Protein AF-A0A4V2VJY3-F1 (afdb_monomer)

Structure (mmCIF, N/CA/C/O backbone):
data_AF-A0A4V2VJY3-F1
#
_entry.id   AF-A0A4V2VJY3-F1
#
loop_
_atom_site.group_PDB
_atom_site.id
_atom_site.type_symbol
_atom_site.label_atom_id
_atom_site.label_alt_id
_atom_site.label_comp_id
_atom_site.label_asym_id
_atom_site.label_entity_id
_atom_site.label_seq_id
_atom_site.pdbx_PDB_ins_code
_atom_site.Cartn_x
_atom_site.Cartn_y
_atom_site.Cartn_z
_atom_site.occupancy
_atom_site.B_iso_or_equiv
_atom_site.auth_seq_id
_atom_site.auth_comp_id
_atom_site.auth_asym_id
_atom_site.auth_atom_id
_atom_site.pdbx_PDB_model_num
ATOM 1 N N . MET A 1 1 ? -16.013 -68.596 -39.444 1.00 38.28 1 MET A N 1
ATOM 2 C CA . MET A 1 1 ? -14.674 -67.987 -39.573 1.00 38.28 1 MET A CA 1
ATOM 3 C C . MET A 1 1 ? -14.630 -66.894 -38.517 1.00 38.28 1 MET A C 1
ATOM 5 O O . MET A 1 1 ? -15.063 -65.790 -38.789 1.00 38.28 1 MET A O 1
ATOM 9 N N . SER A 1 2 ? -14.607 -67.264 -37.236 1.00 37.25 2 SER A N 1
ATOM 10 C CA . SER A 1 2 ? -13.403 -67.607 -36.460 1.00 37.25 2 SER A CA 1
ATOM 11 C C . SER A 1 2 ? -12.381 -66.482 -36.525 1.00 37.25 2 SER A C 1
ATOM 13 O O . SER A 1 2 ? -11.552 -66.488 -37.421 1.00 37.25 2 SER A O 1
ATOM 15 N N . ASP A 1 3 ? -12.511 -65.522 -35.612 1.00 42.53 3 ASP A N 1
ATOM 16 C CA . ASP A 1 3 ? -11.422 -65.192 -34.697 1.00 42.53 3 ASP A CA 1
ATOM 17 C C . ASP A 1 3 ? -11.997 -64.556 -33.429 1.00 42.53 3 ASP A C 1
ATOM 19 O O . ASP A 1 3 ? -12.765 -63.595 -33.464 1.00 42.53 3 ASP A O 1
ATOM 23 N N . ALA A 1 4 ? -11.679 -65.203 -32.312 1.00 37.62 4 ALA A N 1
ATOM 24 C CA . ALA A 1 4 ? -11.987 -64.796 -30.957 1.00 37.62 4 ALA A CA 1
ATOM 25 C C . ALA A 1 4 ? -10.791 -64.001 -30.422 1.00 37.62 4 ALA A C 1
ATOM 27 O O . ALA A 1 4 ? -9.652 -64.445 -30.557 1.00 37.62 4 ALA A O 1
ATOM 28 N N . GLN A 1 5 ? -11.045 -62.851 -29.801 1.00 41.91 5 GLN A N 1
ATOM 29 C CA . GLN A 1 5 ? -10.065 -62.193 -28.946 1.00 41.91 5 GLN A CA 1
ATOM 30 C C . GLN A 1 5 ? -10.639 -62.066 -27.541 1.00 41.91 5 GLN A C 1
ATOM 32 O O . GLN A 1 5 ? -11.640 -61.390 -27.303 1.00 41.91 5 GLN A O 1
ATOM 37 N N . ASP A 1 6 ? -9.975 -62.796 -26.650 1.00 36.38 6 ASP A N 1
ATOM 38 C CA . ASP A 1 6 ? -10.162 -62.834 -25.213 1.00 36.38 6 ASP A CA 1
ATOM 39 C C . ASP A 1 6 ? -9.841 -61.485 -24.566 1.00 36.38 6 ASP A C 1
ATOM 41 O O . ASP A 1 6 ? -8.797 -60.873 -24.796 1.00 36.38 6 ASP A O 1
ATOM 45 N N . VAL A 1 7 ? -10.746 -61.065 -23.687 1.00 34.97 7 VAL A N 1
ATOM 46 C CA . VAL A 1 7 ? -10.565 -59.962 -22.745 1.00 34.97 7 VAL A CA 1
ATOM 47 C C . VAL A 1 7 ? -9.949 -60.547 -21.475 1.00 34.97 7 VAL A C 1
ATOM 49 O O . VAL A 1 7 ? -10.637 -61.171 -20.669 1.00 34.97 7 VAL A O 1
ATOM 52 N N . VAL A 1 8 ? -8.642 -60.355 -21.291 1.00 35.56 8 VAL A N 1
ATOM 53 C CA . VAL A 1 8 ? -7.939 -60.719 -20.053 1.00 35.56 8 VAL A CA 1
ATOM 54 C C . VAL A 1 8 ? -8.007 -59.542 -19.081 1.00 35.56 8 VAL A C 1
ATOM 56 O O . VAL A 1 8 ? -7.415 -58.489 -19.305 1.00 35.56 8 VAL A O 1
ATOM 59 N N . GLY A 1 9 ? -8.754 -59.732 -17.992 1.00 29.27 9 GLY A N 1
ATOM 60 C CA . GLY A 1 9 ? -8.781 -58.832 -16.844 1.00 29.27 9 GLY A CA 1
ATOM 61 C C . GLY A 1 9 ? -7.589 -59.079 -15.921 1.00 29.27 9 GLY A C 1
ATOM 62 O O . GLY A 1 9 ? -7.426 -60.176 -15.387 1.00 29.27 9 GLY A O 1
ATOM 63 N N . THR A 1 10 ? -6.775 -58.048 -15.696 1.00 31.03 10 THR A N 1
ATOM 64 C CA . THR A 1 10 ? -5.625 -58.125 -14.789 1.00 31.03 10 THR A CA 1
ATOM 65 C C . THR A 1 10 ? -6.029 -57.707 -13.378 1.00 31.03 10 THR A C 1
ATOM 67 O O . THR A 1 10 ? -6.301 -56.544 -13.079 1.00 31.03 10 THR A O 1
ATOM 70 N N . ARG A 1 11 ? -6.085 -58.715 -12.510 1.00 26.81 11 ARG A N 1
ATOM 71 C CA . ARG A 1 11 ? -6.279 -58.661 -11.060 1.00 26.81 11 ARG A CA 1
ATOM 72 C C . ARG A 1 11 ? -4.949 -58.285 -10.399 1.00 26.81 11 ARG A C 1
ATOM 74 O O . ARG A 1 11 ? -3.969 -58.997 -10.579 1.00 26.81 11 ARG A O 1
ATOM 81 N N . TRP A 1 12 ? -4.915 -57.201 -9.627 1.00 31.45 12 TRP A N 1
ATOM 82 C CA . TRP A 1 12 ? -3.741 -56.823 -8.834 1.00 31.45 12 TRP A CA 1
ATOM 83 C C . TRP A 1 12 ? -3.686 -57.666 -7.556 1.00 31.45 12 TRP A C 1
ATOM 85 O O . TRP A 1 12 ? -4.520 -57.516 -6.664 1.00 31.45 12 TRP A O 1
ATOM 95 N N . THR A 1 13 ? -2.721 -58.579 -7.485 1.00 32.31 13 THR A N 1
ATOM 96 C CA . THR A 1 13 ? -2.340 -59.301 -6.267 1.00 32.31 13 THR A CA 1
ATOM 97 C C . THR A 1 13 ? -1.110 -58.640 -5.661 1.00 32.31 13 THR A C 1
ATOM 99 O O . THR A 1 13 ? -0.072 -58.523 -6.302 1.00 32.31 13 THR A O 1
ATOM 102 N N . SER A 1 14 ? -1.250 -58.199 -4.417 1.00 40.53 14 SER A N 1
ATOM 103 C CA . SER A 1 14 ? -0.187 -57.702 -3.551 1.00 40.53 14 SER A CA 1
ATOM 104 C C . SER A 1 14 ? 0.709 -58.843 -3.069 1.00 40.53 14 SER A C 1
ATOM 106 O O . SER A 1 14 ? 0.206 -59.774 -2.437 1.00 40.53 14 SER A O 1
ATOM 108 N N . GLY A 1 15 ? 2.017 -58.722 -3.292 1.00 37.56 15 GLY A N 1
ATOM 109 C CA . GLY A 1 15 ? 3.025 -59.521 -2.601 1.00 37.56 15 GLY A CA 1
ATOM 110 C C . GLY A 1 15 ? 4.239 -59.832 -3.462 1.00 37.56 15 GLY A C 1
ATOM 111 O O . GLY A 1 15 ? 4.262 -60.881 -4.082 1.00 37.56 15 GLY A O 1
ATOM 112 N N . GLU A 1 16 ? 5.232 -58.941 -3.458 1.00 37.06 16 GLU A N 1
ATOM 113 C CA . GLU A 1 16 ? 6.654 -59.296 -3.552 1.00 37.06 16 GLU A CA 1
ATOM 114 C C . GLU A 1 16 ? 7.502 -58.059 -3.215 1.00 37.06 16 GLU A C 1
ATOM 116 O O . GLU A 1 16 ? 7.328 -56.972 -3.765 1.00 37.06 16 GLU A O 1
ATOM 121 N N . THR A 1 17 ? 8.359 -58.218 -2.212 1.00 45.03 17 THR A N 1
ATOM 122 C CA . THR A 1 17 ? 9.326 -57.235 -1.725 1.00 45.03 17 THR A CA 1
ATOM 123 C C . THR A 1 17 ? 10.459 -57.092 -2.735 1.00 45.03 17 THR A C 1
ATOM 125 O O . THR A 1 17 ? 11.272 -58.002 -2.873 1.00 45.03 17 THR A O 1
ATOM 128 N N . LEU A 1 18 ? 10.520 -55.952 -3.425 1.00 37.69 18 LEU A N 1
ATOM 129 C CA . LEU A 1 18 ? 11.675 -55.557 -4.228 1.00 37.69 18 LEU A CA 1
ATOM 130 C C . LEU A 1 18 ? 12.663 -54.790 -3.344 1.00 37.69 18 LEU A C 1
ATOM 132 O O . LEU A 1 18 ? 12.383 -53.683 -2.882 1.00 37.69 18 LEU A O 1
ATOM 136 N N . GLU A 1 19 ? 13.808 -55.424 -3.107 1.00 37.25 19 GLU A N 1
ATOM 137 C CA . GLU A 1 19 ? 15.019 -54.820 -2.563 1.00 37.25 19 GLU A CA 1
ATOM 138 C C . GLU A 1 19 ? 15.504 -53.690 -3.487 1.00 37.25 19 GLU A C 1
ATOM 140 O O . GLU A 1 19 ? 15.592 -53.843 -4.706 1.00 37.25 19 GLU A O 1
ATOM 145 N N . SER A 1 20 ? 15.794 -52.533 -2.892 1.00 41.72 20 SER A N 1
ATOM 146 C CA . SER A 1 20 ? 16.335 -51.357 -3.577 1.00 41.72 20 SER A CA 1
ATOM 147 C C . SER A 1 20 ? 17.865 -51.453 -3.672 1.00 41.72 20 SER A C 1
ATOM 149 O O . SER A 1 20 ? 18.506 -51.687 -2.646 1.00 41.72 20 SER A O 1
ATOM 151 N N . PRO A 1 21 ? 18.481 -51.198 -4.843 1.00 39.66 21 PRO A N 1
ATOM 152 C CA . PRO A 1 21 ? 19.932 -51.249 -5.034 1.00 39.66 21 PRO A CA 1
ATOM 153 C C . PRO A 1 21 ? 20.669 -49.971 -4.573 1.00 39.66 21 PRO A C 1
ATOM 155 O O . PRO A 1 21 ? 21.773 -49.709 -5.035 1.00 39.66 21 PRO A O 1
ATOM 158 N N . PHE A 1 22 ? 20.087 -49.175 -3.666 1.00 43.72 22 PHE A N 1
ATOM 159 C CA . PHE A 1 22 ? 20.688 -47.936 -3.137 1.00 43.72 22 PHE A CA 1
ATOM 160 C C . PHE A 1 22 ? 20.990 -47.974 -1.627 1.00 43.72 22 PHE A C 1
ATOM 162 O O . PHE A 1 22 ? 21.123 -46.930 -0.993 1.00 43.72 22 PHE A O 1
ATOM 169 N N . ALA A 1 23 ? 21.116 -49.161 -1.030 1.00 39.16 23 ALA A N 1
ATOM 170 C CA . ALA A 1 23 ? 21.599 -49.309 0.343 1.00 39.16 23 ALA A CA 1
ATOM 171 C C . ALA A 1 23 ? 23.130 -49.480 0.362 1.00 39.16 23 ALA A C 1
ATOM 173 O O . ALA A 1 23 ? 23.640 -50.574 0.598 1.00 39.16 23 ALA A O 1
ATOM 174 N N . GLU A 1 24 ? 23.862 -48.398 0.087 1.00 36.00 24 GLU A N 1
ATOM 175 C CA . GLU A 1 24 ? 25.286 -48.314 0.423 1.00 36.00 24 GLU A CA 1
ATOM 176 C C . GLU A 1 24 ? 25.473 -47.866 1.879 1.00 36.00 24 GLU A C 1
ATOM 178 O O . GLU A 1 24 ? 24.695 -47.098 2.446 1.00 36.00 24 GLU A O 1
ATOM 183 N N . ALA A 1 25 ? 26.494 -48.453 2.491 1.00 36.84 25 ALA A N 1
ATOM 184 C CA . ALA A 1 25 ? 26.728 -48.554 3.916 1.00 36.84 25 ALA A CA 1
ATOM 185 C C . ALA A 1 25 ? 27.125 -47.227 4.580 1.00 36.84 25 ALA A C 1
ATOM 187 O O . ALA A 1 25 ? 28.124 -46.611 4.214 1.00 36.84 25 ALA A O 1
ATOM 188 N N . PHE A 1 26 ? 26.420 -46.865 5.653 1.00 32.94 26 PHE A N 1
ATOM 189 C CA . PHE A 1 26 ? 26.982 -46.005 6.691 1.00 32.94 26 PHE A CA 1
ATOM 190 C C . PHE A 1 26 ? 27.723 -46.883 7.701 1.00 32.94 26 PHE A C 1
ATOM 192 O O . PHE A 1 26 ? 27.110 -47.573 8.514 1.00 32.94 26 PHE A O 1
ATOM 199 N N . SER A 1 27 ? 29.052 -46.865 7.618 1.00 32.28 27 SER A N 1
ATOM 200 C CA . SER A 1 27 ? 29.937 -47.363 8.668 1.00 32.28 27 SER A CA 1
ATOM 201 C C . SER A 1 27 ? 29.839 -46.462 9.901 1.00 32.28 27 SER A C 1
ATOM 203 O O . SER A 1 27 ? 30.048 -45.252 9.805 1.00 32.28 27 SER A O 1
ATOM 205 N N . GLU A 1 28 ? 29.554 -47.062 11.057 1.00 38.81 28 GLU A N 1
ATOM 206 C CA . GLU A 1 28 ? 29.783 -46.473 12.380 1.00 38.81 28 GLU A CA 1
ATOM 207 C C . GLU A 1 28 ? 31.276 -46.159 12.573 1.00 38.81 28 GLU A C 1
ATOM 209 O O . GLU A 1 28 ? 32.107 -47.055 12.398 1.00 38.81 28 GLU A O 1
ATOM 214 N N . PRO A 1 29 ? 31.650 -44.941 12.999 1.00 43.03 29 PRO A N 1
ATOM 215 C CA . PRO A 1 29 ? 32.909 -44.735 13.687 1.00 43.03 29 PRO A CA 1
ATOM 216 C C . PRO A 1 29 ? 32.715 -44.889 15.201 1.00 43.03 29 PRO A C 1
ATOM 218 O O . PRO A 1 29 ? 31.856 -44.256 15.819 1.00 43.03 29 PRO A O 1
ATOM 221 N N . GLU A 1 30 ? 33.559 -45.743 15.775 1.00 33.62 30 GLU A N 1
ATOM 222 C CA . GLU A 1 30 ? 33.770 -45.949 17.205 1.00 33.62 30 GLU A CA 1
ATOM 223 C C . GLU A 1 30 ? 33.936 -44.629 17.971 1.00 33.62 30 GLU A C 1
ATOM 225 O O . GLU A 1 30 ? 34.678 -43.728 17.574 1.00 33.62 30 GLU A O 1
ATOM 230 N N . ALA A 1 31 ? 33.277 -44.548 19.126 1.00 37.81 31 ALA A N 1
ATOM 231 C CA . ALA A 1 31 ? 33.440 -43.469 20.085 1.00 37.81 31 ALA A CA 1
ATOM 232 C C . ALA A 1 31 ? 34.757 -43.619 20.871 1.00 37.81 31 ALA A C 1
ATOM 234 O O . ALA A 1 31 ? 34.937 -44.630 21.556 1.00 37.81 31 ALA A O 1
ATOM 235 N N . PRO A 1 32 ? 35.641 -42.605 20.898 1.00 38.66 32 PRO A N 1
ATOM 236 C CA . PRO A 1 32 ? 36.648 -42.512 21.936 1.00 38.66 32 PRO A CA 1
ATOM 237 C C . PRO A 1 32 ? 36.051 -41.841 23.177 1.00 38.66 32 PRO A C 1
ATOM 239 O O . PRO A 1 32 ? 35.666 -40.673 23.183 1.00 38.66 32 PRO A O 1
ATOM 242 N N . SER A 1 33 ? 36.017 -42.601 24.267 1.00 45.44 33 SER A N 1
ATOM 243 C CA . SER A 1 33 ? 35.859 -42.096 25.625 1.00 45.44 33 SER A CA 1
ATOM 244 C C . SER A 1 33 ? 36.997 -41.136 25.996 1.00 45.44 33 SER A C 1
ATOM 246 O O . SER A 1 33 ? 38.171 -41.508 25.934 1.00 45.44 33 SER A O 1
ATOM 248 N N . SER A 1 34 ? 36.661 -39.927 26.446 1.00 36.16 34 SER A N 1
ATOM 249 C CA . SER A 1 34 ? 37.556 -39.036 27.196 1.00 36.16 34 SER A CA 1
ATOM 250 C C . SER A 1 34 ? 36.754 -38.078 28.091 1.00 36.16 34 SER A C 1
ATOM 252 O O . SER A 1 34 ? 35.560 -37.881 27.864 1.00 36.16 34 SER A O 1
ATOM 254 N N . PRO A 1 35 ? 37.365 -37.586 29.183 1.00 36.81 35 PRO A N 1
ATOM 255 C CA . PRO A 1 35 ? 36.682 -37.339 30.445 1.00 36.81 35 PRO A CA 1
ATOM 256 C C . PRO A 1 35 ? 36.054 -35.947 30.527 1.00 36.81 35 PRO A C 1
ATOM 258 O O . PRO A 1 35 ? 36.610 -34.952 30.067 1.00 36.81 35 PRO A O 1
ATOM 261 N N . THR A 1 36 ? 34.912 -35.880 31.207 1.00 36.34 36 THR A N 1
ATOM 262 C CA . THR A 1 36 ? 34.259 -34.649 31.652 1.00 36.34 36 THR A CA 1
ATOM 263 C C . THR A 1 36 ? 35.132 -33.929 32.682 1.00 36.34 36 THR A C 1
ATOM 265 O O . THR A 1 36 ? 35.065 -34.215 33.879 1.00 36.34 36 THR A O 1
ATOM 268 N N . ALA A 1 37 ? 35.960 -32.996 32.217 1.00 32.84 37 ALA A N 1
ATOM 269 C CA . ALA A 1 37 ? 36.546 -31.963 33.058 1.00 32.84 37 ALA A CA 1
ATOM 270 C C . ALA A 1 37 ? 35.468 -30.904 33.328 1.00 32.84 37 ALA A C 1
ATOM 272 O O . ALA A 1 37 ? 34.991 -30.242 32.408 1.00 32.84 37 ALA A O 1
ATOM 273 N N . GLY A 1 38 ? 35.059 -30.790 34.593 1.00 36.97 38 GLY A N 1
ATOM 274 C CA . GLY A 1 38 ? 34.143 -29.757 35.054 1.00 36.97 38 GLY A CA 1
ATOM 275 C C . GLY A 1 38 ? 34.731 -28.375 34.796 1.00 36.97 38 GLY A C 1
ATOM 276 O O . GLY A 1 38 ? 35.789 -28.033 35.320 1.00 36.97 38 GLY A O 1
ATOM 277 N N . TRP A 1 39 ? 34.039 -27.589 33.981 1.00 31.73 39 TRP A N 1
ATOM 278 C CA . TRP A 1 39 ? 34.253 -26.154 33.922 1.00 31.73 39 TRP A CA 1
ATOM 279 C C . TRP A 1 39 ? 33.422 -25.535 35.036 1.00 31.73 39 TRP A C 1
ATOM 281 O O . TRP A 1 39 ? 32.198 -25.449 34.956 1.00 31.73 39 TRP A O 1
ATOM 291 N N . ASN A 1 40 ? 34.119 -25.172 36.110 1.00 32.12 40 ASN A N 1
ATOM 292 C CA . ASN A 1 40 ? 33.609 -24.284 37.136 1.00 32.12 40 ASN A CA 1
ATOM 293 C C . ASN A 1 40 ? 33.195 -22.964 36.476 1.00 32.12 40 ASN A C 1
ATOM 295 O O . ASN A 1 40 ? 34.034 -22.203 35.999 1.00 32.12 40 ASN A O 1
ATOM 299 N N . THR A 1 41 ? 31.897 -22.684 36.487 1.00 35.88 41 THR A N 1
ATOM 300 C CA . THR A 1 41 ? 31.347 -21.329 36.432 1.00 35.88 41 THR A CA 1
ATOM 301 C C . THR A 1 41 ? 31.692 -20.612 37.735 1.00 35.88 41 THR A C 1
ATOM 303 O O . THR A 1 41 ? 30.857 -20.477 38.625 1.00 35.88 41 THR A O 1
ATOM 306 N N . GLU A 1 42 ? 32.946 -20.190 37.867 1.00 32.47 42 GLU A N 1
ATOM 307 C CA . GLU A 1 42 ? 33.323 -19.128 38.792 1.00 32.47 42 GLU A CA 1
ATOM 308 C C . GLU A 1 42 ? 33.321 -17.808 38.013 1.00 32.47 42 GLU A C 1
ATOM 310 O O . GLU A 1 42 ? 34.161 -17.558 37.154 1.00 32.47 42 GLU A O 1
ATOM 315 N N . SER A 1 43 ? 32.291 -17.011 38.298 1.00 37.81 43 SER A N 1
ATOM 316 C CA . SER A 1 43 ? 32.369 -15.562 38.495 1.00 37.81 43 SER A CA 1
ATOM 317 C C . SER A 1 43 ? 33.189 -14.772 37.468 1.00 37.81 43 SER A C 1
ATOM 319 O O . SER A 1 43 ? 34.339 -14.409 37.706 1.00 37.81 43 SER A O 1
ATOM 321 N N . SER A 1 44 ? 32.550 -14.421 36.348 1.00 30.95 44 SER A N 1
ATOM 322 C CA . SER A 1 44 ? 33.026 -13.330 35.493 1.00 30.95 44 SER A CA 1
ATOM 323 C C . SER A 1 44 ? 32.787 -11.986 36.203 1.00 30.95 44 SER A C 1
ATOM 325 O O . SER A 1 44 ? 31.633 -11.669 36.497 1.00 30.95 44 SER A O 1
ATOM 327 N N . PRO A 1 45 ? 33.822 -11.157 36.436 1.00 33.28 45 PRO A N 1
ATOM 328 C CA . PRO A 1 45 ? 33.684 -9.829 37.044 1.00 33.28 45 PRO A CA 1
ATOM 329 C C . PRO A 1 45 ? 33.040 -8.788 36.103 1.00 33.28 45 PRO A C 1
ATOM 331 O O . PRO A 1 45 ? 32.998 -7.608 36.429 1.00 33.28 45 PRO A O 1
ATOM 334 N N . PHE A 1 46 ? 32.525 -9.211 34.942 1.00 38.66 46 PHE A N 1
ATOM 335 C CA . PHE A 1 46 ? 31.785 -8.368 33.994 1.00 38.66 46 PHE A CA 1
ATOM 336 C C . PHE A 1 46 ? 30.256 -8.471 34.142 1.00 38.66 46 PHE A C 1
ATOM 338 O O . PHE A 1 46 ? 29.534 -7.828 33.387 1.00 38.66 46 PHE A O 1
ATOM 345 N N . ALA A 1 47 ? 29.751 -9.266 35.093 1.00 37.28 47 ALA A N 1
ATOM 346 C CA . ALA A 1 47 ? 28.312 -9.453 35.300 1.00 37.28 47 ALA A CA 1
ATOM 347 C C . ALA A 1 47 ? 27.674 -8.465 36.301 1.00 37.28 47 ALA A C 1
ATOM 349 O O . ALA A 1 47 ? 26.453 -8.381 36.356 1.00 37.28 47 ALA A O 1
ATOM 350 N N . GLU A 1 48 ? 28.458 -7.697 37.067 1.00 32.69 48 GLU A N 1
ATOM 351 C CA . GLU A 1 48 ? 27.925 -6.852 38.156 1.00 32.69 48 GLU A CA 1
ATOM 352 C C . GLU A 1 48 ? 27.675 -5.376 37.780 1.00 32.69 48 GLU A C 1
ATOM 354 O O . GLU A 1 48 ? 27.293 -4.592 38.641 1.00 32.69 48 GLU A O 1
ATOM 359 N N . SER A 1 49 ? 27.827 -4.964 36.513 1.00 33.31 49 SER A N 1
ATOM 360 C CA . SER A 1 49 ? 27.565 -3.567 36.097 1.00 33.31 49 SER A CA 1
ATOM 361 C C . SER A 1 49 ? 26.339 -3.359 35.198 1.00 33.31 49 SER A C 1
ATOM 363 O O . SER A 1 49 ? 26.046 -2.222 34.837 1.00 33.31 49 SER A O 1
ATOM 365 N N . TRP A 1 50 ? 25.605 -4.420 34.847 1.00 37.69 50 TRP A N 1
ATOM 366 C CA . TRP A 1 50 ? 24.451 -4.330 33.936 1.00 37.69 50 TRP A CA 1
ATOM 367 C C . TRP A 1 50 ? 23.093 -4.176 34.638 1.00 37.69 50 TRP A C 1
ATOM 369 O O . TRP A 1 50 ? 22.113 -3.839 33.981 1.00 37.69 50 TRP A O 1
ATOM 379 N N . GLU A 1 51 ? 23.002 -4.371 35.957 1.00 36.12 51 GLU A N 1
ATOM 380 C CA . GLU A 1 51 ? 21.707 -4.320 36.658 1.00 36.12 51 GLU A CA 1
ATOM 381 C C . GLU A 1 51 ? 21.199 -2.889 36.928 1.00 36.12 51 GLU A C 1
ATOM 383 O O . GLU A 1 51 ? 19.989 -2.681 36.981 1.00 36.12 51 GLU A O 1
ATOM 388 N N . ASP A 1 52 ? 22.073 -1.876 36.982 1.00 36.84 52 ASP A N 1
ATOM 389 C CA . ASP A 1 52 ? 21.665 -0.489 37.282 1.00 36.84 52 ASP A CA 1
ATOM 390 C C . ASP A 1 52 ? 21.162 0.309 36.055 1.00 36.84 52 ASP A C 1
ATOM 392 O O . ASP A 1 52 ? 20.672 1.428 36.200 1.00 36.84 52 ASP A O 1
ATOM 396 N N . HIS A 1 53 ? 21.221 -0.256 34.840 1.00 40.56 53 HIS A N 1
ATOM 397 C CA . HIS A 1 53 ? 20.689 0.386 33.620 1.00 40.56 53 HIS A CA 1
ATOM 398 C C . HIS A 1 53 ? 19.215 0.039 33.333 1.00 40.56 53 HIS A C 1
ATOM 400 O O . HIS A 1 53 ? 18.585 0.668 32.484 1.00 40.56 53 HIS A O 1
ATOM 406 N N . PHE A 1 54 ? 18.612 -0.889 34.083 1.00 38.44 54 PHE A N 1
ATOM 407 C CA . PHE A 1 54 ? 17.191 -1.242 33.936 1.00 38.44 54 PHE A CA 1
ATOM 408 C C . PHE A 1 54 ? 16.235 -0.310 34.701 1.00 38.44 54 PHE A C 1
ATOM 410 O O . PHE A 1 54 ? 15.019 -0.464 34.622 1.00 38.44 54 PHE A O 1
ATOM 417 N N . ALA A 1 55 ? 16.745 0.728 35.376 1.00 41.16 55 ALA A N 1
ATOM 418 C CA . ALA A 1 55 ? 15.907 1.824 35.874 1.00 41.16 55 ALA A CA 1
ATOM 419 C C . ALA A 1 55 ? 15.269 2.664 34.736 1.00 41.16 55 ALA A C 1
ATOM 421 O O . ALA A 1 55 ? 14.369 3.461 35.002 1.00 41.16 55 ALA A O 1
ATOM 422 N N . GLY A 1 56 ? 15.685 2.458 33.476 1.00 49.81 56 GLY A N 1
ATOM 423 C CA . GLY A 1 56 ? 15.063 3.027 32.271 1.00 49.81 56 GLY A CA 1
ATOM 424 C C . GLY A 1 56 ? 13.806 2.299 31.759 1.00 49.81 56 GLY A C 1
ATOM 425 O O . GLY A 1 56 ? 13.207 2.743 30.782 1.00 49.81 56 GLY A O 1
ATOM 426 N N . ASP A 1 57 ? 13.376 1.202 32.393 1.00 62.06 57 ASP A N 1
ATOM 427 C CA . ASP A 1 57 ? 12.297 0.348 31.861 1.00 62.06 57 ASP A CA 1
ATOM 428 C C . ASP A 1 57 ? 10.890 0.978 32.025 1.00 62.06 57 ASP A C 1
ATOM 430 O O . ASP A 1 57 ? 10.015 0.811 31.175 1.00 62.06 57 ASP A O 1
ATOM 434 N N . ASP A 1 58 ? 10.660 1.791 33.070 1.00 73.94 58 ASP A N 1
ATOM 435 C CA . ASP A 1 58 ? 9.349 2.431 33.311 1.00 73.94 58 ASP A CA 1
ATOM 436 C C . ASP A 1 58 ? 9.072 3.595 32.339 1.00 73.94 58 ASP A C 1
ATOM 438 O O . ASP A 1 58 ? 7.934 3.801 31.914 1.00 73.94 58 ASP A O 1
ATOM 442 N N . THR A 1 59 ? 10.095 4.348 31.920 1.00 72.69 59 THR A N 1
ATOM 443 C CA . THR A 1 59 ? 9.932 5.403 30.904 1.00 72.69 59 THR A CA 1
ATOM 444 C C . THR A 1 59 ? 9.692 4.798 29.525 1.00 72.69 59 THR A C 1
ATOM 446 O O . THR A 1 59 ? 8.714 5.172 28.876 1.00 72.69 59 THR A O 1
ATOM 449 N N . ALA A 1 60 ? 10.492 3.807 29.116 1.00 71.19 60 ALA A N 1
ATOM 450 C CA . ALA A 1 60 ? 10.296 3.073 27.864 1.00 71.19 60 ALA A CA 1
ATOM 451 C C . ALA A 1 60 ? 8.900 2.427 27.796 1.00 71.19 60 ALA A C 1
ATOM 453 O O . ALA A 1 60 ? 8.209 2.506 26.777 1.00 71.19 60 ALA A O 1
ATOM 454 N N . GLN A 1 61 ? 8.423 1.867 28.912 1.00 69.00 61 GLN A N 1
ATOM 455 C CA . GLN A 1 61 ? 7.077 1.311 29.016 1.00 69.00 61 GLN A CA 1
ATOM 456 C C . GLN A 1 61 ? 5.983 2.371 28.822 1.00 69.00 61 GLN A C 1
ATOM 458 O O . GLN A 1 61 ? 5.005 2.125 28.109 1.00 69.00 61 GLN A O 1
ATOM 463 N N . ARG A 1 62 ? 6.123 3.545 29.448 1.00 77.00 62 ARG A N 1
ATOM 464 C CA . ARG A 1 62 ? 5.158 4.647 29.301 1.00 77.00 62 ARG A CA 1
ATOM 465 C C . ARG A 1 62 ? 5.153 5.206 27.878 1.00 77.00 62 ARG A C 1
ATOM 467 O O . ARG A 1 62 ? 4.075 5.523 27.377 1.00 77.00 62 ARG A O 1
ATOM 474 N N . VAL A 1 63 ? 6.313 5.268 27.218 1.00 74.69 63 VAL A N 1
ATOM 475 C CA . VAL A 1 63 ? 6.424 5.679 25.807 1.00 74.69 63 VAL A CA 1
ATOM 476 C C . VAL A 1 63 ? 5.730 4.661 24.907 1.00 74.69 63 VAL A C 1
ATOM 478 O O . VAL A 1 63 ? 4.914 5.050 24.079 1.00 74.69 63 VAL A O 1
ATOM 481 N N . ALA A 1 64 ? 5.944 3.359 25.115 1.00 70.56 64 ALA A N 1
ATOM 482 C CA . ALA A 1 64 ? 5.270 2.316 24.342 1.00 70.56 64 ALA A CA 1
ATOM 483 C C . ALA A 1 64 ? 3.737 2.317 24.533 1.00 70.56 64 ALA A C 1
ATOM 485 O O . ALA A 1 64 ? 2.995 2.102 23.570 1.00 70.56 64 ALA A O 1
ATOM 486 N N . GLU A 1 65 ? 3.244 2.576 25.755 1.00 75.62 65 GLU A N 1
ATOM 487 C CA . GLU A 1 65 ? 1.805 2.736 26.021 1.00 75.62 65 GLU A CA 1
ATOM 488 C C . GLU A 1 65 ? 1.240 3.963 25.291 1.00 75.62 65 GLU A C 1
ATOM 490 O O . GLU A 1 65 ? 0.207 3.855 24.624 1.00 75.62 65 GLU A O 1
ATOM 495 N N . ALA A 1 66 ? 1.930 5.105 25.379 1.00 79.06 66 ALA A N 1
ATOM 496 C CA . ALA A 1 66 ? 1.538 6.327 24.689 1.00 79.06 66 ALA A CA 1
ATOM 497 C C . ALA A 1 66 ? 1.551 6.142 23.162 1.00 79.06 66 ALA A C 1
ATOM 499 O O . ALA A 1 66 ? 0.565 6.472 22.513 1.00 79.06 66 ALA A O 1
ATOM 500 N N . LEU A 1 67 ? 2.593 5.527 22.595 1.00 76.69 67 LEU A N 1
ATOM 501 C CA . LEU A 1 67 ? 2.726 5.265 21.160 1.00 76.69 67 LEU A CA 1
ATOM 502 C C . LEU A 1 67 ? 1.578 4.407 20.620 1.00 76.69 67 LEU A C 1
ATOM 504 O O . LEU A 1 67 ? 0.954 4.745 19.614 1.00 76.69 67 LEU A O 1
ATOM 508 N N . ALA A 1 68 ? 1.263 3.300 21.301 1.00 72.69 68 ALA A N 1
ATOM 509 C CA . ALA A 1 68 ? 0.173 2.425 20.886 1.00 72.69 68 ALA A CA 1
ATOM 510 C C . ALA A 1 68 ? -1.160 3.183 20.833 1.00 72.69 68 ALA A C 1
ATOM 512 O O . ALA A 1 68 ? -2.004 2.911 19.981 1.00 72.69 68 ALA A O 1
ATOM 513 N N . GLU A 1 69 ? -1.385 4.104 21.766 1.00 79.62 69 GLU A N 1
ATOM 514 C CA . GLU A 1 69 ? -2.605 4.900 21.864 1.00 79.62 69 GLU A CA 1
ATOM 515 C C . GLU A 1 69 ? -2.659 6.093 20.915 1.00 79.62 69 GLU A C 1
ATOM 517 O O . GLU A 1 69 ? -3.739 6.425 20.432 1.00 79.62 69 GLU A O 1
ATOM 522 N N . LEU A 1 70 ? -1.511 6.694 20.611 1.00 83.44 70 LEU A N 1
ATOM 523 C CA . LEU A 1 70 ? -1.415 7.795 19.663 1.00 83.44 70 LEU A CA 1
ATOM 524 C C . LEU A 1 70 ? -1.625 7.345 18.220 1.00 83.44 70 LEU A C 1
ATOM 526 O O . LEU A 1 70 ? -2.116 8.152 17.431 1.00 83.44 70 LEU A O 1
ATOM 530 N N . ARG A 1 71 ? -1.315 6.087 17.886 1.00 81.88 71 ARG A N 1
ATOM 531 C CA . ARG A 1 71 ? -1.464 5.561 16.527 1.00 81.88 71 ARG A CA 1
ATOM 532 C C . ARG A 1 71 ? -2.906 5.663 16.024 1.00 81.88 71 ARG A C 1
ATOM 534 O O . ARG A 1 71 ? -3.808 5.014 16.556 1.00 81.88 71 ARG A O 1
ATOM 541 N N . ASP A 1 72 ? -3.100 6.453 14.970 1.00 84.00 72 ASP A N 1
ATOM 542 C CA . ASP A 1 72 ? -4.389 6.682 14.305 1.00 84.00 72 ASP A CA 1
ATOM 543 C C . ASP A 1 72 ? -4.243 6.381 12.810 1.00 84.00 72 ASP A C 1
ATOM 545 O O . ASP A 1 72 ? -3.672 7.176 12.070 1.00 84.00 72 ASP A O 1
ATOM 549 N N . GLU A 1 73 ? -4.816 5.268 12.342 1.00 80.38 73 GLU A N 1
ATOM 550 C CA . GLU A 1 73 ? -4.814 4.898 10.916 1.00 80.38 73 GLU A CA 1
ATOM 551 C C . GLU A 1 73 ? -5.385 6.008 10.018 1.00 80.38 73 GLU A C 1
ATOM 553 O O . GLU A 1 73 ? -4.980 6.149 8.868 1.00 80.38 73 GLU A O 1
ATOM 558 N N . ASN A 1 74 ? -6.318 6.825 10.522 1.00 83.31 74 ASN A N 1
ATOM 559 C CA . ASN A 1 74 ? -6.858 7.931 9.734 1.00 83.31 74 ASN A CA 1
ATOM 560 C C . ASN A 1 74 ? -5.839 9.061 9.560 1.00 83.31 74 ASN A C 1
ATOM 562 O O . ASN A 1 74 ? -5.941 9.809 8.594 1.00 83.31 74 ASN A O 1
ATOM 566 N N . PHE A 1 75 ? -4.917 9.228 10.509 1.00 89.88 75 PHE A N 1
ATOM 567 C CA . PHE A 1 75 ? -3.819 10.182 10.386 1.00 89.88 75 PHE A CA 1
ATOM 568 C C . PHE A 1 75 ? -2.805 9.689 9.348 1.00 89.88 75 PHE A C 1
ATOM 570 O O . PHE A 1 75 ? -2.372 10.463 8.500 1.00 89.88 75 PHE A O 1
ATOM 577 N N . ASP A 1 76 ? -2.519 8.384 9.325 1.00 83.25 76 ASP A N 1
ATOM 578 C CA . ASP A 1 76 ? -1.710 7.760 8.272 1.00 83.25 76 ASP A CA 1
ATOM 579 C C . ASP A 1 76 ? -2.346 7.967 6.881 1.00 83.25 76 ASP A C 1
ATOM 581 O O . ASP A 1 76 ? -1.675 8.351 5.918 1.00 83.25 76 ASP A O 1
ATOM 585 N N . GLU A 1 77 ? -3.659 7.715 6.767 1.00 82.31 77 GLU A N 1
ATOM 586 C CA . GLU A 1 77 ? -4.430 7.894 5.530 1.00 82.31 77 GLU A CA 1
ATOM 587 C C . GLU A 1 77 ? -4.465 9.364 5.089 1.00 82.31 77 GLU A C 1
ATOM 589 O O . GLU A 1 77 ? -4.257 9.641 3.904 1.00 82.31 77 GLU A O 1
ATOM 594 N N . SER A 1 78 ? -4.677 10.303 6.017 1.00 90.94 78 SER A N 1
ATOM 595 C CA . SER A 1 78 ? -4.745 11.733 5.705 1.00 90.94 78 SER A CA 1
ATOM 596 C C . SER A 1 78 ? -3.384 12.305 5.305 1.00 90.94 78 SER A C 1
ATOM 598 O O . SER A 1 78 ? -3.318 13.096 4.367 1.00 90.94 78 SER A O 1
ATOM 600 N N . LEU A 1 79 ? -2.286 11.859 5.927 1.00 88.56 79 LEU A N 1
ATOM 601 C CA . LEU A 1 79 ? -0.923 12.206 5.519 1.00 88.56 79 LEU A CA 1
ATOM 602 C C . LEU A 1 79 ? -0.616 11.691 4.117 1.00 88.56 79 LEU A C 1
ATOM 604 O O . LEU A 1 79 ? -0.102 12.436 3.281 1.00 88.56 79 LEU A O 1
ATOM 608 N N . ALA A 1 80 ? -0.972 10.437 3.833 1.00 81.62 80 ALA A N 1
ATOM 609 C CA . ALA A 1 80 ? -0.814 9.864 2.503 1.00 81.62 80 ALA A CA 1
ATOM 610 C C . ALA A 1 80 ? -1.627 10.638 1.454 1.00 81.62 80 ALA A C 1
ATOM 612 O O . ALA A 1 80 ? -1.127 10.900 0.360 1.00 81.62 80 ALA A O 1
ATOM 613 N N . ALA A 1 81 ? -2.868 11.006 1.783 1.00 85.31 81 ALA A N 1
ATOM 614 C CA . ALA A 1 81 ? -3.729 11.795 0.913 1.00 85.31 81 ALA A CA 1
ATOM 615 C C . ALA A 1 81 ? -3.160 13.202 0.685 1.00 85.31 81 ALA A C 1
ATOM 617 O O . ALA A 1 81 ? -3.092 13.638 -0.462 1.00 85.31 81 ALA A O 1
ATOM 618 N N . LEU A 1 82 ? -2.694 13.880 1.739 1.00 89.75 82 LEU A N 1
ATOM 619 C CA . LEU A 1 82 ? -2.101 15.220 1.672 1.00 89.75 82 LEU A CA 1
ATOM 620 C C . LEU A 1 82 ? -0.854 15.237 0.795 1.00 89.75 82 LEU A C 1
ATOM 622 O O . LEU A 1 82 ? -0.710 16.103 -0.069 1.00 89.75 82 LEU A O 1
ATOM 626 N N . ALA A 1 83 ? 0.020 14.251 0.976 1.00 85.69 83 ALA A N 1
ATOM 627 C CA . ALA A 1 83 ? 1.228 14.127 0.183 1.00 85.69 83 ALA A CA 1
ATOM 628 C C . ALA A 1 83 ? 0.898 13.868 -1.298 1.00 85.69 83 ALA A C 1
ATOM 630 O O . ALA A 1 83 ? 1.513 14.461 -2.177 1.00 85.69 83 ALA A O 1
ATOM 631 N N . GLU A 1 84 ? -0.111 13.043 -1.590 1.00 81.62 84 GLU A N 1
ATOM 632 C CA . GLU A 1 84 ? -0.572 12.775 -2.959 1.00 81.62 84 GLU A CA 1
ATOM 633 C C . GLU A 1 84 ? -1.258 13.964 -3.633 1.00 81.62 84 GLU A C 1
ATOM 635 O O . GLU A 1 84 ? -1.078 14.163 -4.838 1.00 81.62 84 GLU A O 1
ATOM 640 N N . ASP A 1 85 ? -2.038 14.735 -2.877 1.00 87.44 85 ASP A N 1
ATOM 641 C CA . ASP A 1 85 ? -2.739 15.934 -3.338 1.00 87.44 85 ASP A CA 1
ATOM 642 C C . ASP A 1 85 ? -1.742 17.033 -3.716 1.00 87.44 85 ASP A C 1
ATOM 644 O O . ASP A 1 85 ? -1.741 17.516 -4.847 1.00 87.44 85 ASP A O 1
ATOM 648 N N . LEU A 1 86 ? -0.794 17.319 -2.821 1.00 87.38 86 LEU A N 1
ATOM 649 C CA . LEU A 1 86 ? 0.283 18.281 -3.049 1.00 87.38 86 LEU A CA 1
ATOM 650 C C . LEU A 1 86 ? 1.128 17.918 -4.272 1.00 87.38 86 LEU A C 1
ATOM 652 O O . LEU A 1 86 ? 1.501 18.745 -5.102 1.00 87.38 86 LEU A O 1
ATOM 656 N N . GLU A 1 87 ? 1.427 16.636 -4.388 1.00 82.31 87 GLU A N 1
ATOM 657 C CA . GLU A 1 87 ? 2.225 16.076 -5.456 1.00 82.31 87 GLU A CA 1
ATOM 658 C C . GLU A 1 87 ? 1.484 16.084 -6.803 1.00 82.31 87 GLU A C 1
ATOM 660 O O . GLU A 1 87 ? 2.116 16.271 -7.850 1.00 82.31 87 GLU A O 1
ATOM 665 N N . ARG A 1 88 ? 0.151 15.940 -6.792 1.00 82.00 88 ARG A N 1
ATOM 666 C CA . ARG A 1 88 ? -0.710 16.178 -7.958 1.00 82.00 88 ARG A CA 1
ATOM 667 C C . ARG A 1 88 ? -0.640 17.645 -8.375 1.00 82.00 88 ARG A C 1
ATOM 669 O O . ARG A 1 88 ? -0.307 17.895 -9.530 1.00 82.00 88 ARG A O 1
ATOM 676 N N . ASP A 1 89 ? -0.858 18.575 -7.451 1.00 86.25 89 ASP A N 1
ATOM 677 C CA . ASP A 1 89 ? -0.854 20.016 -7.731 1.00 86.25 89 ASP A CA 1
ATOM 678 C C . ASP A 1 89 ? 0.504 20.463 -8.316 1.00 86.25 89 ASP A C 1
ATOM 680 O O . ASP A 1 89 ? 0.561 21.151 -9.338 1.00 86.25 89 ASP A O 1
ATOM 684 N N . ILE A 1 90 ? 1.621 19.988 -7.743 1.00 83.56 90 ILE A N 1
ATOM 685 C CA . ILE A 1 90 ? 2.973 20.222 -8.280 1.00 83.56 90 ILE A CA 1
ATOM 686 C C . ILE A 1 90 ? 3.126 19.609 -9.680 1.00 83.56 90 ILE A C 1
ATOM 688 O O . ILE A 1 90 ? 3.658 20.244 -10.590 1.00 83.56 90 ILE A O 1
ATOM 692 N N . SER A 1 91 ? 2.696 18.365 -9.884 1.00 76.56 91 SER A N 1
ATOM 693 C CA . SER A 1 91 ? 2.884 17.688 -11.174 1.00 76.56 91 SER A CA 1
ATOM 694 C C . SER A 1 91 ? 2.061 18.328 -12.294 1.00 76.56 91 SER A C 1
ATOM 696 O O . SER A 1 91 ? 2.531 18.382 -13.427 1.00 76.56 91 SER A O 1
ATOM 698 N N . GLU A 1 92 ? 0.854 18.807 -11.990 1.00 82.50 92 GLU A N 1
ATOM 699 C CA . GLU A 1 92 ? -0.018 19.512 -12.933 1.00 82.50 92 GLU A CA 1
ATOM 700 C C . GLU A 1 92 ? 0.532 20.897 -13.272 1.00 82.50 92 GLU A C 1
ATOM 702 O O . GLU A 1 92 ? 0.609 21.259 -14.447 1.00 82.50 92 GLU A O 1
ATOM 707 N N . ARG A 1 93 ? 0.982 21.653 -12.261 1.00 86.94 93 ARG A N 1
ATOM 708 C CA . ARG A 1 93 ? 1.536 22.997 -12.456 1.00 86.94 93 ARG A CA 1
ATOM 709 C C . ARG A 1 93 ? 2.786 22.995 -13.334 1.00 86.94 93 ARG A C 1
ATOM 711 O O . ARG A 1 93 ? 2.945 23.901 -14.145 1.00 86.94 93 ARG A O 1
ATOM 718 N N . PHE A 1 94 ? 3.648 22.000 -13.150 1.00 80.75 94 PHE A N 1
ATOM 719 C CA . PHE A 1 94 ? 4.938 21.874 -13.830 1.00 80.75 94 PHE A CA 1
ATOM 720 C C . PHE A 1 94 ? 4.909 20.797 -14.933 1.00 80.75 94 PHE A C 1
ATOM 722 O O . PHE A 1 94 ? 5.944 20.226 -15.290 1.00 80.75 94 PHE A O 1
ATOM 729 N N . ALA A 1 95 ? 3.722 20.475 -15.461 1.00 76.06 95 ALA A N 1
ATOM 730 C CA . ALA A 1 95 ? 3.568 19.513 -16.545 1.00 76.06 95 ALA A CA 1
ATOM 731 C C . ALA A 1 95 ? 4.262 20.021 -17.822 1.00 76.06 95 ALA A C 1
ATOM 733 O O . ALA A 1 95 ? 3.953 21.098 -18.322 1.00 76.06 95 ALA A O 1
ATOM 734 N N . GLY A 1 96 ? 5.192 19.229 -18.365 1.00 67.62 96 GLY A N 1
ATOM 735 C CA . GLY A 1 96 ? 5.963 19.591 -19.564 1.00 67.62 96 GLY A CA 1
ATOM 736 C C . GLY A 1 96 ? 7.202 20.449 -19.295 1.00 67.62 96 GLY A C 1
ATOM 737 O O . GLY A 1 96 ? 7.948 20.736 -20.226 1.00 67.62 96 GLY A O 1
ATOM 738 N N . GLU A 1 97 ? 7.456 20.816 -18.039 1.00 71.56 97 GLU A N 1
ATOM 739 C CA . GLU A 1 97 ? 8.666 21.529 -17.652 1.00 71.56 97 GLU A CA 1
ATOM 740 C C . GLU A 1 97 ? 9.765 20.541 -17.240 1.00 71.56 97 GLU A C 1
ATOM 742 O O . GLU A 1 97 ? 9.589 19.706 -16.341 1.00 71.56 97 GLU A O 1
ATOM 747 N N . ASP A 1 98 ? 10.915 20.643 -17.911 1.00 55.62 98 ASP A N 1
ATOM 748 C CA . ASP A 1 98 ? 12.091 19.829 -17.624 1.00 55.62 98 ASP A CA 1
ATOM 749 C C . ASP A 1 98 ? 12.619 20.070 -16.210 1.00 55.62 98 ASP A C 1
ATOM 751 O O . ASP A 1 98 ? 12.255 21.010 -15.503 1.00 55.62 98 ASP A O 1
ATOM 755 N N . GLY A 1 99 ? 13.528 19.199 -15.784 1.00 58.09 99 GLY A N 1
ATOM 756 C CA . GLY A 1 99 ? 14.069 19.184 -14.439 1.00 58.09 99 GLY A CA 1
ATOM 757 C C . GLY A 1 99 ? 14.912 20.405 -13.997 1.00 58.09 99 GLY A C 1
ATOM 758 O O . GLY A 1 99 ? 15.793 20.268 -13.156 1.00 58.09 99 GLY A O 1
ATOM 759 N N . ALA A 1 100 ? 14.707 21.601 -14.531 1.00 62.69 100 ALA A N 1
ATOM 760 C CA . ALA A 1 100 ? 15.396 22.805 -14.075 1.00 62.69 100 ALA A CA 1
ATOM 761 C C . ALA A 1 100 ? 14.693 23.487 -12.884 1.00 62.69 100 ALA A C 1
ATOM 763 O O . ALA A 1 100 ? 15.357 24.141 -12.086 1.00 62.69 100 ALA A O 1
ATOM 764 N N . TYR A 1 101 ? 13.383 23.283 -12.713 1.00 72.25 101 TYR A N 1
ATOM 765 C CA . TYR A 1 101 ? 12.530 24.081 -11.813 1.00 72.25 101 TYR A CA 1
ATOM 766 C C . TYR A 1 101 ? 12.447 23.578 -10.374 1.00 72.25 101 TYR A C 1
ATOM 768 O O . TYR A 1 101 ? 11.419 23.703 -9.715 1.00 72.25 101 TYR A O 1
ATOM 776 N N . GLY A 1 102 ? 13.537 22.977 -9.899 1.00 72.31 102 GLY A N 1
ATOM 777 C CA . GLY A 1 102 ? 13.734 22.610 -8.503 1.00 72.31 102 GLY A CA 1
ATOM 778 C C . GLY A 1 102 ? 13.099 23.592 -7.511 1.00 72.31 102 GLY A C 1
ATOM 779 O O . GLY A 1 102 ? 12.061 23.315 -6.906 1.00 72.31 102 GLY A O 1
ATOM 780 N N . PRO A 1 103 ? 13.739 24.752 -7.320 1.00 77.12 103 PRO A N 1
ATOM 781 C CA . PRO A 1 103 ? 13.364 25.662 -6.247 1.00 77.12 103 PRO A CA 1
ATOM 782 C C . PRO A 1 103 ? 11.922 26.148 -6.388 1.00 77.12 103 PRO A C 1
ATOM 784 O O . PRO A 1 103 ? 11.241 26.367 -5.389 1.00 77.12 103 PRO A O 1
ATOM 787 N N . GLU A 1 104 ? 11.437 26.298 -7.618 1.00 80.81 104 GLU A N 1
ATOM 788 C CA . GLU A 1 104 ? 10.083 26.744 -7.906 1.00 80.81 104 GLU A CA 1
ATOM 789 C C . GLU A 1 104 ? 9.027 25.719 -7.477 1.00 80.81 104 GLU A C 1
ATOM 791 O O . GLU A 1 104 ? 8.019 26.131 -6.900 1.00 80.81 104 GLU A O 1
ATOM 796 N N . ARG A 1 105 ? 9.240 24.405 -7.681 1.00 82.88 105 ARG A N 1
ATOM 797 C CA . ARG A 1 105 ? 8.264 23.402 -7.203 1.00 82.88 105 ARG A CA 1
ATOM 798 C C . ARG A 1 105 ? 8.220 23.341 -5.686 1.00 82.88 105 ARG A C 1
ATOM 800 O O . ARG A 1 105 ? 7.135 23.204 -5.128 1.00 82.88 105 ARG A O 1
ATOM 807 N N . GLN A 1 106 ? 9.374 23.483 -5.031 1.00 81.88 106 GLN A N 1
ATOM 808 C CA . GLN A 1 106 ? 9.430 23.547 -3.574 1.00 81.88 106 GLN A CA 1
ATOM 809 C C . GLN A 1 106 ? 8.668 24.767 -3.058 1.00 81.88 106 GLN A C 1
ATOM 811 O O . GLN A 1 106 ? 7.777 24.611 -2.235 1.00 81.88 106 GLN A O 1
ATOM 816 N N . ARG A 1 107 ? 8.939 25.963 -3.596 1.00 85.62 107 ARG A N 1
ATOM 817 C CA . ARG A 1 107 ? 8.226 27.194 -3.213 1.00 85.62 107 ARG A CA 1
ATOM 818 C C . ARG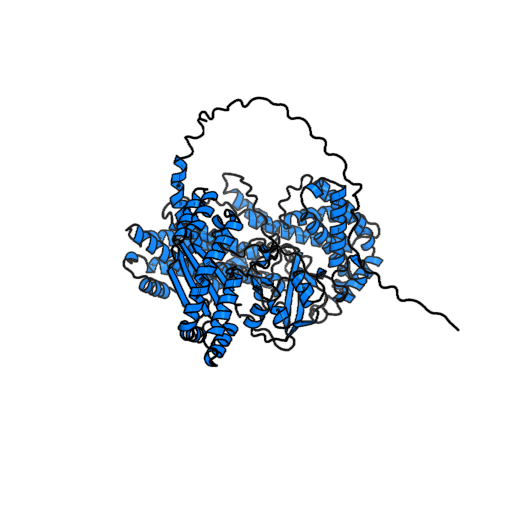 A 1 107 ? 6.722 27.094 -3.446 1.00 85.62 107 ARG A C 1
ATOM 820 O O . ARG A 1 107 ? 5.946 27.555 -2.617 1.00 85.62 107 ARG A O 1
ATOM 827 N N . TYR A 1 108 ? 6.310 26.499 -4.565 1.00 90.31 108 TYR A N 1
ATOM 828 C CA . TYR A 1 108 ? 4.899 26.269 -4.858 1.00 90.31 108 TYR A CA 1
ATOM 829 C C . TYR A 1 108 ? 4.259 25.320 -3.836 1.00 90.31 108 TYR A C 1
ATOM 831 O O . TYR A 1 108 ? 3.200 25.628 -3.293 1.00 90.31 108 TYR A O 1
ATOM 839 N N . GLY A 1 109 ? 4.923 24.206 -3.519 1.00 88.25 109 GLY A N 1
ATOM 840 C CA . GLY A 1 109 ? 4.434 23.275 -2.509 1.00 88.25 109 GLY A CA 1
ATOM 841 C C . GLY A 1 109 ? 4.415 23.873 -1.095 1.00 88.25 109 GLY A C 1
ATOM 842 O O . GLY A 1 109 ? 3.449 23.676 -0.364 1.00 88.25 109 GLY A O 1
ATOM 843 N N . GLU A 1 110 ? 5.428 24.663 -0.722 1.00 89.25 110 GLU A N 1
ATOM 844 C CA . GLU A 1 110 ? 5.473 25.400 0.551 1.00 89.25 110 GLU A CA 1
ATOM 845 C C . GLU A 1 110 ? 4.319 26.391 0.659 1.00 89.25 110 GLU A C 1
ATOM 847 O O . GLU A 1 110 ? 3.677 26.467 1.704 1.00 89.25 110 GLU A O 1
ATOM 852 N N . ALA A 1 111 ? 4.023 27.120 -0.422 1.00 91.94 111 ALA A N 1
ATOM 853 C CA . ALA A 1 111 ? 2.882 28.023 -0.462 1.00 91.94 111 ALA A CA 1
ATOM 854 C C . ALA A 1 111 ? 1.573 27.252 -0.244 1.00 91.94 111 ALA A C 1
ATOM 856 O O . ALA A 1 111 ? 0.749 27.674 0.564 1.00 91.94 111 ALA A O 1
ATOM 857 N N . ARG A 1 112 ? 1.409 26.083 -0.876 1.00 91.31 112 ARG A N 1
ATOM 858 C CA . ARG A 1 112 ? 0.196 25.269 -0.729 1.00 91.31 112 ARG A CA 1
ATOM 859 C C . ARG A 1 112 ? 0.024 24.703 0.681 1.00 91.31 112 ARG A C 1
ATOM 861 O O . ARG A 1 112 ? -1.073 24.735 1.227 1.00 91.31 112 ARG A O 1
ATOM 868 N N . LEU A 1 113 ? 1.105 24.226 1.295 1.00 93.56 113 LEU A N 1
ATOM 869 C CA . LEU A 1 113 ? 1.076 23.722 2.672 1.00 93.56 113 LEU A CA 1
ATOM 870 C C . LEU A 1 113 ? 1.019 24.827 3.727 1.00 93.56 113 LEU A C 1
ATOM 872 O O . LEU A 1 113 ? 0.724 24.534 4.883 1.00 93.56 113 LEU A O 1
ATOM 876 N N . SER A 1 114 ? 1.297 26.082 3.365 1.00 93.56 114 SER A N 1
ATOM 877 C CA . SER A 1 114 ? 1.253 27.191 4.319 1.00 93.56 114 SER A CA 1
ATOM 878 C C . SER A 1 114 ? -0.147 27.419 4.892 1.00 93.56 114 SER A C 1
ATOM 880 O O . SER A 1 114 ? -0.256 27.718 6.078 1.00 93.56 114 SER A O 1
ATOM 882 N N . GLU A 1 115 ? -1.196 27.189 4.094 1.00 92.69 115 GLU A N 1
ATOM 883 C CA . GLU A 1 115 ? -2.602 27.241 4.520 1.00 92.69 115 GLU A CA 1
ATOM 884 C C . GLU A 1 115 ? -2.892 26.155 5.568 1.00 92.69 115 GLU A C 1
ATOM 886 O O . GLU A 1 115 ? -3.401 26.441 6.650 1.00 92.69 115 GLU A O 1
ATOM 891 N N . VAL A 1 116 ? -2.480 24.913 5.286 1.00 93.88 116 VAL A N 1
ATOM 892 C CA . VAL A 1 116 ? -2.635 23.775 6.206 1.00 93.88 116 VAL A CA 1
ATOM 893 C C . VAL A 1 116 ? -1.840 23.998 7.494 1.00 93.88 116 VAL A C 1
ATOM 895 O O . VAL A 1 116 ? -2.348 23.746 8.583 1.00 93.88 116 VAL A O 1
ATOM 898 N N . ARG A 1 117 ? -0.606 24.508 7.391 1.00 94.44 117 ARG A N 1
ATOM 899 C CA . ARG A 1 117 ? 0.232 24.834 8.551 1.00 94.44 117 ARG A CA 1
ATOM 900 C C . ARG A 1 117 ? -0.419 25.897 9.426 1.00 94.44 117 ARG A C 1
ATOM 902 O O . ARG A 1 117 ? -0.490 25.713 10.635 1.00 94.44 117 ARG A O 1
ATOM 909 N N . TYR A 1 118 ? -0.878 26.988 8.816 1.00 94.19 118 TYR A N 1
ATOM 910 C CA . TYR A 1 118 ? -1.498 28.098 9.532 1.00 94.19 118 TYR A CA 1
ATOM 911 C C . TYR A 1 118 ? -2.719 27.631 10.327 1.00 94.19 118 TYR A C 1
ATOM 913 O O . TYR A 1 118 ? -2.838 27.944 11.508 1.00 94.19 118 TYR A O 1
ATOM 921 N N . GLU A 1 119 ? -3.587 26.828 9.713 1.00 94.12 119 GLU A N 1
ATOM 922 C CA . GLU A 1 119 ? -4.791 26.323 10.376 1.00 94.12 119 GLU A CA 1
ATOM 923 C C . GLU A 1 119 ? -4.481 25.292 11.467 1.00 94.12 119 GLU A C 1
ATOM 925 O O . GLU A 1 119 ? -5.091 25.319 12.537 1.00 94.12 119 GLU A O 1
ATOM 930 N N . ALA A 1 120 ? -3.479 24.435 11.255 1.00 94.31 120 ALA A N 1
ATOM 931 C CA . ALA A 1 120 ? -3.008 23.503 12.273 1.00 94.31 120 ALA A CA 1
ATOM 932 C C . ALA A 1 120 ? -2.443 24.235 13.506 1.00 94.31 120 ALA A C 1
ATOM 934 O O . ALA A 1 120 ? -2.797 23.910 14.640 1.00 94.31 120 ALA A O 1
ATOM 935 N N . GLU A 1 121 ? -1.600 25.251 13.295 1.00 94.44 121 GLU A N 1
ATOM 936 C CA . GLU A 1 121 ? -1.030 26.076 14.367 1.00 94.44 121 GLU A CA 1
ATOM 937 C C . GLU A 1 121 ? -2.110 26.878 15.098 1.00 94.44 121 GLU A C 1
ATOM 939 O O . GLU A 1 121 ? -2.150 26.870 16.327 1.00 94.44 121 GLU A O 1
ATOM 944 N N . ARG A 1 122 ? -3.030 27.504 14.355 1.00 94.44 122 ARG A N 1
ATOM 945 C CA . ARG A 1 122 ? -4.153 28.266 14.912 1.00 94.44 122 ARG A CA 1
ATOM 946 C C . ARG A 1 122 ? -5.052 27.403 15.794 1.00 94.44 122 ARG A C 1
ATOM 948 O O . ARG A 1 122 ? -5.490 27.867 16.849 1.00 94.44 122 ARG A O 1
ATOM 955 N N . TYR A 1 123 ? -5.337 26.170 15.375 1.00 93.88 123 TYR A N 1
ATOM 956 C CA . TYR A 1 123 ? -6.107 25.226 16.182 1.00 93.88 123 TYR A CA 1
ATOM 957 C C . TYR A 1 123 ? -5.387 24.899 17.497 1.00 93.88 123 TYR A C 1
ATOM 959 O O . TYR A 1 123 ? -5.991 25.008 18.563 1.00 93.88 123 TYR A O 1
ATOM 967 N N . LEU A 1 124 ? -4.093 24.560 17.444 1.00 93.62 124 LEU A N 1
ATOM 968 C CA . LEU A 1 124 ? -3.319 24.249 18.651 1.00 93.62 124 LEU A CA 1
ATOM 969 C C . LEU A 1 124 ? -3.169 25.449 19.591 1.00 93.62 124 LEU A C 1
ATOM 971 O O . LEU A 1 124 ? -3.235 25.266 20.804 1.00 93.62 124 LEU A O 1
ATOM 975 N N . ASP A 1 125 ? -3.024 26.661 19.053 1.00 94.38 125 ASP A N 1
ATOM 976 C CA . ASP A 1 125 ? -2.991 27.893 19.846 1.00 94.38 125 ASP A CA 1
ATOM 977 C C . ASP A 1 125 ? -4.332 28.121 20.550 1.00 94.38 125 ASP A C 1
ATOM 979 O O . ASP A 1 125 ? -4.368 28.311 21.765 1.00 94.38 125 ASP A O 1
ATOM 983 N N . SER A 1 126 ? -5.443 27.991 19.817 1.00 93.56 126 SER A N 1
ATOM 984 C CA . SER A 1 126 ? -6.798 28.127 20.373 1.00 93.56 126 SER A CA 1
ATOM 985 C C . SER A 1 126 ? -7.069 27.091 21.468 1.00 93.56 126 SER A C 1
ATOM 987 O O . SER A 1 126 ? -7.673 27.405 22.493 1.00 93.56 126 SER A O 1
ATOM 989 N N . LEU A 1 127 ? -6.594 25.859 21.271 1.00 92.94 127 LEU A N 1
ATOM 990 C CA . LEU A 1 127 ? -6.713 24.774 22.238 1.00 92.94 127 LEU A CA 1
ATOM 991 C C . LEU A 1 127 ? -5.848 25.025 23.483 1.00 92.94 127 LEU A C 1
ATOM 993 O O . LEU A 1 127 ? -6.314 24.853 24.607 1.00 92.94 127 LEU A O 1
ATOM 997 N N . SER A 1 128 ? -4.601 25.460 23.295 1.00 92.50 128 SER A N 1
ATOM 998 C CA . SER A 1 128 ? -3.673 25.775 24.384 1.00 92.50 128 SER A CA 1
ATOM 999 C C . SER A 1 128 ? -4.177 26.945 25.233 1.00 92.50 128 SER A C 1
ATOM 1001 O O . SER A 1 128 ? -4.232 26.834 26.457 1.00 92.50 128 SER A O 1
ATOM 1003 N N . GLU A 1 129 ? -4.602 28.043 24.603 1.00 93.44 129 GLU A N 1
ATOM 1004 C CA . GLU A 1 129 ? -5.186 29.206 25.285 1.00 93.44 129 GLU A CA 1
ATOM 1005 C C . GLU A 1 129 ? -6.505 28.854 25.977 1.00 93.44 129 GLU A C 1
ATOM 1007 O O . GLU A 1 129 ? -6.736 29.249 27.118 1.00 93.44 129 GLU A O 1
ATOM 1012 N N . GLY A 1 130 ? -7.352 28.070 25.309 1.00 92.00 130 GLY A N 1
ATOM 1013 C CA . GLY A 1 130 ? -8.646 27.647 25.826 1.00 92.00 130 GLY A CA 1
ATOM 1014 C C . GLY A 1 130 ? -8.564 26.743 27.053 1.00 92.00 130 GLY A C 1
ATOM 1015 O O . GLY A 1 130 ? -9.441 26.799 27.910 1.00 92.00 130 GLY A O 1
ATOM 1016 N N . LEU A 1 131 ? -7.512 25.928 27.160 1.00 92.31 131 LEU A N 1
ATOM 1017 C CA . LEU A 1 131 ? -7.280 25.032 28.296 1.00 92.31 131 LEU A CA 1
ATOM 1018 C C . LEU A 1 131 ? -6.389 25.663 29.381 1.00 92.31 131 LEU A C 1
ATOM 1020 O O . LEU A 1 131 ? -6.276 25.120 30.488 1.00 92.31 131 LEU A O 1
ATOM 1024 N N . ALA A 1 132 ? -5.764 26.809 29.099 1.00 90.88 132 ALA A N 1
ATOM 1025 C CA . ALA A 1 132 ? -4.932 27.520 30.057 1.00 90.88 132 ALA A CA 1
ATOM 1026 C C . ALA A 1 132 ? -5.765 27.975 31.267 1.00 90.88 132 ALA A C 1
ATOM 1028 O O . ALA A 1 132 ? -6.791 28.639 31.143 1.00 90.88 132 ALA A O 1
ATOM 1029 N N . GLY A 1 133 ? -5.321 27.605 32.470 1.00 85.44 133 GLY A N 1
ATOM 1030 C CA . GLY A 1 133 ? -6.005 27.962 33.714 1.00 85.44 133 GLY A CA 1
ATOM 1031 C C . GLY A 1 133 ? -7.262 27.143 34.033 1.00 85.44 133 GLY A C 1
ATOM 1032 O O . GLY A 1 133 ? -7.870 27.379 35.077 1.00 85.44 133 GLY A O 1
ATOM 1033 N N . MET A 1 134 ? -7.643 26.166 33.201 1.00 89.31 134 MET A N 1
ATOM 1034 C CA . MET A 1 134 ? -8.720 25.227 33.527 1.00 89.31 134 MET A CA 1
ATOM 1035 C C . MET A 1 134 ? -8.203 24.041 34.350 1.00 89.31 134 MET A C 1
ATOM 1037 O O . MET A 1 134 ? -7.167 23.447 34.040 1.00 89.31 134 MET A O 1
ATOM 1041 N N . ASP A 1 135 ? -8.955 23.648 35.382 1.00 88.31 135 ASP A N 1
ATOM 1042 C CA . ASP A 1 135 ? -8.699 22.407 36.119 1.00 88.31 135 ASP A CA 1
ATOM 1043 C C . ASP A 1 135 ? -9.331 21.211 35.394 1.00 88.31 135 ASP A C 1
ATOM 1045 O O . ASP A 1 135 ? -10.430 20.751 35.705 1.00 88.31 135 ASP A O 1
ATOM 1049 N N . LEU A 1 136 ? -8.615 20.702 34.393 1.00 87.31 136 LEU A N 1
ATOM 1050 C CA . LEU A 1 136 ? -9.053 19.550 33.600 1.00 87.31 136 LEU A CA 1
ATOM 1051 C C . LEU A 1 136 ? -9.103 18.249 34.412 1.00 87.31 136 LEU A C 1
ATOM 1053 O O . LEU A 1 136 ? -9.771 17.298 34.010 1.00 87.31 136 LEU A O 1
ATOM 1057 N N . GLY A 1 137 ? -8.409 18.194 35.554 1.00 84.44 137 GLY A N 1
ATOM 1058 C CA . GLY A 1 137 ? -8.451 17.047 36.458 1.00 84.44 137 GLY A CA 1
ATOM 1059 C C . GLY A 1 137 ? -9.825 16.891 37.110 1.00 84.44 137 GLY A C 1
ATOM 1060 O O . GLY A 1 137 ? -10.277 15.762 37.315 1.00 84.44 137 GLY A O 1
ATOM 1061 N N . ALA A 1 138 ? -10.507 18.011 37.362 1.00 88.50 138 ALA A N 1
ATOM 1062 C CA . ALA A 1 138 ? -11.858 18.049 37.914 1.00 88.50 138 ALA A CA 1
ATOM 1063 C C . ALA A 1 138 ? -12.959 17.760 36.877 1.00 88.50 138 ALA A C 1
ATOM 1065 O O . ALA A 1 138 ? -14.092 17.458 37.258 1.00 88.50 138 ALA A O 1
ATOM 1066 N N . LEU A 1 139 ? -12.651 17.826 35.577 1.00 89.75 139 LEU A N 1
ATOM 1067 C CA . LEU A 1 139 ? -13.620 17.544 34.521 1.00 89.75 139 LEU A CA 1
ATOM 1068 C C . LEU A 1 139 ? -13.827 16.030 34.338 1.00 89.75 139 LEU A C 1
ATOM 1070 O O . LEU A 1 139 ? -12.887 15.219 34.345 1.00 89.75 139 LEU A O 1
ATOM 1074 N N . GLY A 1 140 ? -15.094 15.651 34.157 1.00 88.56 140 GLY A N 1
ATOM 1075 C CA . GLY A 1 140 ? -15.467 14.328 33.660 1.00 88.56 140 GLY A CA 1
ATOM 1076 C C . GLY A 1 140 ? -15.033 14.151 32.203 1.00 88.56 140 GLY A C 1
ATOM 1077 O O . GLY A 1 140 ? -14.861 15.135 31.488 1.00 88.56 140 GLY A O 1
ATOM 1078 N N . GLU A 1 141 ? -14.858 12.905 31.761 1.00 86.69 141 GLU A N 1
ATOM 1079 C CA . GLU A 1 141 ? -14.418 12.595 30.390 1.00 86.69 141 GLU A CA 1
ATOM 1080 C C . GLU A 1 141 ? -15.391 13.146 29.335 1.00 86.69 141 GLU A C 1
ATOM 1082 O O . GLU A 1 141 ? -14.947 13.763 28.371 1.00 86.69 141 GLU A O 1
ATOM 1087 N N . ASP A 1 142 ? -16.702 13.036 29.572 1.00 88.31 142 ASP A N 1
ATOM 1088 C CA . ASP A 1 142 ? -17.732 13.565 28.666 1.00 88.31 142 ASP A CA 1
ATOM 1089 C C . ASP A 1 142 ? -17.687 15.097 28.569 1.00 88.31 142 ASP A C 1
ATOM 1091 O O . ASP A 1 142 ? -17.784 15.669 27.487 1.00 88.31 142 ASP A O 1
ATOM 1095 N N . THR A 1 143 ? -17.498 15.778 29.704 1.00 90.31 143 THR A N 1
ATOM 1096 C CA . THR A 1 143 ? -17.394 17.244 29.745 1.00 90.31 143 THR A CA 1
ATOM 1097 C C . THR A 1 143 ? -16.101 17.727 29.104 1.00 90.31 143 THR A C 1
ATOM 1099 O O . THR A 1 143 ? -16.097 18.762 28.445 1.00 90.31 143 THR A O 1
ATOM 1102 N N . LEU A 1 144 ? -15.005 16.983 29.282 1.00 90.88 144 LEU A N 1
ATOM 1103 C CA . LEU A 1 144 ? -13.745 17.260 28.605 1.00 90.88 144 LEU A CA 1
ATOM 1104 C C . LEU A 1 144 ? -13.911 17.107 27.090 1.00 90.88 144 LEU A C 1
ATOM 1106 O O . LEU A 1 144 ? -13.488 17.994 26.361 1.00 90.88 144 LEU A O 1
ATOM 1110 N N . ALA A 1 145 ? -14.557 16.039 26.617 1.00 89.06 145 ALA A N 1
ATOM 1111 C CA . ALA A 1 145 ? -14.831 15.848 25.195 1.00 89.06 145 ALA A CA 1
ATOM 1112 C C . ALA A 1 145 ? -15.687 16.990 24.622 1.00 89.06 145 ALA A C 1
ATOM 1114 O O . ALA A 1 145 ? -15.290 17.609 23.640 1.00 89.06 145 ALA A O 1
ATOM 1115 N N . GLU A 1 146 ? -16.789 17.353 25.288 1.00 92.56 146 GLU A N 1
ATOM 1116 C CA . GLU A 1 146 ? -17.646 18.466 24.858 1.00 92.56 146 GLU A CA 1
ATOM 1117 C C . GLU A 1 146 ? -16.894 19.807 24.859 1.00 92.56 146 GLU A C 1
ATOM 1119 O O . GLU A 1 146 ? -17.086 20.640 23.974 1.00 92.56 146 GLU A O 1
ATOM 1124 N N . LEU A 1 147 ? -16.022 20.029 25.846 1.00 92.94 147 LEU A N 1
ATOM 1125 C CA . LEU A 1 147 ? -15.170 21.212 25.903 1.00 92.94 147 LEU A CA 1
ATOM 1126 C C . LEU A 1 147 ? -14.188 21.243 24.725 1.00 92.94 147 LEU A C 1
ATOM 1128 O O . LEU A 1 147 ? -14.045 22.287 24.098 1.00 92.94 147 LEU A O 1
ATOM 1132 N N . LEU A 1 148 ? -13.542 20.117 24.415 1.00 91.88 148 LEU A N 1
ATOM 1133 C CA . LEU A 1 148 ? -12.605 19.991 23.298 1.00 91.88 148 LEU A CA 1
ATOM 1134 C C . LEU A 1 148 ? -13.299 20.186 21.941 1.00 91.88 148 LEU A C 1
ATOM 1136 O O . LEU A 1 148 ? -12.730 20.830 21.065 1.00 91.88 148 LEU A O 1
ATOM 1140 N N . ASP A 1 149 ? -14.528 19.693 21.780 1.00 92.31 149 ASP A N 1
ATOM 1141 C CA . ASP A 1 149 ? -15.332 19.851 20.559 1.00 92.31 149 ASP A CA 1
ATOM 1142 C C . ASP A 1 149 ? -15.690 21.318 20.266 1.00 92.31 149 ASP A C 1
ATOM 1144 O O . ASP A 1 149 ? -15.870 21.696 19.110 1.00 92.31 149 ASP A O 1
ATOM 1148 N N . ARG A 1 150 ? -15.740 22.190 21.284 1.00 92.62 150 ARG A N 1
ATOM 1149 C CA . ARG A 1 150 ? -15.987 23.634 21.091 1.00 92.62 150 ARG A CA 1
ATOM 1150 C C . ARG A 1 150 ? -14.823 24.365 20.427 1.00 92.62 150 ARG A C 1
ATOM 1152 O O . ARG A 1 150 ? -15.031 25.460 19.910 1.00 92.62 150 ARG A O 1
ATOM 1159 N N . PHE A 1 151 ? -13.624 23.785 20.466 1.00 92.06 151 PHE A N 1
ATOM 1160 C CA . PHE A 1 151 ? -12.435 24.334 19.816 1.00 92.06 151 PHE A CA 1
ATOM 1161 C C . PHE A 1 151 ? -12.257 23.826 18.384 1.00 92.06 151 PHE A C 1
ATOM 1163 O O . PHE A 1 151 ? -11.321 24.259 17.711 1.00 92.06 151 PHE A O 1
ATOM 1170 N N . ASP A 1 152 ? -13.123 22.928 17.902 1.00 89.38 152 ASP A N 1
ATOM 1171 C CA . ASP A 1 152 ? -13.034 22.446 16.528 1.00 89.38 152 ASP A CA 1
ATOM 1172 C C . ASP A 1 152 ? -13.245 23.617 15.550 1.00 89.38 152 ASP A C 1
ATOM 1174 O O . ASP A 1 152 ? -14.188 24.405 15.707 1.00 89.38 152 ASP A O 1
ATOM 1178 N N . PRO A 1 153 ? -12.365 23.773 14.544 1.00 85.44 153 PRO A N 1
ATOM 1179 C CA . PRO A 1 153 ? -12.455 24.867 13.598 1.00 85.44 153 PRO A CA 1
ATOM 1180 C C . PRO A 1 153 ? -13.762 24.755 12.811 1.00 85.44 153 PRO A C 1
ATOM 1182 O O . PRO A 1 153 ? -14.142 23.686 12.330 1.00 85.44 153 PRO A O 1
ATOM 1185 N N . GLN A 1 154 ? -14.461 25.879 12.669 1.00 80.06 154 GLN A N 1
ATOM 1186 C CA . GLN A 1 154 ? -15.622 25.955 11.787 1.00 80.06 154 GLN A CA 1
ATOM 1187 C C . GLN A 1 154 ? -15.119 25.931 10.342 1.00 80.06 154 GLN A C 1
ATOM 1189 O O . GLN A 1 154 ? -14.235 26.719 10.018 1.00 80.06 154 GLN A O 1
ATOM 1194 N N . SER A 1 155 ? -15.670 25.011 9.537 1.00 62.38 155 SER A N 1
ATOM 1195 C CA . SER A 1 155 ? -15.365 24.737 8.119 1.00 62.38 155 SER A CA 1
ATOM 1196 C C . SER A 1 155 ? -14.484 25.793 7.447 1.00 62.38 155 SER A C 1
ATOM 1198 O O . SER A 1 155 ? -14.927 26.914 7.178 1.00 62.38 155 SER A O 1
ATOM 1200 N N . THR A 1 156 ? -13.235 25.415 7.218 1.00 64.62 156 THR A N 1
ATOM 1201 C CA . THR A 1 156 ? -12.166 26.288 6.746 1.00 64.62 156 THR A CA 1
ATOM 1202 C C . THR A 1 156 ? -12.156 26.371 5.217 1.00 64.62 156 THR A C 1
ATOM 1204 O O . THR A 1 156 ? -12.651 25.478 4.544 1.00 64.62 156 THR A O 1
ATOM 1207 N N . GLU A 1 157 ? -11.536 27.395 4.626 1.00 84.12 157 GLU A N 1
ATOM 1208 C CA . GLU A 1 157 ? -11.349 27.507 3.161 1.00 84.12 157 GLU A CA 1
ATOM 1209 C C . GLU A 1 157 ? -10.319 26.499 2.591 1.00 84.12 157 GLU A C 1
ATOM 1211 O O . GLU A 1 157 ? -9.803 26.671 1.485 1.00 84.12 157 GLU A O 1
ATOM 1216 N N . LEU A 1 158 ? -9.992 25.444 3.346 1.00 86.62 158 LEU A N 1
ATOM 1217 C CA . LEU A 1 158 ? -9.024 24.431 2.947 1.00 86.62 158 LEU A CA 1
ATOM 1218 C C . LEU A 1 158 ? -9.606 23.517 1.864 1.00 86.62 158 LEU A C 1
ATOM 1220 O O . LEU A 1 158 ? -10.809 23.288 1.762 1.00 86.62 158 LEU A O 1
ATOM 1224 N N . GLY A 1 159 ? -8.721 22.938 1.052 1.00 87.56 159 GLY A N 1
ATOM 1225 C CA . GLY A 1 159 ? -9.116 21.836 0.179 1.00 87.56 159 GLY A CA 1
ATOM 1226 C C . GLY A 1 159 ? -9.570 20.615 1.001 1.00 87.56 159 GLY A C 1
ATOM 1227 O O . GLY A 1 159 ? -9.085 20.434 2.119 1.00 87.56 159 GLY A O 1
ATOM 1228 N N . PRO A 1 160 ? -10.402 19.714 0.441 1.00 88.75 160 PRO A N 1
ATOM 1229 C CA . PRO A 1 160 ? -10.952 18.563 1.171 1.00 88.75 160 PRO A CA 1
ATOM 1230 C C . PRO A 1 160 ? -9.898 17.682 1.860 1.00 88.75 160 PRO A C 1
ATOM 1232 O O . PRO A 1 160 ? -10.128 17.146 2.938 1.00 88.75 160 PRO A O 1
ATOM 1235 N N . VAL A 1 161 ? -8.722 17.541 1.243 1.00 89.12 161 VAL A N 1
ATOM 1236 C CA . VAL A 1 161 ? -7.608 16.759 1.797 1.00 89.12 161 VAL A CA 1
ATOM 1237 C C . VAL A 1 161 ? -6.937 17.480 2.972 1.00 89.12 161 VAL A C 1
ATOM 1239 O O . VAL A 1 161 ? -6.560 16.849 3.957 1.00 89.12 161 VAL A O 1
ATOM 1242 N N . GLY A 1 162 ? -6.828 18.810 2.900 1.00 92.00 162 GLY A N 1
ATOM 1243 C CA . GLY A 1 162 ? -6.352 19.632 4.010 1.00 92.00 162 GLY A CA 1
ATOM 1244 C C . GLY A 1 162 ? -7.304 19.562 5.204 1.00 92.00 162 GLY A C 1
ATOM 1245 O O . GLY A 1 162 ? -6.850 19.371 6.328 1.00 92.00 162 GLY A O 1
ATOM 1246 N N . GLU A 1 163 ? -8.616 19.628 4.966 1.00 92.44 163 GLU A N 1
ATOM 1247 C CA . GLU A 1 163 ? -9.633 19.454 6.012 1.00 92.44 163 GLU A CA 1
ATOM 1248 C C . GLU A 1 163 ? -9.550 18.072 6.677 1.00 92.44 163 GLU A C 1
ATOM 1250 O O . GLU A 1 163 ? -9.624 17.966 7.901 1.00 92.44 163 GLU A O 1
ATOM 1255 N N . GLU A 1 164 ? -9.349 17.007 5.894 1.00 91.00 164 GLU A N 1
ATOM 1256 C CA . GLU A 1 164 ? -9.188 15.650 6.424 1.00 91.00 164 GLU A CA 1
ATOM 1257 C C . GLU A 1 164 ? -7.933 15.522 7.302 1.00 91.00 164 GLU A C 1
ATOM 1259 O O . GLU A 1 164 ? -7.996 14.937 8.392 1.00 91.00 164 GLU A O 1
ATOM 1264 N N . PHE A 1 165 ? -6.816 16.126 6.877 1.00 93.81 165 PHE A N 1
ATOM 1265 C CA . PHE A 1 165 ? -5.594 16.202 7.675 1.00 93.81 165 PHE A CA 1
ATOM 1266 C C . PHE A 1 165 ? -5.820 16.959 8.989 1.00 93.81 165 PHE A C 1
ATOM 1268 O O . PHE A 1 165 ? -5.547 16.407 10.057 1.00 93.81 165 PHE A O 1
ATOM 1275 N N . ILE A 1 166 ? -6.394 18.166 8.948 1.00 93.94 166 ILE A N 1
ATOM 1276 C CA . ILE A 1 166 ? -6.698 18.945 10.157 1.00 93.94 166 ILE A CA 1
ATOM 1277 C C . ILE A 1 166 ? -7.636 18.164 11.082 1.00 93.94 166 ILE A C 1
ATOM 1279 O O . ILE A 1 166 ? -7.356 18.031 12.270 1.00 93.94 166 ILE A O 1
ATOM 1283 N N . GLY A 1 167 ? -8.685 17.541 10.542 1.00 92.75 167 GLY A N 1
ATOM 1284 C CA . GLY A 1 167 ? -9.593 16.688 11.307 1.00 92.75 167 GLY A CA 1
ATOM 1285 C C . GLY A 1 167 ? -8.891 15.510 11.991 1.00 92.75 167 GLY A C 1
ATOM 1286 O O . GLY A 1 167 ? -9.262 15.127 13.101 1.00 92.75 167 GLY A O 1
ATOM 1287 N N . SER A 1 168 ? -7.870 14.924 11.362 1.00 92.81 168 SER A N 1
ATOM 1288 C CA . SER A 1 168 ? -7.053 13.872 11.981 1.00 92.81 168 SER A CA 1
ATOM 1289 C C . SER A 1 168 ? -6.073 14.403 13.034 1.00 92.81 168 SER A C 1
ATOM 1291 O O . SER A 1 168 ? -5.937 13.793 14.094 1.00 92.81 168 SER A O 1
ATOM 1293 N N . LEU A 1 169 ? -5.471 15.574 12.809 1.00 93.31 169 LEU A N 1
ATOM 1294 C CA . LEU A 1 169 ? -4.602 16.236 13.783 1.00 93.31 169 LEU A CA 1
ATOM 1295 C C . LEU A 1 169 ? -5.377 16.658 15.039 1.00 93.31 169 LEU A C 1
ATOM 1297 O O . LEU A 1 169 ? -4.895 16.454 16.149 1.00 93.31 169 LEU A O 1
ATOM 1301 N N . ILE A 1 170 ? -6.598 17.176 14.873 1.00 93.69 170 ILE A N 1
ATOM 1302 C CA . ILE A 1 170 ? -7.528 17.508 15.962 1.00 93.69 170 ILE A CA 1
ATOM 1303 C C . ILE A 1 170 ? -7.777 16.282 16.835 1.00 93.69 170 ILE A C 1
ATOM 1305 O O . ILE A 1 170 ? -7.608 16.342 18.050 1.00 93.69 170 ILE A O 1
ATOM 1309 N N . ARG A 1 171 ? -8.124 15.138 16.227 1.00 92.56 171 ARG A N 1
ATOM 1310 C CA . ARG A 1 171 ? -8.312 13.883 16.974 1.00 92.56 171 ARG A CA 1
ATOM 1311 C C . ARG A 1 171 ? -7.059 13.498 17.748 1.00 92.56 171 ARG A C 1
ATOM 1313 O O . ARG A 1 171 ? -7.150 13.155 18.923 1.00 92.56 171 ARG A O 1
ATOM 1320 N N . LYS A 1 172 ? -5.891 13.610 17.116 1.00 92.50 172 LYS A N 1
ATOM 1321 C CA . LYS A 1 172 ? -4.610 13.313 17.755 1.00 92.50 172 LYS A CA 1
ATOM 1322 C C . LYS A 1 172 ? -4.349 14.235 18.950 1.00 92.50 172 LYS A C 1
ATOM 1324 O O . LYS A 1 172 ? -4.038 13.742 20.029 1.00 92.50 172 LYS A O 1
ATOM 1329 N N . ALA A 1 173 ? -4.585 15.540 18.817 1.00 92.31 173 ALA A N 1
ATOM 1330 C CA . ALA A 1 173 ? -4.479 16.497 19.917 1.00 92.31 173 ALA A CA 1
ATOM 1331 C C . ALA A 1 173 ? -5.470 16.194 21.059 1.00 92.31 173 ALA A C 1
ATOM 1333 O O . ALA A 1 173 ? -5.079 16.195 22.225 1.00 92.31 173 ALA A O 1
ATOM 1334 N N . LYS A 1 174 ? -6.731 15.862 20.751 1.00 93.62 174 LYS A N 1
ATOM 1335 C CA . LYS A 1 174 ? -7.730 15.458 21.758 1.00 93.62 174 LYS A CA 1
ATOM 1336 C C . LYS A 1 174 ? -7.302 14.193 22.510 1.00 93.62 174 LYS A C 1
ATOM 1338 O O . LYS A 1 174 ? -7.395 14.154 23.738 1.00 93.62 174 LYS A O 1
ATOM 1343 N N . ASN A 1 175 ? -6.758 13.202 21.802 1.00 90.69 175 ASN A N 1
ATOM 1344 C CA . ASN A 1 175 ? -6.227 11.978 22.407 1.00 90.69 175 ASN A CA 1
ATOM 1345 C C . ASN A 1 175 ? -5.059 12.284 23.354 1.00 90.69 175 ASN A C 1
ATOM 1347 O O . ASN A 1 175 ? -5.029 11.775 24.475 1.00 90.69 175 ASN A O 1
ATOM 1351 N N . VAL A 1 176 ? -4.147 13.177 22.955 1.00 90.12 176 VAL A N 1
ATOM 1352 C CA . VAL A 1 176 ? -3.046 13.662 23.805 1.00 90.12 176 VAL A CA 1
ATOM 1353 C C . VAL A 1 176 ? -3.578 14.316 25.081 1.00 90.12 176 VAL A C 1
ATOM 1355 O O . VAL A 1 176 ? -3.123 13.979 26.173 1.00 90.12 176 VAL A O 1
ATOM 1358 N N . VAL A 1 177 ? -4.575 15.203 24.982 1.00 90.88 177 VAL A N 1
ATOM 1359 C CA . VAL A 1 177 ? -5.188 15.836 26.164 1.00 90.88 177 VAL A CA 1
ATOM 1360 C C . VAL A 1 177 ? -5.795 14.786 27.088 1.00 90.88 177 VAL A C 1
ATOM 1362 O O . VAL A 1 177 ? -5.514 14.789 28.288 1.00 90.88 177 VAL A O 1
ATOM 1365 N N . GLY A 1 178 ? -6.569 13.845 26.539 1.00 89.88 178 GLY A N 1
ATOM 1366 C CA . GLY A 1 178 ? -7.141 12.734 27.301 1.00 89.88 178 GLY A CA 1
ATOM 1367 C C . GLY A 1 178 ? -6.070 11.907 28.023 1.00 89.88 178 GLY A C 1
ATOM 1368 O O . GLY A 1 178 ? -6.232 11.558 29.196 1.00 89.88 178 GLY A O 1
ATOM 1369 N N . LYS A 1 179 ? -4.927 11.657 27.368 1.00 86.56 179 LYS A N 1
ATOM 1370 C CA . LYS A 1 179 ? -3.763 10.990 27.970 1.00 86.56 179 LYS A CA 1
ATOM 1371 C C . LYS A 1 179 ? -3.167 11.780 29.119 1.00 86.56 179 LYS A C 1
ATOM 1373 O O . LYS A 1 179 ? -3.078 11.230 30.218 1.00 86.56 179 LYS A O 1
ATOM 1378 N N . VAL A 1 180 ? -2.802 13.038 28.900 1.00 86.19 180 VAL A N 1
ATOM 1379 C CA . VAL A 1 180 ? -2.178 13.883 29.928 1.00 86.19 180 VAL A CA 1
ATOM 1380 C C . VAL A 1 180 ? -3.095 14.011 31.147 1.00 86.19 180 VAL A C 1
ATOM 1382 O O . VAL A 1 180 ? -2.636 13.833 32.275 1.00 86.19 180 VAL A O 1
ATOM 1385 N N . VAL A 1 181 ? -4.405 14.195 30.940 1.00 87.00 181 VAL A N 1
ATOM 1386 C CA . VAL A 1 181 ? -5.408 14.195 32.021 1.00 87.00 181 VAL A CA 1
ATOM 1387 C C . VAL A 1 181 ? -5.418 12.857 32.769 1.00 87.00 181 VAL A C 1
ATOM 1389 O O . VAL A 1 181 ? -5.411 12.843 34.000 1.00 87.00 181 VAL A O 1
ATOM 1392 N N . SER A 1 182 ? -5.397 11.723 32.060 1.00 85.50 182 SER A N 1
ATOM 1393 C CA . SER A 1 182 ? -5.384 10.393 32.687 1.00 85.50 182 SER A CA 1
ATOM 1394 C C . SER A 1 182 ? -4.108 10.116 33.496 1.00 85.50 182 SER A C 1
ATOM 1396 O O . SER A 1 182 ? -4.174 9.474 34.545 1.00 85.50 182 SER A O 1
ATOM 1398 N N . VAL A 1 183 ? -2.955 10.620 33.044 1.00 82.25 183 VAL A N 1
ATOM 1399 C CA . VAL A 1 183 ? -1.667 10.501 33.744 1.00 82.25 183 VAL A CA 1
ATOM 1400 C C . VAL A 1 183 ? -1.656 11.393 34.982 1.00 82.25 183 VAL A C 1
ATOM 1402 O O . VAL A 1 183 ? -1.361 10.915 36.075 1.00 82.25 183 VAL A O 1
ATOM 1405 N N . ALA A 1 184 ? -2.063 12.654 34.852 1.00 81.94 184 ALA A N 1
ATOM 1406 C CA . ALA A 1 184 ? -2.138 13.586 35.971 1.00 81.94 184 ALA A CA 1
ATOM 1407 C C . ALA A 1 184 ? -3.101 13.099 37.069 1.00 81.94 184 ALA A C 1
ATOM 1409 O O . ALA A 1 184 ? -2.750 13.134 38.247 1.00 81.94 184 ALA A O 1
ATOM 1410 N N . LYS A 1 185 ? -4.259 12.524 36.699 1.00 84.81 185 LYS A N 1
ATOM 1411 C CA . LYS A 1 185 ? -5.189 11.876 37.647 1.00 84.81 185 LYS A CA 1
ATOM 1412 C C . LYS A 1 185 ? -4.542 10.722 38.426 1.00 84.81 185 LYS A C 1
ATOM 1414 O O . LYS A 1 185 ? -4.877 10.521 39.589 1.00 84.81 185 LYS A O 1
ATOM 1419 N N . LYS A 1 186 ? -3.613 9.972 37.818 1.00 83.25 186 LYS A N 1
ATOM 1420 C CA . LYS A 1 186 ? -2.875 8.887 38.493 1.00 83.25 186 LYS A CA 1
ATOM 1421 C C . LYS A 1 186 ? -1.774 9.405 39.426 1.00 83.25 186 LYS A C 1
ATOM 1423 O O . LYS A 1 186 ? -1.497 8.756 40.429 1.00 83.25 186 LYS A O 1
ATOM 1428 N N . VAL A 1 187 ? -1.148 10.536 39.094 1.00 77.38 187 VAL A N 1
ATOM 1429 C CA . VAL A 1 187 ? 0.024 11.083 39.812 1.00 77.38 187 VAL A CA 1
ATOM 1430 C C . VAL A 1 187 ? -0.357 12.177 40.826 1.00 77.38 187 VAL A C 1
ATOM 1432 O O . VAL A 1 187 ? 0.433 12.503 41.706 1.00 77.38 187 VAL A O 1
ATOM 1435 N N . GLY A 1 188 ? -1.577 12.719 40.758 1.00 77.94 188 GLY A N 1
ATOM 1436 C CA . GLY A 1 188 ? -2.056 13.785 41.647 1.00 77.94 188 GLY A CA 1
ATOM 1437 C C . GLY A 1 188 ? -1.484 15.171 41.325 1.00 77.94 188 GLY A C 1
ATOM 1438 O O . GLY A 1 188 ? -1.494 16.048 42.187 1.00 77.94 188 GLY A O 1
ATOM 1439 N N . SER A 1 189 ? -0.963 15.377 40.112 1.00 73.94 189 SER A N 1
ATOM 1440 C CA . SER A 1 189 ? -0.405 16.656 39.660 1.00 73.94 189 SER A CA 1
ATOM 1441 C C . SER A 1 189 ? -1.464 17.556 39.008 1.00 73.94 189 SER A C 1
ATOM 1443 O O . SER A 1 189 ? -2.448 17.085 38.437 1.00 73.94 189 SER A O 1
ATOM 1445 N N . LEU A 1 190 ? -1.256 18.877 39.076 1.00 72.50 190 LEU A N 1
ATOM 1446 C CA . LEU A 1 190 ? -2.070 19.854 38.346 1.00 72.50 190 LEU A CA 1
ATOM 1447 C C . LEU A 1 190 ? -1.857 19.682 36.832 1.00 72.50 190 LEU A C 1
ATOM 1449 O O . LEU A 1 190 ? -0.723 19.727 36.358 1.00 72.50 190 LEU A O 1
ATOM 1453 N N . VAL A 1 191 ? -2.949 19.512 36.076 1.00 70.00 191 VAL A N 1
ATOM 1454 C CA . VAL A 1 191 ? -2.923 19.213 34.627 1.00 70.00 191 VAL A CA 1
ATOM 1455 C C . VAL A 1 191 ? -2.456 20.406 33.786 1.00 70.00 191 VAL A C 1
ATOM 1457 O O . VAL A 1 191 ? -1.710 20.241 32.824 1.00 70.00 191 VAL A O 1
ATOM 1460 N N . SER A 1 192 ? -2.891 21.617 34.149 1.00 72.50 192 SER A N 1
ATOM 1461 C CA . SER A 1 192 ? -2.714 22.828 33.335 1.00 72.50 192 SER A CA 1
ATOM 1462 C C . SER A 1 192 ? -1.251 23.140 32.949 1.00 72.50 192 SER A C 1
ATOM 1464 O O . SER A 1 192 ? -1.003 23.358 31.763 1.00 72.50 192 SER A O 1
ATOM 1466 N N . PRO A 1 193 ? -0.250 23.089 33.858 1.00 79.94 193 PRO A N 1
ATOM 1467 C CA . PRO A 1 193 ? 1.142 23.375 33.490 1.00 79.94 193 PRO A CA 1
ATOM 1468 C C . PRO A 1 193 ? 1.804 22.299 32.612 1.00 79.94 193 PRO A C 1
ATOM 1470 O O . PRO A 1 193 ? 2.821 22.586 31.989 1.00 79.94 193 PRO A O 1
ATOM 1473 N N . LEU A 1 194 ? 1.249 21.083 32.537 1.00 81.19 194 LEU A N 1
ATOM 1474 C CA . LEU A 1 194 ? 1.814 19.986 31.738 1.00 81.19 194 LEU A CA 1
ATOM 1475 C C . LEU A 1 194 ? 1.367 20.021 30.272 1.00 81.19 194 LEU A C 1
ATOM 1477 O O . LEU A 1 194 ? 2.060 19.484 29.415 1.00 81.19 194 LEU A O 1
ATOM 1481 N N . LEU A 1 195 ? 0.234 20.656 29.959 1.00 85.06 195 LEU A N 1
ATOM 1482 C CA . LEU A 1 195 ? -0.293 20.695 28.591 1.00 85.06 195 LEU A CA 1
ATOM 1483 C C . LEU A 1 195 ? 0.412 21.708 27.694 1.00 85.06 195 LEU A C 1
ATOM 1485 O O . LEU A 1 195 ? 0.665 21.410 26.531 1.00 85.06 195 LEU A O 1
ATOM 1489 N N . ALA A 1 196 ? 0.760 22.879 28.229 1.00 86.81 196 ALA A N 1
ATOM 1490 C CA . ALA A 1 196 ? 1.462 23.914 27.474 1.00 86.81 196 ALA A CA 1
ATOM 1491 C C . ALA A 1 196 ? 2.753 23.404 26.789 1.00 86.81 196 ALA A C 1
ATOM 1493 O O . ALA A 1 196 ? 2.888 23.607 25.581 1.00 86.81 196 ALA A O 1
ATOM 1494 N N . PRO A 1 197 ? 3.687 22.700 27.470 1.00 88.00 197 PRO A N 1
ATOM 1495 C CA . PRO A 1 197 ? 4.881 22.173 26.806 1.00 88.00 197 PRO A CA 1
ATOM 1496 C C . PRO A 1 197 ? 4.554 21.100 25.759 1.00 88.00 197 PRO A C 1
ATOM 1498 O O . PRO A 1 197 ? 5.188 21.076 24.706 1.00 88.00 197 PRO A O 1
ATOM 1501 N N . VAL A 1 198 ? 3.538 20.262 25.993 1.00 87.38 198 VAL A N 1
ATOM 1502 C CA . VAL A 1 198 ? 3.119 19.227 25.035 1.00 87.38 198 VAL A CA 1
ATOM 1503 C C . VAL A 1 198 ? 2.513 19.851 23.777 1.00 87.38 198 VAL A C 1
ATOM 1505 O O . VAL A 1 198 ? 2.869 19.444 22.675 1.00 87.38 198 VAL A O 1
ATOM 1508 N N . PHE A 1 199 ? 1.660 20.872 23.900 1.00 89.88 199 PHE A N 1
ATOM 1509 C CA . PHE A 1 199 ? 1.120 21.588 22.740 1.00 89.88 199 PHE A CA 1
ATOM 1510 C C . PHE A 1 199 ? 2.183 22.390 22.002 1.00 89.88 199 PHE A C 1
ATOM 1512 O O . PHE A 1 199 ? 2.189 22.384 20.775 1.00 89.88 199 PHE A O 1
ATOM 1519 N N . ASN A 1 200 ? 3.121 23.015 22.716 1.00 90.38 200 ASN A N 1
ATOM 1520 C CA . ASN A 1 200 ? 4.258 23.685 22.090 1.00 90.38 200 ASN A CA 1
ATOM 1521 C C . ASN A 1 200 ? 5.129 22.696 21.304 1.00 90.38 200 ASN A C 1
ATOM 1523 O O . ASN A 1 200 ? 5.575 23.019 20.204 1.00 90.38 200 ASN A O 1
ATOM 1527 N N . LYS A 1 201 ? 5.328 21.477 21.824 1.00 89.25 201 LYS A N 1
ATOM 1528 C CA . LYS A 1 201 ? 6.034 20.405 21.113 1.00 89.25 201 LYS A CA 1
ATOM 1529 C C . LYS A 1 201 ? 5.224 19.877 19.928 1.00 89.25 201 LYS A C 1
ATOM 1531 O O . LYS A 1 201 ? 5.764 19.740 18.841 1.00 89.25 201 LYS A O 1
ATOM 1536 N N . LEU A 1 202 ? 3.920 19.654 20.084 1.00 90.50 202 LEU A N 1
ATOM 1537 C CA . LEU A 1 202 ? 3.042 19.256 18.981 1.00 90.50 202 LEU A CA 1
ATOM 1538 C C . LEU A 1 202 ? 3.054 20.308 17.861 1.00 90.50 202 LEU A C 1
ATOM 1540 O O . LEU A 1 202 ? 3.188 19.965 16.690 1.00 90.50 202 LEU A O 1
ATOM 1544 N N . LYS A 1 203 ? 3.000 21.594 18.225 1.00 92.81 203 LYS A N 1
ATOM 1545 C CA . LYS A 1 203 ? 3.124 22.724 17.302 1.00 92.81 203 LYS A CA 1
ATOM 1546 C C . LYS A 1 203 ? 4.479 22.727 16.599 1.00 92.81 203 LYS A C 1
ATOM 1548 O O . LYS A 1 203 ? 4.531 22.886 15.381 1.00 92.81 203 LYS A O 1
ATOM 1553 N N . SER A 1 204 ? 5.569 22.497 17.334 1.00 91.50 204 SER A N 1
ATOM 1554 C CA . SER A 1 204 ? 6.907 22.434 16.742 1.00 91.50 204 SER A CA 1
ATOM 1555 C C . SER A 1 204 ? 7.113 21.216 15.838 1.00 91.50 204 SER A C 1
ATOM 1557 O O . SER A 1 204 ? 7.936 21.303 14.931 1.00 91.50 204 SER A O 1
ATOM 1559 N N . LEU A 1 205 ? 6.331 20.142 16.006 1.00 89.75 205 LEU A N 1
ATOM 1560 C CA . LEU A 1 205 ? 6.321 18.959 15.136 1.00 89.75 205 LEU A CA 1
ATOM 1561 C C . LEU A 1 205 ? 5.502 19.140 13.842 1.00 89.75 205 LEU A C 1
ATOM 1563 O O . LEU A 1 205 ? 5.757 18.432 12.868 1.00 89.75 205 LEU A O 1
ATOM 1567 N N . ILE A 1 206 ? 4.567 20.098 13.763 1.00 90.75 206 ILE A N 1
ATOM 1568 C CA . ILE A 1 206 ? 3.776 20.334 12.536 1.00 90.75 206 ILE A CA 1
ATOM 1569 C C . ILE A 1 206 ? 4.676 20.748 11.372 1.00 90.75 206 ILE A C 1
ATOM 1571 O O . ILE A 1 206 ? 4.565 20.214 10.272 1.00 90.75 206 ILE A O 1
ATOM 1575 N N . ASN A 1 207 ? 5.562 21.721 11.587 1.00 90.19 207 ASN A N 1
ATOM 1576 C CA . ASN A 1 207 ? 6.418 22.236 10.523 1.00 90.19 207 ASN A CA 1
ATOM 1577 C C . ASN A 1 207 ? 7.372 21.172 9.939 1.00 90.19 207 ASN A C 1
ATOM 1579 O O . ASN A 1 207 ? 7.412 21.068 8.715 1.00 90.19 207 ASN A O 1
ATOM 1583 N N . PRO A 1 208 ? 8.118 20.369 10.729 1.00 86.19 208 PRO A N 1
ATOM 1584 C CA . PRO A 1 208 ? 8.931 19.286 10.182 1.00 86.19 208 PRO A CA 1
ATOM 1585 C C . PRO A 1 208 ? 8.069 18.214 9.512 1.00 86.19 208 PRO A C 1
ATOM 1587 O O . PRO A 1 208 ? 8.411 17.797 8.411 1.00 86.19 208 PRO A O 1
ATOM 1590 N N . LEU A 1 209 ? 6.909 17.852 10.073 1.00 85.62 209 LEU A N 1
ATOM 1591 C CA . LEU A 1 209 ? 5.990 16.912 9.425 1.00 85.62 209 LEU A CA 1
ATOM 1592 C C . LEU A 1 209 ? 5.538 17.418 8.048 1.00 85.62 209 LEU A C 1
ATOM 1594 O O . LEU A 1 209 ? 5.647 16.700 7.059 1.00 85.62 209 LEU A O 1
ATOM 1598 N N . LEU A 1 210 ? 5.083 18.669 7.948 1.00 87.44 210 LEU A N 1
ATOM 1599 C CA . LEU A 1 210 ? 4.661 19.263 6.678 1.00 87.44 210 LEU A CA 1
ATOM 1600 C C . LEU A 1 210 ? 5.834 19.474 5.721 1.00 87.44 210 LEU A C 1
ATOM 1602 O O . LEU A 1 210 ? 5.658 19.319 4.519 1.00 87.44 210 LEU A O 1
ATOM 1606 N N . LYS A 1 211 ? 7.039 19.767 6.217 1.00 83.62 211 LYS A N 1
ATOM 1607 C CA . LYS A 1 211 ? 8.257 19.771 5.396 1.00 83.62 211 LYS A CA 1
ATOM 1608 C C . LYS A 1 211 ? 8.610 18.377 4.885 1.00 83.62 211 LYS A C 1
ATOM 1610 O O . LYS A 1 211 ? 9.108 18.290 3.772 1.00 83.62 211 LYS A O 1
ATOM 1615 N N . ARG A 1 212 ? 8.327 17.310 5.638 1.00 79.31 212 ARG A N 1
ATOM 1616 C CA . ARG A 1 212 ? 8.491 15.917 5.195 1.00 79.31 212 ARG A CA 1
ATOM 1617 C C . ARG A 1 212 ? 7.408 15.495 4.204 1.00 79.31 212 ARG A C 1
ATOM 1619 O O . ARG A 1 212 ? 7.703 14.849 3.210 1.00 79.31 212 ARG A O 1
ATOM 1626 N N . VAL A 1 213 ? 6.163 15.928 4.394 1.00 83.25 213 VAL A N 1
ATOM 1627 C CA . VAL A 1 213 ? 5.092 15.771 3.391 1.00 83.25 213 VAL A CA 1
ATOM 1628 C C . VAL A 1 213 ? 5.436 16.542 2.117 1.00 83.25 213 VAL A C 1
ATOM 1630 O O . VAL A 1 213 ? 5.264 16.037 1.007 1.00 83.25 213 VAL A O 1
ATOM 1633 N N . LEU A 1 214 ? 5.968 17.755 2.267 1.00 80.44 214 LEU A N 1
ATOM 1634 C CA . LEU A 1 214 ? 6.491 18.544 1.169 1.00 80.44 214 LEU A CA 1
ATOM 1635 C C . LEU A 1 214 ? 7.636 17.810 0.501 1.00 80.44 214 LEU A C 1
ATOM 1637 O O . LEU A 1 214 ? 7.549 17.623 -0.693 1.00 80.44 214 LEU A O 1
ATOM 1641 N N . SER A 1 215 ? 8.676 17.384 1.216 1.00 72.69 215 SER A N 1
ATOM 1642 C CA . SER A 1 215 ? 9.805 16.661 0.632 1.00 72.69 215 SER A CA 1
ATOM 1643 C C . SER A 1 215 ? 9.368 15.328 0.027 1.00 72.69 215 SER A C 1
ATOM 1645 O O . SER A 1 215 ? 9.936 14.924 -0.969 1.00 72.69 215 SER A O 1
ATOM 1647 N N . PHE A 1 216 ? 8.296 14.699 0.501 1.00 72.19 216 PHE A N 1
ATOM 1648 C CA . PHE A 1 216 ? 7.690 13.545 -0.159 1.00 72.19 216 PHE A CA 1
ATOM 1649 C C . PHE A 1 216 ? 7.043 13.914 -1.504 1.00 72.19 216 PHE A C 1
ATOM 1651 O O . PHE A 1 216 ? 7.198 13.222 -2.514 1.00 72.19 216 PHE A O 1
ATOM 1658 N N . ALA A 1 217 ? 6.303 15.022 -1.537 1.00 73.44 217 ALA A N 1
ATOM 1659 C CA . ALA A 1 217 ? 5.645 15.510 -2.745 1.00 73.44 217 ALA A CA 1
ATOM 1660 C C . ALA A 1 217 ? 6.621 16.159 -3.744 1.00 73.44 217 ALA A C 1
ATOM 1662 O O . ALA A 1 217 ? 6.458 16.041 -4.961 1.00 73.44 217 ALA A O 1
ATOM 1663 N N . VAL A 1 218 ? 7.628 16.851 -3.215 1.00 62.22 218 VAL A N 1
ATOM 1664 C CA . VAL A 1 218 ? 8.595 17.723 -3.880 1.00 62.22 218 VAL A CA 1
ATOM 1665 C C . VAL A 1 218 ? 9.886 17.004 -4.167 1.00 62.22 218 VAL A C 1
ATOM 1667 O O . VAL A 1 218 ? 10.425 17.244 -5.231 1.00 62.22 218 VAL A O 1
ATOM 1670 N N . GLY A 1 219 ? 10.383 16.131 -3.293 1.00 53.62 219 GLY A N 1
ATOM 1671 C CA . GLY A 1 219 ? 11.629 15.370 -3.454 1.00 53.62 219 GLY A CA 1
ATOM 1672 C C . GLY A 1 219 ? 11.725 14.665 -4.805 1.00 53.62 219 GLY A C 1
ATOM 1673 O O . GLY A 1 219 ? 12.817 14.364 -5.276 1.00 53.62 219 GLY A O 1
ATOM 1674 N N . ARG A 1 220 ? 10.611 14.589 -5.541 1.00 51.25 220 ARG A N 1
ATOM 1675 C CA . ARG A 1 220 ? 10.496 14.517 -7.005 1.00 51.25 220 ARG A CA 1
ATOM 1676 C C . ARG A 1 220 ? 11.296 15.570 -7.792 1.00 51.25 220 ARG A C 1
ATOM 1678 O O . ARG A 1 220 ? 11.046 15.749 -8.992 1.00 51.25 220 ARG A O 1
ATOM 1685 N N . LEU A 1 221 ? 12.203 16.305 -7.159 1.00 39.03 221 LEU A N 1
ATOM 1686 C CA . LEU A 1 221 ? 12.878 17.462 -7.698 1.00 39.03 221 LEU A CA 1
ATOM 1687 C C . LEU A 1 221 ? 14.296 17.128 -8.198 1.00 39.03 221 LEU A C 1
ATOM 1689 O O . LEU A 1 221 ? 15.013 16.320 -7.613 1.00 39.03 221 LEU A O 1
ATOM 1693 N N . PRO A 1 222 ? 14.758 17.770 -9.278 1.00 40.03 222 PRO A N 1
ATOM 1694 C CA . PRO A 1 222 ? 15.978 17.400 -9.991 1.00 40.03 222 PRO A CA 1
ATOM 1695 C C . PRO A 1 222 ? 17.274 18.013 -9.431 1.00 40.03 222 PRO A C 1
ATOM 1697 O O . PRO A 1 222 ? 17.291 18.913 -8.596 1.00 40.03 222 PRO A O 1
ATOM 1700 N N . ALA A 1 223 ? 18.394 17.530 -9.981 1.00 41.78 223 ALA A N 1
ATOM 1701 C CA . ALA A 1 223 ? 19.775 17.733 -9.533 1.00 41.78 223 ALA A CA 1
ATOM 1702 C C . ALA A 1 223 ? 20.315 19.165 -9.260 1.00 41.78 223 ALA A C 1
ATOM 1704 O O . ALA A 1 223 ? 21.242 19.248 -8.449 1.00 41.78 223 ALA A O 1
ATOM 1705 N N . PRO A 1 224 ? 19.823 20.274 -9.852 1.00 38.19 224 PRO A N 1
ATOM 1706 C CA . PRO A 1 224 ? 20.461 21.590 -9.689 1.00 38.19 224 PRO A CA 1
ATOM 1707 C C . PRO A 1 224 ? 20.366 22.199 -8.283 1.00 38.19 224 PRO A C 1
ATOM 1709 O O . PRO A 1 224 ? 21.178 23.050 -7.934 1.00 38.19 224 PRO A O 1
ATOM 1712 N N . LEU A 1 225 ? 19.400 21.772 -7.467 1.00 44.69 225 LEU A N 1
ATOM 1713 C CA . LEU A 1 225 ? 19.158 22.341 -6.134 1.00 44.69 225 LEU A CA 1
ATOM 1714 C C . LEU A 1 225 ? 20.075 21.844 -5.020 1.00 44.69 225 LEU A C 1
ATOM 1716 O O . LEU A 1 225 ? 20.204 22.474 -3.969 1.00 44.69 225 LEU A O 1
ATOM 1720 N N . ARG A 1 226 ? 20.710 20.701 -5.256 1.00 49.28 226 ARG A N 1
ATOM 1721 C CA . ARG A 1 226 ? 21.480 19.944 -4.266 1.00 49.28 226 ARG A CA 1
ATOM 1722 C C . ARG A 1 226 ? 22.605 20.741 -3.574 1.00 49.28 226 ARG A C 1
ATOM 1724 O O . ARG A 1 226 ? 22.836 20.489 -2.395 1.00 49.28 226 ARG A O 1
ATOM 1731 N N . PRO A 1 227 ? 23.319 21.695 -4.214 1.00 45.53 227 PRO A N 1
ATOM 1732 C CA . PRO A 1 227 ? 24.423 22.405 -3.558 1.00 45.53 227 PRO A CA 1
ATOM 1733 C C . PRO A 1 227 ? 23.977 23.349 -2.433 1.00 45.53 227 PRO A C 1
ATOM 1735 O O . PRO A 1 227 ? 24.685 23.478 -1.438 1.00 45.53 227 PRO A O 1
ATOM 1738 N N . ALA A 1 228 ? 22.808 23.982 -2.570 1.00 39.91 228 ALA A N 1
ATOM 1739 C CA . ALA A 1 228 ? 22.286 24.918 -1.573 1.00 39.91 228 ALA A CA 1
ATOM 1740 C C . ALA A 1 228 ? 21.763 24.187 -0.324 1.00 39.91 228 ALA A C 1
ATOM 1742 O O . ALA A 1 228 ? 22.004 24.640 0.792 1.00 39.91 228 ALA A O 1
ATOM 1743 N N . ALA A 1 229 ? 21.139 23.017 -0.506 1.00 38.91 229 ALA A N 1
ATOM 1744 C CA . ALA A 1 229 ? 20.724 22.137 0.589 1.00 38.91 229 ALA A CA 1
ATOM 1745 C C . ALA A 1 229 ? 21.935 21.549 1.343 1.00 38.91 229 ALA A C 1
ATOM 1747 O O . ALA A 1 229 ? 21.996 21.601 2.570 1.00 38.91 229 ALA A O 1
ATOM 1748 N N . ARG A 1 230 ? 22.974 21.110 0.613 1.00 42.12 230 ARG A N 1
ATOM 1749 C CA . ARG A 1 230 ? 24.232 20.595 1.193 1.00 42.12 230 ARG A CA 1
ATOM 1750 C C . ARG A 1 230 ? 24.990 21.624 2.036 1.00 42.12 230 ARG A C 1
ATOM 1752 O O . ARG A 1 230 ? 25.574 21.249 3.045 1.00 42.12 230 ARG A O 1
ATOM 1759 N N . GLN A 1 231 ? 24.982 22.901 1.644 1.00 43.72 231 GLN A N 1
ATOM 1760 C CA . GLN A 1 231 ? 25.622 23.986 2.408 1.00 43.72 231 GLN A CA 1
ATOM 1761 C C . GLN A 1 231 ? 24.882 24.341 3.706 1.00 43.72 231 GLN A C 1
ATOM 1763 O O . GLN A 1 231 ? 25.483 24.935 4.606 1.00 43.72 231 GLN A O 1
ATOM 1768 N N . LEU A 1 232 ? 23.595 23.998 3.798 1.00 36.19 232 LEU A N 1
ATOM 1769 C CA . LEU A 1 232 ? 22.797 24.152 5.010 1.00 36.19 232 LEU A CA 1
ATOM 1770 C C . LEU A 1 232 ? 23.044 22.974 5.968 1.00 36.19 232 LEU A C 1
ATOM 1772 O O . LEU A 1 232 ? 23.371 23.197 7.129 1.00 36.19 232 LEU A O 1
ATOM 1776 N N . ALA A 1 233 ? 23.002 21.742 5.446 1.00 34.03 233 ALA A N 1
ATOM 1777 C CA . ALA A 1 233 ? 23.221 20.507 6.206 1.00 34.03 233 ALA A CA 1
ATOM 1778 C C . ALA A 1 233 ? 24.655 20.373 6.752 1.00 34.03 233 ALA A C 1
ATOM 1780 O O . ALA A 1 233 ? 24.869 19.905 7.865 1.00 34.03 233 ALA A O 1
ATOM 1781 N N . SER A 1 234 ? 25.668 20.857 6.022 1.00 36.47 234 SER A N 1
ATOM 1782 C CA . SER A 1 234 ? 27.067 20.801 6.476 1.00 36.47 234 SER A CA 1
ATOM 1783 C C . SER A 1 234 ? 27.375 21.684 7.694 1.00 36.47 234 SER A C 1
ATOM 1785 O O . SER A 1 234 ? 28.495 21.646 8.196 1.00 36.47 234 SER A O 1
ATOM 1787 N N . LYS A 1 235 ? 26.433 22.525 8.140 1.00 37.75 235 LYS A N 1
ATOM 1788 C CA . LYS A 1 235 ? 26.603 23.401 9.309 1.00 37.75 235 LYS A CA 1
ATOM 1789 C C . LYS A 1 235 ? 26.050 22.803 10.612 1.00 37.75 235 LYS A C 1
ATOM 1791 O O . LYS A 1 235 ? 26.159 23.464 11.638 1.00 37.75 235 LYS A O 1
ATOM 1796 N N . ILE A 1 236 ? 25.494 21.588 10.580 1.00 36.38 236 ILE A N 1
ATOM 1797 C CA . ILE A 1 236 ? 24.740 20.978 11.690 1.00 36.38 236 ILE A CA 1
ATOM 1798 C C . ILE A 1 236 ? 25.252 19.546 11.958 1.00 36.38 236 ILE A C 1
ATOM 1800 O O . ILE A 1 236 ? 24.549 18.582 11.697 1.00 36.38 236 ILE A O 1
ATOM 1804 N N . LYS A 1 237 ? 26.503 19.344 12.407 1.00 31.02 237 LYS A N 1
ATOM 1805 C CA . LYS A 1 237 ? 27.024 17.971 12.616 1.00 31.02 237 LYS A CA 1
ATOM 1806 C C . LYS A 1 237 ? 27.903 17.790 13.860 1.00 31.02 237 LYS A C 1
ATOM 1808 O O . LYS A 1 237 ? 28.902 18.497 13.961 1.00 31.02 237 LYS A O 1
ATOM 1813 N N . LEU A 1 238 ? 27.575 16.784 14.693 1.00 29.12 238 LEU A N 1
ATOM 1814 C CA . LEU A 1 238 ? 28.473 15.858 15.435 1.00 29.12 238 LEU A CA 1
ATOM 1815 C C . LEU A 1 238 ? 27.635 14.694 16.050 1.00 29.12 238 LEU A C 1
ATOM 1817 O O . LEU A 1 238 ? 26.707 14.971 16.791 1.00 29.12 238 LEU A O 1
ATOM 1821 N N . GLU A 1 239 ? 27.727 13.465 15.513 1.00 28.92 239 GLU A N 1
ATOM 1822 C CA . GLU A 1 239 ? 28.326 12.212 16.074 1.00 28.92 239 GLU A CA 1
ATOM 1823 C C . GLU A 1 239 ? 27.379 11.311 16.911 1.00 28.92 239 GLU A C 1
ATOM 1825 O O . GLU A 1 239 ? 27.143 11.620 18.069 1.00 28.92 239 GLU A O 1
ATOM 1830 N N . ALA A 1 240 ? 26.933 10.157 16.365 1.00 29.50 240 ALA A N 1
ATOM 1831 C CA . ALA A 1 240 ? 27.202 8.793 16.885 1.00 29.50 240 ALA A CA 1
ATOM 1832 C C . ALA A 1 240 ? 26.378 7.658 16.210 1.00 29.50 240 ALA A C 1
ATOM 1834 O O . ALA A 1 240 ? 25.236 7.849 15.811 1.00 29.50 240 ALA A O 1
ATOM 1835 N N . SER A 1 241 ? 27.038 6.487 16.156 1.00 27.16 241 SER A N 1
ATOM 1836 C CA . SER A 1 241 ? 26.610 5.083 15.957 1.00 27.16 241 SER A CA 1
ATOM 1837 C C . SER A 1 241 ? 25.860 4.652 14.689 1.00 27.16 241 SER A C 1
ATOM 1839 O O . SER A 1 241 ? 24.646 4.764 14.571 1.00 27.16 241 SER A O 1
ATOM 1841 N N . GLU A 1 242 ? 26.632 4.011 13.808 1.00 30.77 242 GLU A N 1
ATOM 1842 C CA . GLU A 1 242 ? 26.193 2.977 12.873 1.00 30.77 242 GLU A CA 1
ATOM 1843 C C . GLU A 1 242 ? 25.818 1.712 13.671 1.00 30.77 242 GLU A C 1
ATOM 1845 O O . GLU A 1 242 ? 26.687 0.937 14.064 1.00 30.77 242 GLU A O 1
ATOM 1850 N N . GLU A 1 243 ? 24.528 1.506 13.923 1.00 24.75 243 GLU A N 1
ATOM 1851 C CA . GLU A 1 243 ? 23.966 0.159 14.022 1.00 24.75 243 GLU A CA 1
ATOM 1852 C C . GLU A 1 243 ? 23.098 -0.024 12.776 1.00 24.75 243 GLU A C 1
ATOM 1854 O O . GLU A 1 243 ? 22.008 0.533 12.657 1.00 24.75 243 GLU A O 1
ATOM 1859 N N . GLU A 1 244 ? 23.647 -0.737 11.790 1.00 27.72 244 GLU A N 1
ATOM 1860 C CA . GLU A 1 244 ? 22.869 -1.294 10.688 1.00 27.72 244 GLU A CA 1
ATOM 1861 C C . GLU A 1 244 ? 21.898 -2.312 11.292 1.00 27.72 244 GLU A C 1
ATOM 1863 O O . GLU A 1 244 ? 22.216 -3.490 11.445 1.00 27.72 244 GLU A O 1
ATOM 1868 N N . ASP A 1 245 ? 20.707 -1.854 11.671 1.00 29.69 245 ASP A N 1
ATOM 1869 C CA . ASP A 1 245 ? 19.579 -2.755 11.828 1.00 29.69 245 ASP A CA 1
ATOM 1870 C C . ASP A 1 245 ? 19.374 -3.445 10.471 1.00 29.69 245 ASP A C 1
ATOM 1872 O O . ASP A 1 245 ? 19.100 -2.786 9.460 1.00 29.69 245 ASP A O 1
ATOM 1876 N N . GLU A 1 246 ? 19.473 -4.780 10.452 1.00 32.19 246 GLU A N 1
ATOM 1877 C CA . GLU A 1 246 ? 18.936 -5.665 9.410 1.00 32.19 246 GLU A CA 1
ATOM 1878 C C . GLU A 1 246 ? 17.404 -5.499 9.351 1.00 32.19 246 GLU A C 1
ATOM 1880 O O . GLU A 1 246 ? 16.611 -6.399 9.646 1.00 32.19 246 GLU A O 1
ATOM 1885 N N . SER A 1 247 ? 16.946 -4.295 9.005 1.00 35.69 247 SER A N 1
ATOM 1886 C CA . SER A 1 247 ? 15.549 -4.007 8.763 1.00 35.69 247 SER A CA 1
ATOM 1887 C C . SER A 1 247 ? 15.180 -4.670 7.441 1.00 35.69 247 SER A C 1
ATOM 1889 O O . SER A 1 247 ? 15.393 -4.169 6.338 1.00 35.69 247 SER A O 1
ATOM 1891 N N . ASP A 1 248 ? 14.654 -5.880 7.579 1.00 38.41 248 ASP A N 1
ATOM 1892 C CA . ASP A 1 248 ? 14.167 -6.727 6.505 1.00 38.41 248 ASP A CA 1
ATOM 1893 C C . ASP A 1 248 ? 13.153 -5.977 5.606 1.00 38.41 248 ASP A C 1
ATOM 1895 O O . ASP A 1 248 ? 11.939 -5.951 5.836 1.00 38.41 248 ASP A O 1
ATOM 1899 N N . GLY A 1 249 ? 13.665 -5.367 4.534 1.00 43.69 249 GLY A N 1
ATOM 1900 C CA . GLY A 1 249 ? 12.960 -4.895 3.343 1.00 43.69 249 GLY A CA 1
ATOM 1901 C C . GLY A 1 249 ? 11.960 -3.752 3.534 1.00 43.69 249 GLY A C 1
ATOM 1902 O O . GLY A 1 249 ? 10.743 -3.965 3.449 1.00 43.69 249 GLY A O 1
ATOM 1903 N N . VAL A 1 250 ? 12.459 -2.514 3.620 1.00 44.00 250 VAL A N 1
ATOM 1904 C CA . VAL A 1 250 ? 11.697 -1.341 3.159 1.00 44.00 250 VAL A CA 1
ATOM 1905 C C . VAL A 1 250 ? 11.311 -1.578 1.697 1.00 44.00 250 VAL A C 1
ATOM 1907 O O . VAL A 1 250 ? 12.139 -1.976 0.879 1.00 44.00 250 VAL A O 1
ATOM 1910 N N . SER A 1 251 ? 10.034 -1.385 1.358 1.00 42.75 251 SER A N 1
ATOM 1911 C CA . SER A 1 251 ? 9.558 -1.656 0.003 1.00 42.75 251 SER A CA 1
ATOM 1912 C C . SER A 1 251 ? 10.339 -0.832 -1.032 1.00 42.75 251 SER A C 1
ATOM 1914 O O . SER A 1 251 ? 10.242 0.395 -0.993 1.00 42.75 251 SER A O 1
ATOM 1916 N N . PRO A 1 252 ? 11.012 -1.446 -2.022 1.00 46.75 252 PRO A N 1
ATOM 1917 C CA . PRO A 1 252 ? 11.759 -0.711 -3.052 1.00 46.75 252 PRO A CA 1
ATOM 1918 C C . PRO A 1 252 ? 10.885 0.163 -3.965 1.00 46.75 252 PRO A C 1
ATOM 1920 O O . PRO A 1 252 ? 11.361 0.928 -4.802 1.00 46.75 252 PRO A O 1
ATOM 1923 N N . THR A 1 253 ? 9.570 0.025 -3.848 1.00 49.06 253 THR A N 1
ATOM 1924 C CA . THR A 1 253 ? 8.568 0.769 -4.611 1.00 49.06 253 THR A CA 1
ATOM 1925 C C . THR A 1 253 ? 8.067 2.013 -3.887 1.00 49.06 253 THR A C 1
ATOM 1927 O O . THR A 1 253 ? 7.665 2.961 -4.558 1.00 49.06 253 THR A O 1
ATOM 1930 N N . ASN A 1 254 ? 8.141 2.053 -2.553 1.00 53.16 254 ASN A N 1
ATOM 1931 C CA . ASN A 1 254 ? 7.699 3.193 -1.754 1.00 53.16 254 ASN A CA 1
ATOM 1932 C C . ASN A 1 254 ? 8.923 3.892 -1.153 1.00 53.16 254 ASN A C 1
ATOM 1934 O O . ASN A 1 254 ? 9.493 3.415 -0.179 1.00 53.16 254 ASN A O 1
ATOM 1938 N N . LEU A 1 255 ? 9.314 5.024 -1.743 1.00 48.44 255 LEU A N 1
ATOM 1939 C CA . LEU A 1 255 ? 10.461 5.835 -1.305 1.00 48.44 255 LEU A CA 1
ATOM 1940 C C . LEU A 1 255 ? 10.397 6.278 0.162 1.00 48.44 255 LEU A C 1
ATOM 1942 O O . LEU A 1 255 ? 11.427 6.375 0.815 1.00 48.44 255 LEU A O 1
ATOM 1946 N N . ALA A 1 256 ? 9.195 6.500 0.676 1.00 54.12 256 ALA A N 1
ATOM 1947 C CA . ALA A 1 256 ? 8.904 6.645 2.091 1.00 54.12 256 ALA A CA 1
ATOM 1948 C C . ALA A 1 256 ? 7.453 6.199 2.287 1.00 54.12 256 ALA A C 1
ATOM 1950 O O . ALA A 1 256 ? 6.593 6.456 1.441 1.00 54.12 256 ALA A O 1
ATOM 1951 N N . ASP A 1 257 ? 7.171 5.458 3.348 1.00 64.44 257 ASP A N 1
ATOM 1952 C CA . ASP A 1 257 ? 5.798 5.110 3.689 1.00 64.44 257 ASP A CA 1
ATOM 1953 C C . ASP A 1 257 ? 5.235 6.293 4.500 1.00 64.44 257 ASP A C 1
ATOM 1955 O O . ASP A 1 257 ? 5.825 6.632 5.523 1.00 64.44 257 ASP A O 1
ATOM 1959 N N . PRO A 1 258 ? 4.138 6.964 4.096 1.00 71.38 258 PRO A N 1
ATOM 1960 C CA . PRO A 1 258 ? 3.496 7.978 4.942 1.00 71.38 258 PRO A CA 1
ATOM 1961 C C . PRO A 1 258 ? 3.129 7.429 6.331 1.00 71.38 258 PRO A C 1
ATOM 1963 O O . PRO A 1 258 ? 3.028 8.195 7.284 1.00 71.38 258 PRO A O 1
ATOM 1966 N N . GLN A 1 259 ? 3.006 6.102 6.471 1.00 70.44 259 GLN A N 1
ATOM 1967 C CA . GLN A 1 259 ? 2.886 5.439 7.771 1.00 70.44 259 GLN A CA 1
ATOM 1968 C C . GLN A 1 259 ? 4.152 5.557 8.630 1.00 70.44 259 GLN A C 1
ATOM 1970 O O . GLN A 1 259 ? 4.039 5.612 9.848 1.00 70.44 259 GLN A O 1
ATOM 1975 N N . THR A 1 260 ? 5.345 5.600 8.031 1.00 72.56 260 THR A N 1
ATOM 1976 C CA . THR A 1 260 ? 6.593 5.860 8.763 1.00 72.56 260 THR A CA 1
ATOM 1977 C C . THR A 1 260 ? 6.597 7.289 9.299 1.00 72.56 260 THR A C 1
ATOM 1979 O O . THR A 1 260 ? 6.830 7.470 10.485 1.00 72.56 260 THR A O 1
ATOM 1982 N N . LEU A 1 261 ? 6.198 8.283 8.491 1.00 77.62 261 LEU A N 1
ATOM 1983 C CA . LEU A 1 261 ? 6.068 9.677 8.952 1.00 77.62 261 LEU A CA 1
ATOM 1984 C C . LEU A 1 261 ? 5.085 9.812 10.121 1.00 77.62 261 LEU A C 1
ATOM 1986 O O . LEU A 1 261 ? 5.340 10.541 11.078 1.00 77.62 261 LEU A O 1
ATOM 1990 N N . ALA A 1 262 ? 3.954 9.110 10.044 1.00 81.25 262 ALA A N 1
ATOM 1991 C CA . ALA A 1 262 ? 2.993 9.064 11.135 1.00 81.25 262 ALA A CA 1
ATOM 1992 C C . ALA A 1 262 ? 3.576 8.378 12.381 1.00 81.25 262 ALA A C 1
ATOM 1994 O O . ALA A 1 262 ? 3.412 8.883 13.486 1.00 81.25 262 ALA A O 1
ATOM 1995 N N . ALA A 1 263 ? 4.297 7.266 12.214 1.00 76.19 263 ALA A N 1
ATOM 1996 C CA . ALA A 1 263 ? 4.942 6.566 13.319 1.00 76.19 263 ALA A CA 1
ATOM 1997 C C . ALA A 1 263 ? 6.014 7.428 14.008 1.00 76.19 263 ALA A C 1
ATOM 1999 O O . ALA A 1 263 ? 6.014 7.508 15.231 1.00 76.19 263 ALA A O 1
ATOM 2000 N N . GLU A 1 264 ? 6.870 8.114 13.248 1.00 77.12 264 GLU A N 1
ATOM 2001 C CA . GLU A 1 264 ? 7.875 9.059 13.760 1.00 77.12 264 GLU A CA 1
ATOM 2002 C C . GLU A 1 264 ? 7.215 10.203 14.545 1.00 77.12 264 GLU A C 1
ATOM 2004 O O . GLU A 1 264 ? 7.633 10.533 15.657 1.00 77.12 264 GLU A O 1
ATOM 2009 N N . PHE A 1 265 ? 6.134 10.775 14.000 1.00 85.44 265 PHE A N 1
ATOM 2010 C CA . PHE A 1 265 ? 5.341 11.794 14.688 1.00 85.44 265 PHE A CA 1
ATOM 2011 C C . PHE A 1 265 ? 4.783 11.276 16.020 1.00 85.44 265 PHE A C 1
ATOM 2013 O O . PHE A 1 265 ? 4.784 11.993 17.022 1.00 85.44 265 PHE A O 1
ATOM 2020 N N . ASP A 1 266 ? 4.334 10.023 16.042 1.00 83.56 266 ASP A N 1
ATOM 2021 C CA . ASP A 1 266 ? 3.719 9.398 17.211 1.00 83.56 266 ASP A CA 1
ATOM 2022 C C . ASP A 1 266 ? 4.736 9.054 18.289 1.00 83.56 266 ASP A C 1
ATOM 2024 O O . ASP A 1 266 ? 4.424 9.203 19.469 1.00 83.56 266 ASP A O 1
ATOM 2028 N N . VAL A 1 267 ? 5.949 8.655 17.901 1.00 80.06 267 VAL A N 1
ATOM 2029 C CA . VAL A 1 267 ? 7.081 8.461 18.817 1.00 80.06 267 VAL A CA 1
ATOM 2030 C C . VAL A 1 267 ? 7.466 9.793 19.455 1.00 80.06 267 VAL A C 1
ATOM 2032 O O . VAL A 1 267 ? 7.428 9.908 20.681 1.00 80.06 267 VAL A O 1
ATOM 2035 N N . ALA A 1 268 ? 7.710 10.829 18.648 1.00 82.19 268 ALA A N 1
ATOM 2036 C CA . ALA A 1 268 ? 8.096 12.148 19.151 1.00 82.19 268 ALA A CA 1
ATOM 2037 C C . ALA A 1 268 ? 7.033 12.752 20.089 1.00 82.19 268 ALA A C 1
ATOM 2039 O O . ALA A 1 268 ? 7.345 13.431 21.073 1.00 82.19 268 ALA A O 1
ATOM 2040 N N . LEU A 1 269 ? 5.755 12.498 19.803 1.00 85.62 269 LEU A N 1
ATOM 2041 C CA . LEU A 1 269 ? 4.640 12.930 20.636 1.00 85.62 269 LEU A CA 1
ATOM 2042 C C . LEU A 1 269 ? 4.490 12.079 21.907 1.00 85.62 269 LEU A C 1
ATOM 2044 O O . LEU A 1 269 ? 4.217 12.632 22.973 1.00 85.62 269 LEU A O 1
ATOM 2048 N N . ALA A 1 270 ? 4.686 10.760 21.827 1.00 83.31 270 ALA A N 1
ATOM 2049 C CA . ALA A 1 270 ? 4.676 9.866 22.984 1.00 83.31 270 ALA A CA 1
ATOM 2050 C C . ALA A 1 270 ? 5.753 10.266 23.999 1.00 83.31 270 ALA A C 1
ATOM 2052 O O . ALA A 1 270 ? 5.468 10.396 25.189 1.00 83.31 270 ALA A O 1
ATOM 2053 N N . GLU A 1 271 ? 6.967 10.531 23.528 1.00 81.31 271 GLU A N 1
ATOM 2054 C CA . GLU A 1 271 ? 8.082 10.984 24.360 1.00 81.31 271 GLU A CA 1
ATOM 2055 C C . GLU A 1 271 ? 7.790 12.332 25.025 1.00 81.31 271 GLU A C 1
ATOM 2057 O O . GLU A 1 271 ? 8.004 12.489 26.229 1.00 81.31 271 GLU A O 1
ATOM 2062 N N . ALA A 1 272 ? 7.202 13.276 24.281 1.00 84.00 272 ALA A N 1
ATOM 2063 C CA . ALA A 1 272 ? 6.796 14.576 24.812 1.00 84.00 272 ALA A CA 1
ATOM 2064 C C . ALA A 1 272 ? 5.764 14.468 25.949 1.00 84.00 272 ALA A C 1
ATOM 2066 O O . ALA A 1 272 ? 5.792 15.263 26.890 1.00 84.00 272 ALA A O 1
ATOM 2067 N N . ILE A 1 273 ? 4.857 13.487 25.875 1.00 85.81 273 ILE A N 1
ATOM 2068 C CA . ILE A 1 273 ? 3.855 13.219 26.919 1.00 85.81 273 ILE A CA 1
ATOM 2069 C C . ILE A 1 273 ? 4.502 12.605 28.164 1.00 85.81 273 ILE A C 1
ATOM 2071 O O . ILE A 1 273 ? 4.092 12.919 29.283 1.00 85.81 273 ILE A O 1
ATOM 2075 N N . VAL A 1 274 ? 5.471 11.704 27.985 1.00 85.38 274 VAL A N 1
ATOM 2076 C CA . VAL A 1 274 ? 6.089 10.953 29.089 1.00 85.38 274 VAL A CA 1
ATOM 2077 C C . VAL A 1 274 ? 7.119 11.790 29.847 1.00 85.38 274 VAL A C 1
ATOM 2079 O O . VAL A 1 274 ? 7.200 11.668 31.072 1.00 85.38 274 VAL A O 1
ATOM 2082 N N . SER A 1 275 ? 7.836 12.674 29.150 1.00 82.88 275 SER A N 1
ATOM 2083 C CA . SER A 1 275 ? 8.924 13.489 29.706 1.00 82.88 275 SER A CA 1
ATOM 2084 C C . SER A 1 275 ? 8.717 15.002 29.483 1.00 82.88 275 SER A C 1
ATOM 2086 O O . SER A 1 275 ? 9.542 15.653 28.835 1.00 82.88 275 SER A O 1
ATOM 2088 N N . PRO A 1 276 ? 7.639 15.611 30.022 1.00 70.00 276 PRO A N 1
ATOM 2089 C CA . PRO A 1 276 ? 7.368 17.037 29.851 1.00 70.00 276 PRO A CA 1
ATOM 2090 C C . PRO A 1 276 ? 8.417 17.883 30.589 1.00 70.00 276 PRO A C 1
ATOM 2092 O O . PRO A 1 276 ? 8.452 17.916 31.818 1.00 70.00 276 PRO A O 1
ATOM 2095 N N . GLY A 1 277 ? 9.270 18.582 29.835 1.00 62.50 277 GLY A N 1
ATOM 2096 C CA . GLY A 1 277 ? 10.295 19.488 30.372 1.00 62.50 277 GLY A CA 1
ATOM 2097 C C . GLY A 1 277 ? 11.723 18.937 30.386 1.00 62.50 277 GLY A C 1
ATOM 2098 O O . GLY A 1 277 ? 12.632 19.663 30.779 1.00 62.50 277 GLY A O 1
ATOM 2099 N N . ALA A 1 278 ? 11.951 17.703 29.926 1.00 60.00 278 ALA A N 1
ATOM 2100 C CA . ALA A 1 278 ? 13.295 17.317 29.517 1.00 60.00 278 ALA A CA 1
ATOM 2101 C C . ALA A 1 278 ? 13.642 18.121 28.253 1.00 60.00 278 ALA A C 1
ATOM 2103 O O . ALA A 1 278 ? 13.080 17.873 27.189 1.00 60.00 278 ALA A O 1
ATOM 2104 N N . GLU A 1 279 ? 14.557 19.090 28.357 1.00 51.31 279 GLU A N 1
ATOM 2105 C CA . GLU A 1 279 ? 15.120 19.831 27.211 1.00 51.31 279 GLU A CA 1
ATOM 2106 C C . GLU A 1 279 ? 15.979 18.937 26.283 1.00 51.31 279 GLU A C 1
ATOM 2108 O O . GLU A 1 279 ? 16.746 19.425 25.464 1.00 51.31 279 GLU A O 1
ATOM 2113 N N . SER A 1 280 ? 15.837 17.612 26.357 1.00 44.62 280 SER A N 1
ATOM 2114 C CA . SER A 1 280 ? 16.632 16.621 25.622 1.00 44.62 280 SER A CA 1
ATOM 2115 C C . SER A 1 280 ? 16.153 16.385 24.187 1.00 44.62 280 SER A C 1
ATOM 2117 O O . SER A 1 280 ? 16.190 15.268 23.696 1.00 44.62 280 SER A O 1
ATOM 2119 N N . PHE A 1 281 ? 15.717 17.439 23.503 1.00 45.66 281 PHE A N 1
ATOM 2120 C CA . PHE A 1 281 ? 15.608 17.444 22.044 1.00 45.66 281 PHE A CA 1
ATOM 2121 C C . PHE A 1 281 ? 16.220 18.742 21.503 1.00 45.66 281 PHE A C 1
ATOM 2123 O O . PHE A 1 281 ? 15.584 19.493 20.763 1.00 45.66 281 PHE A O 1
ATOM 2130 N N . GLU A 1 282 ? 17.470 19.024 21.878 1.00 42.97 282 GLU A N 1
ATOM 2131 C CA . GLU A 1 282 ? 18.363 19.776 20.995 1.00 42.97 282 GLU A CA 1
ATOM 2132 C C . GLU A 1 282 ? 18.682 18.872 19.794 1.00 42.97 282 GLU A C 1
ATOM 2134 O O . GLU A 1 282 ? 19.659 18.141 19.818 1.00 42.97 282 GLU A O 1
ATOM 2139 N N . ASN A 1 283 ? 17.793 18.870 18.791 1.00 45.78 283 ASN A N 1
ATOM 2140 C CA . ASN A 1 283 ? 17.996 18.373 17.422 1.00 45.78 283 ASN A CA 1
ATOM 2141 C C . ASN A 1 283 ? 19.082 17.286 17.244 1.00 45.78 283 ASN A C 1
ATOM 2143 O O . ASN A 1 283 ? 20.103 17.508 16.589 1.00 45.78 283 ASN A O 1
ATOM 2147 N N . GLU A 1 284 ? 18.820 16.074 17.725 1.00 42.22 284 GLU A N 1
ATOM 2148 C CA . GLU A 1 284 ? 19.352 14.884 17.064 1.00 42.22 284 GLU A CA 1
ATOM 2149 C C . GLU A 1 284 ? 18.558 14.723 15.755 1.00 42.22 284 GLU A C 1
ATOM 2151 O O . GLU A 1 284 ? 17.534 14.050 15.696 1.00 42.22 284 GLU A O 1
ATOM 2156 N N . GLU A 1 285 ? 18.975 15.448 14.707 1.00 44.56 285 GLU A N 1
ATOM 2157 C CA . GLU A 1 285 ? 18.547 15.231 13.313 1.00 44.56 285 GLU A CA 1
ATOM 2158 C C . GLU A 1 285 ? 19.187 13.930 12.792 1.00 44.56 285 GLU A C 1
ATOM 2160 O O . GLU A 1 285 ? 19.994 13.916 11.862 1.00 44.56 285 GLU A O 1
ATOM 2165 N N . SER A 1 286 ? 18.867 12.810 13.431 1.00 43.50 286 SER A N 1
ATOM 2166 C CA . SER A 1 286 ? 18.982 11.487 12.834 1.00 43.50 286 SER A CA 1
ATOM 2167 C C . SER A 1 286 ? 17.782 11.282 11.892 1.00 43.50 286 SER A C 1
ATOM 2169 O O . SER A 1 286 ? 16.692 11.792 12.128 1.00 43.50 286 SER A O 1
ATOM 2171 N N . GLU A 1 287 ? 17.997 10.569 10.783 1.00 45.62 287 GLU A N 1
ATOM 2172 C CA . GLU A 1 287 ? 16.996 10.093 9.798 1.00 45.62 287 GLU A CA 1
ATOM 2173 C C . GLU A 1 287 ? 16.647 10.970 8.574 1.00 45.62 287 GLU A C 1
ATOM 2175 O O . GLU A 1 287 ? 16.189 10.424 7.567 1.00 45.62 287 GLU A O 1
ATOM 2180 N N . ASP A 1 288 ? 16.982 12.266 8.515 1.00 45.00 288 ASP A N 1
ATOM 2181 C CA . ASP A 1 288 ? 16.742 13.072 7.289 1.00 45.00 288 ASP A CA 1
ATOM 2182 C C . ASP A 1 288 ? 17.640 12.658 6.091 1.00 45.00 288 ASP A C 1
ATOM 2184 O O . ASP A 1 288 ? 17.457 13.109 4.957 1.00 45.00 288 ASP A O 1
ATOM 2188 N N . HIS A 1 289 ? 18.600 11.751 6.304 1.00 47.09 289 HIS A N 1
ATOM 2189 C CA . HIS A 1 289 ? 19.463 11.211 5.255 1.00 47.09 289 HIS A CA 1
ATOM 2190 C C . HIS A 1 289 ? 18.883 10.016 4.492 1.00 47.09 289 HIS A C 1
ATOM 2192 O O . HIS A 1 289 ? 19.401 9.706 3.430 1.00 47.09 289 HIS A O 1
ATOM 2198 N N . GLU A 1 290 ? 17.819 9.339 4.915 1.00 48.59 290 GLU A N 1
ATOM 2199 C CA . GLU A 1 290 ? 17.357 8.194 4.110 1.00 48.59 290 GLU A CA 1
ATOM 2200 C C . GLU A 1 290 ? 16.418 8.614 2.977 1.00 48.59 290 GLU A C 1
ATOM 2202 O O . GLU A 1 290 ? 16.651 8.269 1.817 1.00 48.59 290 GLU A O 1
ATOM 2207 N N . GLY A 1 291 ? 15.403 9.433 3.262 1.00 49.75 291 GLY A N 1
ATOM 2208 C CA . GLY A 1 291 ? 14.406 9.833 2.259 1.00 49.75 291 GLY A CA 1
ATOM 2209 C C . GLY A 1 291 ? 14.992 10.603 1.066 1.00 49.75 291 GLY A C 1
ATOM 2210 O O . GLY A 1 291 ? 14.661 10.314 -0.087 1.00 49.75 291 GLY A O 1
ATOM 2211 N N . GLU A 1 292 ? 15.907 11.549 1.315 1.00 51.56 292 GLU A N 1
ATOM 2212 C CA . GLU A 1 292 ? 16.525 12.362 0.252 1.00 51.56 292 GLU A CA 1
ATOM 2213 C C . GLU A 1 292 ? 17.479 11.535 -0.631 1.00 51.56 292 GLU A C 1
ATOM 2215 O O . GLU A 1 292 ? 17.558 11.736 -1.850 1.00 51.56 292 GLU A O 1
ATOM 2220 N N . TYR A 1 293 ? 18.188 10.570 -0.038 1.00 59.91 293 TYR A N 1
ATOM 2221 C CA . TYR A 1 293 ? 19.110 9.712 -0.779 1.00 59.91 293 TYR A CA 1
ATOM 2222 C C . TYR A 1 293 ? 18.355 8.765 -1.705 1.00 59.91 293 TYR A C 1
ATOM 2224 O O . TYR A 1 293 ? 18.751 8.598 -2.860 1.00 59.91 293 TYR A O 1
ATOM 2232 N N . GLU A 1 294 ? 17.254 8.183 -1.243 1.00 63.84 294 GLU A N 1
ATOM 2233 C CA . GLU A 1 294 ? 16.475 7.216 -2.015 1.00 63.84 294 GLU A CA 1
ATOM 2234 C C . GLU A 1 294 ? 15.812 7.837 -3.239 1.00 63.84 294 GLU A C 1
ATOM 2236 O O . GLU A 1 294 ? 15.831 7.273 -4.338 1.00 63.84 294 GLU A O 1
ATOM 2241 N N . GLU A 1 295 ? 15.287 9.050 -3.108 1.00 64.25 295 GLU A N 1
ATOM 2242 C CA . GLU A 1 295 ? 14.675 9.714 -4.248 1.00 64.25 295 GLU A CA 1
ATOM 2243 C C . GLU A 1 295 ? 15.700 10.172 -5.289 1.00 64.25 295 GLU A C 1
ATOM 2245 O O . GLU A 1 295 ? 15.471 10.071 -6.504 1.00 64.25 295 GLU A O 1
ATOM 2250 N N . GLY A 1 296 ? 16.890 10.563 -4.823 1.00 69.81 296 GLY A N 1
ATOM 2251 C CA . GLY A 1 296 ? 18.056 10.746 -5.675 1.00 69.81 296 GLY A CA 1
ATOM 2252 C C . GLY A 1 296 ? 18.324 9.528 -6.566 1.00 69.81 296 GLY A C 1
ATOM 2253 O O . GLY A 1 296 ? 18.576 9.709 -7.765 1.00 69.81 296 GLY A O 1
ATOM 2254 N N . ARG A 1 297 ? 18.189 8.312 -6.016 1.00 82.56 297 ARG A N 1
ATOM 2255 C CA . ARG A 1 297 ? 18.385 7.045 -6.741 1.00 82.56 297 ARG A CA 1
ATOM 2256 C C . ARG A 1 297 ? 17.297 6.789 -7.780 1.00 82.56 297 ARG A C 1
ATOM 2258 O O . ARG A 1 297 ? 17.618 6.354 -8.881 1.00 82.56 297 ARG A O 1
ATOM 2265 N N . LEU A 1 298 ? 16.029 7.115 -7.514 1.00 83.06 298 LEU A N 1
ATOM 2266 C CA . LEU A 1 298 ? 14.970 6.965 -8.526 1.00 83.06 298 LEU A CA 1
ATOM 2267 C C . LEU A 1 298 ? 15.091 7.942 -9.692 1.00 83.06 298 LEU A C 1
ATOM 2269 O O . LEU A 1 298 ? 14.795 7.586 -10.834 1.00 83.06 298 LEU A O 1
ATOM 2273 N N . ILE A 1 299 ? 15.500 9.181 -9.422 1.00 81.50 299 ILE A N 1
ATOM 2274 C CA . ILE A 1 299 ? 15.763 10.168 -10.476 1.00 81.50 299 ILE A CA 1
ATOM 2275 C C . ILE A 1 299 ? 16.949 9.713 -11.326 1.00 81.50 299 ILE A C 1
ATOM 2277 O O . ILE A 1 299 ? 16.911 9.817 -12.554 1.00 81.50 299 ILE A O 1
ATOM 2281 N N . GLU A 1 300 ? 17.998 9.200 -10.684 1.00 86.50 300 GLU A N 1
ATOM 2282 C CA . GLU A 1 300 ? 19.135 8.601 -11.373 1.00 86.50 300 GLU A CA 1
ATOM 2283 C C . GLU A 1 300 ? 18.713 7.398 -12.218 1.00 86.50 300 GLU A C 1
ATOM 2285 O O . GLU A 1 300 ? 19.043 7.362 -13.401 1.00 86.50 300 GLU A O 1
ATOM 2290 N N . LEU A 1 301 ? 17.893 6.493 -11.675 1.00 90.81 301 LEU A N 1
ATOM 2291 C CA . LEU A 1 301 ? 17.316 5.372 -12.411 1.00 90.81 301 LEU A CA 1
ATOM 2292 C C . LEU A 1 301 ? 16.492 5.846 -13.614 1.00 90.81 301 LEU A C 1
ATOM 2294 O O . LEU A 1 301 ? 16.653 5.319 -14.711 1.00 90.81 301 LEU A O 1
ATOM 2298 N N . ALA A 1 302 ? 15.629 6.851 -13.457 1.00 88.81 302 ALA A N 1
ATOM 2299 C CA . ALA A 1 302 ? 14.824 7.379 -14.557 1.00 88.81 302 ALA A CA 1
ATOM 2300 C C . ALA A 1 302 ? 15.698 7.973 -15.677 1.00 88.81 302 ALA A C 1
ATOM 2302 O O . ALA A 1 302 ? 15.443 7.723 -16.859 1.00 88.81 302 ALA A O 1
ATOM 2303 N N . ARG A 1 303 ? 16.762 8.702 -15.310 1.00 89.06 303 ARG A N 1
ATOM 2304 C CA . ARG A 1 303 ? 17.753 9.232 -16.258 1.00 89.06 303 ARG A CA 1
ATOM 2305 C C . ARG A 1 303 ? 18.516 8.107 -16.954 1.00 89.06 303 ARG A C 1
ATOM 2307 O O . ARG A 1 303 ? 18.607 8.121 -18.179 1.00 89.06 303 ARG A O 1
ATOM 2314 N N . ALA A 1 304 ? 19.022 7.137 -16.195 1.00 93.75 304 ALA A N 1
ATOM 2315 C CA . ALA A 1 304 ? 19.747 5.985 -16.716 1.00 93.75 304 ALA A CA 1
ATOM 2316 C C . ALA A 1 304 ? 18.865 5.155 -17.659 1.00 93.75 304 ALA A C 1
ATOM 2318 O O . ALA A 1 304 ? 19.317 4.745 -18.725 1.00 93.75 304 ALA A O 1
ATOM 2319 N N . ARG A 1 305 ? 17.576 4.982 -17.330 1.00 94.25 305 ARG A N 1
ATOM 2320 C CA . ARG A 1 305 ? 16.597 4.324 -18.203 1.00 94.25 305 ARG A CA 1
ATOM 2321 C C . ARG A 1 305 ? 16.405 5.098 -19.504 1.00 94.25 305 ARG A C 1
ATOM 2323 O O . ARG A 1 305 ? 16.394 4.494 -20.570 1.00 94.25 305 ARG A O 1
ATOM 2330 N N . GLY A 1 306 ? 16.275 6.425 -19.430 1.00 92.00 306 GLY A N 1
ATOM 2331 C CA . GLY A 1 306 ? 16.198 7.293 -20.608 1.00 92.00 306 GLY A CA 1
ATOM 2332 C C . GLY A 1 306 ? 17.418 7.148 -21.519 1.00 92.00 306 GLY A C 1
ATOM 2333 O O . GLY A 1 306 ? 17.249 6.863 -22.701 1.00 92.00 306 GLY A O 1
ATOM 2334 N N . ALA A 1 307 ? 18.622 7.244 -20.949 1.00 95.12 307 ALA A N 1
ATOM 2335 C CA . ALA A 1 307 ? 19.880 7.086 -21.677 1.00 95.12 307 ALA A CA 1
ATOM 2336 C C . ALA A 1 307 ? 20.022 5.693 -22.312 1.00 95.12 307 ALA A C 1
ATOM 2338 O O . ALA A 1 307 ? 20.430 5.584 -23.465 1.00 95.12 307 ALA A O 1
ATOM 2339 N N . LEU A 1 308 ? 19.633 4.629 -21.599 1.00 96.00 308 LEU A N 1
ATOM 2340 C CA . LEU A 1 308 ? 19.619 3.270 -22.140 1.00 96.00 308 LEU A CA 1
ATOM 2341 C C . LEU A 1 308 ? 18.652 3.147 -23.326 1.00 96.00 308 LEU A C 1
ATOM 2343 O O . LEU A 1 308 ? 19.008 2.559 -24.342 1.00 96.00 308 LEU A O 1
ATOM 2347 N N . ILE A 1 309 ? 17.447 3.717 -23.223 1.00 94.38 309 ILE A N 1
ATOM 2348 C CA . ILE A 1 309 ? 16.454 3.704 -24.309 1.00 94.38 309 ILE A CA 1
ATOM 2349 C C . ILE A 1 309 ? 16.978 4.448 -25.539 1.00 94.38 309 ILE A C 1
ATOM 2351 O O . ILE A 1 309 ? 16.854 3.926 -26.645 1.00 94.38 309 ILE A O 1
ATOM 2355 N N . ASP A 1 310 ? 17.564 5.634 -25.357 1.00 94.12 310 ASP A N 1
ATOM 2356 C CA . ASP A 1 310 ? 18.171 6.404 -26.452 1.00 94.12 310 ASP A CA 1
ATOM 2357 C C . ASP A 1 310 ? 19.287 5.602 -27.116 1.00 94.12 310 ASP A C 1
ATOM 2359 O O . ASP A 1 310 ? 19.315 5.432 -28.335 1.00 94.12 310 ASP A O 1
ATOM 2363 N N . ARG A 1 311 ? 20.147 4.993 -26.298 1.00 95.31 311 ARG A N 1
ATOM 2364 C CA . ARG A 1 311 ? 21.263 4.199 -26.789 1.00 95.31 311 ARG A CA 1
ATOM 2365 C C . ARG A 1 311 ? 20.821 2.962 -27.570 1.00 95.31 311 ARG A C 1
ATOM 2367 O O . ARG A 1 311 ? 21.440 2.641 -28.579 1.00 95.31 311 ARG A O 1
ATOM 2374 N N . LEU A 1 312 ? 19.763 2.286 -27.123 1.00 94.12 312 LEU A N 1
ATOM 2375 C CA . LEU A 1 312 ? 19.157 1.156 -27.832 1.00 94.12 312 LEU A CA 1
ATOM 2376 C C . LEU A 1 312 ? 18.463 1.589 -29.128 1.00 94.12 312 LEU A C 1
ATOM 2378 O O . LEU A 1 312 ? 18.429 0.814 -30.075 1.00 94.12 312 LEU A O 1
ATOM 2382 N N . ALA A 1 313 ? 17.911 2.802 -29.184 1.00 91.62 313 ALA A N 1
ATOM 2383 C CA . ALA A 1 313 ? 17.268 3.328 -30.386 1.00 91.62 313 ALA A CA 1
ATOM 2384 C C . ALA A 1 313 ? 18.279 3.732 -31.474 1.00 91.62 313 ALA A C 1
ATOM 2386 O O . ALA A 1 313 ? 17.997 3.586 -32.660 1.00 91.62 313 ALA A O 1
ATOM 2387 N N . GLU A 1 314 ? 19.449 4.234 -31.076 1.00 93.38 314 GLU A N 1
ATOM 2388 C CA . GLU A 1 314 ? 20.502 4.706 -31.989 1.00 93.38 314 GLU A CA 1
ATOM 2389 C C . GLU A 1 314 ? 21.504 3.618 -32.397 1.00 93.38 314 GLU A C 1
ATOM 2391 O O . GLU A 1 314 ? 22.351 3.839 -33.269 1.00 93.38 314 GLU A O 1
ATOM 2396 N N . ALA A 1 315 ? 21.444 2.455 -31.749 1.00 93.06 315 ALA A N 1
ATOM 2397 C CA . ALA A 1 315 ? 22.445 1.422 -31.916 1.00 93.06 315 ALA A CA 1
ATOM 2398 C C . ALA A 1 315 ? 22.395 0.749 -33.294 1.00 93.06 315 ALA A C 1
ATOM 2400 O O . ALA A 1 315 ? 21.337 0.472 -33.863 1.00 93.06 315 ALA A O 1
ATOM 2401 N N . ARG A 1 316 ? 23.582 0.488 -33.845 1.00 89.38 316 ARG A N 1
ATOM 2402 C CA . ARG A 1 316 ? 23.750 -0.156 -35.153 1.00 89.38 316 ARG A CA 1
ATOM 2403 C C . ARG A 1 316 ? 23.830 -1.669 -35.016 1.00 89.38 316 ARG A C 1
ATOM 2405 O O . ARG A 1 316 ? 24.159 -2.203 -33.956 1.00 89.38 316 ARG A O 1
ATOM 2412 N N . ASP A 1 317 ? 23.586 -2.365 -36.124 1.00 84.50 317 ASP A N 1
ATOM 2413 C CA . ASP A 1 317 ? 23.773 -3.811 -36.155 1.00 84.50 317 ASP A CA 1
ATOM 2414 C C . ASP A 1 317 ? 25.221 -4.170 -35.798 1.00 84.50 317 ASP A C 1
ATOM 2416 O O . ASP A 1 317 ? 26.182 -3.569 -36.286 1.00 84.50 317 ASP A O 1
ATOM 2420 N N . GLY A 1 318 ? 25.370 -5.125 -34.889 1.00 83.44 318 GLY A N 1
ATOM 2421 C CA . GLY A 1 318 ? 26.672 -5.515 -34.383 1.00 83.44 318 GLY A CA 1
ATOM 2422 C C . GLY A 1 318 ? 27.340 -4.503 -33.439 1.00 83.44 318 GLY A C 1
ATOM 2423 O O . GLY A 1 318 ? 28.493 -4.727 -33.078 1.00 83.44 318 GLY A O 1
ATOM 2424 N N . GLU A 1 319 ? 26.686 -3.448 -32.970 1.00 91.19 319 GLU A N 1
ATOM 2425 C CA . GLU A 1 319 ? 27.288 -2.555 -31.974 1.00 91.19 319 GLU A CA 1
ATOM 2426 C C . GLU A 1 319 ? 27.393 -3.216 -30.585 1.00 91.19 319 GLU A C 1
ATOM 2428 O O . GLU A 1 319 ? 26.583 -4.075 -30.231 1.00 91.19 319 GLU A O 1
ATOM 2433 N N . ASP A 1 320 ? 28.422 -2.866 -29.804 1.00 91.94 320 ASP A N 1
ATOM 2434 C CA . ASP A 1 320 ? 28.557 -3.345 -28.425 1.00 91.94 320 ASP A CA 1
ATOM 2435 C C . ASP A 1 320 ? 27.715 -2.487 -27.470 1.00 91.94 320 ASP A C 1
ATOM 2437 O O . ASP A 1 320 ? 27.912 -1.276 -27.343 1.00 91.94 320 ASP A O 1
ATOM 2441 N N . LEU A 1 321 ? 26.764 -3.137 -26.800 1.00 94.19 321 LEU A N 1
ATOM 2442 C CA . LEU A 1 321 ? 25.820 -2.518 -25.867 1.00 94.19 321 LEU A CA 1
ATOM 2443 C C . LEU A 1 321 ? 26.228 -2.699 -24.403 1.00 94.19 321 LEU A C 1
ATOM 2445 O O . LEU A 1 321 ? 25.581 -2.131 -23.522 1.00 94.19 321 LEU A O 1
ATOM 2449 N N . THR A 1 322 ? 27.310 -3.439 -24.143 1.00 95.12 322 THR A N 1
ATOM 2450 C CA . THR A 1 322 ? 27.863 -3.665 -22.800 1.00 95.12 322 THR A CA 1
ATOM 2451 C C . THR A 1 322 ? 28.024 -2.356 -22.009 1.00 95.12 322 THR A C 1
ATOM 2453 O O . THR A 1 322 ? 27.493 -2.293 -20.899 1.00 95.12 322 THR A O 1
ATOM 2456 N N . PRO A 1 323 ? 28.600 -1.263 -22.567 1.00 96.06 323 PRO A N 1
ATOM 2457 C CA . PRO A 1 323 ? 28.784 -0.019 -21.811 1.00 96.06 323 PRO A CA 1
ATOM 2458 C C . PRO A 1 323 ? 27.468 0.645 -21.386 1.00 96.06 323 PRO A C 1
ATOM 2460 O O . PRO A 1 323 ? 27.397 1.292 -20.345 1.00 96.06 323 PRO A O 1
ATOM 2463 N N . ALA A 1 324 ? 26.409 0.494 -22.187 1.00 94.75 324 ALA A N 1
ATOM 2464 C CA . ALA A 1 324 ? 25.106 1.083 -21.888 1.00 94.75 324 ALA A CA 1
ATOM 2465 C C . ALA A 1 324 ? 24.427 0.357 -20.718 1.00 94.75 324 ALA A C 1
ATOM 2467 O O . ALA A 1 324 ? 23.837 0.987 -19.841 1.00 94.75 324 ALA A O 1
ATOM 2468 N N . VAL A 1 325 ? 24.541 -0.976 -20.689 1.00 94.75 325 VAL A N 1
ATOM 2469 C CA . VAL A 1 325 ? 24.019 -1.806 -19.597 1.00 94.75 325 VAL A CA 1
ATOM 2470 C C . VAL A 1 325 ? 24.824 -1.576 -18.316 1.00 94.75 325 VAL A C 1
ATOM 2472 O O . VAL A 1 325 ? 24.235 -1.417 -17.251 1.00 94.75 325 VAL A O 1
ATOM 2475 N N . GLU A 1 326 ? 26.150 -1.481 -18.416 1.00 94.56 326 GLU A N 1
ATOM 2476 C CA . GLU A 1 326 ? 27.050 -1.222 -17.284 1.00 94.56 326 GLU A CA 1
ATOM 2477 C C . GLU A 1 326 ? 26.748 0.108 -16.575 1.00 94.56 326 GLU A C 1
ATOM 2479 O O . GLU A 1 326 ? 26.815 0.181 -15.351 1.00 94.56 326 GLU A O 1
ATOM 2484 N N . GLN A 1 327 ? 26.336 1.141 -17.318 1.00 93.88 327 GLN A N 1
ATOM 2485 C CA . GLN A 1 327 ? 25.890 2.420 -16.747 1.00 93.88 327 GLN A CA 1
ATOM 2486 C C . GLN A 1 327 ? 24.500 2.340 -16.099 1.00 93.88 327 GLN A C 1
ATOM 2488 O O . GLN A 1 327 ? 24.211 3.075 -15.156 1.00 93.88 327 GLN A O 1
ATOM 2493 N N . PHE A 1 328 ? 23.625 1.465 -16.599 1.00 95.12 328 PHE A N 1
ATOM 2494 C CA . PHE A 1 328 ? 22.244 1.350 -16.132 1.00 95.12 328 PHE A CA 1
ATOM 2495 C C . PHE A 1 328 ? 22.102 0.512 -14.854 1.00 95.12 328 PHE A C 1
ATOM 2497 O O . PHE A 1 328 ? 21.378 0.904 -13.937 1.00 95.12 328 PHE A O 1
ATOM 2504 N N . VAL A 1 329 ? 22.789 -0.633 -14.778 1.00 92.88 329 VAL A N 1
ATOM 2505 C CA . VAL A 1 329 ? 22.635 -1.607 -13.681 1.00 92.88 329 VAL A CA 1
ATOM 2506 C C . VAL A 1 329 ? 22.872 -0.984 -12.293 1.00 92.88 329 VAL A C 1
ATOM 2508 O O . VAL A 1 329 ? 22.036 -1.203 -11.415 1.00 92.88 329 VAL A O 1
ATOM 2511 N N . PRO A 1 330 ? 23.926 -0.175 -12.051 1.00 90.56 330 PRO A N 1
ATOM 2512 C CA . PRO A 1 330 ? 24.164 0.416 -10.734 1.00 90.56 330 PRO A CA 1
ATOM 2513 C C . PRO A 1 330 ? 23.034 1.334 -10.254 1.00 90.56 330 PRO A C 1
ATOM 2515 O O . PRO A 1 330 ? 22.705 1.299 -9.068 1.00 90.56 330 PRO A O 1
ATOM 2518 N N . ALA A 1 331 ? 22.426 2.107 -11.162 1.00 90.94 331 ALA A N 1
ATOM 2519 C CA . ALA A 1 331 ? 21.310 2.997 -10.843 1.00 90.94 331 ALA A CA 1
ATOM 2520 C C . ALA A 1 331 ? 20.055 2.205 -10.443 1.00 90.94 331 ALA A C 1
ATOM 2522 O O . ALA A 1 331 ? 19.345 2.582 -9.512 1.00 90.94 331 ALA A O 1
ATOM 2523 N N . LEU A 1 332 ? 19.807 1.072 -11.109 1.00 89.88 332 LEU A N 1
ATOM 2524 C CA . LEU A 1 332 ? 18.710 0.172 -10.763 1.00 89.88 332 LEU A CA 1
ATOM 2525 C C . LEU A 1 332 ? 18.936 -0.524 -9.422 1.00 89.88 332 LEU A C 1
ATOM 2527 O O . LEU A 1 332 ? 18.036 -0.517 -8.590 1.00 89.88 332 LEU A O 1
ATOM 2531 N N . LEU A 1 333 ? 20.128 -1.072 -9.180 1.00 86.94 333 LEU A N 1
ATOM 2532 C CA . LEU A 1 333 ? 20.440 -1.719 -7.902 1.00 86.94 333 LEU A CA 1
ATOM 2533 C C . LEU A 1 333 ? 20.308 -0.743 -6.726 1.00 86.94 333 LEU A C 1
ATOM 2535 O O . LEU A 1 333 ? 19.763 -1.112 -5.691 1.00 86.94 333 LEU A O 1
ATOM 2539 N N . GLY A 1 334 ? 20.723 0.517 -6.903 1.00 83.31 334 GLY A N 1
ATOM 2540 C CA . GLY A 1 334 ? 20.510 1.554 -5.892 1.00 83.31 334 GLY A CA 1
ATOM 2541 C C . GLY A 1 334 ? 19.025 1.795 -5.592 1.00 83.31 334 GLY A C 1
ATOM 2542 O O . GLY A 1 334 ? 18.642 1.926 -4.434 1.00 83.31 334 GLY A O 1
ATOM 2543 N N . ALA A 1 335 ? 18.184 1.828 -6.624 1.00 80.94 335 ALA A N 1
ATOM 2544 C CA . ALA A 1 335 ? 16.754 2.099 -6.497 1.00 80.94 335 ALA A CA 1
ATOM 2545 C C . ALA A 1 335 ? 15.935 0.954 -5.876 1.00 80.94 335 ALA A C 1
ATOM 2547 O O . ALA A 1 335 ? 14.880 1.214 -5.306 1.00 80.94 335 ALA A O 1
ATOM 2548 N N . VAL A 1 336 ? 16.372 -0.304 -6.005 1.00 74.69 336 VAL A N 1
ATOM 2549 C CA . VAL A 1 336 ? 15.609 -1.468 -5.509 1.00 74.69 336 VAL A CA 1
ATOM 2550 C C . VAL A 1 336 ? 16.021 -1.864 -4.077 1.00 74.69 336 VAL A C 1
ATOM 2552 O O . VAL A 1 336 ? 15.537 -2.867 -3.571 1.00 74.69 336 VAL A O 1
ATOM 2555 N N . ARG A 1 337 ? 16.852 -1.059 -3.389 1.00 64.50 337 ARG A N 1
ATOM 2556 C CA . ARG A 1 337 ? 17.184 -1.186 -1.945 1.00 64.50 337 ARG A CA 1
ATOM 2557 C C . ARG A 1 337 ? 17.429 -2.628 -1.485 1.00 64.50 337 ARG A C 1
ATOM 2559 O O . ARG A 1 337 ? 17.016 -3.030 -0.402 1.00 64.50 337 ARG A O 1
ATOM 2566 N N . LEU A 1 338 ? 18.051 -3.436 -2.331 1.00 61.81 338 LEU A N 1
ATOM 2567 C CA . LEU A 1 338 ? 18.337 -4.807 -1.964 1.00 61.81 338 LEU A CA 1
ATOM 2568 C C . LEU A 1 338 ? 19.558 -4.795 -1.065 1.00 61.81 338 LEU A C 1
ATOM 2570 O O . LEU A 1 338 ? 20.658 -4.521 -1.541 1.00 61.81 338 LEU A O 1
ATOM 2574 N N . GLY A 1 339 ? 19.329 -5.094 0.215 1.00 47.19 339 GLY A N 1
ATOM 2575 C CA . GLY A 1 339 ? 20.334 -5.290 1.264 1.00 47.19 339 GLY A CA 1
ATOM 2576 C C . GLY A 1 339 ? 21.237 -6.498 1.028 1.00 47.19 339 GLY A C 1
ATOM 2577 O O . GLY A 1 339 ? 21.730 -7.098 1.970 1.00 47.19 339 GLY A O 1
ATOM 2578 N N . ILE A 1 340 ? 21.453 -6.871 -0.231 1.00 52.06 340 ILE A N 1
ATOM 2579 C CA . ILE A 1 340 ? 22.527 -7.777 -0.569 1.00 52.06 340 ILE A CA 1
ATOM 2580 C C . ILE A 1 340 ? 23.791 -6.942 -0.418 1.00 52.06 340 ILE A C 1
ATOM 2582 O O . ILE A 1 340 ? 24.049 -6.032 -1.220 1.00 52.06 340 ILE A O 1
ATOM 2586 N N . ASN A 1 341 ? 24.597 -7.277 0.582 1.00 52.84 341 ASN A N 1
ATOM 2587 C CA . ASN A 1 341 ? 26.017 -6.979 0.565 1.00 52.84 341 ASN A CA 1
ATOM 2588 C C . ASN A 1 341 ? 26.596 -7.774 -0.599 1.00 52.84 341 ASN A C 1
ATOM 2590 O O . ASN A 1 341 ? 27.132 -8.855 -0.421 1.00 52.84 341 ASN A O 1
ATOM 2594 N N . LEU A 1 342 ? 26.383 -7.290 -1.825 1.00 58.03 342 LEU A N 1
ATOM 2595 C CA . LEU A 1 342 ? 26.672 -8.004 -3.059 1.00 58.03 342 LEU A CA 1
ATOM 2596 C C . LEU A 1 342 ? 28.197 -8.086 -3.173 1.00 58.03 342 LEU A C 1
ATOM 2598 O O . LEU A 1 342 ? 28.839 -7.229 -3.790 1.00 58.03 342 LEU A O 1
ATOM 2602 N N . VAL A 1 343 ? 28.783 -9.065 -2.480 1.00 48.50 343 VAL A N 1
ATOM 2603 C CA . VAL A 1 343 ? 30.216 -9.316 -2.397 1.00 48.50 343 VAL A CA 1
ATOM 2604 C C . VAL A 1 343 ? 30.699 -9.476 -3.837 1.00 48.50 343 VAL A C 1
ATOM 2606 O O . VAL A 1 343 ? 30.373 -10.436 -4.527 1.00 48.50 343 VAL A O 1
ATOM 2609 N N . GLY A 1 344 ? 31.411 -8.465 -4.347 1.00 61.00 344 GLY A N 1
ATOM 2610 C CA . GLY A 1 344 ? 31.832 -8.415 -5.751 1.00 61.00 344 GLY A CA 1
ATOM 2611 C C . GLY A 1 344 ? 30.913 -7.649 -6.713 1.00 61.00 344 GLY A C 1
ATOM 2612 O O . GLY A 1 344 ? 30.918 -7.958 -7.903 1.00 61.00 344 GLY A O 1
ATOM 2613 N N . ARG A 1 345 ? 30.185 -6.613 -6.266 1.00 73.56 345 ARG A N 1
ATOM 2614 C CA . ARG A 1 345 ? 29.354 -5.711 -7.103 1.00 73.56 345 ARG A CA 1
ATOM 2615 C C . ARG A 1 345 ? 29.935 -5.382 -8.495 1.00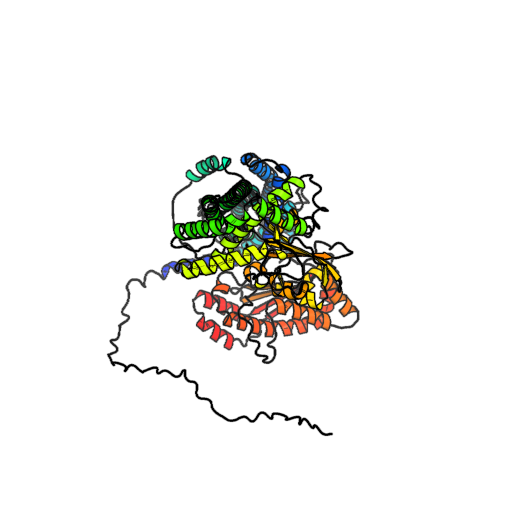 73.56 345 ARG A C 1
ATOM 2617 O O . ARG A 1 345 ? 29.189 -5.504 -9.464 1.00 73.56 345 ARG A O 1
ATOM 2624 N N . PRO A 1 346 ? 31.230 -5.044 -8.671 1.00 84.81 346 PRO A N 1
ATOM 2625 C CA . PRO A 1 346 ? 31.785 -4.818 -10.008 1.00 84.81 346 PRO A CA 1
ATOM 2626 C C . PRO A 1 346 ? 31.792 -6.075 -10.895 1.00 84.81 346 PRO A C 1
ATOM 2628 O O . PRO A 1 346 ? 31.538 -5.977 -12.092 1.00 84.81 346 PRO A O 1
ATOM 2631 N N . LYS A 1 347 ? 32.034 -7.261 -10.316 1.00 87.44 347 LYS A N 1
ATOM 2632 C CA . LYS A 1 347 ? 32.024 -8.551 -11.025 1.00 87.44 347 LYS A CA 1
ATOM 2633 C C . LYS A 1 347 ? 30.623 -8.884 -11.530 1.00 87.44 347 LYS A C 1
ATOM 2635 O O . LYS A 1 347 ? 30.478 -9.217 -12.701 1.00 87.44 347 LYS A O 1
ATOM 2640 N N . VAL A 1 348 ? 29.598 -8.750 -10.685 1.00 86.88 348 VAL A N 1
ATOM 2641 C CA . VAL A 1 348 ? 28.206 -9.032 -11.082 1.00 86.88 348 VAL A CA 1
ATOM 2642 C C . VAL A 1 348 ? 27.713 -8.016 -12.111 1.00 86.88 348 VAL A C 1
ATOM 2644 O O . VAL A 1 348 ? 27.118 -8.406 -13.112 1.00 86.88 348 VAL A O 1
ATOM 2647 N N . VAL A 1 349 ? 28.018 -6.726 -11.929 1.00 90.38 349 VAL A N 1
ATOM 2648 C CA . VAL A 1 349 ? 27.683 -5.684 -12.916 1.00 90.38 349 VAL A CA 1
ATOM 2649 C C . VAL A 1 349 ? 28.364 -5.964 -14.257 1.00 90.38 349 VAL A C 1
ATOM 2651 O O . VAL A 1 349 ? 27.688 -5.958 -15.284 1.00 90.38 349 VAL A O 1
ATOM 2654 N N . GLY A 1 350 ? 29.665 -6.269 -14.261 1.00 92.94 350 GLY A N 1
ATOM 2655 C CA . GLY A 1 350 ? 30.409 -6.598 -15.478 1.00 92.94 350 GLY A CA 1
ATOM 2656 C C . GLY A 1 350 ? 29.899 -7.872 -16.159 1.00 92.94 350 GLY A C 1
ATOM 2657 O O . GLY A 1 350 ? 29.748 -7.901 -17.382 1.00 92.94 350 GLY A O 1
ATOM 2658 N N . PHE A 1 351 ? 29.560 -8.901 -15.375 1.00 93.88 351 PHE A N 1
ATOM 2659 C CA . PHE A 1 351 ? 28.937 -10.124 -15.877 1.00 93.88 351 PHE A CA 1
ATOM 2660 C C . PHE A 1 351 ? 27.588 -9.829 -16.541 1.00 93.88 351 PHE A C 1
ATOM 2662 O O . PHE A 1 351 ? 27.385 -10.200 -17.697 1.00 93.88 351 PHE A O 1
ATOM 2669 N N . LEU A 1 352 ? 26.687 -9.117 -15.854 1.00 91.44 352 LEU A N 1
ATOM 2670 C CA . LEU A 1 352 ? 25.364 -8.766 -16.374 1.00 91.44 352 LEU A CA 1
ATOM 2671 C C . LEU A 1 352 ? 25.461 -7.899 -17.623 1.00 91.44 352 LEU A C 1
ATOM 2673 O O . LEU A 1 352 ? 24.778 -8.170 -18.607 1.00 91.44 352 LEU A O 1
ATOM 2677 N N . ALA A 1 353 ? 26.327 -6.887 -17.607 1.00 93.31 353 ALA A N 1
ATOM 2678 C CA . ALA A 1 353 ? 26.553 -6.021 -18.752 1.00 93.31 353 ALA A CA 1
ATOM 2679 C C . ALA A 1 353 ? 27.050 -6.820 -19.961 1.00 93.31 353 ALA A C 1
ATOM 2681 O O . ALA A 1 353 ? 26.494 -6.693 -21.053 1.00 93.31 353 ALA A O 1
ATOM 2682 N N . GLY A 1 354 ? 28.044 -7.692 -19.760 1.00 94.88 354 GLY A N 1
ATOM 2683 C CA . GLY A 1 354 ? 28.600 -8.524 -20.821 1.00 94.88 354 GLY A CA 1
ATOM 2684 C C . GLY A 1 354 ? 27.619 -9.580 -21.334 1.00 94.88 354 GLY A C 1
ATOM 2685 O O . GLY A 1 354 ? 27.543 -9.813 -22.541 1.00 94.88 354 GLY A O 1
ATOM 2686 N N . TYR A 1 355 ? 26.852 -10.218 -20.447 1.00 94.00 355 TYR A N 1
ATOM 2687 C CA . TYR A 1 355 ? 25.841 -11.210 -20.813 1.00 94.00 355 TYR A CA 1
ATOM 2688 C C . TYR A 1 355 ? 24.678 -10.555 -21.564 1.00 94.00 355 TYR A C 1
ATOM 2690 O O . TYR A 1 355 ? 24.407 -10.906 -22.715 1.00 94.00 355 TYR A O 1
ATOM 2698 N N . LEU A 1 356 ? 24.026 -9.558 -20.957 1.00 92.50 356 LEU A N 1
ATOM 2699 C CA . LEU A 1 356 ? 22.865 -8.885 -21.538 1.00 92.50 356 LEU A CA 1
ATOM 2700 C C . LEU A 1 356 ? 23.244 -8.149 -22.819 1.00 92.50 356 LEU A C 1
ATOM 2702 O O . LEU A 1 356 ? 22.538 -8.302 -23.812 1.00 92.50 356 LEU A O 1
ATOM 2706 N N . GLY A 1 357 ? 24.382 -7.447 -22.845 1.00 90.50 357 GLY A N 1
ATOM 2707 C CA . GLY A 1 357 ? 24.898 -6.777 -24.039 1.00 90.50 357 GLY A CA 1
ATOM 2708 C C . GLY A 1 357 ? 25.050 -7.733 -25.225 1.00 90.50 357 GLY A C 1
ATOM 2709 O O . GLY A 1 357 ? 24.589 -7.427 -26.326 1.00 90.50 357 GLY A O 1
ATOM 2710 N N . LYS A 1 358 ? 25.603 -8.935 -25.005 1.00 93.69 358 LYS A N 1
ATOM 2711 C CA . LYS A 1 358 ? 25.731 -9.969 -26.049 1.00 93.69 358 LYS A CA 1
ATOM 2712 C C . LYS A 1 358 ? 24.380 -10.503 -26.524 1.00 93.69 358 LYS A C 1
ATOM 2714 O O . LYS A 1 358 ? 24.203 -10.704 -27.727 1.00 93.69 358 LYS A O 1
ATOM 2719 N N . VAL A 1 359 ? 23.443 -10.751 -25.608 1.00 91.00 359 VAL A N 1
ATOM 2720 C CA . VAL A 1 359 ? 22.145 -11.361 -25.937 1.00 91.00 359 VAL A CA 1
ATOM 2721 C C . VAL A 1 359 ? 21.228 -10.377 -26.669 1.00 91.00 359 VAL A C 1
ATOM 2723 O O . VAL A 1 359 ? 20.616 -10.740 -27.676 1.00 91.00 359 VAL A O 1
ATOM 2726 N N . ILE A 1 360 ? 21.162 -9.119 -26.223 1.00 91.06 360 ILE A N 1
ATOM 2727 C CA . ILE A 1 360 ? 20.276 -8.109 -26.821 1.00 91.06 360 ILE A CA 1
ATOM 2728 C C . ILE A 1 360 ? 20.802 -7.565 -28.152 1.00 91.06 360 ILE A C 1
ATOM 2730 O O . ILE A 1 360 ? 20.001 -7.113 -28.963 1.00 91.06 360 ILE A O 1
ATOM 2734 N N . ARG A 1 361 ? 22.115 -7.650 -28.427 1.00 89.62 361 ARG A N 1
ATOM 2735 C CA . ARG A 1 361 ? 22.752 -7.140 -29.661 1.00 89.62 361 ARG A CA 1
ATOM 2736 C C . ARG A 1 361 ? 22.035 -7.567 -30.944 1.00 89.62 361 ARG A C 1
ATOM 2738 O O . ARG A 1 361 ? 21.947 -6.789 -31.884 1.00 89.62 361 ARG A O 1
ATOM 2745 N N . ARG A 1 362 ? 21.478 -8.782 -30.974 1.00 87.38 362 ARG A N 1
ATOM 2746 C CA . ARG A 1 362 ? 20.740 -9.320 -32.134 1.00 87.38 362 ARG A CA 1
ATOM 2747 C C . ARG A 1 362 ? 19.366 -8.680 -32.355 1.00 87.38 362 ARG A C 1
ATOM 2749 O O . ARG A 1 362 ? 18.848 -8.726 -33.463 1.00 87.38 362 ARG A O 1
ATOM 2756 N N . TRP A 1 363 ? 18.773 -8.113 -31.310 1.00 84.31 363 TRP A N 1
ATOM 2757 C CA . TRP A 1 363 ? 17.425 -7.538 -31.324 1.00 84.31 363 TRP A CA 1
ATOM 2758 C C . TRP A 1 363 ? 17.409 -6.039 -31.627 1.00 84.31 363 TRP A C 1
ATOM 2760 O O . TRP A 1 363 ? 16.343 -5.466 -31.828 1.00 84.31 363 TRP A O 1
ATOM 2770 N N . VAL A 1 364 ? 18.587 -5.417 -31.661 1.00 87.25 364 VAL A N 1
ATOM 2771 C CA . VAL A 1 364 ? 18.763 -3.975 -31.862 1.00 87.25 364 VAL A CA 1
ATOM 2772 C C . VAL A 1 364 ? 19.047 -3.629 -33.330 1.00 87.25 364 VAL A C 1
ATOM 2774 O O . VAL A 1 364 ? 19.029 -2.461 -33.704 1.00 87.25 364 VAL A O 1
ATOM 2777 N N . SER A 1 365 ? 19.236 -4.628 -34.204 1.00 85.44 365 SER A N 1
ATOM 2778 C CA . SER A 1 365 ? 19.357 -4.368 -35.641 1.00 85.44 365 SER A CA 1
ATOM 2779 C C . SER A 1 365 ? 18.093 -3.664 -36.169 1.00 85.44 365 SER A C 1
ATOM 2781 O O . SER A 1 365 ? 16.987 -4.013 -35.745 1.00 85.44 365 SER A O 1
ATOM 2783 N N . PRO A 1 366 ? 18.202 -2.696 -37.103 1.00 83.38 366 PRO A N 1
ATOM 2784 C CA . PRO A 1 366 ? 17.046 -1.931 -37.582 1.00 83.38 366 PRO A CA 1
ATOM 2785 C C . PRO A 1 366 ? 15.886 -2.799 -38.094 1.00 83.38 366 PRO A C 1
ATOM 2787 O O . PRO A 1 366 ? 14.722 -2.435 -37.937 1.00 83.38 366 PRO A O 1
ATOM 2790 N N . GLU A 1 367 ? 16.190 -3.962 -38.678 1.00 85.31 367 GLU A N 1
ATOM 2791 C CA . GLU A 1 367 ? 15.192 -4.920 -39.164 1.00 85.31 367 GLU A CA 1
ATOM 2792 C C . GLU A 1 367 ? 14.442 -5.609 -38.017 1.00 85.31 367 GLU A C 1
ATOM 2794 O O . GLU A 1 367 ? 13.208 -5.593 -37.991 1.00 85.31 367 GLU A O 1
ATOM 2799 N N . MET A 1 368 ? 15.169 -6.169 -37.043 1.00 85.12 368 MET A N 1
ATOM 2800 C CA . MET A 1 368 ? 14.569 -6.866 -35.900 1.00 85.12 368 MET A CA 1
ATOM 2801 C C . MET A 1 368 ? 13.872 -5.898 -34.951 1.00 85.12 368 MET A C 1
ATOM 2803 O O . MET A 1 368 ? 12.781 -6.199 -34.471 1.00 85.12 368 MET A O 1
ATOM 2807 N N . ALA A 1 369 ? 14.452 -4.718 -34.727 1.00 83.56 369 ALA A N 1
ATOM 2808 C CA . ALA A 1 369 ? 13.843 -3.660 -33.937 1.00 83.56 369 ALA A CA 1
ATOM 2809 C C . ALA A 1 369 ? 12.524 -3.202 -34.569 1.00 83.56 369 ALA A C 1
ATOM 2811 O O . ALA A 1 369 ? 11.521 -3.093 -33.869 1.00 83.56 369 ALA A O 1
ATOM 2812 N N . LYS A 1 370 ? 12.475 -3.024 -35.899 1.00 86.56 370 LYS A N 1
ATOM 2813 C CA . LYS A 1 370 ? 11.230 -2.701 -36.610 1.00 86.56 370 LYS A CA 1
ATOM 2814 C C . LYS A 1 370 ? 10.201 -3.828 -36.508 1.00 86.56 370 LYS A C 1
ATOM 2816 O O . LYS A 1 370 ? 9.034 -3.547 -36.253 1.00 86.56 370 LYS A O 1
ATOM 2821 N N . ALA A 1 371 ? 10.610 -5.087 -36.671 1.00 86.88 371 ALA A N 1
ATOM 2822 C CA . ALA A 1 371 ? 9.713 -6.236 -36.533 1.00 86.88 371 ALA A CA 1
ATOM 2823 C C . ALA A 1 371 ? 9.135 -6.349 -35.111 1.00 86.88 371 ALA A C 1
ATOM 2825 O O . ALA A 1 371 ? 7.927 -6.513 -34.947 1.00 86.88 371 ALA A O 1
ATOM 2826 N N . LEU A 1 372 ? 9.977 -6.194 -34.086 1.00 84.38 372 LEU A N 1
ATOM 2827 C CA . LEU A 1 372 ? 9.569 -6.205 -32.684 1.00 84.38 372 LEU A CA 1
ATOM 2828 C C . LEU A 1 372 ? 8.659 -5.016 -32.357 1.00 84.38 372 LEU A C 1
ATOM 2830 O O . LEU A 1 372 ? 7.624 -5.202 -31.723 1.00 84.38 372 LEU A O 1
ATOM 2834 N N . SER A 1 373 ? 9.008 -3.812 -32.819 1.00 83.31 373 SER A N 1
ATOM 2835 C CA . SER A 1 373 ? 8.171 -2.620 -32.674 1.00 83.31 373 SER A CA 1
ATOM 2836 C C . SER A 1 373 ? 6.796 -2.855 -33.279 1.00 83.31 373 SER A C 1
ATOM 2838 O O . SER A 1 373 ? 5.809 -2.676 -32.576 1.00 83.31 373 SER A O 1
ATOM 2840 N N . ASN A 1 374 ? 6.724 -3.333 -34.525 1.00 86.69 374 ASN A N 1
ATOM 2841 C CA . ASN A 1 374 ? 5.462 -3.643 -35.192 1.00 86.69 374 ASN A CA 1
ATOM 2842 C C . ASN A 1 374 ? 4.652 -4.687 -34.417 1.00 86.69 374 ASN A C 1
ATOM 2844 O O . ASN A 1 374 ? 3.463 -4.492 -34.217 1.00 86.69 374 ASN A O 1
ATOM 2848 N N . ALA A 1 375 ? 5.281 -5.750 -33.911 1.00 85.12 375 ALA A N 1
ATOM 2849 C CA . ALA A 1 375 ? 4.585 -6.777 -33.138 1.00 85.12 375 ALA A CA 1
ATOM 2850 C C . ALA A 1 375 ? 4.051 -6.243 -31.792 1.00 85.12 375 ALA A C 1
ATOM 2852 O O . ALA A 1 375 ? 2.919 -6.541 -31.402 1.00 85.12 375 ALA A O 1
ATOM 2853 N N . ILE A 1 376 ? 4.824 -5.411 -31.081 1.00 83.25 376 ILE A N 1
ATOM 2854 C CA . ILE A 1 376 ? 4.385 -4.749 -29.839 1.00 83.25 376 ILE A CA 1
ATOM 2855 C C . ILE A 1 376 ? 3.243 -3.777 -30.131 1.00 83.25 376 ILE A C 1
ATOM 2857 O O . ILE A 1 376 ? 2.253 -3.747 -29.401 1.00 83.25 376 ILE A O 1
ATOM 2861 N N . VAL A 1 377 ? 3.376 -2.999 -31.201 1.00 81.69 377 VAL A N 1
ATOM 2862 C CA . VAL A 1 377 ? 2.373 -2.060 -31.701 1.00 81.69 377 VAL A CA 1
ATOM 2863 C C . VAL A 1 377 ? 1.100 -2.803 -32.088 1.00 81.69 377 VAL A C 1
ATOM 2865 O O . VAL A 1 377 ? 0.041 -2.464 -31.586 1.00 81.69 377 VAL A O 1
ATOM 2868 N N . ASP A 1 378 ? 1.160 -3.878 -32.859 1.00 82.31 378 ASP A N 1
ATOM 2869 C CA . ASP A 1 378 ? -0.018 -4.667 -33.227 1.00 82.31 378 ASP A CA 1
ATOM 2870 C C . ASP A 1 378 ? -0.702 -5.294 -32.006 1.00 82.31 378 ASP A C 1
ATOM 2872 O O . ASP A 1 378 ? -1.934 -5.394 -31.943 1.00 82.31 378 ASP A O 1
ATOM 2876 N N . THR A 1 379 ? 0.094 -5.671 -31.005 1.00 77.94 379 THR A N 1
ATOM 2877 C CA . THR A 1 379 ? -0.386 -6.224 -29.735 1.00 77.94 379 THR A CA 1
ATOM 2878 C C . THR A 1 379 ? -0.943 -5.141 -28.794 1.00 77.94 379 THR A C 1
ATOM 2880 O O . THR A 1 379 ? -1.813 -5.442 -27.974 1.00 77.94 379 THR A O 1
ATOM 2883 N N . GLY A 1 380 ? -0.476 -3.888 -28.905 1.00 62.31 380 GLY A N 1
ATOM 2884 C CA . GLY A 1 380 ? -0.822 -2.748 -28.042 1.00 62.31 380 GLY A CA 1
ATOM 2885 C C . GLY A 1 380 ? -1.781 -1.715 -28.657 1.00 62.31 380 GLY A C 1
ATOM 2886 O O . GLY A 1 380 ? -2.812 -1.393 -28.069 1.00 62.31 380 GLY A O 1
ATOM 2887 N N . LEU A 1 381 ? -1.493 -1.189 -29.847 1.00 56.66 381 LEU A N 1
ATOM 2888 C CA . LEU A 1 381 ? -2.243 -0.132 -30.539 1.00 56.66 381 LEU A CA 1
ATOM 2889 C C . LEU A 1 381 ? -3.626 -0.563 -31.047 1.00 56.66 381 LEU A C 1
ATOM 2891 O O . LEU A 1 381 ? -4.493 0.304 -31.150 1.00 56.66 381 LEU A O 1
ATOM 2895 N N . LYS A 1 382 ? -3.912 -1.862 -31.245 1.00 56.28 382 LYS A N 1
ATOM 2896 C CA . LYS A 1 382 ? -5.285 -2.333 -31.552 1.00 56.28 382 LYS A CA 1
ATOM 2897 C C . LYS A 1 382 ? -6.301 -2.077 -30.424 1.00 56.28 382 LYS A C 1
ATOM 2899 O O . LYS A 1 382 ? -7.493 -2.239 -30.655 1.00 56.28 382 LYS A O 1
ATOM 2904 N N . LEU A 1 383 ? -5.859 -1.683 -29.223 1.00 49.66 383 LEU A N 1
ATOM 2905 C CA . LEU A 1 383 ? -6.738 -1.392 -28.078 1.00 49.66 383 LEU A CA 1
ATOM 2906 C C . LEU A 1 383 ? -6.475 -0.034 -27.405 1.00 49.66 383 LEU A C 1
ATOM 2908 O O . LEU A 1 383 ? -7.355 0.486 -26.726 1.00 49.66 383 LEU A O 1
ATOM 2912 N N . MET A 1 384 ? -5.294 0.561 -27.592 1.00 48.34 384 MET A N 1
ATOM 2913 C CA . MET A 1 384 ? -4.909 1.820 -26.936 1.00 48.34 384 MET A CA 1
ATOM 2914 C C . MET A 1 384 ? -5.274 3.103 -27.678 1.00 48.34 384 MET A C 1
ATOM 2916 O O . MET A 1 384 ? -5.291 4.180 -27.083 1.00 48.34 384 MET A O 1
ATOM 2920 N N . THR A 1 385 ? -5.560 2.997 -28.971 1.00 45.12 385 THR A N 1
ATOM 2921 C CA . THR A 1 385 ? -5.847 4.130 -29.864 1.00 45.12 385 THR A CA 1
ATOM 2922 C C . THR A 1 385 ? -7.154 4.865 -29.540 1.00 45.12 385 THR A C 1
ATOM 2924 O O . THR A 1 385 ? -7.435 5.886 -30.151 1.00 45.12 385 THR A O 1
ATOM 2927 N N . LEU A 1 386 ? -7.921 4.410 -28.541 1.00 45.19 386 LEU A N 1
ATOM 2928 C CA . LEU A 1 386 ? -9.102 5.113 -28.025 1.00 45.19 386 LEU A CA 1
ATOM 2929 C C . LEU A 1 386 ? -8.821 5.999 -26.793 1.00 45.19 386 LEU A C 1
ATOM 2931 O O . LEU A 1 386 ? -9.715 6.728 -26.374 1.00 45.19 386 LEU A O 1
ATOM 2935 N N . GLU A 1 387 ? -7.616 5.964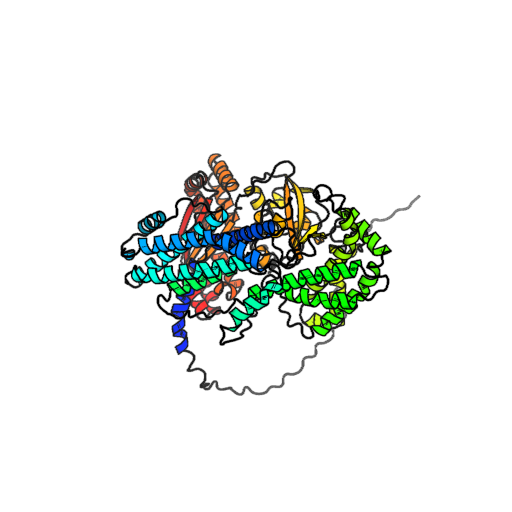 -26.205 1.00 45.34 387 GLU A N 1
ATOM 2936 C CA . GLU A 1 387 ? -7.272 6.788 -25.025 1.00 45.34 387 GLU A CA 1
ATOM 2937 C C . GLU A 1 387 ? -6.144 7.807 -25.260 1.00 45.34 387 GLU A C 1
ATOM 2939 O O . GLU A 1 387 ? -5.971 8.715 -24.445 1.00 45.34 387 GLU A O 1
ATOM 2944 N N . ALA A 1 388 ? -5.394 7.694 -26.359 1.00 43.88 388 ALA A N 1
ATOM 2945 C CA . ALA A 1 388 ? -4.340 8.635 -26.733 1.00 43.88 388 ALA A CA 1
ATOM 2946 C C . ALA A 1 388 ? -4.878 9.688 -27.719 1.00 43.88 388 ALA A C 1
ATOM 2948 O O . ALA A 1 388 ? -4.735 9.541 -28.929 1.00 43.88 388 ALA A O 1
ATOM 2949 N N . GLU A 1 389 ? -5.511 10.745 -27.203 1.00 37.50 389 GLU A N 1
ATOM 2950 C CA . GLU A 1 389 ? -5.863 11.944 -27.991 1.00 37.50 389 GLU A CA 1
ATOM 2951 C C . GLU A 1 389 ? -4.658 12.874 -28.248 1.00 37.50 389 GLU A C 1
ATOM 2953 O O . GLU A 1 389 ? -4.768 13.820 -29.024 1.00 37.50 389 GLU A O 1
ATOM 2958 N N . ASP A 1 390 ? -3.480 12.589 -27.686 1.00 41.72 390 ASP A N 1
ATOM 2959 C CA . ASP A 1 390 ? -2.281 13.400 -27.914 1.00 41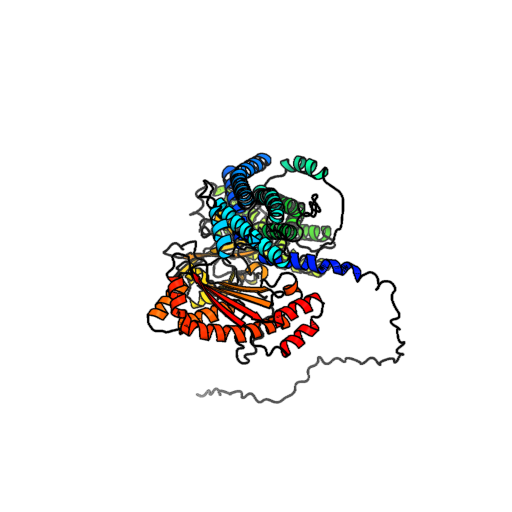.72 390 ASP A CA 1
ATOM 2960 C C . ASP A 1 390 ? -1.506 12.871 -29.132 1.00 41.72 390 ASP A C 1
ATOM 2962 O O . ASP A 1 390 ? -0.920 11.789 -29.074 1.00 41.72 390 ASP A O 1
ATOM 2966 N N . GLY A 1 391 ? -1.507 13.632 -30.235 1.00 40.84 391 GLY A N 1
ATOM 2967 C CA . GLY A 1 391 ? -1.008 13.309 -31.588 1.00 40.84 391 GLY A CA 1
ATOM 2968 C C . GLY A 1 391 ? 0.471 12.904 -31.756 1.00 40.84 391 GLY A C 1
ATOM 2969 O O . GLY A 1 391 ? 1.162 13.430 -32.621 1.00 40.84 391 GLY A O 1
ATOM 2970 N N . THR A 1 392 ? 0.950 11.928 -30.984 1.00 47.56 392 THR A N 1
ATOM 2971 C CA . THR A 1 392 ? 2.331 11.406 -30.933 1.00 47.56 392 THR A CA 1
ATOM 2972 C C . THR A 1 392 ? 2.449 9.953 -31.420 1.00 47.56 392 THR A C 1
ATOM 2974 O O . THR A 1 392 ? 3.483 9.309 -31.240 1.00 47.56 392 THR A O 1
ATOM 2977 N N . ALA A 1 393 ? 1.405 9.419 -32.066 1.00 46.97 393 ALA A N 1
ATOM 2978 C CA . ALA A 1 393 ? 1.304 8.009 -32.457 1.00 46.97 393 ALA A CA 1
ATOM 2979 C C . ALA A 1 393 ? 2.524 7.492 -33.252 1.00 46.97 393 ALA A C 1
ATOM 2981 O O . ALA A 1 393 ? 3.014 6.402 -32.968 1.00 46.97 393 ALA A O 1
ATOM 2982 N N . GLY A 1 394 ? 3.075 8.298 -34.170 1.00 49.53 394 GLY A N 1
ATOM 2983 C CA . GLY A 1 394 ? 4.239 7.918 -34.984 1.00 49.53 394 GLY A CA 1
ATOM 2984 C C . GLY A 1 394 ? 5.571 7.840 -34.222 1.00 49.53 394 GLY A C 1
ATOM 2985 O O . GLY A 1 394 ? 6.419 7.016 -34.556 1.00 49.53 394 GLY A O 1
ATOM 2986 N N . GLU A 1 395 ? 5.762 8.634 -33.162 1.00 54.97 395 GLU A N 1
ATOM 2987 C CA . GLU A 1 395 ? 6.950 8.523 -32.295 1.00 54.97 395 GLU A CA 1
ATOM 2988 C C . GLU A 1 395 ? 6.874 7.316 -31.348 1.00 54.97 395 GLU A C 1
ATOM 2990 O O . GLU A 1 395 ? 7.890 6.874 -30.808 1.00 54.97 395 GLU A O 1
ATOM 2995 N N . SER A 1 396 ? 5.669 6.784 -31.126 1.00 64.38 396 SER A N 1
ATOM 2996 C CA . SER A 1 396 ? 5.442 5.642 -30.239 1.00 64.38 396 SER A CA 1
ATOM 2997 C C . SER A 1 396 ? 5.915 4.326 -30.865 1.00 64.38 396 SER A C 1
ATOM 2999 O O . SER A 1 396 ? 6.487 3.487 -30.170 1.00 64.38 396 SER A O 1
ATOM 3001 N N . GLU A 1 397 ? 5.747 4.159 -32.181 1.00 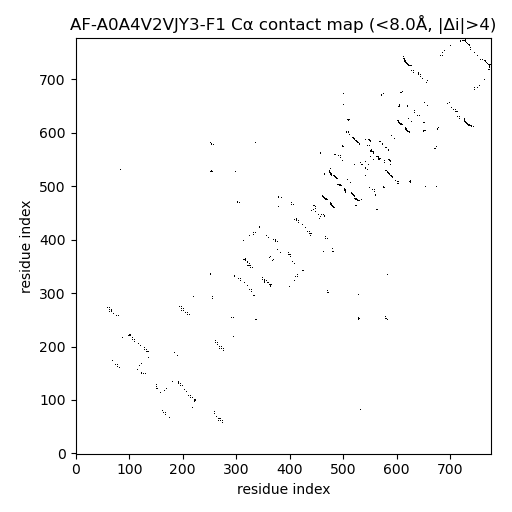69.69 397 GLU A N 1
ATOM 3002 C CA . GLU A 1 397 ? 6.097 2.916 -32.884 1.00 69.69 397 GLU A CA 1
ATOM 3003 C C . GLU A 1 397 ? 7.613 2.689 -32.954 1.00 69.69 397 GLU A C 1
ATOM 3005 O O . GLU A 1 397 ? 8.102 1.607 -32.621 1.00 69.69 397 GLU A O 1
ATOM 3010 N N . SER A 1 398 ? 8.387 3.717 -33.314 1.00 76.94 398 SER A N 1
ATOM 3011 C CA . SER A 1 398 ? 9.852 3.610 -33.408 1.00 76.94 398 SER A CA 1
ATOM 3012 C C . SER A 1 398 ? 10.520 3.393 -32.047 1.00 76.94 398 SER A C 1
ATOM 3014 O O . SER A 1 398 ? 11.578 2.772 -31.967 1.00 76.94 398 SER A O 1
ATOM 3016 N N . ARG A 1 399 ? 9.884 3.848 -30.960 1.00 84.00 399 ARG A N 1
ATOM 3017 C CA . ARG A 1 399 ? 10.390 3.704 -29.587 1.00 84.00 399 ARG A CA 1
ATOM 3018 C C . ARG A 1 399 ? 9.932 2.422 -28.884 1.00 84.00 399 ARG A C 1
ATOM 3020 O O . ARG A 1 399 ? 10.480 2.103 -27.830 1.00 84.00 399 ARG A O 1
ATOM 3027 N N . ALA A 1 400 ? 8.975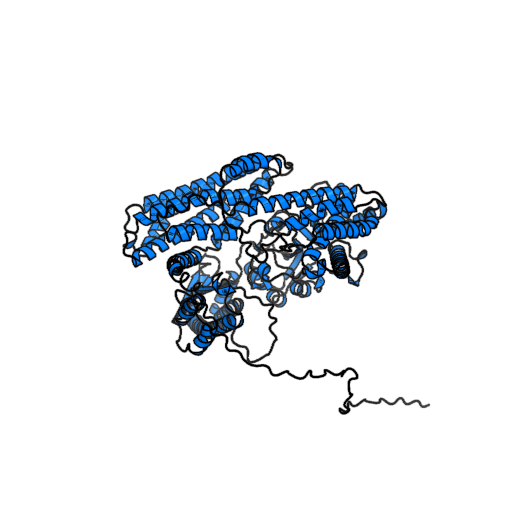 1.673 -29.438 1.00 87.38 400 ALA A N 1
ATOM 3028 C CA . ALA A 1 400 ? 8.403 0.497 -28.779 1.00 87.38 400 ALA A CA 1
ATOM 3029 C C . ALA A 1 400 ? 9.443 -0.606 -28.496 1.00 87.38 400 ALA A C 1
ATOM 3031 O O . ALA A 1 400 ? 9.546 -1.061 -27.354 1.00 87.38 400 ALA A O 1
ATOM 3032 N N . ALA A 1 401 ? 10.250 -0.996 -29.490 1.00 91.00 401 ALA A N 1
ATOM 3033 C CA . ALA A 1 401 ? 11.289 -2.012 -29.318 1.00 91.00 401 ALA A CA 1
ATOM 3034 C C . ALA A 1 401 ? 12.406 -1.590 -28.336 1.00 91.00 401 ALA A C 1
ATOM 3036 O O . ALA A 1 401 ? 12.659 -2.351 -27.398 1.00 91.00 401 ALA A O 1
ATOM 3037 N N . PRO A 1 402 ? 13.023 -0.390 -28.442 1.00 93.75 402 PRO A N 1
ATOM 3038 C CA . PRO A 1 402 ? 14.003 0.075 -27.453 1.00 93.75 402 PRO A CA 1
ATOM 3039 C C . PRO A 1 402 ? 13.461 0.106 -26.018 1.00 93.75 402 PRO A C 1
ATOM 3041 O O . PRO A 1 402 ? 14.144 -0.307 -25.082 1.00 93.75 402 PRO A O 1
ATOM 3044 N N . VAL A 1 403 ? 12.209 0.541 -25.831 1.00 92.88 403 VAL A N 1
ATOM 3045 C CA . VAL A 1 403 ? 11.558 0.565 -24.512 1.00 92.88 403 VAL A CA 1
ATOM 3046 C C . VAL A 1 403 ? 11.322 -0.847 -23.971 1.00 92.88 403 VAL A C 1
ATOM 3048 O O . VAL A 1 403 ? 11.557 -1.086 -22.787 1.00 92.88 403 VAL A O 1
ATOM 3051 N N . ALA A 1 404 ? 10.881 -1.788 -24.810 1.00 93.94 404 ALA A N 1
ATOM 3052 C CA . ALA A 1 404 ? 10.685 -3.177 -24.397 1.00 93.94 404 ALA A CA 1
ATOM 3053 C C . ALA A 1 404 ? 12.007 -3.854 -24.015 1.00 93.94 404 ALA A C 1
ATOM 3055 O O . ALA A 1 404 ? 12.065 -4.533 -22.994 1.00 93.94 404 ALA A O 1
ATOM 3056 N N . LEU A 1 405 ? 13.081 -3.620 -24.774 1.00 95.50 405 LEU A N 1
ATOM 3057 C CA . LEU A 1 405 ? 14.417 -4.129 -24.454 1.00 95.50 405 LEU A CA 1
ATOM 3058 C C . LEU A 1 405 ? 14.953 -3.553 -23.137 1.00 95.50 405 LEU A C 1
ATOM 3060 O O . LEU A 1 405 ? 15.430 -4.310 -22.293 1.00 95.50 405 LEU A O 1
ATOM 3064 N N . ALA A 1 406 ? 14.809 -2.243 -22.913 1.00 96.12 406 ALA A N 1
ATOM 3065 C CA . ALA A 1 406 ? 15.166 -1.624 -21.636 1.00 96.12 406 ALA A CA 1
ATOM 3066 C C . ALA A 1 406 ? 14.357 -2.217 -20.466 1.00 96.12 406 ALA A C 1
ATOM 3068 O O . ALA A 1 406 ? 14.916 -2.491 -19.406 1.00 96.12 406 ALA A O 1
ATOM 3069 N N . ALA A 1 407 ? 13.059 -2.481 -20.666 1.00 95.31 407 ALA A N 1
ATOM 3070 C CA . ALA A 1 407 ? 12.215 -3.121 -19.658 1.00 95.31 407 ALA A CA 1
ATOM 3071 C C . ALA A 1 407 ? 12.636 -4.572 -19.363 1.00 95.31 407 ALA A C 1
ATOM 3073 O O . ALA A 1 407 ? 12.596 -4.974 -18.202 1.00 95.31 407 ALA A O 1
ATOM 3074 N N . VAL A 1 408 ? 13.078 -5.334 -20.375 1.00 96.81 408 VAL A N 1
ATOM 3075 C CA . VAL A 1 408 ? 13.643 -6.683 -20.190 1.00 96.81 408 VAL A CA 1
ATOM 3076 C C . VAL A 1 408 ? 14.916 -6.630 -19.351 1.00 96.81 408 VAL A C 1
ATOM 3078 O O . VAL A 1 408 ? 15.036 -7.400 -18.402 1.00 96.81 408 VAL A O 1
ATOM 3081 N N . ILE A 1 409 ? 15.838 -5.711 -19.651 1.00 96.81 409 ILE A N 1
ATOM 3082 C CA . ILE A 1 409 ? 17.074 -5.526 -18.873 1.00 96.81 409 ILE A CA 1
ATOM 3083 C C . ILE A 1 409 ? 16.733 -5.180 -17.418 1.00 96.81 409 ILE A C 1
ATOM 3085 O O . ILE A 1 409 ? 17.230 -5.827 -16.500 1.00 96.81 409 ILE A O 1
ATOM 3089 N N . GLU A 1 410 ? 15.833 -4.216 -17.205 1.00 95.56 410 GLU A N 1
ATOM 3090 C CA . GLU A 1 410 ? 15.380 -3.809 -15.871 1.00 95.56 410 GLU A CA 1
ATOM 3091 C C . GLU A 1 410 ? 14.736 -4.963 -15.091 1.00 95.56 410 GLU A C 1
ATOM 3093 O O . GLU A 1 410 ? 15.075 -5.189 -13.931 1.00 95.56 410 GLU A O 1
ATOM 3098 N N . ASP A 1 411 ? 13.827 -5.724 -15.710 1.00 95.00 411 ASP A N 1
ATOM 3099 C CA . ASP A 1 411 ? 13.160 -6.843 -15.034 1.00 95.00 411 ASP A CA 1
ATOM 3100 C C . ASP A 1 411 ? 14.110 -8.018 -14.768 1.00 95.00 411 ASP A C 1
ATOM 3102 O O . ASP A 1 411 ? 13.961 -8.683 -13.748 1.00 95.00 411 ASP A O 1
ATOM 3106 N N . THR A 1 412 ? 15.102 -8.240 -15.638 1.00 95.88 412 THR A N 1
ATOM 3107 C CA . THR A 1 412 ? 16.128 -9.279 -15.450 1.00 95.88 412 THR A CA 1
ATOM 3108 C C . THR A 1 412 ? 16.985 -8.974 -14.229 1.00 95.88 412 THR A C 1
ATOM 3110 O O . THR A 1 412 ? 17.133 -9.823 -13.359 1.00 95.88 412 THR A O 1
ATOM 3113 N N . VAL A 1 413 ? 17.512 -7.749 -14.133 1.00 93.69 413 VAL A N 1
ATOM 3114 C CA . VAL A 1 413 ? 18.354 -7.326 -13.004 1.00 93.69 413 VAL A CA 1
ATOM 3115 C C . VAL A 1 413 ? 17.560 -7.355 -11.697 1.00 93.69 413 VAL A C 1
ATOM 3117 O O . VAL A 1 413 ? 18.067 -7.857 -10.701 1.00 93.69 413 VAL A O 1
ATOM 3120 N N . ARG A 1 414 ? 16.301 -6.889 -11.712 1.00 91.56 414 ARG A N 1
ATOM 3121 C CA . ARG A 1 414 ? 15.406 -6.938 -10.543 1.00 91.56 414 ARG A CA 1
ATOM 3122 C C . ARG A 1 414 ? 15.163 -8.371 -10.058 1.00 91.56 414 ARG A C 1
ATOM 3124 O O . ARG A 1 414 ? 15.270 -8.629 -8.868 1.00 91.56 414 ARG A O 1
ATOM 3131 N N . ARG A 1 415 ? 14.822 -9.299 -10.958 1.00 91.50 415 ARG A N 1
ATOM 3132 C CA . ARG A 1 415 ? 14.611 -10.714 -10.593 1.00 91.50 415 ARG A CA 1
ATOM 3133 C C . ARG A 1 415 ? 15.889 -11.345 -10.075 1.00 91.50 415 ARG A C 1
ATOM 3135 O O . ARG A 1 415 ? 15.857 -12.033 -9.070 1.00 91.50 415 ARG A O 1
ATOM 3142 N N . LEU A 1 416 ? 17.013 -11.078 -10.739 1.00 90.81 416 LEU A N 1
ATOM 3143 C CA . LEU A 1 416 ? 18.293 -11.632 -10.328 1.00 90.81 416 LEU A CA 1
ATOM 3144 C C . LEU A 1 416 ? 18.659 -11.190 -8.910 1.00 90.81 416 LEU A C 1
ATOM 3146 O O . LEU A 1 416 ? 19.158 -11.994 -8.136 1.00 90.81 416 LEU A O 1
ATOM 3150 N N . SER A 1 417 ? 18.363 -9.942 -8.551 1.00 86.69 417 SER A N 1
ATOM 3151 C CA . SER A 1 417 ? 18.575 -9.478 -7.186 1.00 86.69 417 SER A CA 1
ATOM 3152 C C . SER A 1 417 ? 17.651 -10.126 -6.151 1.00 86.69 417 SER A C 1
ATOM 3154 O O . SER A 1 417 ? 17.942 -10.050 -4.978 1.00 86.69 417 SER A O 1
ATOM 3156 N N . GLU A 1 418 ? 16.568 -10.803 -6.527 1.00 85.94 418 GLU A N 1
ATOM 3157 C CA . GLU A 1 418 ? 15.713 -11.513 -5.558 1.00 85.94 418 GLU A CA 1
ATOM 3158 C C . GLU A 1 418 ? 16.304 -12.874 -5.123 1.00 85.94 418 GLU A C 1
ATOM 3160 O O . GLU A 1 418 ? 15.703 -13.554 -4.294 1.00 85.94 418 GLU A O 1
ATOM 3165 N N . HIS A 1 419 ? 17.461 -13.281 -5.665 1.00 88.38 419 HIS A N 1
ATOM 3166 C CA . HIS A 1 419 ? 18.149 -14.526 -5.307 1.00 88.38 419 HIS A CA 1
ATOM 3167 C C . HIS A 1 419 ? 19.069 -14.387 -4.080 1.00 88.38 419 HIS A C 1
ATOM 3169 O O . HIS A 1 419 ? 19.529 -13.300 -3.740 1.00 88.38 419 HIS A O 1
ATOM 3175 N N . GLU A 1 420 ? 19.367 -15.524 -3.447 1.00 86.88 420 GLU A N 1
ATOM 3176 C CA . GLU A 1 420 ? 20.250 -15.629 -2.279 1.00 86.88 420 GLU A CA 1
ATOM 3177 C C . GLU A 1 420 ? 21.734 -15.381 -2.612 1.00 86.88 420 GLU A C 1
ATOM 3179 O O . GLU A 1 420 ? 22.181 -15.598 -3.741 1.00 86.88 420 GLU A O 1
ATOM 3184 N N . GLU A 1 421 ? 22.521 -14.975 -1.607 1.00 84.56 421 GLU A N 1
ATOM 3185 C CA . GLU A 1 421 ? 23.926 -14.559 -1.767 1.00 84.56 421 GLU A CA 1
ATOM 3186 C C . GLU A 1 421 ? 24.811 -15.613 -2.450 1.00 84.56 421 GLU A C 1
ATOM 3188 O O . GLU A 1 421 ? 25.589 -15.280 -3.348 1.00 84.56 421 GLU A O 1
ATOM 3193 N N . PHE A 1 422 ? 24.626 -16.895 -2.118 1.00 87.94 422 PHE A N 1
ATOM 3194 C CA . PHE A 1 422 ? 25.412 -18.000 -2.681 1.00 87.94 422 PHE A CA 1
ATOM 3195 C C . PHE A 1 422 ? 25.283 -18.121 -4.213 1.00 87.94 422 PHE A C 1
ATOM 3197 O O . PHE A 1 422 ? 26.171 -18.664 -4.878 1.00 87.94 422 PHE A O 1
ATOM 3204 N N . VAL A 1 423 ? 24.192 -17.610 -4.804 1.00 90.00 423 VAL A N 1
ATOM 3205 C CA . VAL A 1 423 ? 23.993 -17.598 -6.263 1.00 90.00 423 VAL A CA 1
ATOM 3206 C C . VAL A 1 423 ? 25.010 -16.678 -6.939 1.00 90.00 423 VAL A C 1
ATOM 3208 O O . VAL A 1 423 ? 25.466 -16.980 -8.039 1.00 90.00 423 VAL A O 1
ATOM 3211 N N . PHE A 1 424 ? 25.407 -15.583 -6.284 1.00 87.50 424 PHE A N 1
ATOM 3212 C CA . PHE A 1 424 ? 26.373 -14.620 -6.822 1.00 87.50 424 PHE A CA 1
ATOM 3213 C C . PHE A 1 424 ? 27.831 -15.068 -6.650 1.00 87.50 424 PHE A C 1
ATOM 3215 O O . PHE A 1 424 ? 28.710 -14.590 -7.373 1.00 87.50 424 PHE A O 1
ATOM 3222 N N . GLU A 1 425 ? 28.096 -15.994 -5.727 1.00 88.12 425 GLU A N 1
ATOM 3223 C CA . GLU A 1 425 ? 29.434 -16.542 -5.477 1.00 88.12 425 GLU A CA 1
ATOM 3224 C C . GLU A 1 425 ? 29.869 -17.538 -6.564 1.00 88.12 425 GLU A C 1
ATOM 3226 O O . GLU A 1 425 ? 31.043 -17.570 -6.952 1.00 88.12 425 GLU A O 1
ATOM 3231 N N . SER A 1 426 ? 28.922 -18.313 -7.105 1.00 91.50 426 SER A N 1
ATOM 3232 C CA . SER A 1 426 ? 29.161 -19.284 -8.177 1.00 91.50 426 SER A CA 1
ATOM 3233 C C . SER A 1 426 ? 28.823 -18.705 -9.551 1.00 91.50 426 SER A C 1
ATOM 3235 O O . SER A 1 426 ? 27.682 -18.349 -9.829 1.00 91.50 426 SER A O 1
ATOM 3237 N N . GLU A 1 427 ? 29.804 -18.663 -10.456 1.00 91.56 427 GLU A N 1
ATOM 3238 C CA . GLU A 1 427 ? 29.603 -18.159 -11.824 1.00 91.56 427 GLU A CA 1
ATOM 3239 C C . GLU A 1 427 ? 28.572 -18.985 -12.610 1.00 91.56 427 GLU A C 1
ATOM 3241 O O . GLU A 1 427 ? 27.782 -18.425 -13.368 1.00 91.56 427 GLU A O 1
ATOM 3246 N N . GLU A 1 428 ? 28.525 -20.301 -12.387 1.00 95.06 428 GLU A N 1
ATOM 3247 C CA . GLU A 1 428 ? 27.559 -21.195 -13.033 1.00 95.06 428 GLU A CA 1
ATOM 3248 C C . GLU A 1 428 ? 26.128 -20.929 -12.547 1.00 95.06 428 GLU A C 1
ATOM 3250 O O . GLU A 1 428 ? 25.204 -20.845 -13.361 1.00 95.06 428 GLU A O 1
ATOM 3255 N N . LEU A 1 429 ? 25.945 -20.737 -11.233 1.00 94.81 429 LEU A N 1
ATOM 3256 C CA . LEU A 1 429 ? 24.639 -20.404 -10.654 1.00 94.81 429 LEU A CA 1
ATOM 3257 C C . LEU A 1 429 ? 24.190 -19.006 -11.081 1.00 94.81 429 LEU A C 1
ATOM 3259 O O . LEU A 1 429 ? 23.042 -18.838 -11.490 1.00 94.81 429 LEU A O 1
ATOM 3263 N N . LEU A 1 430 ? 25.098 -18.026 -11.075 1.00 92.75 430 LEU A N 1
ATOM 3264 C CA . LEU A 1 430 ? 24.836 -16.676 -11.564 1.00 92.75 430 LEU A CA 1
ATOM 3265 C C . LEU A 1 430 ? 24.401 -16.691 -13.033 1.00 92.75 430 LEU A C 1
ATOM 3267 O O . LEU A 1 430 ? 23.444 -16.009 -13.407 1.00 92.75 430 LEU A O 1
ATOM 3271 N N . GLN A 1 431 ? 25.074 -17.478 -13.876 1.00 94.88 431 GLN A N 1
ATOM 3272 C CA . GLN A 1 431 ? 24.719 -17.615 -15.284 1.00 94.88 431 GLN A CA 1
ATOM 3273 C C . GLN A 1 431 ? 23.348 -18.268 -15.473 1.00 94.88 431 GLN A C 1
ATOM 3275 O O . GLN A 1 431 ? 22.565 -17.783 -16.296 1.00 94.88 431 GLN A O 1
ATOM 3280 N N . LEU A 1 432 ? 23.046 -19.333 -14.724 1.00 96.38 432 LEU A N 1
ATOM 3281 C CA . LEU A 1 432 ? 21.745 -19.999 -14.763 1.00 96.38 432 LEU A CA 1
ATOM 3282 C C . LEU A 1 432 ? 20.623 -19.047 -14.325 1.00 96.38 432 LEU A C 1
ATOM 3284 O O . LEU A 1 432 ? 19.689 -18.821 -15.095 1.00 96.38 432 LEU A O 1
ATOM 3288 N N . ALA A 1 433 ? 20.762 -18.417 -13.155 1.00 94.56 433 ALA A N 1
ATOM 3289 C CA . ALA A 1 433 ? 19.784 -17.472 -12.618 1.00 94.56 433 ALA A CA 1
ATOM 3290 C C . ALA A 1 433 ? 19.574 -16.273 -13.557 1.00 94.56 433 ALA A C 1
ATOM 3292 O O . ALA A 1 433 ? 18.443 -15.862 -13.811 1.00 94.56 433 ALA A O 1
ATOM 3293 N N . THR A 1 434 ? 20.648 -15.748 -14.160 1.00 95.62 434 THR A N 1
ATOM 3294 C CA . THR A 1 434 ? 20.548 -14.662 -15.150 1.00 95.62 434 THR A CA 1
ATOM 3295 C C . THR A 1 434 ? 19.787 -15.105 -16.400 1.00 95.62 434 THR A C 1
ATOM 3297 O O . THR A 1 434 ? 18.968 -14.346 -16.921 1.00 95.62 434 THR A O 1
ATOM 3300 N N . ALA A 1 435 ? 20.029 -16.324 -16.893 1.00 95.75 435 ALA A N 1
ATOM 3301 C CA . ALA A 1 435 ? 19.339 -16.859 -18.064 1.00 95.75 435 ALA A CA 1
ATOM 3302 C C . ALA A 1 435 ? 17.839 -17.088 -17.801 1.00 95.75 435 ALA A C 1
ATOM 3304 O O . ALA A 1 435 ? 17.011 -16.754 -18.654 1.00 95.75 435 ALA A O 1
ATOM 3305 N N . GLU A 1 436 ? 17.484 -17.607 -16.624 1.00 95.62 436 GLU A N 1
ATOM 3306 C CA . GLU A 1 436 ? 16.095 -17.788 -16.191 1.00 95.62 436 GLU A CA 1
ATOM 3307 C C . GLU A 1 436 ? 15.385 -16.440 -16.029 1.00 95.62 436 GLU A C 1
ATOM 3309 O O . GLU A 1 436 ? 14.353 -16.205 -16.666 1.00 95.62 436 GLU A O 1
ATOM 3314 N N . ALA A 1 437 ? 15.986 -15.509 -15.281 1.00 95.25 437 ALA A N 1
ATOM 3315 C CA . ALA A 1 437 ? 15.470 -14.156 -15.094 1.00 95.25 437 ALA A CA 1
ATOM 3316 C C . ALA A 1 437 ? 15.257 -13.431 -16.435 1.00 95.25 437 ALA A C 1
ATOM 3318 O O . ALA A 1 437 ? 14.228 -12.779 -16.635 1.00 95.25 437 ALA A O 1
ATOM 3319 N N . PHE A 1 438 ? 16.189 -13.587 -17.380 1.00 96.50 438 PHE A N 1
ATOM 3320 C CA . PHE A 1 438 ? 16.080 -13.021 -18.723 1.00 96.50 438 PHE A CA 1
ATOM 3321 C C . PHE A 1 438 ? 14.936 -13.648 -19.530 1.00 96.50 438 PHE A C 1
ATOM 3323 O O . PHE A 1 438 ? 14.155 -12.929 -20.161 1.00 96.50 438 PHE A O 1
ATOM 3330 N N . GLY A 1 439 ? 14.786 -14.975 -19.487 1.00 95.88 439 GLY A N 1
ATOM 3331 C CA . GLY A 1 439 ? 13.674 -15.680 -20.129 1.00 95.88 439 GLY A CA 1
ATOM 3332 C C . GLY A 1 439 ? 12.312 -15.230 -19.592 1.00 95.88 439 GLY A C 1
ATOM 3333 O O . GLY A 1 439 ? 11.391 -14.945 -20.363 1.00 95.88 439 GLY A O 1
ATOM 3334 N N . GLU A 1 440 ? 12.195 -15.078 -18.274 1.00 95.06 440 GLU A N 1
ATOM 3335 C CA . GLU A 1 440 ? 10.981 -14.588 -17.619 1.00 95.06 440 GLU A CA 1
ATOM 3336 C C . GLU A 1 440 ? 10.677 -13.111 -17.904 1.00 95.06 440 GLU A C 1
ATOM 3338 O O . GLU A 1 440 ? 9.499 -12.719 -17.960 1.00 95.06 440 GLU A O 1
ATOM 3343 N N . ALA A 1 441 ? 11.716 -12.289 -18.063 1.00 95.62 441 ALA A N 1
ATOM 3344 C CA . ALA A 1 441 ? 11.612 -10.887 -18.444 1.00 95.62 441 ALA A CA 1
ATOM 3345 C C . ALA A 1 441 ? 11.142 -10.747 -19.901 1.00 95.62 441 ALA A C 1
ATOM 3347 O O . ALA A 1 441 ? 10.182 -10.016 -20.162 1.00 95.62 441 ALA A O 1
ATOM 3348 N N . ILE A 1 442 ? 11.719 -11.515 -20.836 1.00 95.81 442 ILE A N 1
ATOM 3349 C CA . ILE A 1 442 ? 11.235 -11.611 -22.224 1.00 95.81 442 ILE A CA 1
ATOM 3350 C C . ILE A 1 442 ? 9.758 -12.000 -22.239 1.00 95.81 442 ILE A C 1
ATOM 3352 O O . ILE A 1 442 ? 8.945 -11.299 -22.836 1.00 95.81 442 ILE A O 1
ATOM 3356 N N . ALA A 1 443 ? 9.380 -13.054 -21.517 1.00 94.81 443 ALA A N 1
ATOM 3357 C CA . ALA A 1 443 ? 7.994 -13.509 -21.452 1.00 94.81 443 ALA A CA 1
ATOM 3358 C C . ALA A 1 443 ? 7.013 -12.478 -20.869 1.00 94.81 443 ALA A C 1
ATOM 3360 O O . ALA A 1 443 ? 5.798 -12.603 -21.035 1.00 94.81 443 ALA A O 1
ATOM 3361 N N . THR A 1 444 ? 7.519 -11.480 -20.141 1.00 94.94 444 THR A N 1
ATOM 3362 C CA . THR A 1 444 ? 6.715 -10.381 -19.595 1.00 94.94 444 THR A CA 1
ATOM 3363 C C . THR A 1 444 ? 6.524 -9.256 -20.609 1.00 94.94 444 THR A C 1
ATOM 3365 O O . THR A 1 444 ? 5.449 -8.659 -20.638 1.00 94.94 444 THR A O 1
ATOM 3368 N N . HIS A 1 445 ? 7.548 -8.962 -21.414 1.00 94.75 445 HIS A N 1
ATOM 3369 C CA . HIS A 1 445 ? 7.623 -7.739 -22.219 1.00 94.75 445 HIS A CA 1
ATOM 3370 C C . HIS A 1 445 ? 7.484 -7.954 -23.725 1.00 94.75 445 HIS A C 1
ATOM 3372 O O . HIS A 1 445 ? 7.185 -7.001 -24.444 1.00 94.75 445 HIS A O 1
ATOM 3378 N N . PHE A 1 446 ? 7.647 -9.179 -24.221 1.00 94.38 446 PHE A N 1
ATOM 3379 C CA . PHE A 1 446 ? 7.578 -9.472 -25.650 1.00 94.38 446 PHE A CA 1
ATOM 3380 C C . PHE A 1 446 ? 6.203 -10.034 -26.046 1.00 94.38 446 PHE A C 1
ATOM 3382 O O . PHE A 1 446 ? 5.554 -10.709 -25.242 1.00 94.38 446 PHE A O 1
ATOM 3389 N N . PRO A 1 447 ? 5.738 -9.763 -27.280 1.00 91.94 447 PRO A N 1
ATOM 3390 C CA . PRO A 1 447 ? 4.585 -10.442 -27.869 1.00 91.94 447 PRO A CA 1
ATOM 3391 C C . PRO A 1 447 ? 4.746 -11.966 -27.812 1.00 91.94 447 PRO A C 1
ATOM 3393 O O . PRO A 1 447 ? 5.834 -12.487 -28.050 1.00 91.94 447 PRO A O 1
ATOM 3396 N N . GLN A 1 448 ? 3.680 -12.688 -27.464 1.00 90.12 448 GLN A N 1
ATOM 3397 C CA . GLN A 1 448 ? 3.752 -14.120 -27.130 1.00 90.12 448 GLN A CA 1
ATOM 3398 C C . GLN A 1 448 ? 4.169 -15.004 -28.310 1.00 90.12 448 GLN A C 1
ATOM 3400 O O . GLN A 1 448 ? 4.802 -16.034 -28.116 1.00 90.12 448 GLN A O 1
ATOM 3405 N N . ASP A 1 449 ? 3.853 -14.570 -29.521 1.00 90.31 449 ASP A N 1
ATOM 3406 C CA . ASP A 1 449 ? 4.262 -15.126 -30.808 1.00 90.31 449 ASP A CA 1
ATOM 3407 C C . ASP A 1 449 ? 5.781 -15.069 -31.045 1.00 90.31 449 ASP A C 1
ATOM 3409 O O . ASP A 1 449 ? 6.316 -15.892 -31.786 1.00 90.31 449 ASP A O 1
ATOM 3413 N N . LEU A 1 450 ? 6.491 -14.163 -30.364 1.00 90.75 450 LEU A N 1
ATOM 3414 C CA . LEU A 1 450 ? 7.957 -14.083 -30.364 1.00 90.75 450 LEU A CA 1
ATOM 3415 C C . LEU A 1 450 ? 8.597 -14.794 -29.160 1.00 90.75 450 LEU A C 1
ATOM 3417 O O . LEU A 1 450 ? 9.823 -14.882 -29.071 1.00 90.75 450 LEU A O 1
ATOM 3421 N N . VAL A 1 451 ? 7.789 -15.295 -28.222 1.00 93.50 451 VAL A N 1
ATOM 3422 C CA . VAL A 1 451 ? 8.240 -15.971 -27.001 1.00 93.50 451 VAL A CA 1
ATOM 3423 C C . VAL A 1 451 ? 8.084 -17.479 -27.167 1.00 93.50 451 VAL A C 1
ATOM 3425 O O . VAL A 1 451 ? 7.072 -17.970 -27.667 1.00 93.50 451 VAL A O 1
ATOM 3428 N N . ARG A 1 452 ? 9.080 -18.242 -26.704 1.00 93.00 452 ARG A N 1
ATOM 3429 C CA . ARG A 1 452 ? 9.004 -19.708 -26.698 1.00 93.00 452 ARG A CA 1
ATOM 3430 C C . ARG A 1 452 ? 7.786 -20.187 -25.903 1.00 93.00 452 ARG A C 1
ATOM 3432 O O . ARG A 1 452 ? 7.496 -19.657 -24.834 1.00 93.00 452 ARG A O 1
ATOM 3439 N N . VAL A 1 453 ? 7.112 -21.221 -26.406 1.00 92.12 453 VAL A N 1
ATOM 3440 C CA . VAL A 1 453 ? 5.842 -21.736 -25.860 1.00 92.12 453 VAL A CA 1
ATOM 3441 C C . VAL A 1 453 ? 5.928 -22.074 -24.367 1.00 92.12 453 VAL A C 1
ATOM 3443 O O . VAL A 1 453 ? 5.003 -21.790 -23.614 1.00 92.12 453 VAL A O 1
ATOM 3446 N N . ASP A 1 454 ? 7.054 -22.625 -23.917 1.00 92.31 454 ASP A N 1
ATOM 3447 C CA . ASP A 1 454 ? 7.294 -22.995 -22.520 1.00 92.31 454 ASP A CA 1
ATOM 3448 C C . ASP A 1 454 ? 7.360 -21.793 -21.565 1.00 92.31 454 ASP A C 1
ATOM 3450 O O . ASP A 1 454 ? 6.990 -21.921 -20.393 1.00 92.31 454 ASP A O 1
ATOM 3454 N N . LEU A 1 455 ? 7.757 -20.624 -22.077 1.00 92.75 455 LEU A N 1
ATOM 3455 C CA . LEU A 1 455 ? 7.889 -19.375 -21.326 1.00 92.75 455 LEU A CA 1
ATOM 3456 C C . LEU A 1 455 ? 6.646 -18.477 -21.408 1.00 92.75 455 LEU A C 1
ATOM 3458 O O . LEU A 1 455 ? 6.546 -17.508 -20.657 1.00 92.75 455 LEU A O 1
ATOM 3462 N N . GLN A 1 456 ? 5.683 -18.764 -22.288 1.00 93.19 456 GLN A N 1
ATOM 3463 C CA . GLN A 1 456 ? 4.484 -17.933 -22.434 1.00 93.19 456 GLN A CA 1
ATOM 3464 C C . GLN A 1 456 ? 3.689 -17.859 -21.115 1.00 93.19 456 GLN A C 1
ATOM 3466 O O . GLN A 1 456 ? 3.410 -18.870 -20.464 1.00 93.19 456 GLN A O 1
ATOM 3471 N N . ARG A 1 457 ? 3.322 -16.633 -20.708 1.00 90.50 457 ARG A N 1
ATOM 3472 C CA . ARG A 1 457 ? 2.625 -16.370 -19.433 1.00 90.50 457 ARG A CA 1
ATOM 3473 C C . ARG A 1 457 ? 1.105 -16.485 -19.507 1.00 90.50 457 ARG A C 1
ATOM 3475 O O . ARG A 1 457 ? 0.493 -16.802 -18.495 1.00 90.50 457 ARG A O 1
ATOM 3482 N N . ALA A 1 458 ? 0.514 -16.144 -20.649 1.00 92.38 458 ALA A N 1
ATOM 3483 C CA . ALA A 1 458 ? -0.936 -16.142 -20.833 1.00 92.38 458 ALA A CA 1
ATOM 3484 C C . ALA A 1 458 ? -1.316 -16.431 -22.298 1.00 92.38 458 ALA A C 1
ATOM 3486 O O . ALA A 1 458 ? -1.860 -15.534 -22.957 1.00 92.38 458 ALA A O 1
ATOM 3487 N N . PRO A 1 459 ? -0.966 -17.618 -22.832 1.00 92.12 459 PRO A N 1
ATOM 3488 C CA . PRO A 1 459 ? -1.134 -17.970 -24.245 1.00 92.12 459 PRO A CA 1
ATOM 3489 C C . PRO A 1 459 ? -2.558 -17.750 -24.771 1.00 92.12 459 PRO A C 1
ATOM 3491 O O . PRO A 1 459 ? -2.730 -17.395 -25.934 1.00 92.12 459 PRO A O 1
ATOM 3494 N N . SER A 1 460 ? -3.589 -17.915 -23.933 1.00 93.62 460 SER A N 1
ATOM 3495 C CA . SER A 1 460 ? -4.979 -17.719 -24.366 1.00 93.62 460 SER A CA 1
ATOM 3496 C C . SER A 1 460 ? -5.371 -16.249 -24.546 1.00 93.62 460 SER A C 1
ATOM 3498 O O . SER A 1 460 ? -6.300 -15.952 -25.295 1.00 93.62 460 SER A O 1
ATOM 3500 N N . LEU A 1 461 ? -4.666 -15.322 -23.887 1.00 92.62 461 LEU A N 1
ATOM 3501 C CA . LEU A 1 461 ? -4.992 -13.894 -23.908 1.00 92.62 461 LEU A CA 1
ATOM 3502 C C . LEU A 1 461 ? -4.214 -13.113 -24.974 1.00 92.62 461 LEU A C 1
ATOM 3504 O O . LEU A 1 461 ? -4.690 -12.067 -25.415 1.00 92.62 461 LEU A O 1
ATOM 3508 N N . GLY A 1 462 ? -3.028 -13.578 -25.388 1.00 89.56 462 GLY A N 1
ATOM 3509 C CA . GLY A 1 462 ? -2.264 -12.946 -26.473 1.00 89.56 462 GLY A CA 1
ATOM 3510 C C . GLY A 1 462 ? -1.853 -11.492 -26.190 1.00 89.56 462 GLY A C 1
ATOM 3511 O O . GLY A 1 462 ? -1.950 -10.632 -27.071 1.00 89.56 462 GLY A O 1
ATOM 3512 N N . GLY A 1 463 ? -1.472 -11.184 -24.946 1.00 91.06 463 GLY A N 1
ATOM 3513 C CA . GLY A 1 463 ? -1.039 -9.849 -24.513 1.00 91.06 463 GLY A CA 1
ATOM 3514 C C . GLY A 1 463 ? 0.340 -9.831 -23.850 1.00 91.06 463 GLY A C 1
ATOM 3515 O O . GLY A 1 463 ? 0.843 -10.870 -23.413 1.00 91.06 463 GLY A O 1
ATOM 3516 N N . THR A 1 464 ? 0.913 -8.630 -23.739 1.00 93.31 464 THR A N 1
ATOM 3517 C CA . THR A 1 464 ? 2.233 -8.350 -23.141 1.00 93.31 464 THR A CA 1
ATOM 3518 C C . THR A 1 464 ? 2.193 -7.106 -22.242 1.00 93.31 464 THR A C 1
ATOM 3520 O O . THR A 1 464 ? 1.299 -6.270 -22.381 1.00 93.31 464 THR A O 1
ATOM 3523 N N . PHE A 1 465 ? 3.131 -6.958 -21.304 1.00 94.31 465 PHE A N 1
ATOM 3524 C CA . PHE A 1 465 ? 3.240 -5.763 -20.463 1.00 94.31 465 PHE A CA 1
ATOM 3525 C C . PHE A 1 465 ? 4.051 -4.662 -21.147 1.00 94.31 465 PHE A C 1
ATOM 3527 O O . PHE A 1 465 ? 5.262 -4.782 -21.340 1.00 94.31 465 PHE A O 1
ATOM 3534 N N . VAL A 1 466 ? 3.386 -3.539 -21.420 1.00 92.50 466 VAL A N 1
ATOM 3535 C CA . VAL A 1 466 ? 3.976 -2.353 -22.048 1.00 92.50 466 VAL A CA 1
ATOM 3536 C C . VAL A 1 466 ? 4.305 -1.313 -20.981 1.00 92.50 466 VAL A C 1
ATOM 3538 O O . VAL A 1 466 ? 3.447 -0.948 -20.171 1.00 92.50 466 VAL A O 1
ATOM 3541 N N . ALA A 1 467 ? 5.547 -0.825 -20.979 1.00 91.50 467 ALA A N 1
ATOM 3542 C CA . ALA A 1 467 ? 5.981 0.222 -20.062 1.00 91.50 467 ALA A CA 1
ATOM 3543 C C . ALA A 1 467 ? 5.259 1.549 -20.344 1.00 91.50 467 ALA A C 1
ATOM 35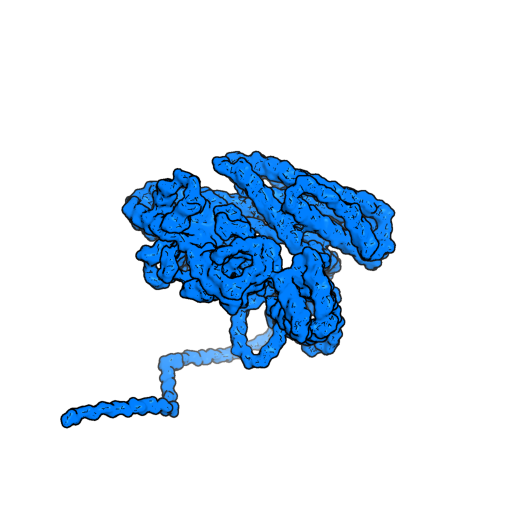45 O O . ALA A 1 467 ? 5.134 1.996 -21.484 1.00 91.50 467 ALA A O 1
ATOM 3546 N N . ARG A 1 468 ? 4.800 2.199 -19.279 1.00 89.81 468 ARG A N 1
ATOM 3547 C CA . ARG A 1 468 ? 4.146 3.505 -19.282 1.00 89.81 468 ARG A CA 1
ATOM 3548 C C . ARG A 1 468 ? 5.086 4.515 -18.679 1.00 89.81 468 ARG A C 1
ATOM 3550 O O . ARG A 1 468 ? 5.575 4.313 -17.575 1.00 89.81 468 ARG A O 1
ATOM 3557 N N . ARG A 1 469 ? 5.286 5.626 -19.389 1.00 85.75 469 ARG A N 1
ATOM 3558 C CA . ARG A 1 469 ? 6.169 6.714 -18.950 1.00 85.75 469 ARG A CA 1
ATOM 3559 C C . ARG A 1 469 ? 7.569 6.192 -18.581 1.00 85.75 469 ARG A C 1
ATOM 3561 O O . ARG A 1 469 ? 8.036 6.432 -17.470 1.00 85.75 469 ARG A O 1
ATOM 3568 N N . PRO A 1 470 ? 8.263 5.491 -19.497 1.00 86.81 470 PRO A N 1
ATOM 3569 C CA . PRO A 1 470 ? 9.531 4.833 -19.181 1.00 86.81 470 PRO A CA 1
ATOM 3570 C C . PRO A 1 470 ? 10.607 5.811 -18.676 1.00 86.81 470 PRO A C 1
ATOM 3572 O O . PRO A 1 470 ? 11.442 5.447 -17.861 1.00 86.81 470 PRO A O 1
ATOM 3575 N N . ARG A 1 471 ? 10.566 7.087 -19.067 1.00 86.44 471 ARG A N 1
ATOM 3576 C CA . ARG A 1 471 ? 11.523 8.107 -18.599 1.00 86.44 471 ARG A CA 1
ATOM 3577 C C . ARG A 1 471 ? 11.158 8.753 -17.259 1.00 86.44 471 ARG A C 1
ATOM 3579 O O . ARG A 1 471 ? 11.856 9.651 -16.809 1.00 86.44 471 ARG A O 1
ATOM 3586 N N . HIS A 1 472 ? 10.058 8.341 -16.633 1.00 84.38 472 HIS A N 1
ATOM 3587 C CA . HIS A 1 472 ? 9.588 8.911 -15.375 1.00 84.38 472 HIS A CA 1
ATOM 3588 C C . HIS A 1 472 ? 10.107 8.111 -14.173 1.00 84.38 472 HIS A C 1
ATOM 3590 O O . HIS A 1 472 ? 10.308 6.897 -14.251 1.00 84.38 472 HIS A O 1
ATOM 3596 N N . THR A 1 473 ? 10.224 8.775 -13.022 1.00 81.94 473 THR A N 1
ATOM 3597 C CA . THR A 1 473 ? 10.548 8.155 -11.718 1.00 81.94 473 THR A CA 1
ATOM 3598 C C . THR A 1 473 ? 9.467 7.203 -11.208 1.00 81.94 473 THR A C 1
ATOM 3600 O O . THR A 1 473 ? 9.689 6.443 -10.280 1.00 81.94 473 THR A O 1
ATOM 3603 N N . ARG A 1 474 ? 8.285 7.239 -11.831 1.00 83.06 474 ARG A N 1
ATOM 3604 C CA . ARG A 1 474 ? 7.098 6.440 -11.487 1.00 83.06 474 ARG A CA 1
ATOM 3605 C C . ARG A 1 474 ? 6.553 5.766 -12.723 1.00 83.06 474 ARG A C 1
ATOM 3607 O O . ARG A 1 474 ? 5.409 5.964 -13.129 1.00 83.06 474 ARG A O 1
ATOM 3614 N N . THR A 1 475 ? 7.447 5.043 -13.376 1.00 89.38 475 THR A N 1
ATOM 3615 C CA . THR A 1 475 ? 7.050 4.144 -14.446 1.00 89.38 475 THR A CA 1
ATOM 3616 C C . THR A 1 475 ? 6.161 3.046 -13.860 1.00 89.38 475 THR A C 1
ATOM 3618 O O . THR A 1 475 ? 6.213 2.719 -12.677 1.00 89.38 475 THR A O 1
ATOM 3621 N N . TYR A 1 476 ? 5.292 2.496 -14.681 1.00 94.00 476 TYR A N 1
ATOM 3622 C CA . TYR A 1 476 ? 4.553 1.277 -14.381 1.00 94.00 476 TYR A CA 1
ATOM 3623 C C . TYR A 1 476 ? 4.367 0.541 -15.699 1.00 94.00 476 TYR A C 1
ATOM 3625 O O . TYR A 1 476 ? 4.626 1.100 -16.766 1.00 94.00 476 TYR A O 1
ATOM 3633 N N . ARG A 1 477 ? 3.939 -0.716 -15.676 1.00 94.94 477 ARG A N 1
ATOM 3634 C CA . ARG A 1 477 ? 3.613 -1.429 -16.917 1.00 94.94 477 ARG A CA 1
ATOM 3635 C C . ARG A 1 477 ? 2.128 -1.747 -16.948 1.00 94.94 477 ARG A C 1
ATOM 3637 O O . ARG A 1 477 ? 1.563 -2.109 -15.922 1.00 94.94 477 ARG A O 1
ATOM 3644 N N . LYS A 1 478 ? 1.499 -1.613 -18.113 1.00 95.38 478 LYS A N 1
ATOM 3645 C CA . LYS A 1 478 ? 0.096 -1.987 -18.347 1.00 95.38 478 LYS A CA 1
ATOM 3646 C C . LYS A 1 478 ? 0.064 -3.174 -19.297 1.00 95.38 478 LYS A C 1
ATOM 3648 O O . LYS A 1 478 ? 0.760 -3.161 -20.313 1.00 95.38 478 LYS A O 1
ATOM 3653 N N . TYR A 1 479 ? -0.731 -4.183 -18.977 1.00 95.56 479 TYR A N 1
ATOM 3654 C CA . TYR A 1 479 ? -0.977 -5.294 -19.884 1.00 95.56 479 TYR A CA 1
ATOM 3655 C C . TYR A 1 479 ? -1.729 -4.789 -21.120 1.00 95.56 479 TYR A C 1
ATOM 3657 O O . TYR A 1 479 ? -2.676 -4.011 -21.009 1.00 95.56 479 TYR A O 1
ATOM 3665 N N . SER A 1 480 ? -1.277 -5.181 -22.307 1.00 92.38 480 SER A N 1
ATOM 3666 C CA . SER A 1 480 ? -1.766 -4.634 -23.575 1.00 92.38 480 SER A CA 1
ATOM 3667 C C . SER A 1 480 ? -3.208 -5.034 -23.897 1.00 92.38 480 SER A C 1
ATOM 3669 O O . SER A 1 480 ? -3.875 -4.359 -24.678 1.00 92.38 480 SER A O 1
ATOM 3671 N N . ARG A 1 481 ? -3.692 -6.127 -23.299 1.00 91.94 481 ARG A N 1
ATOM 3672 C CA . ARG A 1 481 ? -5.056 -6.637 -23.456 1.00 91.94 481 ARG A CA 1
ATOM 3673 C C . ARG A 1 481 ? -5.884 -6.330 -22.214 1.00 91.94 481 ARG A C 1
ATOM 3675 O O . ARG A 1 481 ? -5.375 -6.341 -21.099 1.00 91.94 481 ARG A O 1
ATOM 3682 N N . VAL A 1 482 ? -7.176 -6.113 -22.423 1.00 94.62 482 VAL A N 1
ATOM 3683 C CA . VAL A 1 482 ? -8.161 -5.932 -21.353 1.00 94.62 482 VAL A CA 1
ATOM 3684 C C . VAL A 1 482 ? -9.150 -7.093 -21.458 1.00 94.62 482 VAL A C 1
ATOM 3686 O O . VAL A 1 482 ? -10.097 -6.995 -22.237 1.00 94.62 482 VAL A O 1
ATOM 3689 N N . PRO A 1 483 ? -8.893 -8.232 -20.790 1.00 95.88 483 PRO A N 1
ATOM 3690 C CA . PRO A 1 483 ? -9.802 -9.369 -20.839 1.00 95.88 483 PRO A CA 1
ATOM 3691 C C . PRO A 1 483 ? -11.137 -9.044 -20.162 1.00 95.88 483 PRO A C 1
ATOM 3693 O O . PRO A 1 483 ? -11.179 -8.359 -19.136 1.00 95.88 483 PRO A O 1
ATOM 3696 N N . ASP A 1 484 ? -12.218 -9.578 -20.725 1.00 96.31 484 ASP A N 1
ATOM 3697 C CA . ASP A 1 484 ? -13.522 -9.612 -20.070 1.00 96.31 484 ASP A CA 1
ATOM 3698 C C . ASP A 1 484 ? -13.569 -10.802 -19.104 1.00 96.31 484 ASP A C 1
ATOM 3700 O O . ASP A 1 484 ? -13.195 -11.922 -19.458 1.00 96.31 484 ASP A O 1
ATOM 3704 N N . VAL A 1 485 ? -14.037 -10.561 -17.882 1.00 97.12 485 VAL A N 1
ATOM 3705 C CA . VAL A 1 485 ? -14.186 -11.572 -16.835 1.00 97.12 485 VAL A CA 1
ATOM 3706 C C . VAL A 1 485 ? -15.638 -11.666 -16.383 1.00 97.12 485 VAL A C 1
ATOM 3708 O O . VAL A 1 485 ? -16.299 -10.657 -16.118 1.00 97.12 485 VAL A O 1
ATOM 3711 N N . ASP A 1 486 ? -16.120 -12.901 -16.273 1.00 97.12 486 ASP A N 1
ATOM 3712 C CA . ASP A 1 486 ? -17.417 -13.220 -15.687 1.00 97.12 486 ASP A CA 1
ATOM 3713 C C . ASP A 1 486 ? -17.218 -13.557 -14.205 1.00 97.12 486 ASP A C 1
ATOM 3715 O O . ASP A 1 486 ? -16.630 -14.578 -13.843 1.00 97.12 486 ASP A O 1
ATOM 3719 N N . LEU A 1 487 ? -17.704 -12.678 -13.334 1.00 97.12 487 LEU A N 1
ATOM 3720 C CA . LEU A 1 487 ? -17.531 -12.766 -11.891 1.00 97.12 487 LEU A CA 1
ATOM 3721 C C . LEU A 1 487 ? -18.818 -13.237 -11.225 1.00 97.12 487 LEU A C 1
ATOM 3723 O O . LEU A 1 487 ? -19.850 -12.566 -11.253 1.00 97.12 487 LEU A O 1
ATOM 3727 N N . THR A 1 488 ? -18.737 -14.390 -10.571 1.00 97.50 488 THR A N 1
ATOM 3728 C CA . THR A 1 488 ? -19.768 -14.873 -9.648 1.00 97.50 488 THR A CA 1
ATOM 3729 C C . THR A 1 488 ? -19.382 -14.523 -8.212 1.00 97.50 488 THR A C 1
ATOM 3731 O O . THR A 1 488 ? -18.200 -14.334 -7.922 1.00 97.50 488 THR A O 1
ATOM 3734 N N . ALA A 1 489 ? -20.356 -14.490 -7.296 1.00 95.25 489 ALA A N 1
ATOM 3735 C CA . ALA A 1 489 ? -20.080 -14.268 -5.873 1.00 95.25 489 ALA A CA 1
ATOM 3736 C C . ALA A 1 489 ? -19.078 -15.299 -5.325 1.00 95.25 489 ALA A C 1
ATOM 3738 O O . ALA A 1 489 ? -18.126 -14.933 -4.652 1.00 95.25 489 ALA A O 1
ATOM 3739 N N . GLN A 1 490 ? -19.222 -16.571 -5.714 1.00 96.25 490 GLN A N 1
ATOM 3740 C CA . GLN A 1 490 ? -18.315 -17.641 -5.295 1.00 96.25 490 GLN A CA 1
ATOM 3741 C C . GLN A 1 490 ? -16.864 -17.395 -5.735 1.00 96.25 490 GLN A C 1
ATOM 3743 O O . GLN A 1 490 ? -15.950 -17.589 -4.937 1.00 96.25 490 GLN A O 1
ATOM 3748 N N . ILE A 1 491 ? -16.645 -16.969 -6.986 1.00 97.31 491 ILE A N 1
ATOM 3749 C CA . ILE A 1 491 ? -15.300 -16.637 -7.477 1.00 97.31 491 ILE A CA 1
ATOM 3750 C C . ILE A 1 491 ? -14.765 -15.423 -6.712 1.00 97.31 491 ILE A C 1
ATOM 3752 O O . ILE A 1 491 ? -13.651 -15.469 -6.196 1.00 97.31 491 ILE A O 1
ATOM 3756 N N . ALA A 1 492 ? -15.563 -14.363 -6.583 1.00 96.81 492 ALA A N 1
ATOM 3757 C CA . ALA A 1 492 ? -15.135 -13.134 -5.925 1.00 96.81 492 ALA A CA 1
ATOM 3758 C C . ALA A 1 492 ? -14.800 -13.341 -4.432 1.00 96.81 492 ALA A C 1
ATOM 3760 O O . ALA A 1 492 ? -13.784 -12.838 -3.959 1.00 96.81 492 ALA A O 1
ATOM 3761 N N . ASP A 1 493 ? -15.590 -14.129 -3.702 1.00 93.88 493 ASP A N 1
ATOM 3762 C CA . ASP A 1 493 ? -15.358 -14.436 -2.283 1.00 93.88 493 ASP A CA 1
ATOM 3763 C C . ASP A 1 493 ? -14.148 -15.371 -2.070 1.00 93.88 493 ASP A C 1
ATOM 3765 O O . ASP A 1 493 ? -13.596 -15.443 -0.975 1.00 93.88 493 ASP A O 1
ATOM 3769 N N . SER A 1 494 ? -13.706 -16.089 -3.108 1.00 95.12 494 SER A N 1
ATOM 3770 C CA . SER A 1 494 ? -12.528 -16.968 -3.039 1.00 95.12 494 SER A CA 1
ATOM 3771 C C . SER A 1 494 ? -11.197 -16.257 -3.304 1.00 95.12 494 SER A C 1
ATOM 3773 O O . SER A 1 494 ? -10.136 -16.833 -3.061 1.00 95.12 494 SER A O 1
ATOM 3775 N N . ILE A 1 495 ? -11.235 -15.016 -3.800 1.00 95.50 495 ILE A N 1
ATOM 3776 C CA . ILE A 1 495 ? -10.042 -14.249 -4.169 1.00 95.50 495 ILE A CA 1
ATOM 3777 C C . ILE A 1 495 ? -9.667 -13.309 -3.016 1.00 95.50 495 ILE A C 1
ATOM 3779 O O . ILE A 1 495 ? -10.374 -12.321 -2.797 1.00 95.50 495 ILE A O 1
ATOM 3783 N N . PRO A 1 496 ? -8.559 -13.560 -2.293 1.00 92.75 496 PRO A N 1
ATOM 3784 C CA . PRO A 1 496 ? -8.062 -12.623 -1.293 1.00 92.75 496 PRO A CA 1
ATOM 3785 C C . PRO A 1 496 ? -7.524 -11.348 -1.957 1.00 92.75 496 PRO A C 1
ATOM 3787 O O . PRO A 1 496 ? -6.926 -11.390 -3.035 1.00 92.75 496 PRO A O 1
ATOM 3790 N N . THR A 1 497 ? -7.711 -10.211 -1.293 1.00 93.75 497 THR A N 1
ATOM 3791 C CA . THR A 1 497 ? -7.198 -8.896 -1.698 1.00 93.75 497 THR A CA 1
ATOM 3792 C C . THR A 1 497 ? -6.507 -8.204 -0.514 1.00 93.75 497 THR A C 1
ATOM 3794 O O . THR A 1 497 ? -6.248 -8.823 0.519 1.00 93.75 497 THR A O 1
ATOM 3797 N N . PHE A 1 498 ? -6.140 -6.932 -0.673 1.00 91.31 498 PHE A N 1
ATOM 3798 C CA . PHE A 1 498 ? -5.493 -6.144 0.369 1.00 91.31 498 PHE A CA 1
ATOM 3799 C C . PHE A 1 498 ? -6.270 -6.144 1.700 1.00 91.31 498 PHE A C 1
ATOM 3801 O O . PHE A 1 498 ? -7.505 -6.148 1.729 1.00 91.31 498 PHE A O 1
ATOM 3808 N N . GLY A 1 499 ? -5.533 -6.101 2.810 1.00 84.00 499 GLY A N 1
ATOM 3809 C CA . GLY A 1 499 ? -6.089 -5.973 4.159 1.00 84.00 499 GLY A CA 1
ATOM 3810 C C . GLY A 1 499 ? -6.840 -7.207 4.657 1.00 84.00 499 GLY A C 1
ATOM 3811 O O . GLY A 1 499 ? -7.716 -7.069 5.502 1.00 84.00 499 GLY A O 1
ATOM 3812 N N . GLY A 1 500 ? -6.557 -8.392 4.104 1.00 82.94 500 GLY A N 1
ATOM 3813 C CA . GLY A 1 500 ? -7.200 -9.650 4.510 1.00 82.94 500 GLY A CA 1
ATOM 3814 C C . GLY A 1 500 ? -8.666 -9.793 4.075 1.00 82.94 500 GLY A C 1
ATOM 3815 O O . GLY A 1 500 ? -9.315 -10.771 4.440 1.00 82.94 500 GLY A O 1
ATOM 3816 N N . SER A 1 501 ? -9.182 -8.841 3.293 1.00 88.50 501 SER A N 1
ATOM 3817 C CA . SER A 1 501 ? -10.528 -8.898 2.716 1.00 88.50 501 SER A CA 1
ATOM 3818 C C . SER A 1 501 ? -10.565 -9.763 1.454 1.00 88.50 501 SER A C 1
ATOM 3820 O O . SER A 1 501 ? -9.528 -10.119 0.883 1.00 88.50 501 SER A O 1
ATOM 3822 N N . THR A 1 502 ? -11.767 -10.101 0.994 1.00 93.06 502 THR A N 1
ATOM 3823 C CA . THR A 1 502 ? -11.977 -10.770 -0.299 1.00 93.06 502 THR A CA 1
ATOM 3824 C C . THR A 1 502 ? -12.419 -9.778 -1.372 1.00 93.06 502 THR A C 1
ATOM 3826 O O . THR A 1 502 ? -13.004 -8.733 -1.082 1.00 93.06 502 THR A O 1
ATOM 3829 N N . LEU A 1 503 ? -12.174 -10.102 -2.644 1.00 95.19 503 LEU A N 1
ATOM 3830 C CA . LEU A 1 503 ? -12.661 -9.296 -3.765 1.00 95.19 503 LEU A CA 1
ATOM 3831 C C . LEU A 1 503 ? -14.189 -9.121 -3.701 1.00 95.19 503 LEU A C 1
ATOM 3833 O O . LEU A 1 503 ? -14.702 -8.032 -3.954 1.00 95.19 503 LEU A O 1
ATOM 3837 N N . GLY A 1 504 ? -14.913 -10.181 -3.335 1.00 94.12 504 GLY A N 1
ATOM 3838 C CA . GLY A 1 504 ? -16.367 -10.158 -3.189 1.00 94.12 504 GLY A CA 1
ATOM 3839 C C . GLY A 1 504 ? -16.854 -9.166 -2.136 1.00 94.12 504 GLY A C 1
ATOM 3840 O O . GLY A 1 504 ? -17.824 -8.452 -2.387 1.00 94.12 504 GLY A O 1
ATOM 3841 N N . GLU A 1 505 ? -16.165 -9.059 -0.997 1.00 90.88 505 GLU A N 1
ATOM 3842 C CA . GLU A 1 505 ? -16.470 -8.072 0.049 1.00 90.88 505 GLU A CA 1
ATOM 3843 C C . GLU A 1 505 ? -16.259 -6.637 -0.438 1.00 90.88 505 GLU A C 1
ATOM 3845 O O . GLU A 1 505 ? -17.131 -5.791 -0.233 1.00 90.88 505 GLU A O 1
ATOM 3850 N N . VAL A 1 506 ? -15.147 -6.367 -1.131 1.00 92.00 506 VAL A N 1
ATOM 3851 C CA . VAL A 1 506 ? -14.858 -5.028 -1.669 1.00 92.00 506 VAL A CA 1
ATOM 3852 C C . VAL A 1 506 ? -15.871 -4.621 -2.740 1.00 92.00 506 VAL A C 1
ATOM 3854 O O . VAL A 1 506 ? -16.382 -3.501 -2.716 1.00 92.00 506 VAL A O 1
ATOM 3857 N N . LEU A 1 507 ? -16.219 -5.531 -3.652 1.00 92.31 507 LEU A N 1
ATOM 3858 C CA . LEU A 1 507 ? -17.202 -5.260 -4.703 1.00 92.31 507 LEU A CA 1
ATOM 3859 C C . LEU A 1 507 ? -18.625 -5.097 -4.145 1.00 92.31 507 LEU A C 1
ATOM 3861 O O . LEU A 1 507 ? -19.359 -4.218 -4.590 1.00 92.31 507 LEU A O 1
ATOM 3865 N N . ARG A 1 508 ? -19.028 -5.897 -3.151 1.00 90.69 508 ARG A N 1
ATOM 3866 C CA . ARG A 1 508 ? -20.333 -5.723 -2.489 1.00 90.69 508 ARG A CA 1
ATOM 3867 C C . ARG A 1 508 ? -20.413 -4.394 -1.751 1.00 90.69 508 ARG A C 1
ATOM 3869 O O . ARG A 1 508 ? -21.442 -3.728 -1.837 1.00 90.69 508 ARG A O 1
ATOM 3876 N N . ALA A 1 509 ? -19.333 -3.989 -1.082 1.00 89.69 509 ALA A N 1
ATOM 3877 C CA . ALA A 1 509 ? -19.273 -2.693 -0.421 1.00 89.69 509 ALA A CA 1
ATOM 3878 C C . ALA A 1 509 ? -19.503 -1.555 -1.422 1.00 89.69 509 ALA A C 1
ATOM 3880 O O . ALA A 1 509 ? -20.333 -0.694 -1.159 1.00 89.69 509 ALA A O 1
ATOM 3881 N N . SER A 1 510 ? -18.890 -1.601 -2.613 1.00 87.44 510 SER A N 1
ATOM 3882 C CA . SER A 1 510 ? -19.105 -0.605 -3.682 1.00 87.44 510 SER A CA 1
ATOM 3883 C C . SER A 1 510 ? -20.484 -0.665 -4.366 1.00 87.44 510 SER A C 1
ATOM 3885 O O . SER A 1 510 ? -20.723 0.040 -5.353 1.00 87.44 510 SER A O 1
ATOM 3887 N N . GLY A 1 511 ? -21.407 -1.484 -3.851 1.00 87.31 511 GLY A N 1
ATOM 3888 C CA . GLY A 1 511 ? -22.772 -1.627 -4.357 1.00 87.31 511 GLY A CA 1
ATOM 3889 C C . GLY A 1 511 ? -22.900 -2.593 -5.535 1.00 87.31 511 GLY A C 1
ATOM 3890 O O . GLY A 1 511 ? -23.932 -2.611 -6.207 1.00 87.31 511 GLY A O 1
ATOM 3891 N N . THR A 1 512 ? -21.870 -3.394 -5.812 1.00 90.06 512 THR A N 1
ATOM 3892 C CA . THR A 1 512 ? -21.875 -4.315 -6.950 1.00 90.06 512 THR A CA 1
ATOM 3893 C C . THR A 1 512 ? -22.695 -5.566 -6.640 1.00 90.06 512 THR A C 1
ATOM 3895 O O . THR A 1 512 ? -22.476 -6.242 -5.633 1.00 90.06 512 THR A O 1
ATOM 3898 N N . ALA A 1 513 ? -23.622 -5.907 -7.537 1.00 90.88 513 ALA A N 1
ATOM 3899 C CA . ALA A 1 513 ? -24.383 -7.152 -7.488 1.00 90.88 513 ALA A CA 1
ATOM 3900 C C . ALA A 1 513 ? -23.735 -8.236 -8.366 1.00 90.88 513 ALA A C 1
ATOM 3902 O O . ALA A 1 513 ? -23.181 -7.941 -9.424 1.00 90.88 513 ALA A O 1
ATOM 3903 N N . PHE A 1 514 ? -23.849 -9.498 -7.945 1.00 93.00 514 PHE A N 1
ATOM 3904 C CA . PHE A 1 514 ? -23.370 -10.662 -8.696 1.00 93.00 514 PHE A CA 1
ATOM 3905 C C . PHE A 1 514 ? -24.535 -11.466 -9.305 1.00 93.00 514 PHE A C 1
ATOM 3907 O O . PHE A 1 514 ? -25.612 -11.508 -8.707 1.00 93.00 514 PHE A O 1
ATOM 3914 N N . PRO A 1 515 ? -24.325 -12.176 -10.433 1.00 96.00 515 PRO A N 1
ATOM 3915 C CA . PRO A 1 515 ? -23.103 -12.202 -11.238 1.00 96.00 515 PRO A CA 1
ATOM 3916 C C . PRO A 1 515 ? -22.894 -10.888 -12.001 1.00 96.00 515 PRO A C 1
ATOM 3918 O O . PRO A 1 515 ? -23.856 -10.218 -12.367 1.00 96.00 515 PRO A O 1
ATOM 3921 N N . MET A 1 516 ? -21.638 -10.537 -12.266 1.00 95.12 516 MET A N 1
ATOM 3922 C CA . MET A 1 516 ? -21.279 -9.343 -13.032 1.00 95.12 516 MET A CA 1
ATOM 3923 C C . MET A 1 516 ? -20.313 -9.692 -14.164 1.00 95.12 516 MET A C 1
ATOM 3925 O O . MET A 1 516 ? -19.527 -10.632 -14.051 1.00 95.12 516 MET A O 1
ATOM 3929 N N . LYS A 1 517 ? -20.331 -8.891 -15.230 1.00 96.38 517 LYS A N 1
ATOM 3930 C CA . LYS A 1 517 ? -19.267 -8.874 -16.238 1.00 96.38 517 LYS A CA 1
ATOM 3931 C C . LYS A 1 517 ? -18.390 -7.655 -16.006 1.00 96.38 517 LYS A C 1
ATOM 3933 O O . LYS A 1 517 ? -18.918 -6.561 -15.793 1.00 96.38 517 LYS A O 1
ATOM 3938 N N . ALA A 1 518 ? -17.076 -7.822 -16.060 1.00 95.75 518 ALA A N 1
ATOM 3939 C CA . ALA A 1 518 ? -16.132 -6.723 -15.908 1.00 95.75 518 ALA A CA 1
ATOM 3940 C C . ALA A 1 518 ? -15.008 -6.802 -16.937 1.00 95.75 518 ALA A C 1
ATOM 3942 O O . ALA A 1 518 ? -14.568 -7.882 -17.306 1.00 95.75 518 ALA A O 1
ATOM 3943 N N . ARG A 1 519 ? -14.503 -5.640 -17.340 1.00 95.38 519 ARG A N 1
ATOM 3944 C CA . ARG A 1 519 ? -13.227 -5.496 -18.040 1.00 95.38 519 ARG A CA 1
ATOM 3945 C C . ARG A 1 519 ? -12.112 -5.428 -17.012 1.00 95.38 519 ARG A C 1
ATOM 3947 O O . ARG A 1 519 ? -12.183 -4.608 -16.094 1.00 95.38 519 ARG A O 1
ATOM 3954 N N . MET A 1 520 ? -11.091 -6.264 -17.157 1.00 96.50 520 MET A N 1
ATOM 3955 C CA . MET A 1 520 ? -9.983 -6.315 -16.211 1.00 96.50 520 MET A CA 1
ATOM 3956 C C . MET A 1 520 ? -8.744 -5.617 -16.767 1.00 96.50 520 MET A C 1
ATOM 3958 O O . MET A 1 520 ? -8.132 -6.069 -17.732 1.00 96.50 520 MET A O 1
ATOM 3962 N N . HIS A 1 521 ? -8.348 -4.521 -16.128 1.00 96.56 521 HIS A N 1
ATOM 3963 C CA . HIS A 1 521 ? -7.124 -3.794 -16.461 1.00 96.56 521 HIS A CA 1
ATOM 3964 C C . HIS A 1 521 ? -6.002 -4.276 -15.558 1.00 96.56 521 HIS A C 1
ATOM 3966 O O . HIS A 1 521 ? -6.139 -4.211 -14.340 1.00 96.56 521 HIS A O 1
ATOM 3972 N N . ILE A 1 522 ? -4.908 -4.762 -16.140 1.00 97.44 522 ILE A N 1
ATOM 3973 C CA . ILE A 1 522 ? -3.806 -5.373 -15.390 1.00 97.44 522 ILE A CA 1
ATOM 3974 C C . ILE A 1 522 ? -2.577 -4.476 -15.468 1.00 97.44 522 ILE A C 1
ATOM 3976 O O . ILE A 1 522 ? -2.187 -4.014 -16.543 1.00 97.44 522 ILE A O 1
ATOM 3980 N N . TYR A 1 523 ? -1.937 -4.282 -14.324 1.00 97.25 523 TYR A N 1
ATOM 3981 C CA . TYR A 1 523 ? -0.764 -3.446 -14.149 1.00 97.25 523 TYR A CA 1
ATOM 3982 C C . TYR A 1 523 ? 0.351 -4.226 -13.456 1.00 97.25 523 TYR A C 1
ATOM 3984 O O . TYR A 1 523 ? 0.104 -5.175 -12.713 1.00 97.25 523 TYR A O 1
ATOM 3992 N N . GLN A 1 524 ? 1.588 -3.804 -13.682 1.00 96.31 524 GLN A N 1
ATOM 3993 C CA . GLN A 1 524 ? 2.751 -4.247 -12.929 1.00 96.31 524 GLN A CA 1
ATOM 3994 C C . GLN A 1 524 ? 3.458 -3.025 -12.351 1.00 96.31 524 GLN A C 1
ATOM 3996 O O . GLN A 1 524 ? 3.785 -2.082 -13.082 1.00 96.31 524 GLN A O 1
ATOM 4001 N N . ALA A 1 525 ? 3.690 -3.060 -11.043 1.00 93.94 525 ALA A N 1
ATOM 4002 C CA . ALA A 1 525 ? 4.448 -2.049 -10.337 1.00 93.94 525 ALA A CA 1
ATOM 4003 C C . ALA A 1 525 ? 5.923 -2.094 -10.761 1.00 93.94 525 ALA A C 1
ATOM 4005 O O . ALA A 1 525 ? 6.495 -3.166 -10.960 1.00 93.94 525 ALA A O 1
ATOM 4006 N N . ALA A 1 526 ? 6.543 -0.930 -10.900 1.00 92.00 526 ALA A N 1
ATOM 4007 C CA . ALA A 1 526 ? 7.974 -0.776 -11.137 1.00 92.00 526 ALA A CA 1
ATOM 4008 C C . ALA A 1 526 ? 8.577 0.083 -10.015 1.00 92.00 526 ALA A C 1
ATOM 4010 O O . ALA A 1 526 ? 7.807 0.760 -9.329 1.00 92.00 526 ALA A O 1
ATOM 4011 N N . PRO A 1 527 ? 9.907 0.074 -9.813 1.00 88.38 527 PRO A N 1
ATOM 4012 C CA . PRO A 1 527 ? 10.541 0.816 -8.722 1.00 88.38 527 PRO A CA 1
ATOM 4013 C C . PRO A 1 527 ? 10.065 2.276 -8.658 1.00 88.38 527 PRO A C 1
ATOM 4015 O O . PRO A 1 527 ? 9.970 2.950 -9.687 1.00 88.38 527 PRO A O 1
ATOM 4018 N N . GLY A 1 528 ? 9.707 2.726 -7.452 1.00 82.50 528 GLY A N 1
ATOM 4019 C CA . GLY A 1 528 ? 9.170 4.063 -7.181 1.00 82.50 528 GLY A CA 1
ATOM 4020 C C . GLY A 1 528 ? 7.687 4.320 -7.442 1.00 82.50 528 GLY A C 1
ATOM 4021 O O . GLY A 1 528 ? 7.193 5.411 -7.143 1.00 82.50 528 GLY A O 1
ATOM 4022 N N . THR A 1 529 ? 6.964 3.379 -8.049 1.00 87.50 529 THR A N 1
ATOM 4023 C CA . THR A 1 529 ? 5.543 3.574 -8.363 1.00 87.50 529 THR A CA 1
ATOM 4024 C C . THR A 1 529 ? 4.635 3.243 -7.182 1.00 87.50 529 THR A C 1
ATOM 4026 O O . THR A 1 529 ? 4.974 2.427 -6.333 1.00 87.50 529 THR A O 1
ATOM 4029 N N . SER A 1 530 ? 3.439 3.833 -7.171 1.00 88.31 530 SER A N 1
ATOM 4030 C CA . SER A 1 530 ? 2.386 3.560 -6.186 1.00 88.31 530 SER A CA 1
ATOM 4031 C C . SER A 1 530 ? 1.041 3.335 -6.878 1.00 88.31 530 SER A C 1
ATOM 4033 O O . SER A 1 530 ? 0.836 3.769 -8.016 1.00 88.31 530 SER A O 1
ATOM 4035 N N . LEU A 1 531 ? 0.082 2.698 -6.198 1.00 90.88 531 LEU A N 1
ATOM 4036 C CA . LEU A 1 531 ? -1.261 2.480 -6.761 1.00 90.88 531 LEU A CA 1
ATOM 4037 C C . LEU A 1 531 ? -1.977 3.798 -7.077 1.00 90.88 531 LEU A C 1
ATOM 4039 O O . LEU A 1 531 ? -2.648 3.905 -8.100 1.00 90.88 531 LEU A O 1
ATOM 4043 N N . ALA A 1 532 ? -1.775 4.834 -6.259 1.00 85.19 532 ALA A N 1
ATOM 4044 C CA . ALA A 1 532 ? -2.286 6.169 -6.559 1.00 85.19 532 ALA A CA 1
ATOM 4045 C C . ALA A 1 532 ? -1.630 6.788 -7.795 1.00 85.19 532 ALA A C 1
ATOM 4047 O O . ALA A 1 532 ? -2.310 7.450 -8.575 1.00 85.19 532 ALA A O 1
ATOM 4048 N N . ALA A 1 533 ? -0.326 6.586 -8.012 1.00 84.19 533 ALA A N 1
ATOM 4049 C CA . ALA A 1 533 ? 0.324 7.051 -9.235 1.00 84.19 533 ALA A CA 1
ATOM 4050 C C . ALA A 1 533 ? -0.285 6.377 -10.477 1.00 84.19 533 ALA A C 1
ATOM 4052 O O . ALA A 1 533 ? -0.613 7.063 -11.444 1.00 84.19 533 ALA A O 1
ATOM 4053 N N . ILE A 1 534 ? -0.523 5.061 -10.428 1.00 90.06 534 ILE A N 1
ATOM 4054 C CA . ILE A 1 534 ? -1.187 4.331 -11.520 1.00 90.06 534 ILE A CA 1
ATOM 4055 C C . ILE A 1 534 ? -2.613 4.864 -11.731 1.00 90.06 534 ILE A C 1
ATOM 4057 O O . ILE A 1 534 ? -2.967 5.226 -12.852 1.00 90.06 534 ILE A O 1
ATOM 4061 N N . GLY A 1 535 ? -3.404 4.982 -10.658 1.00 88.81 535 GLY A N 1
ATOM 4062 C CA . GLY A 1 535 ? -4.791 5.463 -10.702 1.00 88.81 535 GLY A CA 1
ATOM 4063 C C . GLY A 1 535 ? -4.955 6.884 -11.245 1.00 88.81 535 GLY A C 1
ATOM 4064 O O . GLY A 1 535 ? -5.976 7.208 -11.848 1.00 88.81 535 GLY A O 1
ATOM 4065 N N . ARG A 1 536 ? -3.934 7.730 -11.075 1.00 82.50 536 ARG A N 1
ATOM 4066 C CA . ARG A 1 536 ? -3.910 9.088 -11.633 1.00 82.50 536 ARG A CA 1
ATOM 4067 C C . ARG A 1 536 ? -3.578 9.113 -13.115 1.00 82.50 536 ARG A C 1
ATOM 4069 O O . ARG A 1 536 ? -4.154 9.904 -13.856 1.00 82.50 536 ARG A O 1
ATOM 4076 N N . PHE A 1 537 ? -2.640 8.277 -13.548 1.00 82.50 537 PHE A N 1
ATOM 4077 C CA . PHE A 1 537 ? -2.169 8.292 -14.931 1.00 82.50 537 PHE A CA 1
ATOM 4078 C C . PHE A 1 537 ? -3.003 7.431 -15.877 1.00 82.50 537 PHE A C 1
ATOM 4080 O O . PHE A 1 537 ? -2.880 7.607 -17.087 1.00 82.50 537 PHE A O 1
ATOM 4087 N N . ASP A 1 538 ? -3.837 6.530 -15.359 1.00 86.00 538 ASP A N 1
ATOM 4088 C CA . ASP A 1 538 ? -4.698 5.667 -16.161 1.00 86.00 538 ASP A CA 1
ATOM 4089 C C . ASP A 1 538 ? -6.181 5.916 -15.859 1.00 86.00 538 ASP A C 1
ATOM 4091 O O . ASP A 1 538 ? -6.647 5.728 -14.733 1.00 86.00 538 ASP A O 1
ATOM 4095 N N . ARG A 1 539 ? -6.953 6.325 -16.876 1.00 83.56 539 ARG A N 1
ATOM 4096 C CA . ARG A 1 539 ? -8.382 6.646 -16.712 1.00 83.56 539 ARG A CA 1
ATOM 4097 C C . ARG A 1 539 ? -9.188 5.440 -16.240 1.00 83.56 539 ARG A C 1
ATOM 4099 O O . ARG A 1 539 ? -10.149 5.615 -15.489 1.00 83.56 539 ARG A O 1
ATOM 4106 N N . ALA A 1 540 ? -8.790 4.234 -16.641 1.00 81.62 540 ALA A N 1
ATOM 4107 C CA . ALA A 1 540 ? -9.453 3.004 -16.234 1.00 81.62 540 ALA A CA 1
ATOM 4108 C C . ALA A 1 540 ? -9.272 2.691 -14.740 1.00 81.62 540 ALA A C 1
ATOM 4110 O O . ALA A 1 540 ? -10.040 1.912 -14.181 1.00 81.62 540 ALA A O 1
ATOM 4111 N N . ALA A 1 541 ? -8.289 3.314 -14.086 1.00 82.19 541 ALA A N 1
ATOM 4112 C CA . ALA A 1 541 ? -7.969 3.129 -12.676 1.00 82.19 541 ALA A CA 1
ATOM 4113 C C . ALA A 1 541 ? -8.391 4.315 -11.780 1.00 82.19 541 ALA A C 1
ATOM 4115 O O . ALA A 1 541 ? -7.930 4.450 -10.646 1.00 82.19 541 ALA A O 1
ATOM 4116 N N . ARG A 1 542 ? -9.321 5.161 -12.250 1.00 73.19 542 ARG A N 1
ATOM 4117 C CA . ARG A 1 542 ? -9.833 6.338 -11.515 1.00 73.19 542 ARG A CA 1
ATOM 4118 C C . ARG A 1 542 ? -10.607 6.026 -10.226 1.00 73.19 542 ARG A C 1
ATOM 4120 O O . ARG A 1 542 ? -10.966 6.953 -9.509 1.00 73.19 542 ARG A O 1
ATOM 4127 N N . GLY A 1 543 ? -10.839 4.755 -9.897 1.00 71.69 543 GLY A N 1
ATOM 4128 C CA . GLY A 1 543 ? -11.482 4.331 -8.647 1.00 71.69 543 GLY A CA 1
ATOM 4129 C C . GLY A 1 543 ? -10.621 4.510 -7.387 1.00 71.69 543 GLY A C 1
ATOM 4130 O O . GLY A 1 543 ? -11.018 4.069 -6.313 1.00 71.69 543 GLY A O 1
ATOM 4131 N N . GLY A 1 544 ? -9.439 5.124 -7.504 1.00 78.44 544 GLY A N 1
ATOM 4132 C CA . GLY A 1 544 ? -8.503 5.317 -6.399 1.00 78.44 544 GLY A CA 1
ATOM 4133 C C . GLY A 1 544 ? -7.816 4.018 -5.968 1.00 78.44 544 GLY A C 1
ATOM 4134 O O . GLY A 1 544 ? -8.023 2.953 -6.554 1.00 78.44 544 GLY A O 1
ATOM 4135 N N . LYS A 1 545 ? -6.991 4.095 -4.916 1.00 82.12 545 LYS A N 1
ATOM 4136 C CA . LYS A 1 545 ? -6.208 2.955 -4.396 1.00 82.12 545 LYS A CA 1
ATOM 4137 C C . LYS A 1 545 ? -7.072 1.741 -4.040 1.00 82.12 545 LYS A C 1
ATOM 4139 O O . LYS A 1 545 ? -6.635 0.614 -4.229 1.00 82.12 545 LYS A O 1
ATOM 4144 N N . ALA A 1 546 ? -8.295 1.974 -3.558 1.00 84.00 546 ALA A N 1
ATOM 4145 C CA . ALA A 1 546 ? -9.224 0.925 -3.140 1.00 84.00 546 ALA A CA 1
ATOM 4146 C C . ALA A 1 546 ? -9.750 0.061 -4.302 1.00 84.00 546 ALA A C 1
ATOM 4148 O O . ALA A 1 546 ? -10.214 -1.049 -4.067 1.00 84.00 546 ALA A O 1
ATOM 4149 N N . SER A 1 547 ? -9.664 0.551 -5.545 1.00 90.06 547 SER A N 1
ATOM 4150 C CA . SER A 1 547 ? -10.084 -0.195 -6.742 1.00 90.06 547 SER A CA 1
ATOM 4151 C C . SER A 1 547 ? -9.042 -1.191 -7.256 1.00 90.06 547 SER A C 1
ATOM 4153 O O . SER A 1 547 ? -9.331 -1.989 -8.149 1.00 90.06 547 SER A O 1
ATOM 4155 N N . PHE A 1 548 ? -7.822 -1.128 -6.720 1.00 94.62 548 PHE A N 1
ATOM 4156 C CA . PHE A 1 548 ? -6.749 -2.032 -7.088 1.00 94.62 548 PHE A CA 1
ATOM 4157 C C . PHE A 1 548 ? -6.775 -3.285 -6.226 1.00 94.62 548 PHE A C 1
ATOM 4159 O O . PHE A 1 548 ? -6.902 -3.231 -5.004 1.00 94.62 548 PHE A O 1
ATOM 4166 N N . HIS A 1 549 ? -6.541 -4.414 -6.881 1.00 96.00 549 HIS A N 1
ATOM 4167 C CA . HIS A 1 549 ? -6.474 -5.726 -6.262 1.00 96.00 549 HIS A CA 1
ATOM 4168 C C . HIS A 1 549 ? -5.188 -6.439 -6.689 1.00 96.00 549 HIS A C 1
ATOM 4170 O O . HIS A 1 549 ? -4.767 -6.302 -7.838 1.00 96.00 549 HIS A O 1
ATOM 4176 N N . PRO A 1 550 ? -4.535 -7.209 -5.810 1.00 96.88 550 PRO A N 1
ATOM 4177 C CA . PRO A 1 550 ? -3.332 -7.951 -6.160 1.00 96.88 550 PRO A CA 1
ATOM 4178 C C . PRO A 1 550 ? -3.661 -9.093 -7.131 1.00 96.88 550 PRO A C 1
ATOM 4180 O O . PRO A 1 550 ? -4.533 -9.920 -6.867 1.00 96.88 550 PRO A O 1
ATOM 4183 N N . LEU A 1 551 ? -2.939 -9.173 -8.251 1.00 97.62 551 LEU A N 1
ATOM 4184 C CA . LEU A 1 551 ? -3.055 -10.277 -9.204 1.00 97.62 551 LEU A CA 1
ATOM 4185 C C . LEU A 1 551 ? -2.092 -11.401 -8.801 1.00 97.62 551 LEU A C 1
ATOM 4187 O O . LEU A 1 551 ? -1.016 -11.564 -9.381 1.00 97.62 551 LEU A O 1
ATOM 4191 N N . THR A 1 552 ? -2.469 -12.167 -7.780 1.00 96.69 552 THR A N 1
ATOM 4192 C CA . THR A 1 552 ? -1.732 -13.372 -7.369 1.00 96.69 552 THR A CA 1
ATOM 4193 C C . THR A 1 552 ? -1.907 -14.497 -8.393 1.00 96.69 552 THR A C 1
ATOM 4195 O O . THR A 1 552 ? -2.826 -14.462 -9.216 1.00 96.69 552 THR A O 1
ATOM 4198 N N . ALA A 1 553 ? -1.059 -15.530 -8.347 1.00 95.94 553 ALA A N 1
ATOM 4199 C CA . ALA A 1 553 ? -1.222 -16.710 -9.206 1.00 95.94 553 ALA A CA 1
ATOM 4200 C C . ALA A 1 553 ? -2.603 -17.374 -9.030 1.00 95.94 553 ALA A C 1
ATOM 4202 O O . ALA A 1 553 ? -3.238 -17.763 -10.011 1.00 95.94 553 ALA A O 1
ATOM 4203 N N . ALA A 1 554 ? -3.107 -17.425 -7.791 1.00 95.38 554 ALA A N 1
ATOM 4204 C CA . ALA A 1 554 ? -4.444 -17.926 -7.484 1.00 95.38 554 ALA A CA 1
ATOM 4205 C C . ALA A 1 554 ? -5.546 -17.042 -8.097 1.00 95.38 554 ALA A C 1
ATOM 4207 O O . ALA A 1 554 ? -6.449 -17.558 -8.754 1.00 95.38 554 ALA A O 1
ATOM 4208 N N . ALA A 1 555 ? -5.449 -15.714 -7.949 1.00 97.12 555 ALA A N 1
ATOM 4209 C CA . ALA A 1 555 ? -6.408 -14.780 -8.540 1.00 97.12 555 ALA A CA 1
ATOM 4210 C C . ALA A 1 555 ? -6.419 -14.873 -10.075 1.00 97.12 555 ALA A C 1
ATOM 4212 O O . ALA A 1 555 ? -7.483 -14.978 -10.681 1.00 97.12 555 ALA A O 1
ATOM 4213 N N . ALA A 1 556 ? -5.245 -14.912 -10.712 1.00 97.88 556 ALA A N 1
ATOM 4214 C CA . ALA A 1 556 ? -5.127 -15.047 -12.162 1.00 97.88 556 ALA A CA 1
ATOM 4215 C C . ALA A 1 556 ? -5.654 -16.402 -12.671 1.00 97.88 556 ALA A C 1
ATOM 4217 O O . ALA A 1 556 ? -6.333 -16.458 -13.697 1.00 97.88 556 ALA A O 1
ATOM 4218 N N . GLY A 1 557 ? -5.412 -17.490 -11.934 1.00 97.31 557 GLY A N 1
ATOM 4219 C CA . GLY A 1 557 ? -5.962 -18.810 -12.246 1.00 97.31 557 GLY A CA 1
ATOM 4220 C C . GLY A 1 557 ? -7.492 -18.851 -12.174 1.00 97.31 557 GLY A C 1
ATOM 4221 O O . GLY A 1 557 ? -8.128 -19.429 -13.052 1.00 97.31 557 GLY A O 1
ATOM 4222 N N . MET A 1 558 ? -8.096 -18.196 -11.178 1.00 97.50 558 MET A N 1
ATOM 4223 C CA . MET A 1 558 ? -9.555 -18.168 -11.016 1.00 97.50 558 MET A CA 1
ATOM 4224 C C . MET A 1 558 ? -10.258 -17.214 -11.988 1.00 97.50 558 MET A C 1
ATOM 4226 O O . MET A 1 558 ? -11.312 -17.561 -12.516 1.00 97.50 558 MET A O 1
ATOM 4230 N N . LEU A 1 559 ? -9.685 -16.033 -12.239 1.00 97.44 559 LEU A N 1
ATOM 4231 C CA . LEU A 1 559 ? -10.298 -14.999 -13.083 1.00 97.44 559 LEU A CA 1
ATOM 4232 C C . LEU A 1 559 ? -10.056 -15.222 -14.575 1.00 97.44 559 LEU A C 1
ATOM 4234 O O . LEU A 1 559 ? -10.950 -14.992 -15.384 1.00 97.44 559 LEU A O 1
ATOM 4238 N N . LEU A 1 560 ? -8.846 -15.648 -14.940 1.00 97.31 560 LEU A N 1
ATOM 4239 C CA . LEU A 1 560 ? -8.392 -15.699 -16.332 1.00 97.31 560 LEU A CA 1
ATOM 4240 C C . LEU A 1 560 ? -8.034 -17.096 -16.816 1.00 97.31 560 LEU A C 1
ATOM 4242 O O . LEU A 1 560 ? -7.824 -17.271 -18.010 1.00 97.31 560 LEU A O 1
ATOM 4246 N N . ARG A 1 561 ? -7.942 -18.079 -15.910 1.00 97.25 561 ARG A N 1
ATOM 4247 C CA . ARG A 1 561 ? -7.379 -19.410 -16.199 1.00 97.25 561 ARG A CA 1
ATOM 4248 C C . ARG A 1 561 ? -5.915 -19.350 -16.647 1.00 97.25 561 ARG A C 1
ATOM 4250 O O . ARG A 1 561 ? -5.442 -20.251 -17.326 1.00 97.25 561 ARG A O 1
ATOM 4257 N N . GLU A 1 562 ? -5.198 -18.310 -16.216 1.00 96.75 562 GLU A N 1
ATOM 4258 C CA . GLU A 1 562 ? -3.806 -18.041 -16.591 1.00 96.75 562 GLU A CA 1
ATOM 4259 C C . GLU A 1 562 ? -2.954 -17.750 -15.342 1.00 96.75 562 GLU A C 1
ATOM 4261 O O . GLU A 1 562 ? -2.575 -16.603 -15.090 1.00 96.75 562 GLU A O 1
ATOM 4266 N N . PRO A 1 563 ? -2.643 -18.761 -14.506 1.00 96.69 563 PRO A N 1
ATOM 4267 C CA . PRO A 1 563 ? -1.971 -18.546 -13.219 1.00 96.69 563 PRO A CA 1
ATOM 4268 C C . PRO A 1 563 ? -0.579 -17.905 -13.353 1.00 96.69 563 PRO A C 1
ATOM 4270 O O . PRO A 1 563 ? -0.172 -17.145 -12.478 1.00 96.69 563 PRO A O 1
ATOM 4273 N N . ARG A 1 564 ? 0.129 -18.132 -14.472 1.00 94.88 564 ARG A N 1
ATOM 4274 C CA . ARG A 1 564 ? 1.455 -17.544 -14.767 1.00 94.88 564 ARG A CA 1
ATOM 4275 C C . ARG A 1 564 ? 1.411 -16.038 -15.074 1.00 94.88 564 ARG A C 1
ATOM 4277 O O . ARG A 1 564 ? 2.456 -15.367 -15.101 1.00 94.88 564 ARG A O 1
ATOM 4284 N N . LEU A 1 565 ? 0.212 -15.491 -15.300 1.00 95.75 565 LEU A N 1
ATOM 4285 C CA . LEU A 1 565 ? -0.007 -14.050 -15.376 1.00 95.75 565 LEU A CA 1
ATOM 4286 C C . LEU A 1 565 ? -0.052 -13.404 -13.986 1.00 95.75 565 LEU A C 1
ATOM 4288 O O . LEU A 1 565 ? 0.220 -12.211 -13.872 1.00 95.75 565 LEU A O 1
ATOM 4292 N N . GLY A 1 566 ? -0.315 -14.166 -12.926 1.00 94.94 566 GLY A N 1
ATOM 4293 C CA . GLY A 1 566 ? -0.150 -13.680 -11.561 1.00 94.94 566 GLY A CA 1
ATOM 4294 C C . GLY A 1 566 ? 1.322 -13.531 -11.164 1.00 94.94 566 GLY A C 1
ATOM 4295 O O . GLY A 1 566 ? 2.215 -14.056 -11.830 1.00 94.94 566 GLY A O 1
ATOM 4296 N N . GLY A 1 567 ? 1.580 -12.779 -10.096 1.00 89.19 567 GLY A N 1
ATOM 4297 C CA . GLY A 1 567 ? 2.890 -12.706 -9.439 1.00 89.19 567 GLY A CA 1
ATOM 4298 C C . GLY A 1 567 ? 2.850 -13.323 -8.042 1.00 89.19 567 GLY A C 1
ATOM 4299 O O . GLY A 1 567 ? 1.791 -13.347 -7.410 1.00 89.19 567 GLY A O 1
ATOM 4300 N N . ALA A 1 568 ? 3.996 -13.806 -7.555 1.00 85.19 568 ALA A N 1
ATOM 4301 C CA . ALA A 1 568 ? 4.176 -14.059 -6.130 1.00 85.19 568 ALA A CA 1
ATOM 4302 C C . ALA A 1 568 ? 4.216 -12.707 -5.406 1.00 85.19 568 ALA A C 1
ATOM 4304 O O . ALA A 1 568 ? 4.907 -11.786 -5.842 1.00 85.19 568 ALA A O 1
ATOM 4305 N N . VAL A 1 569 ? 3.423 -12.565 -4.347 1.00 84.62 569 VAL A N 1
ATOM 4306 C CA . VAL A 1 569 ? 3.345 -11.332 -3.561 1.00 84.62 569 VAL A CA 1
ATOM 4307 C C . VAL A 1 569 ? 3.574 -11.704 -2.104 1.00 84.62 569 VAL A C 1
ATOM 4309 O O . VAL A 1 569 ? 2.728 -12.399 -1.539 1.00 84.62 569 VAL A O 1
ATOM 4312 N N . PRO A 1 570 ? 4.684 -11.261 -1.490 1.00 83.38 570 PRO A N 1
ATOM 4313 C CA . PRO A 1 570 ? 4.898 -11.454 -0.062 1.00 83.38 570 PRO A CA 1
ATOM 4314 C C . PRO A 1 570 ? 3.736 -10.883 0.760 1.00 83.38 570 PRO A C 1
ATOM 4316 O O . PRO A 1 570 ? 3.207 -9.811 0.444 1.00 83.38 570 PRO A O 1
ATOM 4319 N N . SER A 1 571 ? 3.357 -11.573 1.838 1.00 80.19 571 SER A N 1
ATOM 4320 C CA . SER A 1 571 ? 2.172 -11.251 2.651 1.00 80.19 571 SER A CA 1
ATOM 4321 C C . SER A 1 571 ? 2.174 -9.799 3.163 1.00 80.19 571 SER A C 1
ATOM 4323 O O . SER A 1 571 ? 1.128 -9.148 3.231 1.00 80.19 571 SER A O 1
ATOM 4325 N N . ARG A 1 572 ? 3.359 -9.240 3.454 1.00 80.38 572 ARG A N 1
ATOM 4326 C CA . ARG A 1 572 ? 3.541 -7.858 3.924 1.00 80.38 572 ARG A CA 1
ATOM 4327 C C . ARG A 1 572 ? 2.993 -6.813 2.949 1.00 80.38 572 ARG A C 1
ATOM 4329 O O . ARG A 1 572 ? 2.425 -5.816 3.389 1.00 80.38 572 ARG A O 1
ATOM 4336 N N . PHE A 1 573 ? 3.080 -7.070 1.643 1.00 85.50 573 PHE A N 1
ATOM 4337 C CA . PHE A 1 573 ? 2.535 -6.203 0.590 1.00 85.50 573 PHE A CA 1
ATOM 4338 C C . PHE A 1 573 ? 1.050 -6.464 0.314 1.00 85.50 573 PHE A C 1
ATOM 4340 O O . PHE A 1 573 ? 0.409 -5.740 -0.437 1.00 85.50 573 PHE A O 1
ATOM 4347 N N . MET A 1 574 ? 0.468 -7.491 0.936 1.00 87.12 574 MET A N 1
ATOM 4348 C CA . MET A 1 574 ? -0.974 -7.746 0.918 1.00 87.12 574 MET A CA 1
ATOM 4349 C C . MET A 1 574 ? -1.689 -7.048 2.085 1.00 87.12 574 MET A C 1
ATOM 4351 O O . MET A 1 574 ? -2.915 -7.029 2.128 1.00 87.12 574 MET A O 1
ATOM 4355 N N . ARG A 1 575 ? -0.960 -6.452 3.040 1.00 82.38 575 ARG A N 1
ATOM 4356 C CA . ARG A 1 575 ? -1.560 -5.811 4.224 1.00 82.38 575 ARG A CA 1
ATOM 4357 C C . ARG A 1 575 ? -2.292 -4.517 3.894 1.00 82.38 575 ARG A C 1
ATOM 4359 O O . ARG A 1 575 ? -3.358 -4.266 4.439 1.00 82.38 575 ARG A O 1
ATOM 4366 N N . SER A 1 576 ? -1.742 -3.712 2.991 1.00 83.62 576 SER A N 1
ATOM 4367 C CA . SER A 1 576 ? -2.299 -2.406 2.645 1.00 83.62 576 SER A CA 1
ATOM 4368 C C . SER A 1 576 ? -2.122 -2.128 1.155 1.00 83.62 576 SER A C 1
ATOM 4370 O O . SER A 1 576 ? -1.048 -2.406 0.624 1.00 83.62 576 SER A O 1
ATOM 4372 N N . PRO A 1 577 ? -3.113 -1.513 0.480 1.00 85.88 577 PRO A N 1
ATOM 4373 C CA . PRO A 1 577 ? -2.937 -1.023 -0.888 1.00 85.88 577 PRO A CA 1
ATOM 4374 C C . PRO A 1 577 ? -1.870 0.086 -0.974 1.00 85.88 577 PRO A C 1
ATOM 4376 O O . PRO A 1 577 ? -1.376 0.393 -2.056 1.00 85.88 577 PRO A O 1
ATOM 4379 N N . GLY A 1 578 ? -1.495 0.694 0.157 1.00 82.56 578 GLY A N 1
ATOM 4380 C CA . GLY A 1 578 ? -0.379 1.632 0.235 1.00 82.56 578 GLY A CA 1
ATOM 4381 C C . GLY A 1 578 ? 0.990 0.965 0.096 1.00 82.56 578 GLY A C 1
ATOM 4382 O O . GLY A 1 578 ? 1.947 1.654 -0.229 1.00 82.56 578 GLY A O 1
ATOM 4383 N N . ARG A 1 579 ? 1.098 -0.357 0.291 1.00 83.75 579 ARG A N 1
ATOM 4384 C CA . ARG A 1 579 ? 2.362 -1.105 0.275 1.00 83.75 579 ARG A CA 1
ATOM 4385 C C . ARG A 1 579 ? 2.389 -2.078 -0.891 1.00 83.75 579 ARG A C 1
ATOM 4387 O O . ARG A 1 579 ? 1.866 -3.179 -0.790 1.00 83.75 579 ARG A O 1
ATOM 4394 N N . ILE A 1 580 ? 3.036 -1.689 -1.982 1.00 88.44 580 ILE A N 1
ATOM 4395 C CA . ILE A 1 580 ? 3.274 -2.580 -3.124 1.00 88.44 580 ILE A CA 1
ATOM 4396 C C . ILE A 1 580 ? 4.761 -2.845 -3.280 1.00 88.44 580 ILE A C 1
ATOM 4398 O O . ILE A 1 580 ? 5.539 -1.989 -2.872 1.00 88.44 580 ILE A O 1
ATOM 4402 N N . ALA A 1 581 ? 5.139 -3.984 -3.860 1.00 88.31 581 ALA A N 1
ATOM 4403 C CA . ALA A 1 581 ? 6.513 -4.347 -4.218 1.00 88.31 581 ALA A CA 1
ATOM 4404 C C . ALA A 1 581 ? 6.825 -4.062 -5.697 1.00 88.31 581 ALA A C 1
ATOM 4406 O O . ALA A 1 581 ? 5.938 -4.122 -6.554 1.00 88.31 581 ALA A O 1
ATOM 4407 N N . ALA A 1 582 ? 8.098 -3.831 -6.029 1.00 88.88 582 ALA A N 1
ATOM 4408 C CA . ALA A 1 582 ? 8.540 -3.775 -7.417 1.00 88.88 582 ALA A CA 1
ATOM 4409 C C . ALA A 1 582 ? 8.271 -5.127 -8.098 1.00 88.88 582 ALA A C 1
ATOM 4411 O O . ALA A 1 582 ? 8.542 -6.185 -7.545 1.00 88.88 582 ALA A O 1
ATOM 4412 N N . GLY A 1 583 ? 7.695 -5.107 -9.298 1.00 91.62 583 GLY A N 1
ATOM 4413 C CA . GLY A 1 583 ? 7.299 -6.319 -10.012 1.00 91.62 583 GLY A CA 1
ATOM 4414 C C . GLY A 1 583 ? 5.938 -6.898 -9.603 1.00 91.62 583 GLY A C 1
ATOM 4415 O O . GLY A 1 583 ? 5.413 -7.720 -10.362 1.00 91.62 583 GLY A O 1
ATOM 4416 N N . GLN A 1 584 ? 5.325 -6.444 -8.498 1.00 94.69 584 GLN A N 1
ATOM 4417 C CA . GLN A 1 584 ? 3.987 -6.875 -8.076 1.00 94.69 584 GLN A CA 1
ATOM 4418 C C . GLN A 1 584 ? 2.949 -6.535 -9.145 1.00 94.69 584 GLN A C 1
ATOM 4420 O O . GLN A 1 584 ? 2.892 -5.415 -9.659 1.00 94.69 584 GLN A O 1
ATOM 4425 N N . ARG A 1 585 ? 2.099 -7.511 -9.476 1.00 96.88 585 ARG A N 1
ATOM 4426 C CA . ARG A 1 585 ? 0.993 -7.325 -10.416 1.00 96.88 585 ARG A CA 1
ATOM 4427 C C . ARG A 1 585 ? -0.286 -7.004 -9.664 1.00 96.88 585 ARG A C 1
ATOM 4429 O O . ARG A 1 585 ? -0.593 -7.625 -8.649 1.00 96.88 585 ARG A O 1
ATOM 4436 N N . VAL A 1 586 ? -1.035 -6.045 -10.184 1.00 97.56 586 VAL A N 1
ATOM 4437 C CA . VAL A 1 586 ? -2.330 -5.617 -9.650 1.00 97.56 586 VAL A CA 1
ATOM 4438 C C . VAL A 1 586 ? -3.329 -5.467 -10.787 1.00 97.56 586 VAL A C 1
ATOM 4440 O O . VAL A 1 586 ? -2.939 -5.312 -11.943 1.00 97.56 586 VAL A O 1
ATOM 4443 N N . TYR A 1 587 ? -4.617 -5.518 -10.485 1.00 97.69 587 TYR A N 1
ATOM 4444 C CA . TYR A 1 587 ? -5.678 -5.326 -11.460 1.00 97.69 587 TYR A CA 1
ATOM 4445 C C . TYR A 1 587 ? -6.781 -4.417 -10.925 1.00 97.69 587 TYR A C 1
ATOM 4447 O O . TYR A 1 587 ? -6.961 -4.285 -9.717 1.00 97.69 587 TYR A O 1
ATOM 4455 N N . VAL A 1 588 ? -7.511 -3.799 -11.851 1.00 96.00 588 VAL A N 1
ATOM 4456 C CA . VAL A 1 588 ? -8.734 -3.032 -11.597 1.00 96.00 588 VAL A CA 1
ATOM 4457 C C . VAL A 1 588 ? -9.857 -3.654 -12.414 1.00 96.00 588 VAL A C 1
ATOM 4459 O O . VAL A 1 588 ? -9.665 -3.991 -13.587 1.00 96.00 588 VAL A O 1
ATOM 4462 N N . LEU A 1 589 ? -11.029 -3.802 -11.802 1.00 94.88 589 LEU A N 1
ATOM 4463 C CA . LEU A 1 589 ? -12.233 -4.283 -12.471 1.00 94.88 589 LEU A CA 1
ATOM 4464 C C . LEU A 1 589 ? -13.140 -3.114 -12.826 1.00 94.88 589 LEU A C 1
ATOM 4466 O O . LEU A 1 589 ? -13.560 -2.350 -11.963 1.00 94.88 589 LEU A O 1
ATOM 4470 N N . GLN A 1 590 ? -13.480 -3.014 -14.103 1.00 92.44 590 GLN A N 1
ATOM 4471 C CA . GLN A 1 590 ? -14.436 -2.046 -14.615 1.00 92.44 590 GLN A CA 1
ATOM 4472 C C . GLN A 1 590 ? -15.723 -2.786 -15.010 1.00 92.44 590 GLN A C 1
ATOM 4474 O O . GLN A 1 590 ? -15.718 -3.479 -16.031 1.00 92.44 590 GLN A O 1
ATOM 4479 N N . PRO A 1 591 ? -16.823 -2.677 -14.241 1.00 92.31 591 PRO A N 1
ATOM 4480 C CA . PRO A 1 591 ? -18.080 -3.328 -14.587 1.00 92.31 591 PRO A CA 1
ATOM 4481 C C . PRO A 1 591 ? -18.585 -2.887 -15.960 1.00 92.31 591 PRO A C 1
ATOM 4483 O O . PRO A 1 591 ? -18.504 -1.714 -16.334 1.00 92.31 591 PRO A O 1
ATOM 4486 N N . VAL A 1 592 ? -19.155 -3.826 -16.707 1.00 91.94 592 VAL A N 1
ATOM 4487 C CA . VAL A 1 592 ? -19.833 -3.530 -17.969 1.00 91.94 592 VAL A CA 1
ATOM 4488 C C . VAL A 1 592 ? -21.266 -3.097 -17.652 1.00 91.94 592 VAL A C 1
ATOM 4490 O O . VAL A 1 592 ? -22.062 -3.898 -17.176 1.00 91.94 592 VAL A O 1
ATOM 4493 N N . GLY A 1 593 ? -21.605 -1.833 -17.924 1.00 83.00 593 GLY A N 1
ATOM 4494 C CA . GLY A 1 593 ? -22.986 -1.330 -17.853 1.00 83.00 593 GLY A CA 1
ATOM 4495 C C . GLY A 1 593 ? -23.347 -0.467 -16.638 1.00 83.00 593 GLY A C 1
ATOM 4496 O O . GLY A 1 593 ? -24.432 0.106 -16.636 1.00 83.00 593 GLY A O 1
ATOM 4497 N N . ALA A 1 594 ? -22.463 -0.302 -15.649 1.00 75.12 594 ALA A N 1
ATOM 4498 C CA . ALA A 1 594 ? -22.655 0.662 -14.562 1.00 75.12 594 ALA A CA 1
ATOM 4499 C C . ALA A 1 594 ? -21.304 1.146 -14.002 1.00 75.12 594 ALA A C 1
ATOM 4501 O O . ALA A 1 594 ? -20.394 0.331 -13.836 1.00 75.12 594 ALA A O 1
ATOM 4502 N N . PRO A 1 595 ? -21.140 2.449 -13.707 1.00 72.62 595 PRO A N 1
ATOM 4503 C CA . PRO A 1 595 ? -19.967 2.924 -12.986 1.00 72.62 595 PRO A CA 1
ATOM 4504 C C . PRO A 1 595 ? -19.982 2.386 -11.549 1.00 72.62 595 PRO A C 1
ATOM 4506 O O . PRO A 1 595 ? -21.031 2.345 -10.907 1.00 72.62 595 PRO A O 1
ATOM 4509 N N . LEU A 1 596 ? -18.814 1.995 -11.037 1.00 70.25 596 LEU A N 1
ATOM 4510 C CA . LEU A 1 596 ? -18.656 1.702 -9.611 1.00 70.25 596 LEU A CA 1
ATOM 4511 C C . LEU A 1 596 ? -18.842 2.986 -8.805 1.00 70.25 596 LEU A C 1
ATOM 4513 O O . LEU A 1 596 ? -18.324 4.039 -9.185 1.00 70.25 596 LEU A O 1
ATOM 4517 N N . THR A 1 597 ? -19.533 2.893 -7.671 1.00 68.38 597 THR A N 1
ATOM 4518 C CA . THR A 1 597 ? -19.500 3.970 -6.678 1.00 68.38 597 THR A CA 1
ATOM 4519 C C . THR A 1 597 ? -18.171 3.880 -5.923 1.00 68.38 597 THR A C 1
ATOM 4521 O O . THR A 1 597 ? -17.730 2.799 -5.535 1.00 68.38 597 THR A O 1
ATOM 4524 N N . THR A 1 598 ? -17.455 4.997 -5.796 1.00 61.09 598 THR A N 1
ATOM 4525 C CA . THR A 1 598 ? -16.003 4.989 -5.527 1.00 61.09 598 THR A CA 1
ATOM 4526 C C . THR A 1 598 ? -15.608 5.128 -4.056 1.00 61.09 598 THR A C 1
ATOM 4528 O O . THR A 1 598 ? -14.442 5.397 -3.780 1.00 61.09 598 THR A O 1
ATOM 4531 N N . ARG A 1 599 ? -16.523 4.969 -3.088 1.00 66.19 599 ARG A N 1
ATOM 4532 C CA . ARG A 1 599 ? -16.221 5.350 -1.689 1.00 66.19 599 ARG A CA 1
ATOM 4533 C C . ARG A 1 599 ? -16.646 4.405 -0.574 1.00 66.19 599 ARG A C 1
ATOM 4535 O O . ARG A 1 599 ? -16.408 4.720 0.583 1.00 66.19 599 ARG A O 1
ATOM 4542 N N . ALA A 1 600 ? -17.188 3.233 -0.871 1.00 79.25 600 ALA A N 1
ATOM 4543 C CA . ALA A 1 600 ? -17.613 2.353 0.207 1.00 79.25 600 ALA A CA 1
ATOM 4544 C C . ALA A 1 600 ? -16.446 1.563 0.818 1.00 79.25 600 ALA A C 1
ATOM 4546 O O . ALA A 1 600 ? -15.682 0.893 0.117 1.00 79.25 600 ALA A O 1
ATOM 4547 N N . ARG A 1 601 ? -16.336 1.610 2.148 1.00 85.25 601 ARG A N 1
ATOM 4548 C CA . ARG A 1 601 ? -15.368 0.811 2.906 1.00 85.25 601 ARG A CA 1
ATOM 4549 C C . ARG A 1 601 ? -15.823 -0.655 2.963 1.00 85.25 601 ARG A C 1
ATOM 4551 O O . ARG A 1 601 ? -16.978 -0.908 3.315 1.00 85.25 601 ARG A O 1
ATOM 4558 N N . PRO A 1 602 ? -14.948 -1.627 2.648 1.00 89.81 602 PRO A N 1
ATOM 4559 C CA . PRO A 1 602 ? -15.275 -3.037 2.805 1.00 89.81 602 PRO A CA 1
ATOM 4560 C C . PRO A 1 602 ? -15.427 -3.407 4.276 1.00 89.81 602 PRO A C 1
ATOM 4562 O O . PRO A 1 602 ? -14.864 -2.753 5.155 1.00 89.81 602 PRO A O 1
ATOM 4565 N N . THR A 1 603 ? -16.153 -4.493 4.521 1.00 89.81 603 THR A N 1
ATOM 4566 C CA . THR A 1 603 ? -16.193 -5.154 5.826 1.00 89.81 603 THR A CA 1
ATOM 4567 C C . THR A 1 603 ? -14.772 -5.543 6.229 1.00 89.81 603 THR A C 1
ATOM 4569 O O . THR A 1 603 ? -14.025 -6.111 5.432 1.00 89.81 603 THR A O 1
ATOM 4572 N N . LYS A 1 604 ? -14.381 -5.182 7.450 1.00 88.88 604 LYS A N 1
ATOM 4573 C CA . LYS A 1 604 ? -13.031 -5.386 7.982 1.00 88.88 604 LYS A CA 1
ATOM 4574 C C . LYS A 1 604 ? -13.116 -5.842 9.426 1.00 88.88 604 LYS A C 1
ATOM 4576 O O . LYS A 1 604 ? -13.940 -5.348 10.194 1.00 88.88 604 LYS A O 1
ATOM 4581 N N . ALA A 1 605 ? -12.205 -6.720 9.814 1.00 88.19 605 ALA A N 1
ATOM 4582 C CA . ALA A 1 605 ? -11.976 -7.063 11.205 1.00 88.19 605 ALA A CA 1
ATOM 4583 C C . ALA A 1 605 ? -10.546 -6.694 11.596 1.00 88.19 605 ALA A C 1
ATOM 4585 O O . ALA A 1 605 ? -9.611 -6.947 10.841 1.00 88.19 605 ALA A O 1
ATOM 4586 N N . HIS A 1 606 ? -10.373 -6.123 12.784 1.00 85.06 606 HIS A N 1
ATOM 4587 C CA . HIS A 1 606 ? -9.054 -5.907 13.371 1.00 85.06 606 HIS A CA 1
ATOM 4588 C C . HIS A 1 606 ? -9.041 -6.332 14.835 1.00 85.06 606 HIS A C 1
ATOM 4590 O O . HIS A 1 606 ? -10.061 -6.290 15.530 1.00 85.06 606 HIS A O 1
ATOM 4596 N N . ILE A 1 607 ? -7.864 -6.746 15.297 1.00 86.50 607 ILE A N 1
ATOM 4597 C CA . ILE A 1 607 ? -7.601 -7.105 16.684 1.00 86.50 607 ILE A CA 1
ATOM 4598 C C . ILE A 1 607 ? -6.485 -6.215 17.216 1.00 86.50 607 ILE A C 1
ATOM 4600 O O . ILE A 1 607 ? -5.389 -6.178 16.670 1.00 86.50 607 ILE A O 1
ATOM 4604 N N . ARG A 1 608 ? -6.767 -5.512 18.308 1.00 83.44 608 ARG A N 1
ATOM 4605 C CA . ARG A 1 608 ? -5.797 -4.713 19.047 1.00 83.44 608 ARG A CA 1
ATOM 4606 C C . ARG A 1 608 ? -5.602 -5.341 20.415 1.00 83.44 608 ARG A C 1
ATOM 4608 O O . ARG A 1 608 ? -6.569 -5.558 21.143 1.00 83.44 608 ARG A O 1
ATOM 4615 N N . SER A 1 609 ? -4.356 -5.636 20.764 1.00 82.69 609 SER A N 1
ATOM 4616 C CA . SER A 1 609 ? -4.016 -6.255 22.048 1.00 82.69 609 SER A CA 1
ATOM 4617 C C . SER A 1 609 ? -3.175 -5.303 22.888 1.00 82.69 609 SER A C 1
ATOM 4619 O O . SER A 1 609 ? -2.041 -5.000 22.532 1.00 82.69 609 SER A O 1
ATOM 4621 N N . ASP A 1 610 ? -3.728 -4.862 24.013 1.00 82.44 610 ASP A N 1
ATOM 4622 C CA . ASP A 1 610 ? -3.013 -4.150 25.067 1.00 82.44 610 ASP A CA 1
ATOM 4623 C C . ASP A 1 610 ? -2.655 -5.160 26.164 1.00 82.44 610 ASP A C 1
ATOM 4625 O O . ASP A 1 610 ? -3.437 -5.468 27.073 1.00 82.44 610 ASP A O 1
ATOM 4629 N N . TYR A 1 611 ? -1.456 -5.729 26.044 1.00 84.00 611 TYR A N 1
ATOM 4630 C CA . TYR A 1 611 ? -0.956 -6.701 27.008 1.00 84.00 611 TYR A CA 1
ATOM 4631 C C . TYR A 1 611 ? -0.759 -6.079 28.391 1.00 84.00 611 TYR A C 1
ATOM 4633 O O . TYR A 1 611 ? -0.961 -6.769 29.377 1.00 84.00 611 TYR A O 1
ATOM 4641 N N . LEU A 1 612 ? -0.463 -4.783 28.509 1.00 78.12 612 LEU A N 1
ATOM 4642 C CA . LEU A 1 612 ? -0.236 -4.134 29.805 1.00 78.12 612 LEU A CA 1
ATOM 4643 C C . LEU A 1 612 ? -1.527 -4.029 30.619 1.00 78.12 612 LEU A C 1
ATOM 4645 O O . LEU A 1 612 ? -1.558 -4.322 31.823 1.00 78.12 612 LEU A O 1
ATOM 4649 N N . LYS A 1 613 ? -2.618 -3.657 29.947 1.00 83.94 613 LYS A N 1
ATOM 4650 C CA . LYS A 1 613 ? -3.955 -3.606 30.547 1.00 83.94 613 LYS A CA 1
ATOM 4651 C C . LYS A 1 613 ? -4.604 -4.983 30.615 1.00 83.94 613 LYS A C 1
ATOM 4653 O O . LYS A 1 613 ? -5.557 -5.160 31.369 1.00 83.94 613 LYS A O 1
ATOM 4658 N N . GLY A 1 614 ? -4.074 -5.971 29.894 1.00 89.62 614 GLY A N 1
ATOM 4659 C CA . GLY A 1 614 ? -4.703 -7.277 29.729 1.00 89.62 614 GLY A CA 1
ATOM 4660 C C . GLY A 1 614 ? -6.024 -7.173 28.966 1.00 89.62 614 GLY A C 1
ATOM 4661 O O . GLY A 1 614 ? -6.968 -7.901 29.274 1.00 89.62 614 GLY A O 1
ATOM 4662 N N . LEU A 1 615 ? -6.095 -6.235 28.022 1.00 91.12 615 LEU A N 1
ATOM 4663 C CA . LEU A 1 615 ? -7.286 -5.892 27.259 1.00 91.12 615 LEU A CA 1
ATOM 4664 C C . LEU A 1 615 ? -7.065 -6.242 25.787 1.00 91.12 615 LEU A C 1
ATOM 4666 O O . LEU A 1 615 ? -6.084 -5.825 25.179 1.00 91.12 615 LEU A O 1
ATOM 4670 N N . VAL A 1 616 ? -8.002 -6.976 25.197 1.00 91.75 616 VAL A N 1
ATOM 4671 C CA . VAL A 1 616 ? -8.075 -7.167 23.743 1.00 91.75 616 VAL A CA 1
ATOM 4672 C C . VAL A 1 616 ? -9.325 -6.482 23.245 1.00 91.75 616 VAL A C 1
ATOM 4674 O O . VAL A 1 616 ? -10.418 -6.769 23.727 1.00 91.75 616 VAL A O 1
ATOM 4677 N N . THR A 1 617 ? -9.164 -5.616 22.258 1.00 91.38 617 THR A N 1
ATOM 4678 C CA . THR A 1 617 ? -10.272 -4.999 21.541 1.00 91.38 617 THR A CA 1
ATOM 4679 C C . THR A 1 617 ? -10.330 -5.602 20.150 1.00 91.38 617 THR A C 1
ATOM 4681 O O . THR A 1 617 ? -9.368 -5.530 19.388 1.00 91.38 617 THR A O 1
ATOM 4684 N N . ILE A 1 618 ? -11.461 -6.209 19.817 1.00 92.94 618 ILE A N 1
ATOM 4685 C CA . ILE A 1 618 ? -11.756 -6.678 18.465 1.00 92.94 618 ILE A CA 1
ATOM 4686 C C . ILE A 1 618 ? -12.815 -5.766 17.892 1.00 92.94 618 ILE A C 1
ATOM 4688 O O . ILE A 1 618 ? -13.874 -5.616 18.497 1.00 92.94 618 ILE A O 1
ATOM 4692 N N . SER A 1 619 ? -12.562 -5.209 16.719 1.00 92.75 619 SER A N 1
ATOM 4693 C CA . SER A 1 619 ? -13.563 -4.427 16.004 1.00 92.75 619 SER A CA 1
ATOM 4694 C C . SER A 1 619 ? -13.922 -5.135 14.713 1.00 92.75 619 SER A C 1
ATOM 4696 O O . SER A 1 619 ? -13.049 -5.491 13.924 1.00 92.75 619 SER A O 1
ATOM 4698 N N . LEU A 1 620 ? -15.218 -5.325 14.509 1.00 94.44 620 LEU A N 1
ATOM 4699 C CA . LEU A 1 620 ? -15.814 -5.919 13.324 1.00 94.44 620 LEU A CA 1
ATOM 4700 C C . LEU A 1 620 ? -16.635 -4.824 12.643 1.00 94.44 620 LEU A C 1
ATOM 4702 O O . LEU A 1 620 ? -17.740 -4.503 13.086 1.00 94.44 620 LEU A O 1
ATOM 4706 N N . PHE A 1 621 ? -16.067 -4.206 11.616 1.00 94.38 621 PHE A N 1
ATOM 4707 C CA . PHE A 1 621 ? -16.756 -3.231 10.784 1.00 94.38 621 PHE A CA 1
ATOM 4708 C C . PHE A 1 621 ? -17.483 -3.946 9.649 1.00 94.38 621 PHE A C 1
ATOM 4710 O O . PHE A 1 621 ? -16.868 -4.712 8.913 1.00 94.38 621 PHE A O 1
ATOM 4717 N N . PHE A 1 622 ? -18.768 -3.651 9.489 1.00 94.88 622 PHE A N 1
ATOM 4718 C CA . PHE A 1 622 ? -19.615 -4.106 8.396 1.00 94.88 622 PHE A CA 1
ATOM 4719 C C . PHE A 1 622 ? -19.905 -2.936 7.467 1.00 94.88 622 PHE A C 1
ATOM 4721 O O . PHE A 1 622 ? -20.385 -1.893 7.916 1.00 94.88 622 PHE A O 1
ATOM 4728 N N . SER A 1 623 ? -19.646 -3.133 6.173 1.00 93.44 623 SER A N 1
ATOM 4729 C CA . SER A 1 623 ? -20.015 -2.161 5.141 1.00 93.44 623 SER A CA 1
ATOM 4730 C C . SER A 1 623 ? -21.516 -1.858 5.170 1.00 93.44 623 SER A C 1
ATOM 4732 O O . SER A 1 623 ? -22.319 -2.705 5.567 1.00 93.44 623 SER A O 1
ATOM 4734 N N . GLU A 1 624 ? -21.905 -0.671 4.705 1.00 93.69 624 GLU A N 1
ATOM 4735 C CA . GLU A 1 624 ? -23.309 -0.241 4.669 1.00 93.69 624 GLU A CA 1
ATOM 4736 C C . GLU A 1 624 ? -24.212 -1.260 3.959 1.00 93.69 624 GLU A C 1
ATOM 4738 O O . GLU A 1 624 ? -25.235 -1.686 4.494 1.00 93.69 624 GLU A O 1
ATOM 4743 N N . ALA A 1 625 ? -23.787 -1.740 2.788 1.00 91.44 625 ALA A N 1
ATOM 4744 C CA . ALA A 1 625 ? -24.527 -2.738 2.023 1.00 91.44 625 ALA A CA 1
ATOM 4745 C C . ALA A 1 625 ? -24.756 -4.039 2.818 1.00 91.44 625 ALA A C 1
ATOM 4747 O O . ALA A 1 625 ? -25.865 -4.580 2.830 1.00 91.44 625 ALA A O 1
ATOM 4748 N N . GLU A 1 626 ? -23.727 -4.529 3.516 1.00 92.75 626 GLU A N 1
ATOM 4749 C CA . GLU A 1 626 ? -23.821 -5.746 4.325 1.00 92.75 626 GLU A CA 1
ATOM 4750 C C . GLU A 1 626 ? -24.669 -5.529 5.585 1.00 92.75 626 GLU A C 1
ATOM 4752 O O . GLU A 1 626 ? -25.526 -6.358 5.904 1.00 92.75 626 GLU A O 1
ATOM 4757 N N . ALA A 1 627 ? -24.501 -4.392 6.266 1.00 95.62 627 ALA A N 1
ATOM 4758 C CA . ALA A 1 627 ? -25.302 -4.026 7.427 1.00 95.62 627 ALA A CA 1
ATOM 4759 C C . ALA A 1 627 ? -26.796 -3.964 7.067 1.00 95.62 627 ALA A C 1
ATOM 4761 O O . ALA A 1 627 ? -27.617 -4.602 7.735 1.00 95.62 627 ALA A O 1
ATOM 4762 N N . GLN A 1 628 ? -27.155 -3.302 5.962 1.00 95.44 628 GLN A N 1
ATOM 4763 C CA . GLN A 1 628 ? -28.537 -3.250 5.480 1.00 95.44 628 GLN A CA 1
ATOM 4764 C C . GLN A 1 628 ? -29.072 -4.632 5.099 1.00 95.44 628 GLN A C 1
ATOM 4766 O O . GLN A 1 628 ? -30.216 -4.958 5.424 1.00 95.44 628 GLN A O 1
ATOM 4771 N N . GLN A 1 629 ? -28.264 -5.482 4.461 1.00 94.00 629 GLN A N 1
ATOM 4772 C CA . GLN A 1 629 ? -28.667 -6.849 4.127 1.00 94.00 629 GLN A CA 1
ATOM 4773 C C . GLN A 1 629 ? -28.972 -7.680 5.385 1.00 94.00 629 GLN A C 1
ATOM 4775 O O . GLN A 1 629 ? -29.984 -8.392 5.437 1.00 94.00 629 GLN A O 1
ATOM 4780 N N . ILE A 1 630 ? -28.135 -7.570 6.420 1.00 96.06 630 ILE A N 1
ATOM 4781 C CA . ILE A 1 630 ? -28.351 -8.230 7.714 1.00 96.06 630 ILE A CA 1
ATOM 4782 C C . ILE A 1 630 ? -29.660 -7.734 8.338 1.00 96.06 630 ILE A C 1
ATOM 4784 O O . ILE A 1 630 ? -30.496 -8.546 8.738 1.00 96.06 630 ILE A O 1
ATOM 4788 N N . VAL A 1 631 ? -29.888 -6.419 8.361 1.00 97.31 631 VAL A N 1
ATOM 4789 C CA . VAL A 1 631 ? -31.108 -5.814 8.919 1.00 97.31 631 VAL A CA 1
ATOM 4790 C C . VAL A 1 631 ? -32.359 -6.237 8.162 1.00 97.31 631 VAL A C 1
ATOM 4792 O O . VAL A 1 631 ? -33.366 -6.578 8.783 1.00 97.31 631 VAL A O 1
ATOM 4795 N N . GLN A 1 632 ? -32.313 -6.268 6.831 1.00 96.69 632 GLN A N 1
ATOM 4796 C CA . GLN A 1 632 ? -33.422 -6.763 6.017 1.00 96.69 632 GLN A CA 1
ATOM 4797 C C . GLN A 1 632 ? -33.743 -8.226 6.338 1.00 96.69 632 GLN A C 1
ATOM 4799 O O . GLN A 1 632 ? -34.915 -8.585 6.430 1.00 96.69 632 GLN A O 1
ATOM 4804 N N . SER A 1 633 ? -32.723 -9.058 6.555 1.00 96.44 633 SER A N 1
ATOM 4805 C CA . SER A 1 633 ? -32.897 -10.472 6.911 1.00 96.44 633 SER A CA 1
ATOM 4806 C C . SER A 1 633 ? -33.511 -10.631 8.310 1.00 96.44 633 SER A C 1
ATOM 4808 O O . SER A 1 633 ? -34.445 -11.412 8.494 1.00 96.44 633 SER A O 1
ATOM 4810 N N . ILE A 1 634 ? -33.078 -9.816 9.282 1.00 95.00 634 ILE A N 1
ATOM 4811 C CA . ILE A 1 634 ? -33.685 -9.751 10.623 1.00 95.00 634 ILE A CA 1
ATOM 4812 C C . ILE A 1 634 ? -35.166 -9.346 10.521 1.00 95.00 634 ILE A C 1
ATOM 4814 O O . ILE A 1 634 ? -36.027 -10.008 11.099 1.00 95.00 634 ILE A O 1
ATOM 4818 N N . ARG A 1 635 ? -35.487 -8.305 9.737 1.00 95.38 635 ARG A N 1
ATOM 4819 C CA . ARG A 1 635 ? -36.866 -7.812 9.534 1.00 95.38 635 ARG A CA 1
ATOM 4820 C C . ARG A 1 635 ? -37.778 -8.826 8.838 1.00 95.38 635 ARG A C 1
ATOM 4822 O O . ARG A 1 635 ? -38.978 -8.819 9.086 1.00 95.38 635 ARG A O 1
ATOM 4829 N N . LYS A 1 636 ? -37.225 -9.711 8.002 1.00 97.00 636 LYS A N 1
ATOM 4830 C CA . LYS A 1 636 ? -37.952 -10.830 7.372 1.00 97.00 636 LYS A CA 1
ATOM 4831 C C . LYS A 1 636 ? -38.274 -11.977 8.339 1.00 97.00 636 LYS A C 1
ATOM 4833 O O . LYS A 1 636 ? -38.928 -12.933 7.935 1.00 97.00 636 LYS A O 1
ATOM 4838 N N . GLY A 1 637 ? -37.839 -11.897 9.597 1.00 94.81 637 GLY A N 1
ATOM 4839 C CA . GLY A 1 637 ? -38.104 -12.922 10.605 1.00 94.81 637 GLY A CA 1
ATOM 4840 C C . GLY A 1 637 ? -37.095 -14.073 10.615 1.00 94.81 637 GLY A C 1
ATOM 4841 O O . GLY A 1 637 ? -37.336 -15.071 11.285 1.00 94.81 637 GLY A O 1
ATOM 4842 N N . GLU A 1 638 ? -35.939 -13.943 9.949 1.00 93.19 638 GLU A N 1
ATOM 4843 C CA . GLU A 1 638 ? -34.853 -14.945 10.019 1.00 93.19 638 GLU A CA 1
ATOM 4844 C C . GLU A 1 638 ? -34.135 -14.964 11.388 1.00 93.19 638 GLU A C 1
ATOM 4846 O O . GLU A 1 638 ? -33.211 -15.749 11.626 1.00 93.19 638 GLU A O 1
ATOM 4851 N N . GLY A 1 639 ? -34.561 -14.095 12.311 1.00 92.88 639 GLY A N 1
ATOM 4852 C CA . GLY A 1 639 ? -34.028 -13.983 13.662 1.00 92.88 639 GLY A CA 1
ATOM 4853 C C . GLY A 1 639 ? -32.576 -13.502 13.682 1.00 92.88 639 GLY A C 1
ATOM 4854 O O . GLY A 1 639 ? -32.136 -12.735 12.832 1.00 92.88 639 GLY A O 1
ATOM 4855 N N . ALA A 1 640 ? -31.815 -13.964 14.675 1.00 93.50 640 ALA A N 1
ATOM 4856 C CA . ALA A 1 640 ? -30.421 -13.569 14.902 1.00 93.50 640 ALA A CA 1
ATOM 4857 C C . ALA A 1 640 ? -29.393 -14.299 14.017 1.00 93.50 640 ALA A C 1
ATOM 4859 O O . ALA A 1 640 ? -28.201 -13.988 14.057 1.00 93.50 640 ALA A O 1
ATOM 4860 N N . ALA A 1 641 ? -29.823 -15.299 13.243 1.00 95.19 641 ALA A N 1
ATOM 4861 C CA . ALA A 1 641 ? -28.918 -16.162 12.490 1.00 95.19 641 ALA A CA 1
ATOM 4862 C C . ALA A 1 641 ? -28.098 -15.427 11.405 1.00 95.19 641 ALA A C 1
ATOM 4864 O O . ALA A 1 641 ? -26.910 -15.731 11.279 1.00 95.19 641 ALA A O 1
ATOM 4865 N N . PRO A 1 642 ? -28.645 -14.465 10.631 1.00 96.00 642 PRO A N 1
ATOM 4866 C CA . PRO A 1 642 ? -27.863 -13.692 9.660 1.00 96.00 642 PRO A CA 1
ATOM 4867 C C . PRO A 1 642 ? -26.753 -12.865 10.319 1.00 96.00 642 PRO A C 1
ATOM 4869 O O . PRO A 1 642 ? -25.603 -12.950 9.897 1.00 96.00 642 PRO A O 1
ATOM 4872 N N . LEU A 1 643 ? -27.077 -12.154 11.405 1.00 96.81 643 LEU A N 1
ATOM 4873 C CA . LEU A 1 643 ? -26.112 -11.355 12.164 1.00 96.81 643 LEU A CA 1
ATOM 4874 C C . LEU A 1 643 ? -25.004 -12.229 12.758 1.00 96.81 643 LEU A C 1
ATOM 4876 O O . LEU A 1 643 ? -23.826 -11.914 12.622 1.00 96.81 643 LEU A O 1
ATOM 4880 N N . LEU A 1 644 ? -25.361 -13.365 13.366 1.00 96.69 644 LEU A N 1
ATOM 4881 C CA . LEU A 1 644 ? -24.368 -14.286 13.916 1.00 96.69 644 LEU A CA 1
ATOM 4882 C C . LEU A 1 644 ? -23.423 -14.828 12.835 1.00 96.69 644 LEU A C 1
ATOM 4884 O O . LEU A 1 644 ? -22.218 -14.900 13.062 1.00 96.69 644 LEU A O 1
ATOM 4888 N N . ARG A 1 645 ? -23.948 -15.193 11.658 1.00 95.31 645 ARG A N 1
ATOM 4889 C CA . ARG A 1 645 ? -23.115 -15.654 10.537 1.00 95.31 645 ARG A CA 1
ATOM 4890 C C . ARG A 1 645 ? -22.119 -14.581 10.100 1.00 95.31 645 ARG A C 1
ATOM 4892 O O . ARG A 1 645 ? -20.946 -14.907 9.947 1.00 95.31 645 ARG A O 1
ATOM 4899 N N . ALA A 1 646 ? -22.563 -13.331 9.969 1.00 93.81 646 ALA A N 1
ATOM 4900 C CA . ALA A 1 646 ? -21.702 -12.211 9.596 1.00 93.81 646 ALA A CA 1
ATOM 4901 C C . ALA A 1 646 ? -20.603 -11.951 10.645 1.00 93.81 646 ALA A C 1
ATOM 4903 O O . ALA A 1 646 ? -19.428 -11.851 10.303 1.00 93.81 646 ALA A O 1
ATOM 4904 N N . LEU A 1 647 ? -20.950 -11.956 11.938 1.00 95.56 647 LEU A N 1
ATOM 4905 C CA . LEU A 1 647 ? -19.987 -11.799 13.039 1.00 95.56 647 LEU A CA 1
ATOM 4906 C C . LEU A 1 647 ? -18.923 -12.902 13.061 1.00 95.56 647 LEU A C 1
ATOM 4908 O O . LEU A 1 647 ? -17.741 -12.621 13.267 1.00 95.56 647 LEU A O 1
ATOM 4912 N N . VAL A 1 648 ? -19.326 -14.158 12.850 1.00 93.88 648 VAL A N 1
ATOM 4913 C CA . VAL A 1 648 ? -18.399 -15.299 12.800 1.00 93.88 648 VAL A CA 1
ATOM 4914 C C . VAL A 1 648 ? -17.504 -15.220 11.562 1.00 93.88 648 VAL A C 1
ATOM 4916 O O . VAL A 1 648 ? -16.304 -15.467 11.673 1.00 93.88 648 VAL A O 1
ATOM 4919 N N . ALA A 1 649 ? -18.061 -14.849 10.404 1.00 89.88 649 ALA A N 1
ATOM 4920 C CA . ALA A 1 649 ? -17.302 -14.672 9.169 1.00 89.88 649 ALA A CA 1
ATOM 4921 C C . ALA A 1 649 ? -16.238 -13.573 9.323 1.00 89.88 649 ALA A C 1
ATOM 4923 O O . ALA A 1 649 ? -15.057 -13.853 9.119 1.00 89.88 649 ALA A O 1
ATOM 4924 N N . ALA A 1 650 ? -16.620 -12.387 9.805 1.00 89.56 650 ALA A N 1
ATOM 4925 C CA . ALA A 1 650 ? -15.694 -11.286 10.069 1.00 89.56 650 ALA A CA 1
ATOM 4926 C C . ALA A 1 650 ? -14.614 -11.677 11.097 1.00 89.56 650 ALA A C 1
ATOM 4928 O O . ALA A 1 650 ? -13.426 -11.466 10.873 1.00 89.56 650 ALA A O 1
ATOM 4929 N N . SER A 1 651 ? -14.986 -12.358 12.189 1.00 90.56 651 SER A N 1
ATOM 4930 C CA . SER A 1 651 ? -14.016 -12.842 13.189 1.00 90.56 651 SER A CA 1
ATOM 4931 C C . SER A 1 651 ? -13.004 -13.837 12.602 1.00 90.56 651 SER A C 1
ATOM 4933 O O . SER A 1 651 ? -11.855 -13.905 13.036 1.00 90.56 651 SER A O 1
ATOM 4935 N N . SER A 1 652 ? -13.399 -14.616 11.594 1.00 86.56 652 SER A N 1
ATOM 4936 C CA . SER A 1 652 ? -12.507 -15.586 10.957 1.00 86.56 652 SER A CA 1
ATOM 4937 C C . SER A 1 652 ? -11.405 -14.946 10.100 1.00 86.56 652 SER A C 1
ATOM 4939 O O . SER A 1 652 ? -10.390 -15.612 9.874 1.00 86.56 652 SER A O 1
ATOM 4941 N N . GLN A 1 653 ? -11.582 -13.685 9.670 1.00 80.69 653 GLN A N 1
ATOM 4942 C CA . GLN A 1 653 ? -10.588 -12.907 8.912 1.00 80.69 653 GLN A CA 1
ATOM 4943 C C . GLN A 1 653 ? -9.366 -12.559 9.778 1.00 80.69 653 GLN A C 1
ATOM 4945 O O . GLN A 1 653 ? -8.236 -12.631 9.311 1.00 80.69 653 GLN A O 1
ATOM 4950 N N . ILE A 1 654 ? -9.574 -12.302 11.074 1.00 79.62 654 ILE A N 1
ATOM 4951 C CA . ILE A 1 654 ? -8.508 -12.075 12.072 1.00 79.62 654 ILE A CA 1
ATOM 4952 C C . ILE A 1 654 ? -8.042 -13.372 12.755 1.00 79.62 654 ILE A C 1
ATOM 4954 O O . ILE A 1 654 ? -7.529 -13.367 13.871 1.00 79.62 654 ILE A O 1
ATOM 4958 N N . GLY A 1 655 ? -8.271 -14.527 12.121 1.00 79.81 655 GLY A N 1
ATOM 4959 C CA . GLY A 1 655 ? -7.803 -15.822 12.623 1.00 79.81 655 GLY A CA 1
ATOM 4960 C C . GLY A 1 655 ? -8.563 -16.375 13.838 1.00 79.81 655 GLY A C 1
ATOM 4961 O O . GLY A 1 655 ? -8.159 -17.403 14.387 1.00 79.81 655 GLY A O 1
ATOM 4962 N N . LEU A 1 656 ? -9.683 -15.771 14.255 1.00 80.38 656 LEU A N 1
ATOM 4963 C CA . LEU A 1 656 ? -10.524 -16.300 15.336 1.00 80.38 656 LEU A CA 1
ATOM 4964 C C . LEU A 1 656 ? -11.469 -17.382 14.801 1.00 80.38 656 LEU A C 1
ATOM 4966 O O . LEU A 1 656 ? -12.669 -17.172 14.618 1.00 80.38 656 LEU A O 1
ATOM 4970 N N . ARG A 1 657 ? -10.917 -18.569 14.535 1.00 74.81 657 ARG A N 1
ATOM 4971 C CA . ARG A 1 657 ? -11.663 -19.729 14.025 1.00 74.81 657 ARG A CA 1
ATOM 4972 C C . ARG A 1 657 ? -11.945 -20.747 15.129 1.00 74.81 657 ARG A C 1
ATOM 4974 O O . ARG A 1 657 ? -11.114 -20.993 16.004 1.00 74.81 657 ARG A O 1
ATOM 4981 N N . LEU A 1 658 ? -13.118 -21.386 15.072 1.00 65.25 658 LEU A N 1
ATOM 4982 C CA . LEU A 1 658 ? -13.357 -22.600 15.857 1.00 65.25 658 LEU A CA 1
ATOM 4983 C C . LEU A 1 658 ? -12.436 -23.711 15.342 1.00 65.25 658 LEU A C 1
ATOM 4985 O O . LEU A 1 658 ? -12.243 -23.813 14.129 1.00 65.25 658 LEU A O 1
ATOM 4989 N N . PRO A 1 659 ? -11.900 -24.575 16.221 1.00 54.03 659 PRO A N 1
ATOM 4990 C CA . PRO A 1 659 ? -11.167 -25.747 15.772 1.00 54.03 659 PRO A CA 1
ATOM 4991 C C . PRO A 1 659 ? -12.119 -26.630 14.958 1.00 54.03 659 PRO A C 1
ATOM 4993 O O . PRO A 1 659 ? -13.011 -27.272 15.520 1.00 54.03 659 PRO A O 1
ATOM 4996 N N . ALA A 1 660 ? -11.943 -26.661 13.636 1.00 53.16 660 ALA A N 1
ATOM 4997 C CA . ALA A 1 660 ? -12.571 -27.682 12.813 1.00 53.16 660 ALA A CA 1
ATOM 4998 C C . ALA A 1 660 ? -12.086 -29.041 13.337 1.00 53.16 660 ALA A C 1
ATOM 5000 O O . ALA A 1 660 ? -10.898 -29.215 13.619 1.00 53.16 660 ALA A O 1
ATOM 5001 N N . LYS A 1 661 ? -12.999 -29.997 13.547 1.00 44.47 661 LYS A N 1
ATOM 5002 C CA . LYS A 1 661 ? -12.625 -31.350 13.977 1.00 44.47 661 LYS A CA 1
ATOM 5003 C C . LYS A 1 661 ? -11.674 -31.956 12.936 1.00 44.47 661 LYS A C 1
ATOM 5005 O O . LYS A 1 661 ? -12.130 -32.400 11.894 1.00 44.47 661 LYS A O 1
ATOM 5010 N N . ALA A 1 662 ? -10.377 -31.948 13.247 1.00 33.53 662 ALA A N 1
ATOM 5011 C CA . ALA A 1 662 ? -9.326 -32.823 12.729 1.00 33.53 662 ALA A CA 1
ATOM 5012 C C . ALA A 1 662 ? -9.390 -33.174 11.229 1.00 33.53 662 ALA A C 1
ATOM 5014 O O . ALA A 1 662 ? -9.214 -34.333 10.864 1.00 33.53 662 ALA A O 1
ATOM 5015 N N . VAL A 1 663 ? -9.568 -32.190 10.348 1.00 36.25 663 VAL A N 1
ATOM 5016 C CA . VAL A 1 663 ? -9.031 -32.328 8.992 1.00 36.25 663 VAL A CA 1
ATOM 5017 C C . VAL A 1 663 ? -7.625 -31.762 9.077 1.00 36.25 663 VAL A C 1
ATOM 5019 O O . VAL A 1 663 ? -7.461 -30.550 9.178 1.00 36.25 663 VAL A O 1
ATOM 5022 N N . ARG A 1 664 ? -6.623 -32.649 9.137 1.00 37.03 664 ARG A N 1
ATOM 5023 C CA . ARG A 1 664 ? -5.213 -32.309 8.905 1.00 37.03 664 ARG A CA 1
ATOM 5024 C C . ARG A 1 664 ? -5.107 -31.773 7.474 1.00 37.03 664 ARG A C 1
ATOM 5026 O O . ARG A 1 664 ? -4.785 -32.517 6.558 1.00 37.03 664 ARG A O 1
ATOM 5033 N N . ARG A 1 665 ? -5.467 -30.514 7.261 1.00 36.81 665 ARG A N 1
ATOM 5034 C CA . ARG A 1 665 ? -4.838 -29.738 6.206 1.00 36.81 665 ARG A CA 1
ATOM 5035 C C . ARG A 1 665 ? -3.514 -29.305 6.809 1.00 36.81 665 ARG A C 1
ATOM 5037 O O . ARG A 1 665 ? -3.501 -28.740 7.899 1.00 36.81 665 ARG A O 1
ATOM 5044 N N . GLU A 1 666 ? -2.422 -29.689 6.164 1.00 36.53 666 GLU A N 1
ATOM 5045 C CA . GLU A 1 666 ? -1.172 -28.948 6.274 1.00 36.53 666 GLU A CA 1
ATOM 5046 C C . GLU A 1 666 ? -1.523 -27.527 5.828 1.00 36.53 666 GLU A C 1
ATOM 5048 O O . GLU A 1 666 ? -1.637 -27.232 4.641 1.00 36.53 666 GLU A O 1
ATOM 5053 N N . ASP A 1 667 ? -1.907 -26.698 6.797 1.00 37.94 667 ASP A N 1
ATOM 5054 C CA . ASP A 1 667 ? -2.020 -25.267 6.603 1.00 37.94 667 ASP A CA 1
ATOM 5055 C C . ASP A 1 667 ? -0.584 -24.821 6.317 1.00 37.94 667 ASP A C 1
ATOM 5057 O O . ASP A 1 667 ? 0.251 -24.838 7.222 1.00 37.94 667 ASP A O 1
ATOM 5061 N N . ASN A 1 668 ? -0.282 -24.545 5.043 1.00 39.66 668 ASN A N 1
ATOM 5062 C CA . ASN A 1 668 ? 0.983 -23.950 4.626 1.00 39.66 668 ASN A CA 1
ATOM 5063 C C . ASN A 1 668 ? 1.325 -22.806 5.588 1.00 39.66 668 ASN A C 1
ATOM 5065 O O . ASN A 1 668 ? 0.502 -21.911 5.809 1.00 39.66 668 ASN A O 1
ATOM 5069 N N . GLU A 1 669 ? 2.546 -22.832 6.119 1.00 38.81 669 GLU A N 1
ATOM 5070 C CA . GLU A 1 669 ? 3.114 -21.801 6.996 1.00 38.81 669 GLU A CA 1
ATOM 5071 C C . GLU A 1 669 ? 3.118 -20.396 6.356 1.00 38.81 669 GLU A C 1
ATOM 5073 O O . GLU A 1 669 ? 3.320 -19.405 7.050 1.00 38.81 669 GLU A O 1
ATOM 5078 N N . ASP A 1 670 ? 2.779 -20.289 5.069 1.00 39.19 670 ASP A N 1
ATOM 5079 C CA . ASP A 1 670 ? 2.704 -19.048 4.293 1.00 39.19 670 ASP A CA 1
ATOM 5080 C C . ASP A 1 670 ? 1.489 -18.159 4.606 1.00 39.19 670 ASP A C 1
ATOM 5082 O O . ASP A 1 670 ? 1.379 -17.050 4.075 1.00 39.19 670 ASP A O 1
ATOM 5086 N N . GLN A 1 671 ? 0.540 -18.608 5.438 1.00 38.28 671 GLN A N 1
ATOM 5087 C CA . GLN A 1 671 ? -0.562 -17.751 5.887 1.00 38.28 671 GLN A CA 1
ATOM 5088 C C . GLN A 1 671 ? -0.082 -16.844 7.030 1.00 38.28 671 GLN A C 1
ATOM 5090 O O . GLN A 1 671 ? -0.549 -16.930 8.165 1.00 38.28 671 GLN A O 1
ATOM 5095 N N . GLU A 1 672 ? 0.898 -15.995 6.714 1.00 39.59 672 GLU A N 1
ATOM 5096 C CA . GLU A 1 672 ? 1.469 -15.028 7.638 1.00 39.59 672 GLU A CA 1
ATOM 5097 C C . GLU A 1 672 ? 0.396 -14.078 8.177 1.00 39.59 672 GLU A C 1
ATOM 5099 O O . GLU A 1 672 ? -0.430 -13.497 7.470 1.00 39.59 672 GLU A O 1
ATOM 5104 N N . ASP A 1 673 ? 0.445 -13.965 9.494 1.00 42.59 673 ASP A N 1
ATOM 5105 C CA . ASP A 1 673 ? -0.534 -13.366 10.374 1.00 42.59 673 ASP A CA 1
ATOM 5106 C C . ASP A 1 673 ? -0.794 -11.873 10.070 1.00 42.59 673 ASP A C 1
ATOM 5108 O O . ASP A 1 673 ? 0.098 -11.029 10.175 1.00 42.59 673 ASP A O 1
ATOM 5112 N N . HIS A 1 674 ? -2.045 -11.537 9.735 1.00 45.84 674 HIS A N 1
ATOM 5113 C CA . HIS A 1 674 ? -2.561 -10.169 9.559 1.00 45.84 674 HIS A CA 1
ATOM 5114 C C . HIS A 1 674 ? -2.710 -9.411 10.897 1.00 45.84 674 HIS A C 1
ATOM 5116 O O . HIS A 1 674 ? -3.807 -8.974 11.240 1.00 45.84 674 HIS A O 1
ATOM 5122 N N . GLU A 1 675 ? -1.646 -9.292 11.694 1.00 51.06 675 GLU A N 1
ATOM 5123 C CA . GLU A 1 675 ? -1.739 -8.725 13.047 1.00 51.06 675 GLU A CA 1
ATOM 5124 C C . GLU A 1 675 ? -0.839 -7.514 13.288 1.00 51.06 675 GLU A C 1
ATOM 5126 O O . GLU A 1 675 ? 0.383 -7.593 13.167 1.00 51.06 675 GLU A O 1
ATOM 5131 N N . ASP A 1 676 ? -1.467 -6.445 13.783 1.00 45.88 676 ASP A N 1
ATOM 5132 C CA . ASP A 1 676 ? -0.847 -5.421 14.622 1.00 45.88 676 ASP A CA 1
ATOM 5133 C C . ASP A 1 676 ? -0.866 -5.898 16.084 1.00 45.88 676 ASP A C 1
ATOM 5135 O O . ASP A 1 676 ? -1.543 -5.357 16.963 1.00 45.88 676 ASP A O 1
ATOM 5139 N N . PHE A 1 677 ? -0.120 -6.964 16.377 1.00 46.44 677 PHE A N 1
ATOM 5140 C CA . PHE A 1 677 ? 0.400 -7.079 17.736 1.00 46.44 677 PHE A CA 1
ATOM 5141 C C . PHE A 1 677 ? 1.400 -5.945 17.941 1.00 46.44 677 PHE A C 1
ATOM 5143 O O . PHE A 1 677 ? 2.089 -5.584 16.989 1.00 46.44 677 PHE A O 1
ATOM 5150 N N . ALA A 1 678 ? 1.480 -5.397 19.162 1.00 47.81 678 ALA A N 1
ATOM 5151 C CA . ALA A 1 678 ? 2.477 -4.382 19.507 1.00 47.81 678 ALA A CA 1
ATOM 5152 C C . ALA A 1 678 ? 3.818 -4.740 18.827 1.00 47.81 678 ALA A C 1
ATOM 5154 O O . ALA A 1 678 ? 4.283 -5.871 19.030 1.00 47.81 678 ALA A O 1
ATOM 5155 N N . PRO A 1 679 ? 4.371 -3.859 17.966 1.00 49.38 679 PRO A N 1
ATOM 5156 C CA . PRO A 1 679 ? 5.324 -4.235 16.915 1.00 49.38 679 PRO A CA 1
ATOM 5157 C C . PRO A 1 679 ? 6.562 -4.974 17.436 1.00 49.38 679 PRO A C 1
ATOM 5159 O O . PRO A 1 679 ? 7.134 -5.795 16.722 1.00 49.38 679 PRO A O 1
ATOM 5162 N N . HIS A 1 680 ? 6.917 -4.765 18.704 1.00 52.22 680 HIS A N 1
ATOM 5163 C CA . HIS A 1 680 ? 8.027 -5.441 19.370 1.00 52.22 680 HIS A CA 1
ATOM 5164 C C . HIS A 1 680 ? 7.646 -6.820 19.942 1.00 52.22 680 HIS A C 1
ATOM 5166 O O . HIS A 1 680 ? 8.372 -7.792 19.763 1.00 52.22 680 HIS A O 1
ATOM 5172 N N . LEU A 1 681 ? 6.472 -6.967 20.567 1.00 56.12 681 LEU A N 1
ATOM 5173 C CA . LEU A 1 681 ? 6.082 -8.217 21.240 1.00 56.12 681 LEU A CA 1
ATOM 5174 C C . LEU A 1 681 ? 5.586 -9.291 20.258 1.00 56.12 681 LEU A C 1
ATOM 5176 O O . LEU A 1 681 ? 5.785 -10.485 20.476 1.00 56.12 681 LEU A O 1
ATOM 5180 N N . GLY A 1 682 ? 4.938 -8.871 19.166 1.00 59.84 682 GLY A N 1
ATOM 5181 C CA . GLY A 1 682 ? 4.425 -9.777 18.136 1.00 59.84 682 GLY A CA 1
ATOM 5182 C C . GLY A 1 682 ? 5.525 -10.513 17.368 1.00 59.84 682 GLY A C 1
ATOM 5183 O O . GLY A 1 682 ? 5.342 -11.687 17.035 1.00 59.84 682 GLY A O 1
ATOM 5184 N N . LYS A 1 683 ? 6.661 -9.836 17.133 1.00 61.72 683 LYS A N 1
ATOM 5185 C CA . LYS A 1 683 ? 7.858 -10.400 16.488 1.00 61.72 683 LYS A CA 1
ATOM 5186 C C . LYS A 1 683 ? 8.578 -11.406 17.391 1.00 61.72 683 LYS A C 1
ATOM 5188 O O . LYS A 1 683 ? 9.032 -12.434 16.908 1.00 61.72 683 LYS A O 1
ATOM 5193 N N . LEU A 1 684 ? 8.613 -11.148 18.700 1.00 66.19 684 LEU A N 1
ATOM 5194 C CA . LEU A 1 684 ? 9.295 -12.006 19.677 1.00 66.19 684 LEU A CA 1
ATOM 5195 C C . LEU A 1 684 ? 8.503 -13.268 20.051 1.00 66.19 684 LEU A C 1
ATOM 5197 O O . LEU A 1 684 ? 9.073 -14.220 20.583 1.00 66.19 684 LEU A O 1
ATOM 5201 N N . MET A 1 685 ? 7.188 -13.306 19.806 1.00 74.12 685 MET A N 1
ATOM 5202 C CA . MET A 1 685 ? 6.373 -14.476 20.135 1.00 74.12 685 MET A CA 1
ATOM 5203 C C . MET A 1 685 ? 6.407 -15.541 19.026 1.00 74.12 685 MET A C 1
ATOM 5205 O O . MET A 1 685 ? 5.947 -15.271 17.914 1.00 74.12 685 MET A O 1
ATOM 5209 N N . PRO A 1 686 ? 6.805 -16.794 19.338 1.00 80.12 686 PRO A N 1
ATOM 5210 C CA . PRO A 1 686 ? 6.697 -17.911 18.404 1.00 80.12 686 PRO A CA 1
ATOM 5211 C C . PRO A 1 686 ? 5.270 -18.081 17.860 1.00 80.12 686 PRO A C 1
ATOM 5213 O O . PRO A 1 686 ? 4.295 -18.003 18.620 1.00 80.12 686 PRO A O 1
ATOM 5216 N N . SER A 1 687 ? 5.137 -18.404 16.570 1.00 79.31 687 SER A N 1
ATOM 5217 C CA . SER A 1 687 ? 3.851 -18.616 15.874 1.00 79.31 687 SER A CA 1
ATOM 5218 C C . SER A 1 687 ? 2.919 -19.585 16.619 1.00 79.31 687 SER A C 1
ATOM 5220 O O . SER A 1 687 ? 1.718 -19.341 16.770 1.00 79.31 687 SER A O 1
ATOM 5222 N N . ALA A 1 688 ? 3.482 -20.642 17.212 1.00 81.88 688 ALA A N 1
ATOM 5223 C CA . ALA A 1 688 ? 2.752 -21.616 18.022 1.00 81.88 688 ALA A CA 1
ATOM 5224 C C . ALA A 1 688 ? 2.065 -21.006 19.262 1.00 81.88 688 ALA A C 1
ATOM 5226 O O . ALA A 1 688 ? 1.018 -21.496 19.699 1.00 81.88 688 ALA A O 1
ATOM 5227 N N . ILE A 1 689 ? 2.640 -19.956 19.858 1.00 83.38 689 ILE A N 1
ATOM 5228 C CA . ILE A 1 689 ? 2.041 -19.233 20.989 1.00 83.38 689 ILE A CA 1
ATOM 5229 C C . ILE A 1 689 ? 0.908 -18.336 20.488 1.00 83.38 689 ILE A C 1
ATOM 5231 O O . ILE A 1 689 ? -0.189 -18.405 21.050 1.00 83.38 689 ILE A O 1
ATOM 5235 N N . ARG A 1 690 ? 1.123 -17.581 19.400 1.00 82.62 690 ARG A N 1
ATOM 5236 C CA . ARG A 1 690 ? 0.080 -16.743 18.776 1.00 82.62 690 ARG A CA 1
ATOM 5237 C C . ARG A 1 690 ? -1.157 -17.569 18.426 1.00 82.62 690 ARG A C 1
ATOM 5239 O O . ARG A 1 690 ? -2.268 -17.237 18.841 1.00 82.62 690 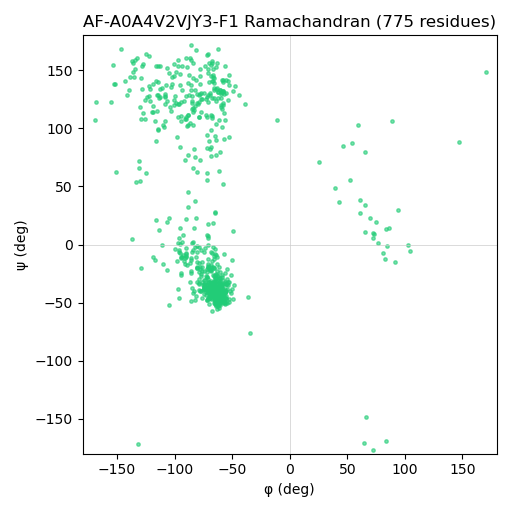ARG A O 1
ATOM 5246 N N . HIS A 1 691 ? -0.961 -18.731 17.802 1.00 84.69 691 HIS A N 1
ATOM 5247 C CA . HIS A 1 691 ? -2.049 -19.649 17.466 1.00 84.69 691 HIS A CA 1
ATOM 5248 C C . HIS A 1 691 ? -2.827 -20.135 18.705 1.00 84.69 691 HIS A C 1
ATOM 5250 O O . HIS A 1 691 ? -4.060 -20.199 18.698 1.00 84.69 691 HIS A O 1
ATOM 5256 N N . LYS A 1 692 ? -2.136 -20.440 19.815 1.00 86.44 692 LYS A N 1
ATOM 5257 C CA . LYS A 1 692 ? -2.794 -20.821 21.079 1.00 86.44 692 LYS A CA 1
ATOM 5258 C C . LYS A 1 692 ? -3.607 -19.674 21.676 1.00 86.44 692 LYS A C 1
ATOM 5260 O O . LYS A 1 692 ? -4.723 -19.924 22.138 1.00 86.44 692 LYS A O 1
ATOM 5265 N N . ILE A 1 693 ? -3.078 -18.449 21.659 1.00 87.31 693 ILE A N 1
ATOM 5266 C CA . ILE A 1 693 ? -3.787 -17.253 22.136 1.00 87.31 693 ILE A CA 1
ATOM 5267 C C . ILE A 1 693 ? -5.050 -17.034 21.301 1.00 87.31 693 ILE A C 1
ATOM 5269 O O . ILE A 1 693 ? -6.137 -16.943 21.869 1.00 87.31 693 ILE A O 1
ATOM 5273 N N . ARG A 1 694 ? -4.951 -17.072 19.968 1.00 87.06 694 ARG A N 1
ATOM 5274 C CA . ARG A 1 694 ? -6.103 -16.937 19.060 1.00 87.06 694 ARG A CA 1
ATOM 5275 C C . ARG A 1 694 ? -7.164 -17.996 19.289 1.00 87.06 694 ARG A C 1
ATOM 5277 O O . ARG A 1 694 ? -8.338 -17.672 19.429 1.00 87.06 694 ARG A O 1
ATOM 5284 N N . ARG A 1 695 ? -6.765 -19.266 19.396 1.00 89.19 695 ARG A N 1
ATOM 5285 C CA . ARG A 1 695 ? -7.703 -20.357 19.687 1.00 89.19 695 ARG A CA 1
ATOM 5286 C C . ARG A 1 695 ? -8.421 -20.132 21.016 1.00 89.19 695 ARG A C 1
ATOM 5288 O O . ARG A 1 695 ? -9.603 -20.455 21.144 1.00 89.19 695 ARG A O 1
ATOM 5295 N N . ARG A 1 696 ? -7.717 -19.587 22.010 1.00 90.56 696 ARG A N 1
ATOM 5296 C CA . ARG A 1 696 ? -8.297 -19.276 23.316 1.00 90.56 696 ARG A CA 1
ATOM 5297 C C . ARG A 1 696 ? -9.266 -18.098 23.240 1.00 90.56 696 ARG A C 1
ATOM 5299 O O . ARG A 1 696 ? -10.376 -18.223 23.749 1.00 90.56 696 ARG A O 1
ATOM 5306 N N . LEU A 1 697 ? -8.884 -17.022 22.555 1.00 91.69 697 LEU A N 1
ATOM 5307 C CA . LEU A 1 697 ? -9.743 -15.874 22.269 1.00 91.69 697 LEU A CA 1
ATOM 5308 C C . LEU A 1 697 ? -11.008 -16.310 21.516 1.00 91.69 697 LEU A C 1
ATOM 5310 O O . LEU A 1 697 ? -12.113 -16.031 21.971 1.00 91.69 697 LEU A O 1
ATOM 5314 N N . ALA A 1 698 ? -10.881 -17.095 20.445 1.00 92.12 698 ALA A N 1
ATOM 5315 C CA . ALA A 1 698 ? -12.015 -17.609 19.677 1.00 92.12 698 ALA A CA 1
ATOM 5316 C C . ALA A 1 698 ? -12.994 -18.416 20.551 1.00 92.12 698 ALA A C 1
ATOM 5318 O O . ALA A 1 698 ? -14.210 -18.258 20.437 1.00 92.12 698 ALA A O 1
ATOM 5319 N N . ALA A 1 699 ? -12.479 -19.232 21.478 1.00 92.31 699 ALA A N 1
ATOM 5320 C CA . ALA A 1 699 ? -13.302 -19.999 22.414 1.00 92.31 699 ALA A CA 1
ATOM 5321 C C . ALA A 1 699 ? -14.092 -19.127 23.411 1.00 92.31 699 ALA A C 1
ATOM 5323 O O . ALA A 1 699 ? -15.073 -19.602 23.982 1.00 92.31 699 ALA A O 1
ATOM 5324 N N . TRP A 1 700 ? -13.684 -17.877 23.630 1.00 94.06 700 TRP A N 1
ATOM 5325 C CA . TRP A 1 700 ? -14.377 -16.921 24.494 1.00 94.06 700 TRP A CA 1
ATOM 5326 C C . TRP A 1 700 ? -15.309 -15.992 23.718 1.00 94.06 700 TRP A C 1
ATOM 5328 O O . TRP A 1 700 ? -16.461 -15.807 24.110 1.00 94.06 700 TRP A O 1
ATOM 5338 N N . ILE A 1 701 ? -14.824 -15.447 22.606 1.00 94.94 701 ILE A N 1
ATOM 5339 C CA . ILE A 1 701 ? -15.512 -14.421 21.822 1.00 94.94 701 ILE A CA 1
ATOM 5340 C C . ILE A 1 701 ? -16.670 -15.008 21.023 1.00 94.94 701 ILE A C 1
ATOM 5342 O O . ILE A 1 701 ? -17.755 -14.436 21.032 1.00 94.94 701 ILE A O 1
ATOM 5346 N N . LEU A 1 702 ? -16.506 -16.171 20.385 1.00 95.38 702 LEU A N 1
ATOM 5347 C CA . LEU A 1 702 ? -17.559 -16.717 19.520 1.00 95.38 702 LEU A CA 1
ATOM 5348 C C . LEU A 1 702 ? -18.845 -17.082 20.289 1.00 95.38 702 LEU A C 1
ATOM 5350 O O . LEU A 1 702 ? -19.928 -16.737 19.811 1.00 95.38 702 LEU A O 1
ATOM 5354 N N . PRO A 1 703 ? -18.792 -17.693 21.493 1.00 96.44 703 PRO A N 1
ATOM 5355 C CA . PRO A 1 703 ? -19.989 -17.859 22.319 1.00 96.44 703 PRO A CA 1
ATOM 5356 C C . PRO A 1 703 ? -20.615 -16.529 22.758 1.00 96.44 703 PRO A C 1
ATOM 5358 O O . PRO A 1 703 ? -21.841 -16.418 22.767 1.00 96.44 703 PRO A O 1
ATOM 5361 N N . ALA A 1 704 ? -19.796 -15.524 23.093 1.00 96.81 704 ALA A N 1
ATOM 5362 C CA . ALA A 1 704 ? -20.276 -14.205 23.504 1.00 96.81 704 ALA A CA 1
ATOM 5363 C C . ALA A 1 704 ? -20.987 -13.476 22.352 1.00 96.81 704 ALA A C 1
ATOM 5365 O O . ALA A 1 704 ? -22.099 -12.990 22.539 1.00 96.81 704 ALA A O 1
ATOM 5366 N N . LEU A 1 705 ? -20.418 -13.501 21.142 1.00 96.81 705 LEU A N 1
ATOM 5367 C CA . LEU A 1 705 ? -21.060 -13.012 19.918 1.00 96.81 705 LEU A CA 1
ATOM 5368 C C . LEU A 1 705 ? -22.355 -13.779 19.616 1.00 96.81 705 LEU A C 1
ATOM 5370 O O . LEU A 1 705 ? -23.351 -13.177 19.230 1.00 96.81 705 LEU A O 1
ATOM 5374 N N . GLY A 1 706 ? -22.374 -15.096 19.848 1.00 97.00 706 GLY A N 1
ATOM 5375 C CA . GLY A 1 706 ? -23.568 -15.935 19.728 1.00 97.00 706 GLY A CA 1
ATOM 5376 C C . GLY A 1 706 ? -24.702 -15.534 20.667 1.00 97.00 706 GLY A C 1
ATOM 5377 O O . GLY A 1 706 ? -25.864 -15.522 20.261 1.00 97.00 706 GLY A O 1
ATOM 5378 N N . GLN A 1 707 ? -24.377 -15.204 21.916 1.00 97.44 707 GLN A N 1
ATOM 5379 C CA . GLN A 1 707 ? -25.347 -14.702 22.885 1.00 97.44 707 GLN A CA 1
ATOM 5380 C C . GLN A 1 707 ? -25.796 -13.283 22.525 1.00 97.44 707 GLN A C 1
ATOM 5382 O O . GLN A 1 707 ? -26.997 -13.024 22.490 1.00 97.44 707 GLN A O 1
ATOM 5387 N N . TRP A 1 708 ? -24.850 -12.399 22.201 1.00 97.69 708 TRP A N 1
ATOM 5388 C CA . TRP A 1 708 ? -25.127 -11.013 21.842 1.00 97.69 708 TRP A CA 1
ATOM 5389 C C . TRP A 1 708 ? -25.990 -10.904 20.590 1.00 97.69 708 TRP A C 1
ATOM 5391 O O . TRP A 1 708 ? -26.967 -10.173 20.610 1.00 97.69 708 TRP A O 1
ATOM 5401 N N . ALA A 1 709 ? -25.731 -11.680 19.534 1.00 97.31 709 ALA A N 1
ATOM 5402 C CA . ALA A 1 709 ? -26.525 -11.635 18.304 1.00 97.31 709 ALA A CA 1
ATOM 5403 C C . ALA A 1 709 ? -28.019 -11.921 18.548 1.00 97.31 709 ALA A C 1
ATOM 5405 O O . ALA A 1 709 ? -28.868 -11.379 17.843 1.00 97.31 709 ALA A O 1
ATOM 5406 N N . ARG A 1 710 ? -28.359 -12.738 19.561 1.00 97.00 710 ARG A N 1
ATOM 5407 C CA . ARG A 1 710 ? -29.754 -13.056 19.923 1.00 97.00 710 ARG A CA 1
ATOM 5408 C C . ARG A 1 710 ? -30.502 -11.866 20.512 1.00 97.00 710 ARG A C 1
ATOM 5410 O O . ARG A 1 710 ? -31.701 -11.755 20.288 1.00 97.00 710 ARG A O 1
ATOM 5417 N N . THR A 1 711 ? -29.817 -11.012 21.267 1.00 97.31 711 THR A N 1
ATOM 5418 C CA . THR A 1 711 ? -30.422 -9.876 21.980 1.00 97.31 711 THR A CA 1
ATOM 5419 C C . THR A 1 711 ? -30.102 -8.523 21.340 1.00 97.31 711 THR A C 1
ATOM 5421 O O . THR A 1 711 ? -30.829 -7.562 21.543 1.00 97.31 711 THR A O 1
ATOM 5424 N N . GLY A 1 712 ? -29.024 -8.435 20.562 1.00 96.50 712 GLY A N 1
ATOM 5425 C CA . GLY A 1 712 ? -28.458 -7.209 19.995 1.00 96.50 712 GLY A CA 1
ATOM 5426 C C . GLY A 1 712 ? -28.940 -6.866 18.584 1.00 96.50 712 GLY A C 1
ATOM 5427 O O . GLY A 1 712 ? -28.489 -5.869 18.026 1.00 96.50 712 GLY A O 1
ATOM 5428 N N . GLY A 1 713 ? -29.853 -7.655 18.003 1.00 96.38 713 GLY A N 1
ATOM 5429 C CA . GLY A 1 713 ? -30.363 -7.430 16.644 1.00 96.38 713 GLY A CA 1
ATOM 5430 C C . GLY A 1 713 ? -31.021 -6.059 16.451 1.00 96.38 713 GLY A C 1
ATOM 5431 O O . GLY A 1 713 ? -30.790 -5.412 15.432 1.00 96.38 713 GLY A O 1
ATOM 5432 N N . GLU A 1 714 ? -31.779 -5.572 17.440 1.00 96.75 714 GLU A N 1
ATOM 5433 C CA . GLU A 1 714 ? -32.389 -4.234 17.389 1.00 96.75 714 GLU A CA 1
ATOM 5434 C C . GLU A 1 714 ? -31.350 -3.111 17.478 1.00 96.75 714 GLU A C 1
ATOM 5436 O O . GLU A 1 714 ? -31.428 -2.143 16.724 1.00 96.75 714 GLU A O 1
ATOM 5441 N N . SER A 1 715 ? -30.353 -3.244 18.359 1.00 97.25 715 SER A N 1
ATOM 5442 C CA . SER A 1 715 ? -29.263 -2.268 18.485 1.00 97.25 715 SER A CA 1
ATOM 5443 C C . SER A 1 715 ? -28.433 -2.190 17.204 1.00 97.25 715 SER A C 1
ATOM 5445 O O . SER A 1 715 ? -28.112 -1.094 16.751 1.00 97.25 715 SER A O 1
ATOM 5447 N N . PHE A 1 716 ? -28.151 -3.338 16.578 1.00 97.62 716 PHE A N 1
ATOM 5448 C CA . PHE A 1 716 ? -27.492 -3.398 15.273 1.00 97.62 716 PHE A CA 1
ATOM 5449 C C . PHE A 1 716 ? -28.341 -2.734 14.182 1.00 97.62 716 PHE A C 1
ATOM 5451 O O . PHE A 1 716 ? -27.835 -1.908 13.429 1.00 97.62 716 PHE A O 1
ATOM 5458 N N . ALA A 1 717 ? -29.645 -3.027 14.129 1.00 97.19 717 ALA A N 1
ATOM 5459 C CA . ALA A 1 717 ? -30.546 -2.421 13.151 1.00 97.19 717 ALA A CA 1
ATOM 5460 C C . ALA A 1 717 ? -30.711 -0.908 13.327 1.00 97.19 717 ALA A C 1
ATOM 5462 O O . ALA A 1 717 ? -30.880 -0.194 12.341 1.00 97.19 717 ALA A O 1
ATOM 5463 N N . ARG A 1 718 ? -30.648 -0.416 14.567 1.00 97.44 718 ARG A N 1
ATOM 5464 C CA . ARG A 1 718 ? -30.636 1.017 14.865 1.00 97.44 718 ARG A CA 1
ATOM 5465 C C . ARG A 1 718 ? -29.338 1.671 14.403 1.00 97.44 718 ARG A C 1
ATOM 5467 O O . ARG A 1 718 ? -29.405 2.725 13.786 1.00 97.44 718 ARG A O 1
ATOM 5474 N N . ALA A 1 719 ? -28.191 1.045 14.671 1.00 96.94 719 ALA A N 1
ATOM 5475 C CA . ALA A 1 719 ? -26.894 1.539 14.213 1.00 96.94 719 ALA A CA 1
ATOM 5476 C C . ALA A 1 719 ? -26.818 1.593 12.679 1.00 96.94 719 ALA A C 1
ATOM 5478 O O . ALA A 1 719 ? -26.413 2.609 12.136 1.00 96.94 719 ALA A O 1
ATOM 5479 N N . ALA A 1 720 ? -27.302 0.559 11.986 1.00 96.50 720 ALA A N 1
ATOM 5480 C CA . ALA A 1 720 ? -27.390 0.544 10.524 1.00 96.50 720 ALA A CA 1
ATOM 5481 C C . ALA A 1 720 ? -28.386 1.574 9.959 1.00 96.50 720 ALA A C 1
ATOM 5483 O O . ALA A 1 720 ? -28.338 1.901 8.786 1.00 96.50 720 ALA A O 1
ATOM 5484 N N . GLY A 1 721 ? -29.342 2.063 10.753 1.00 96.00 721 GLY A N 1
ATOM 5485 C CA . GLY A 1 721 ? -30.270 3.115 10.323 1.00 96.00 721 GLY A CA 1
ATOM 5486 C C . GLY A 1 721 ? -29.700 4.532 10.437 1.00 96.00 721 GLY A C 1
ATOM 5487 O O . GLY A 1 721 ? -30.410 5.487 10.125 1.00 96.00 721 GLY A O 1
ATOM 5488 N N . HIS A 1 722 ? -28.474 4.681 10.943 1.00 96.44 722 HIS A N 1
ATOM 5489 C CA . HIS A 1 722 ? -27.812 5.968 11.119 1.00 96.44 722 HIS A CA 1
ATOM 5490 C C . HIS A 1 722 ? -27.253 6.483 9.779 1.00 96.44 722 HIS A C 1
ATOM 5492 O O . HIS A 1 722 ? -26.876 5.670 8.944 1.00 96.44 722 HIS A O 1
ATOM 5498 N N . PRO A 1 723 ? -27.144 7.808 9.562 1.00 92.38 723 PRO A N 1
ATOM 5499 C CA . PRO A 1 723 ? -26.529 8.371 8.352 1.00 92.38 723 PRO A CA 1
ATOM 5500 C C . PRO A 1 723 ? -25.026 8.082 8.179 1.00 92.38 723 PRO A C 1
ATOM 5502 O O . PRO A 1 723 ? -24.480 8.412 7.128 1.00 92.38 723 PRO A O 1
ATOM 5505 N N . ASP A 1 724 ? -24.355 7.498 9.176 1.00 90.81 724 ASP A N 1
ATOM 5506 C CA . ASP A 1 724 ? -22.927 7.172 9.073 1.00 90.81 724 ASP A CA 1
ATOM 5507 C C . ASP A 1 724 ? -22.753 5.858 8.304 1.00 90.81 724 ASP A C 1
ATOM 5509 O O . ASP A 1 724 ? -23.508 4.914 8.519 1.00 90.81 724 ASP A O 1
ATOM 5513 N N . GLU A 1 725 ? -21.731 5.764 7.452 1.00 90.12 725 GLU A N 1
ATOM 5514 C CA . GLU A 1 725 ? -21.531 4.602 6.579 1.00 90.12 725 GLU A CA 1
ATOM 5515 C C . GLU A 1 725 ? -21.161 3.321 7.353 1.00 90.12 725 GLU A C 1
ATOM 5517 O O . GLU A 1 725 ? -20.041 3.182 7.858 1.00 90.12 725 GLU A O 1
ATOM 5522 N N . GLY A 1 726 ? -22.064 2.335 7.375 1.00 93.81 726 GLY A N 1
ATOM 5523 C CA . GLY A 1 726 ? -21.813 1.011 7.943 1.00 93.81 726 GLY A CA 1
ATOM 5524 C C . GLY A 1 726 ? -22.009 0.910 9.457 1.00 93.81 726 GLY A C 1
ATOM 5525 O O . GLY A 1 726 ? -22.564 1.787 10.117 1.00 93.81 726 GLY A O 1
ATOM 5526 N N . VAL A 1 727 ? -21.575 -0.215 10.034 1.00 96.56 727 VAL A N 1
ATOM 5527 C CA . VAL A 1 727 ? -21.755 -0.524 11.465 1.00 96.56 727 VAL A CA 1
ATOM 5528 C C . VAL A 1 727 ? -20.506 -1.177 12.032 1.00 96.56 727 VAL A C 1
ATOM 5530 O O . VAL A 1 727 ? -20.013 -2.155 11.479 1.00 96.56 727 VAL A O 1
ATOM 5533 N N . THR A 1 728 ? -20.037 -0.712 13.189 1.00 96.50 728 THR A N 1
ATOM 5534 C CA . THR A 1 728 ? -18.940 -1.354 13.924 1.00 96.50 728 THR A CA 1
ATOM 5535 C C . THR A 1 728 ? -19.459 -2.070 15.164 1.00 96.50 728 THR A C 1
ATOM 5537 O O . THR A 1 728 ? -20.052 -1.452 16.050 1.00 96.50 728 THR A O 1
ATOM 5540 N N . VAL A 1 729 ? -19.177 -3.369 15.269 1.00 97.00 729 VAL A N 1
ATOM 5541 C CA . VAL A 1 729 ? -19.351 -4.158 16.495 1.00 97.00 729 VAL A CA 1
ATOM 5542 C C . VAL A 1 729 ? -17.993 -4.309 17.166 1.00 97.00 729 VAL A C 1
ATOM 5544 O O . VAL A 1 729 ? -17.069 -4.862 16.573 1.00 97.00 729 VAL A O 1
ATOM 5547 N N . ARG A 1 730 ? -17.859 -3.824 18.401 1.00 96.06 730 ARG A N 1
ATOM 5548 C CA . ARG A 1 730 ? -16.626 -3.943 19.185 1.00 96.06 730 ARG A CA 1
ATOM 5549 C C . ARG A 1 730 ? -16.798 -4.946 20.309 1.00 96.06 730 ARG A C 1
ATOM 5551 O O . ARG A 1 730 ? -17.813 -4.940 20.998 1.00 96.06 730 ARG A O 1
ATOM 5558 N N . VAL A 1 731 ? -15.782 -5.773 20.505 1.00 96.75 731 VAL A N 1
ATOM 5559 C CA . VAL A 1 731 ? -15.687 -6.749 21.587 1.00 96.75 731 VAL A CA 1
ATOM 5560 C C . VAL A 1 731 ? -14.474 -6.398 22.435 1.00 96.75 731 VAL A C 1
ATOM 5562 O O . VAL A 1 731 ? -13.340 -6.500 21.968 1.00 96.75 731 VAL A O 1
ATOM 5565 N N . HIS A 1 732 ? -14.710 -6.008 23.681 1.00 96.31 732 HIS A N 1
ATOM 5566 C CA . HIS A 1 732 ? -13.672 -5.775 24.676 1.00 96.31 732 HIS A CA 1
ATOM 5567 C C . HIS A 1 732 ? -13.525 -7.025 25.536 1.00 96.31 732 HIS A C 1
ATOM 5569 O O . HIS A 1 732 ? -14.480 -7.475 26.165 1.00 96.31 732 HIS A O 1
ATOM 5575 N N . VAL A 1 733 ? -12.329 -7.604 25.558 1.00 95.88 733 VAL A N 1
ATOM 5576 C CA . VAL A 1 733 ? -12.005 -8.803 26.330 1.00 95.88 733 VAL A CA 1
ATOM 5577 C C . VAL A 1 733 ? -10.952 -8.446 27.362 1.00 95.88 733 VAL A C 1
ATOM 5579 O O . VAL A 1 733 ? -9.777 -8.291 27.038 1.00 95.88 733 VAL A O 1
ATOM 5582 N N . GLN A 1 734 ? -11.373 -8.361 28.619 1.00 95.38 734 GLN A N 1
ATOM 5583 C CA . GLN A 1 734 ? -10.479 -8.172 29.751 1.00 95.38 734 GLN A CA 1
ATOM 5584 C C . GLN A 1 734 ? -10.052 -9.545 30.271 1.00 95.38 734 GLN A C 1
ATOM 5586 O O . GLN A 1 734 ? -10.840 -10.278 30.882 1.00 95.38 734 GLN A O 1
ATOM 5591 N N . ALA A 1 735 ? -8.797 -9.907 30.022 1.00 91.62 735 ALA A N 1
ATOM 5592 C CA . ALA A 1 735 ? -8.252 -11.199 30.393 1.00 91.62 735 ALA A CA 1
ATOM 5593 C C . ALA A 1 735 ? -6.921 -11.053 31.155 1.00 91.62 735 ALA A C 1
ATOM 5595 O O . ALA A 1 735 ? -5.889 -10.758 30.550 1.00 91.62 735 ALA A O 1
ATOM 5596 N N . PRO A 1 736 ? -6.905 -11.322 32.478 1.00 88.19 736 PRO A N 1
ATOM 5597 C CA . PRO A 1 736 ? -5.730 -11.099 33.327 1.00 88.19 736 PRO A CA 1
ATOM 5598 C C . PRO A 1 736 ? -4.448 -11.788 32.847 1.00 88.19 736 PRO A C 1
ATOM 5600 O O . PRO A 1 736 ? -3.366 -11.229 32.978 1.00 88.19 736 PRO A O 1
ATOM 5603 N N . PHE A 1 737 ? -4.559 -12.969 32.233 1.00 87.38 737 PHE A N 1
ATOM 5604 C CA . PHE A 1 737 ? -3.396 -13.714 31.745 1.00 87.38 737 PHE A CA 1
ATOM 5605 C C . PHE A 1 737 ? -2.627 -12.977 30.635 1.00 87.38 737 PHE A C 1
ATOM 5607 O O . PHE A 1 737 ? -1.434 -13.196 30.481 1.00 87.38 737 PHE A O 1
ATOM 5614 N N . LEU A 1 738 ? -3.269 -12.091 29.864 1.00 87.56 738 LEU A N 1
ATOM 5615 C CA . LEU A 1 738 ? -2.570 -11.294 28.848 1.00 87.56 738 LEU A CA 1
ATOM 5616 C C . LEU A 1 738 ? -1.590 -10.311 29.489 1.00 87.56 738 LEU A C 1
ATOM 5618 O O . LEU A 1 738 ? -0.517 -10.080 28.942 1.00 87.56 738 LEU A O 1
ATOM 5622 N N . LYS A 1 739 ? -1.924 -9.822 30.688 1.00 88.00 739 LYS A N 1
ATOM 5623 C CA . LYS A 1 739 ? -1.024 -9.022 31.520 1.00 88.00 739 LYS A CA 1
ATOM 5624 C C . LYS A 1 739 ? 0.184 -9.808 31.988 1.00 88.00 739 LYS A C 1
ATOM 5626 O O . LYS A 1 739 ? 1.291 -9.283 32.012 1.00 88.00 739 LYS A O 1
ATOM 5631 N N . GLU A 1 740 ? -0.011 -11.078 32.316 1.00 88.44 740 GLU A N 1
ATOM 5632 C CA . GLU A 1 740 ? 1.088 -11.982 32.655 1.00 88.44 740 GLU A CA 1
ATOM 5633 C C . GLU A 1 740 ? 1.957 -12.299 31.430 1.00 88.44 740 GLU A C 1
ATOM 5635 O O . GLU A 1 740 ? 3.174 -12.355 31.563 1.00 88.44 740 GLU A O 1
ATOM 5640 N N . ILE A 1 741 ? 1.367 -12.435 30.235 1.00 84.94 741 ILE A N 1
ATOM 5641 C CA . ILE A 1 741 ? 2.119 -12.597 28.979 1.00 84.94 741 ILE A CA 1
ATOM 5642 C C . ILE A 1 741 ? 2.966 -11.359 28.686 1.00 84.94 741 ILE A C 1
ATOM 5644 O O . ILE A 1 741 ? 4.141 -11.516 28.377 1.00 84.94 741 ILE A O 1
ATOM 5648 N N . GLY A 1 742 ? 2.404 -10.153 28.826 1.00 81.81 742 GLY A N 1
ATOM 5649 C CA . GLY A 1 742 ? 3.154 -8.906 28.660 1.00 81.81 742 GLY A CA 1
ATOM 5650 C C . GLY A 1 742 ? 4.370 -8.845 29.586 1.00 81.81 742 GLY A C 1
ATOM 5651 O O . GLY A 1 742 ? 5.486 -8.659 29.115 1.00 81.81 742 GLY A O 1
ATOM 5652 N N . LYS A 1 743 ? 4.167 -9.129 30.879 1.00 84.75 743 LYS A N 1
ATOM 5653 C CA . LYS A 1 743 ? 5.248 -9.177 31.880 1.00 84.75 743 LYS A CA 1
ATOM 5654 C C . LYS A 1 743 ? 6.312 -10.236 31.577 1.00 84.75 743 LYS A C 1
ATOM 5656 O O . LYS A 1 743 ? 7.497 -9.988 31.748 1.00 84.75 743 LYS A O 1
ATOM 5661 N N . LEU A 1 744 ? 5.898 -11.430 31.149 1.00 83.69 744 LEU A N 1
ATOM 5662 C CA . LEU A 1 744 ? 6.822 -12.526 30.839 1.00 83.69 744 LEU A CA 1
ATOM 5663 C C . LEU A 1 744 ? 7.614 -12.289 29.554 1.00 83.69 744 LEU A C 1
ATOM 5665 O O . LEU A 1 744 ? 8.763 -12.710 29.462 1.00 83.69 744 LEU A O 1
ATOM 5669 N N . ALA A 1 745 ? 6.999 -11.656 28.558 1.00 74.50 745 ALA A N 1
ATOM 5670 C CA . ALA A 1 745 ? 7.687 -11.276 27.334 1.00 74.50 745 ALA A CA 1
ATOM 5671 C C . ALA A 1 745 ? 8.747 -10.203 27.615 1.00 74.50 745 ALA A C 1
ATOM 5673 O O . ALA A 1 745 ? 9.849 -10.309 27.090 1.00 74.50 745 ALA A O 1
ATOM 5674 N N . GLN A 1 746 ? 8.443 -9.247 28.500 1.00 74.06 746 GLN A N 1
ATOM 5675 C CA . GLN A 1 746 ? 9.412 -8.259 28.988 1.00 74.06 746 GLN A CA 1
ATOM 5676 C C . GLN A 1 746 ? 10.589 -8.925 29.715 1.00 74.06 746 GLN A C 1
ATOM 5678 O O . GLN A 1 746 ? 11.734 -8.561 29.492 1.00 74.06 746 GLN A O 1
ATOM 5683 N N . SER A 1 747 ? 10.341 -9.965 30.516 1.00 80.50 747 SER A N 1
ATOM 5684 C CA . SER A 1 747 ? 11.398 -10.657 31.266 1.00 80.50 747 SER A CA 1
ATOM 5685 C C . SER A 1 747 ? 12.170 -11.725 30.463 1.00 80.50 747 SER A C 1
ATOM 5687 O O . SER A 1 747 ? 12.778 -12.607 31.071 1.00 80.50 747 SER A O 1
ATOM 5689 N N . GLY A 1 748 ? 12.056 -11.767 29.127 1.00 75.50 748 GLY A N 1
ATOM 5690 C CA . GLY A 1 748 ? 12.686 -12.797 28.276 1.00 75.50 748 GLY A CA 1
ATOM 5691 C C . GLY A 1 748 ? 12.164 -14.233 28.490 1.00 75.50 748 GLY A C 1
ATOM 5692 O O . GLY A 1 748 ? 12.721 -15.208 27.984 1.00 75.50 748 GLY A O 1
ATOM 5693 N N . GLY A 1 749 ? 11.071 -14.404 29.237 1.00 78.81 749 GLY A N 1
ATOM 5694 C CA . GLY A 1 749 ? 10.574 -15.684 29.741 1.00 78.81 749 GLY A CA 1
ATOM 5695 C C . GLY A 1 749 ? 9.620 -16.425 28.798 1.00 78.81 749 GLY A C 1
ATOM 5696 O O . GLY A 1 749 ? 8.589 -16.932 29.251 1.00 78.81 749 GLY A O 1
ATOM 5697 N N . LEU A 1 750 ? 9.922 -16.532 27.498 1.00 72.56 750 LEU A N 1
ATOM 5698 C CA . LEU A 1 750 ? 9.006 -17.120 26.497 1.00 72.56 750 LEU A CA 1
ATOM 5699 C C . LEU A 1 750 ? 8.569 -18.564 26.832 1.00 72.56 750 LEU A C 1
ATOM 5701 O O . LEU A 1 750 ? 7.418 -18.947 26.602 1.00 72.56 750 LEU A O 1
ATOM 5705 N N . GLY A 1 751 ? 9.442 -19.365 27.456 1.00 74.81 751 GLY A N 1
ATOM 5706 C CA . GLY A 1 751 ? 9.117 -20.731 27.895 1.00 74.81 751 GLY A CA 1
ATOM 5707 C C . GLY A 1 751 ? 8.041 -20.804 28.992 1.00 74.81 751 GLY A C 1
ATOM 5708 O O . GLY A 1 751 ? 7.303 -21.792 29.087 1.00 74.81 751 GLY A O 1
ATOM 5709 N N . ALA A 1 752 ? 7.896 -19.751 29.801 1.00 77.06 752 ALA A N 1
ATOM 5710 C CA . ALA A 1 752 ? 6.890 -19.672 30.857 1.00 77.06 752 ALA A CA 1
ATOM 5711 C C . ALA A 1 752 ? 5.493 -19.333 30.309 1.00 77.06 752 ALA A C 1
ATOM 5713 O O . ALA A 1 752 ? 4.496 -19.837 30.834 1.00 77.06 752 ALA A O 1
ATOM 5714 N N . VAL A 1 753 ? 5.405 -18.589 29.198 1.00 76.50 753 VAL A N 1
ATOM 5715 C CA . VAL A 1 753 ? 4.134 -18.232 28.535 1.00 76.50 753 VAL A CA 1
ATOM 5716 C C . VAL A 1 753 ? 3.332 -19.482 28.154 1.00 76.50 753 VAL A C 1
ATOM 5718 O O . VAL A 1 753 ? 2.123 -19.568 28.382 1.00 76.50 753 VAL A O 1
ATOM 5721 N N . ALA A 1 754 ? 4.006 -20.515 27.642 1.00 74.44 754 ALA A N 1
ATOM 5722 C CA . ALA A 1 754 ? 3.355 -21.769 27.269 1.00 74.44 754 ALA A CA 1
ATOM 5723 C C . ALA A 1 754 ? 2.775 -22.537 28.473 1.00 74.44 754 ALA A C 1
ATOM 5725 O O . ALA A 1 754 ? 1.752 -23.216 28.329 1.00 74.44 754 ALA A O 1
ATOM 5726 N N . LYS A 1 755 ? 3.409 -22.449 29.652 1.00 79.38 755 LYS A N 1
ATOM 5727 C CA . LYS A 1 755 ? 2.894 -23.038 30.900 1.00 79.38 755 LYS A CA 1
ATOM 5728 C C . LYS A 1 755 ? 1.707 -22.236 31.425 1.00 79.38 755 LYS A C 1
ATOM 5730 O O . LYS A 1 755 ? 0.703 -22.834 31.808 1.00 79.38 755 LYS A O 1
ATOM 5735 N N . LEU A 1 756 ? 1.794 -20.910 31.352 1.00 79.94 756 LEU A N 1
ATOM 5736 C CA . LEU A 1 756 ? 0.738 -19.994 31.767 1.00 79.94 756 LEU A CA 1
ATOM 5737 C C . LEU A 1 756 ? -0.569 -20.278 31.014 1.00 79.94 756 LEU A C 1
ATOM 5739 O O . LEU A 1 756 ? -1.601 -20.519 31.636 1.00 79.94 756 LEU A O 1
ATOM 5743 N N . LEU A 1 757 ? -0.500 -20.417 29.684 1.00 76.50 757 LEU A N 1
ATOM 5744 C CA . LEU A 1 757 ? -1.652 -20.737 28.829 1.00 76.50 757 LEU A CA 1
ATOM 5745 C C . LEU A 1 757 ? -2.353 -22.063 29.186 1.00 76.50 757 LEU A C 1
ATOM 5747 O O . LEU A 1 757 ? -3.549 -22.203 28.931 1.00 76.50 757 LEU A O 1
ATOM 5751 N N . LYS A 1 758 ? -1.654 -23.033 29.796 1.00 77.19 758 LYS A N 1
ATOM 5752 C CA . LYS A 1 758 ? -2.266 -24.289 30.277 1.00 77.19 758 LYS A CA 1
ATOM 5753 C C . LYS A 1 758 ? -3.042 -24.106 31.589 1.00 77.19 758 LYS A C 1
ATOM 5755 O O . LYS A 1 758 ? -3.952 -24.887 31.860 1.00 77.19 758 LYS A O 1
ATOM 5760 N N . GLY A 1 759 ? -2.693 -23.097 32.389 1.00 72.06 759 GLY A N 1
ATOM 5761 C CA . GLY A 1 759 ? -3.280 -22.822 33.703 1.00 72.06 759 GLY A CA 1
ATOM 5762 C C . GLY A 1 759 ? -4.486 -21.877 33.692 1.00 72.06 759 GLY A C 1
ATOM 5763 O O . GLY A 1 759 ? -5.248 -21.861 34.659 1.00 72.06 759 GLY A O 1
ATOM 5764 N N . VAL A 1 760 ? -4.709 -21.117 32.611 1.00 73.88 760 VAL A N 1
ATOM 5765 C CA . VAL A 1 760 ? -5.771 -20.094 32.553 1.00 73.88 760 VAL A CA 1
ATOM 5766 C C . VAL A 1 760 ? -7.165 -20.730 32.513 1.00 73.88 760 VAL A C 1
ATOM 5768 O O . VAL A 1 760 ? -7.731 -20.979 31.445 1.00 73.88 760 VAL A O 1
ATOM 5771 N N . ARG A 1 761 ? -7.761 -20.973 33.685 1.00 77.12 761 ARG A N 1
ATOM 5772 C CA . ARG A 1 761 ? -9.176 -21.371 33.826 1.00 77.12 761 ARG A CA 1
ATOM 5773 C C . ARG A 1 761 ? -10.127 -20.192 34.025 1.00 77.12 761 ARG A C 1
ATOM 5775 O O . ARG A 1 761 ? -11.331 -20.377 33.868 1.00 77.12 761 ARG A O 1
ATOM 5782 N N . ALA A 1 762 ? -9.611 -19.006 34.345 1.00 82.31 762 ALA A N 1
ATOM 5783 C CA . ALA A 1 762 ? -10.435 -17.824 34.569 1.00 82.31 762 ALA A CA 1
ATOM 5784 C C . ALA A 1 762 ? -11.214 -17.448 33.298 1.00 82.31 762 ALA A C 1
ATOM 5786 O O . ALA A 1 762 ? -10.654 -17.397 32.200 1.00 82.31 762 ALA A O 1
ATOM 5787 N N . LYS A 1 763 ? -12.520 -17.209 33.455 1.00 88.69 763 LYS A N 1
ATOM 5788 C CA . LYS A 1 763 ? -13.383 -16.696 32.389 1.00 88.69 763 LYS A CA 1
ATOM 5789 C C . LYS A 1 763 ? -13.111 -15.190 32.253 1.00 88.69 763 LYS A C 1
ATOM 5791 O O . LYS A 1 763 ? -13.200 -14.505 33.271 1.00 88.69 763 LYS A O 1
ATOM 5796 N N . PRO A 1 764 ? -12.759 -14.676 31.062 1.00 94.19 764 PRO A N 1
ATOM 5797 C CA . PRO A 1 764 ? -12.542 -13.243 30.888 1.00 94.19 764 PRO A CA 1
ATOM 5798 C C . PRO A 1 764 ? -13.862 -12.480 31.031 1.00 94.19 764 PRO A C 1
ATOM 5800 O O . PRO A 1 764 ? -14.936 -13.034 30.769 1.00 94.19 764 PRO A O 1
ATOM 5803 N N . ALA A 1 765 ? -13.775 -11.207 31.413 1.00 96.19 765 ALA A N 1
ATOM 5804 C CA . ALA A 1 765 ? -14.902 -10.297 31.257 1.00 96.19 765 ALA A CA 1
ATOM 5805 C C . ALA A 1 765 ? -14.961 -9.869 29.786 1.00 96.19 765 ALA A C 1
ATOM 5807 O O . ALA A 1 765 ? -13.937 -9.509 29.204 1.00 96.19 765 ALA A O 1
ATOM 5808 N N . ILE A 1 766 ? -16.141 -9.982 29.179 1.00 97.25 766 ILE A N 1
ATOM 5809 C CA . ILE A 1 766 ? -16.364 -9.660 27.770 1.00 97.25 766 ILE A CA 1
ATOM 5810 C C . ILE A 1 766 ? -17.502 -8.656 27.707 1.00 97.25 766 ILE A C 1
ATOM 5812 O O . ILE A 1 766 ? -18.592 -8.950 28.199 1.00 97.25 766 ILE A O 1
ATOM 5816 N N . ASP A 1 767 ? -17.241 -7.516 27.085 1.00 97.31 767 ASP A N 1
ATOM 5817 C CA . ASP A 1 767 ? -18.239 -6.501 26.774 1.00 97.31 767 ASP A CA 1
ATOM 5818 C C . ASP A 1 767 ? -18.363 -6.341 25.255 1.00 97.31 767 ASP A C 1
ATOM 5820 O O . ASP A 1 767 ? -17.368 -6.437 24.533 1.00 97.31 767 ASP A O 1
ATOM 5824 N N . ILE A 1 768 ? -19.589 -6.163 24.761 1.00 97.69 768 ILE A N 1
ATOM 5825 C CA . ILE A 1 768 ? -19.870 -6.046 23.326 1.00 97.69 768 ILE A CA 1
ATOM 5826 C C . ILE A 1 768 ? -20.726 -4.809 23.093 1.00 97.69 768 ILE A C 1
ATOM 5828 O O . ILE A 1 768 ? -21.877 -4.748 23.531 1.00 97.69 768 ILE A O 1
ATOM 5832 N N . SER A 1 769 ? -20.188 -3.863 22.327 1.00 96.50 769 SER A N 1
ATOM 5833 C CA . SER A 1 769 ? -20.877 -2.639 21.926 1.00 96.50 769 SER A CA 1
ATOM 5834 C C . SER A 1 769 ? -21.081 -2.586 20.413 1.00 96.50 769 SER A C 1
ATOM 5836 O O . SER A 1 769 ? -20.345 -3.199 19.638 1.00 96.50 769 SER A O 1
ATOM 5838 N N . VAL A 1 770 ? -22.110 -1.858 19.980 1.00 97.06 770 VAL A N 1
ATOM 5839 C CA . VAL A 1 770 ? -22.395 -1.611 18.563 1.00 97.06 770 VAL A CA 1
ATOM 5840 C C . VAL A 1 770 ? -22.564 -0.122 18.333 1.00 97.06 770 VAL A C 1
ATOM 5842 O O . VAL A 1 770 ? -23.252 0.553 19.097 1.00 97.06 770 VAL A O 1
ATOM 5845 N N . ASN A 1 771 ? -21.921 0.381 17.289 1.00 96.00 771 ASN A N 1
ATOM 5846 C CA . ASN A 1 771 ? -21.890 1.793 16.957 1.00 96.00 771 ASN A CA 1
ATOM 5847 C C . ASN A 1 771 ? -22.116 1.996 15.453 1.00 96.00 771 ASN A C 1
ATOM 5849 O O . ASN A 1 771 ? -21.641 1.173 14.665 1.00 96.00 771 ASN A O 1
ATOM 5853 N N . PRO A 1 772 ? -22.822 3.066 15.048 1.00 95.69 772 PRO A N 1
ATOM 5854 C CA . PRO A 1 772 ? -22.922 3.441 13.644 1.00 95.69 772 PRO A CA 1
ATOM 5855 C C . PRO A 1 772 ? -21.563 3.893 13.105 1.00 95.69 772 PRO A C 1
ATOM 5857 O O . PRO A 1 772 ? -20.718 4.387 13.859 1.00 95.69 772 PRO A O 1
ATOM 5860 N N . GLY A 1 773 ? -21.357 3.694 11.807 1.00 89.56 773 GLY A N 1
ATOM 5861 C CA . GLY A 1 773 ? -20.131 4.048 11.115 1.00 89.56 773 GLY A CA 1
ATOM 5862 C C . GLY A 1 773 ? -18.903 3.271 11.580 1.00 89.56 773 GLY A C 1
ATOM 5863 O O . GLY A 1 773 ? -18.952 2.353 12.409 1.00 89.56 773 GLY A O 1
ATOM 5864 N N . THR A 1 774 ? -17.744 3.711 11.105 1.00 80.00 774 THR A N 1
ATOM 5865 C CA . THR A 1 774 ? -16.478 3.483 11.801 1.00 80.00 774 THR A CA 1
ATOM 5866 C C . THR A 1 774 ? -16.395 4.482 12.950 1.00 80.00 774 THR A C 1
ATOM 5868 O O . THR A 1 774 ? -15.661 5.466 12.838 1.00 80.00 774 THR A O 1
ATOM 5871 N N . LYS A 1 775 ? -17.176 4.319 14.035 1.00 59.38 775 LYS A N 1
ATOM 5872 C CA . LYS A 1 775 ? -16.925 5.161 15.215 1.00 59.38 775 LYS A CA 1
ATOM 5873 C C . LYS A 1 775 ? -15.450 5.002 15.567 1.00 59.38 775 LYS A C 1
ATOM 5875 O O . LYS A 1 775 ? -14.950 3.883 15.691 1.00 59.38 775 LYS A O 1
ATOM 5880 N N . ARG A 1 776 ? -14.769 6.140 15.615 1.00 46.50 776 ARG A N 1
ATOM 5881 C CA . ARG A 1 776 ? -13.358 6.323 15.945 1.00 46.50 776 ARG A CA 1
ATOM 5882 C C . ARG A 1 776 ? -13.301 6.353 17.473 1.00 46.50 776 ARG A C 1
ATOM 5884 O O . ARG A 1 776 ? -14.026 7.141 18.072 1.00 46.50 776 ARG A O 1
ATOM 5891 N N . SER A 1 777 ? -12.638 5.376 18.095 1.00 34.88 777 SER A N 1
ATOM 5892 C CA . SER A 1 777 ? -12.311 5.449 19.530 1.00 34.88 777 SER A CA 1
ATOM 5893 C C . SER A 1 777 ? -11.072 6.294 19.704 1.00 34.88 777 SER A C 1
ATOM 5895 O O . SER A 1 777 ? -10.148 6.040 18.896 1.00 34.88 777 SER A O 1
#

Sequence (777 aa):
MSDAQDVVGTRWTSGETLESPFAEAFSEPEAPSSPTAGWNTESSPFAESWEDHFAGDDTAQRVAEALAELRDENFDESLAALAEDLERDISERFAGEDGAYGPERQRYGEARLSEVRYEAERYLDSLSEGLAGMDLGALGEDTLAELLDRFDPQSTELGPVGEEFIGSLIRKAKNVVGKVVSVAKKVGSLVSPLLAPVFNKLKSLINPLLKRVLSFAVGRLPAPLRPAARQLASKIKLEASEEEDESDGVSPTNLADPQTLAAEFDVALAEAIVSPGAESFENEESEDHEGEYEEGRLIELARARGALIDRLAEARDGEDLTPAVEQFVPALLGAVRLGINLVGRPKVVGFLAGYLGKVIRRWVSPEMAKALSNAIVDTGLKLMTLEAEDGTAGESESRAAPVALAAVIEDTVRRLSEHEEFVFESEELLQLATAEAFGEAIATHFPQDLVRVDLQRAPSLGGTFVARRPRHTRTYRKYSRVPDVDLTAQIADSIPTFGGSTLGEVLRASGTAFPMKARMHIYQAAPGTSLAAIGRFDRAARGGKASFHPLTAAAAGMLLREPRLGGAVPSRFMRSPGRIAAGQRVYVLQPVGAPLTTRARPTKAHIRSDYLKGLVTISLFFSEAEAQQIVQSIRKGEGAAPLLRALVAASSQIGLRLPAKAVRREDNEDQEDHEDFAPHLGKLMPSAIRHKIRRRLAAWILPALGQWARTGGESFARAAGHPDEGVTVRVHVQAPFLKEIGKLAQSGGLGAVAKLLKGVRAKPAIDISVNPGTKRS

Solvent-accessible surface area (backbone atoms only — not comparable to full-atom values): 43226 Å² total; per-residue (Å²): 136,90,83,86,82,84,84,83,82,85,79,90,78,90,85,81,90,79,84,71,96,78,81,74,83,83,78,83,79,84,80,81,90,79,81,90,75,82,79,78,88,71,80,66,91,80,69,82,74,66,72,79,66,58,79,54,51,65,59,55,51,48,26,53,54,38,29,67,67,54,62,49,73,62,42,25,53,20,47,42,44,39,26,51,50,52,28,45,54,48,49,63,76,47,60,95,59,68,67,79,54,26,69,58,47,44,51,53,46,50,58,61,47,45,59,52,49,51,53,50,46,51,45,52,51,52,47,49,61,68,44,54,87,41,68,58,68,80,46,50,72,69,58,46,51,57,56,54,59,71,59,56,80,74,90,66,98,57,55,73,48,49,48,46,32,47,56,31,51,50,51,48,53,53,52,50,52,54,46,53,39,55,50,23,66,75,73,74,51,78,41,43,81,58,47,54,59,39,51,54,48,54,52,63,46,46,58,59,51,51,51,48,37,39,43,66,34,37,49,82,49,38,80,83,49,54,66,66,54,50,65,57,56,74,73,69,86,86,91,87,80,92,74,84,71,86,68,84,68,72,44,32,5,46,72,68,53,46,56,53,56,44,49,52,52,26,48,59,49,17,45,38,69,68,45,73,81,66,78,83,70,75,74,78,79,72,70,74,67,54,54,60,53,46,39,52,25,31,51,45,26,13,51,33,46,39,52,40,27,52,51,44,63,72,41,52,69,80,48,85,41,27,69,51,40,48,62,30,50,62,30,47,54,59,33,49,58,61,86,63,80,55,82,55,55,68,58,54,44,50,48,50,11,52,50,50,22,62,63,49,34,72,51,37,19,72,66,46,26,50,52,47,8,51,47,45,38,62,45,28,52,80,66,45,68,85,75,60,85,66,97,49,68,76,66,48,45,76,44,40,29,26,47,36,52,48,48,25,53,53,44,17,56,55,50,47,64,74,56,64,73,71,37,70,75,35,70,67,48,36,51,51,47,47,52,50,25,39,50,54,19,42,35,42,39,37,44,49,93,82,36,59,78,90,54,46,33,42,78,90,68,62,47,26,40,44,74,40,59,64,62,39,47,57,20,35,27,37,41,34,48,65,53,78,34,83,42,40,56,71,60,2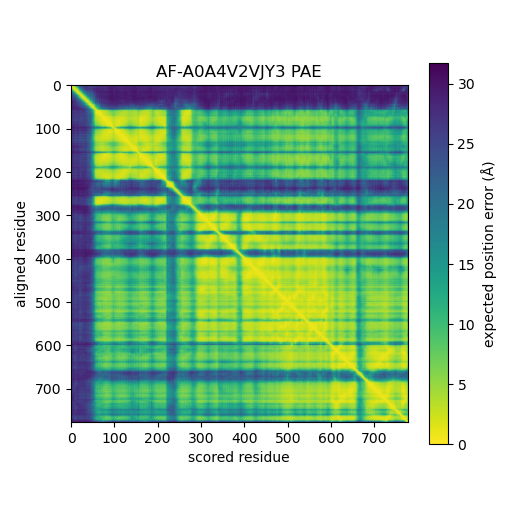8,57,70,28,69,28,49,58,69,29,28,45,32,46,45,40,35,24,32,68,52,68,71,70,38,49,26,38,38,45,39,35,30,38,27,54,48,29,49,52,56,59,50,20,71,77,31,82,88,34,62,49,41,47,84,45,53,34,56,27,30,33,68,42,21,33,74,65,68,70,26,34,65,64,19,29,87,69,65,64,77,43,35,51,35,67,90,38,54,44,55,65,32,30,32,32,28,75,42,53,70,91,53,84,77,54,73,76,52,57,46,48,45,47,49,62,43,57,42,32,83,80,10,34,35,41,36,41,38,36,32,12,44,55,56,37,50,51,36,40,52,42,38,73,73,66,61,50,35,56,58,51,35,51,52,54,51,53,38,39,41,63,61,59,34,44,79,84,69,85,81,71,86,64,86,72,64,85,79,73,66,77,91,65,63,41,54,78,69,61,49,72,72,48,56,68,76,56,54,53,51,52,34,46,52,49,23,70,53,50,53,60,49,46,54,55,42,26,67,74,40,51,64,59,48,43,52,21,49,68,40,96,44,74,10,28,24,39,36,37,41,37,44,32,71,64,40,28,52,43,39,54,30,56,72,67,73,35,63,78,54,49,64,56,50,67,74,65,68,76,78,79,61,53,74,48,79,52,72,38,39,12,79,68,80,128

pLDDT: mean 78.38, std 20.34, range [24.75, 97.88]

Foldseek 3Di:
DDDDDDDDDDDDDDDDDDDDPPPDDDDDDDDDDDDDDDDDPPDDVVPPPPPVVCVCVVLVVLLLVLLLLLDDVLLLVLLVLLLLVLLVVLCVVCPPPPQPCQVVSLVSSCVLCVQLLVVLLVLLVLVLVLLAPDQCLPDDPVRLVVSLVVSPDDDDPHDPSSVSNSVSSSVSLSSLLVLLSVVCNVVVDRSNVLSNLLSVLLSVLSVVLSVVSSCSSSLLHDDPCVVVVVVVVVVDDDDDDDDPDPPPDDFLQALDRSVVSSSVSSSSSSSCSSDPPPPPPPDPPPPPPRSSQLSVLLLLLLVLLVQQLVCLLPDAQPDQQLVSQLSNLVSLVSSRPQPPPQVCVVVLSSVLSNVLRVVCSRCSHPVNLLVQLVLQCVQAVVPCVVPPPPPCVVVSSSSQSSSLSSQLSSQLSVQLSVDDNVCSVDPVSSVVSSVVSSLLSCLARGFVVPHDPVNNQAVPQRWHWGWDSSSRSAIKTKIRGFDKWFDALVLQQPDAWAQLHTSSQLCVLLVHDPRFIWTKIKMFGARNHALQNVCVVDVLNVLGLSQKTWQALSNCCSTPVRSSSHDDFQVVQRHHSRRDHHGTMIMGIATDPDGGRRDWDGWAWAWEDDLQQQKIKIKTWHFLSLLVVLLVCCVVVVALVSVLVSVQVNLVSQVLDAPDPDPPDPPPPRPPGSHPDSVVLVVLADPVLVNLVSNVVSVQVSVVSVVCSRVCSVVSSVLSPDPATTKMKMKMWRAVLSNVSVVCSVVVNNVVNVVSSVPPPDRTDIDIDMHHYPPDD

Radius of gyration: 30.51 Å; Cα contacts (8 Å, |Δi|>4): 1048; chains: 1; bounding box: 76×97×81 Å

Mean predicted aligned error: 12.18 Å

Nearest PDB structures (foldseek):
  7cbc-assembly2_B  TM=1.946E-01  e=1.802E+00  synthetic construct
  4wic-assembly2_D  TM=1.102E-01  e=2.221E+00  macacine betaherpesvirus 3
  7cq7-assembly1_D  TM=1.192E-01  e=5.821E+00  Homo sapiens
  6zgt-assembly1_A  TM=1.273E-01  e=9.622E+00  Syntrophobacter fumaroxidans MPOB

Secondary structure (DSSP, 8-state):
--------------------TT----PPPPPPP-----------TTSSSSGGGGGGHHHHHHHHHHHHHH--HHHHHHHHHHHHHHHHHHHHHTTT--TT-HHHHHHHHHHHHHHHHHHHHHHHHHHHHHHTT--TTSS-HHHHHHHHHTTSPP--S--HHHHHHHHHHHHHHHHHHHHHHHHHHHHT--SHHHHHHHHHHHHHHHHHHHHHHHHHHH-S--GGGHHHHHHHHTTS---------------TT-SS-HHHHHHHHHHHHHHHHHSTT----S----SHHHHHHHHHHHHHHHHHHHHHHHHHHHPPTT---HHHHHHHHHHHHHHTT-----TTHHHHHHHHHHHHHHHHGGG-SHHHHHHHHHHHHHHHHHHHTTT--SS-HHHHHHHHHHHHHHHHHHHHHHHHHTS-HHHHH-HHHHHHHHHHHHHHHHHHHS-GGGS-GGG-S-TTT---EEEESTTSTT-EEEES---EEEE-HHHHHHSB-GGG-BHHHHHHHTT--SSEEEEEEEEEE-TT--HHHHHHH-GGGTT-GGGEEE-BHHHHHHHHS-GGGSB---GGGGS-TT---TT-EEEEEEESSSPPPS-PPPPEEEEEEETTTTEEEEEEEE-HHHHHHHHHHIIIIITTHHHHHHHHHHHHHTT-----SS------TT--------HHHHHHS-HHHHHHHHHHHHHHHHHHHHHHHHH-HHHHHHHHTSSSSSEEEEEEEE-HHHHHHHHHHHTT-HHHHHHHHHH--PPPEEEEEEEESS---